Protein AF-A0A381VW70-F1 (afdb_monomer_lite)

Radius of gyration: 39.02 Å; chains: 1; bounding box: 113×61×109 Å

Secondary structure (DSSP, 8-state):
--EEE--SS--EE----TTEEEE--SS--EEEE-TTSPTT-EEEEE--SS-EEEEE-TT-EEEEEEE-SSEEEEEETTS-EEEEETGGGEEEEES-BGGGTB--EEEEHHHHHHHTT-TTTTTS-EEEPS-EE--SSS-EEEE-TT-EEEEEGGGTS-SSSEEEEEEEEE-TTTT-SS--TTSTTEEEETTEEEEE--SSS--EEEEEEEEEEETTT--EEEEEEEEEE--S--------EEEEE-SSEEEEEEETT-TT-EEEE-GGG-PPTT--EEEEEEETTEEEEGGGGGG-SS-SSGGGGTEEE-SSEEEE-TTEEEETTTTEEEEEE---SSS-S--EEEEE--S---TT-EEEEEEEEETTEEEEEEEEEEEEE--SS--TTSPPPGGGEEEPPP---HHHHTTB-SSEEE--GGG-SSEEEEEE---TT--SSS----S---S----TTSTTEEE---HHHHHHHHHHHHHHHHHBSEEEEEPPTTTGGG-SEEEEEEEES-TT---EEPPPBTTB-EEEEEEE-TTS-----STTSHHHHHHHHHHHHHTTBPPTTSSSPPPGGG-STTT-TT-------TT--TTTS--SSS-----S-TT-GGG-----S--HHHHHHHHHHH-B-TTTT-S--EEE--TTS--EEEE---SS--EEE-TT--S-EEEE-STT-EEEEEEEEEE-TT---EEEEEEEE-TT----EEE--SS-EEEE--TTS--EEE--BSS-EEEEE-TT-EEE--BSS-EEEE--SS--TT----EE---

Organism: NCBI:txid408172

pLDDT: mean 79.52, std 16.39, range [32.5, 98.56]

Sequence (783 aa):
MPTLNFNSGNNIIVPTENKTTYRGLEGDDTYIISKATVKNSKIDIIDTEGTNTIQLVDGITISSSIFTSNAARLVLSNGTQITISGADKFTFEAGGNLTSATLGSSRSYLKFADAMGAYSASFKTDKGDGGITINNSYDMRLIKNGILKTINLGDHFDGENLKYSIVKSEYPNQYNYLQPFISDQISLSDGQLKAQGGVGEEIYTAKITIKAENQDTGDSTEKVFTFRLTDDDDLEQSSSTIISSSDSETTISISEDVMGDRLLDLSSFGIDEGSAKITSVSIGGSITPISYFLADPWAQNGWTDYFYVNKNVLKFAQHSYYDYDTDEYKLFFGPNNIYGSDWQFHDLTTSNVRDNEFSITFEYTTDGESKTHKVIIDSFSNTSSGPIDAIPDGDRVKEIPATSDNNINALLLSDWQWAGKNNSEITEITFAFPPSTDTDNVMPWVSNPSGSIWELADSRDAHIENEDFKGAVRNILSMTEEMFNVKFTELTQDNYKEADLRYILFETTDDAGNSQAWHPAPENHSYIYLRTYYGGEYADFSVGSGTYGTILHETGHALNLAHPFHGTKIESSQNTTLFSVMAYDTFWLRTTDTYGIATGDGTGLYKGDTADYANALSQSSWDLHDITALGHMYGYRTNYKSEDTIYTFSPSVNIHETIHDMGGNDTIDLSNYTENTTISLIPGGVSEVGSNKIFWEGDSQQSGDFFVLSSKTDIEKYIGSSGNDDITLNTSVINDVSTGAGDDVIRDVLPTDIVSAGAGADTVYISYTTLDPDTSVSIDGGS

InterPro domains:
  IPR011049 Serralysin-like metalloprotease, C-terminal [G3DSA:2.150.10.10] (615-782)
  IPR011049 Serralysin-like metalloprotease, C-terminal [SSF51120] (643-770)
  IPR013858 Peptidase M10 serralysin, C-terminal [PF08548] (633-763)
  IPR024079 Metallopeptidase, catalytic domain superfamily [G3DSA:3.40.390.10] (413-563)

Structure (mmCIF, N/CA/C/O backbone):
data_AF-A0A381VW70-F1
#
_entry.id   AF-A0A381VW70-F1
#
loop_
_atom_site.group_PDB
_atom_site.id
_atom_site.type_symbol
_atom_site.label_atom_id
_atom_site.label_alt_id
_atom_site.label_comp_id
_atom_site.label_asym_id
_atom_site.label_entity_id
_atom_site.label_seq_id
_atom_site.pdbx_PDB_ins_code
_atom_site.Cartn_x
_atom_site.Cartn_y
_atom_site.Cartn_z
_atom_site.occupancy
_atom_site.B_iso_or_equiv
_atom_site.auth_seq_id
_atom_site.auth_comp_id
_atom_site.auth_asym_id
_atom_site.auth_atom_id
_atom_site.pdbx_PDB_model_num
ATOM 1 N N . MET A 1 1 ? -52.913 -10.736 52.501 1.00 75.62 1 MET A N 1
ATOM 2 C CA . MET A 1 1 ? -52.255 -9.545 53.071 1.00 75.62 1 MET A CA 1
ATOM 3 C C . MET A 1 1 ? -53.317 -8.761 53.827 1.00 75.62 1 MET A C 1
ATOM 5 O O . MET A 1 1 ? -54.422 -8.699 53.295 1.00 75.62 1 MET A O 1
ATOM 9 N N . PRO A 1 2 ? -53.086 -8.280 55.064 1.00 89.19 2 PRO A N 1
ATOM 10 C CA . PRO A 1 2 ? -53.957 -7.275 55.680 1.00 89.19 2 PRO A CA 1
ATOM 11 C C . PRO A 1 2 ? -54.186 -6.095 54.727 1.00 89.19 2 PRO A C 1
ATOM 13 O O . PRO A 1 2 ? -53.284 -5.719 53.981 1.00 89.19 2 PRO A O 1
ATOM 16 N N . THR A 1 3 ? -55.399 -5.545 54.732 1.00 93.06 3 THR A N 1
ATOM 17 C CA . THR A 1 3 ? -55.783 -4.412 53.881 1.00 93.06 3 THR A CA 1
ATOM 18 C C . THR A 1 3 ? -56.042 -3.187 54.747 1.00 93.06 3 THR A C 1
ATOM 20 O O . THR A 1 3 ? -56.886 -3.235 55.643 1.00 93.06 3 THR A O 1
ATOM 23 N N . LEU A 1 4 ? -55.335 -2.098 54.459 1.00 94.19 4 LEU A N 1
ATOM 24 C CA . LEU A 1 4 ? -55.586 -0.774 55.011 1.00 94.19 4 LEU A CA 1
ATOM 25 C C . LEU A 1 4 ? -56.491 -0.017 54.038 1.00 94.19 4 LEU A C 1
ATOM 27 O O . LEU A 1 4 ? -56.066 0.329 52.937 1.00 94.19 4 LEU A O 1
ATOM 31 N N . ASN A 1 5 ? -57.745 0.191 54.446 1.00 92.50 5 ASN A N 1
ATOM 32 C CA . ASN A 1 5 ? -58.703 0.994 53.693 1.00 92.50 5 ASN A CA 1
ATOM 33 C C . ASN A 1 5 ? -58.632 2.438 54.179 1.00 92.50 5 ASN A C 1
ATOM 35 O O . ASN A 1 5 ? -58.786 2.692 55.379 1.00 92.50 5 ASN A O 1
ATOM 39 N N . PHE A 1 6 ? -58.430 3.358 53.249 1.00 93.12 6 PHE A N 1
ATOM 40 C CA . PHE A 1 6 ? -58.502 4.784 53.514 1.00 93.12 6 PHE A CA 1
ATOM 41 C C . PHE A 1 6 ? -59.935 5.295 53.286 1.00 93.12 6 PHE A C 1
ATOM 43 O O . PHE A 1 6 ? -60.837 4.516 52.971 1.00 93.12 6 PHE A O 1
ATOM 50 N N . ASN A 1 7 ? -60.197 6.561 53.609 1.00 90.81 7 ASN A N 1
ATOM 51 C CA . ASN A 1 7 ? -61.557 7.105 53.544 1.00 90.81 7 ASN A CA 1
ATOM 52 C C . ASN A 1 7 ? -61.881 7.592 52.121 1.00 90.81 7 ASN A C 1
ATOM 54 O O . ASN A 1 7 ? -61.031 7.564 51.250 1.00 90.81 7 ASN A O 1
ATOM 58 N N . SER A 1 8 ? -63.118 8.028 51.869 1.00 91.31 8 SER A N 1
ATOM 59 C CA . SER A 1 8 ? -63.535 8.508 50.538 1.00 91.31 8 SER A CA 1
ATOM 60 C C . SER A 1 8 ? -63.065 9.931 50.188 1.00 91.31 8 SER A C 1
ATOM 62 O O . SER A 1 8 ? -63.565 10.508 49.230 1.00 91.31 8 SER A O 1
ATOM 64 N N . GLY A 1 9 ? -62.206 10.553 50.997 1.00 92.00 9 GLY A N 1
ATOM 65 C CA . GLY A 1 9 ? -61.611 11.855 50.684 1.00 92.00 9 GLY A CA 1
ATOM 66 C C . GLY A 1 9 ? -60.229 11.694 50.059 1.00 92.00 9 GLY A C 1
ATOM 67 O O . GLY A 1 9 ? -59.656 10.622 50.133 1.00 92.00 9 GLY A O 1
ATOM 68 N N . ASN A 1 10 ? -59.666 12.775 49.523 1.00 94.56 10 ASN A N 1
ATOM 69 C CA . ASN A 1 10 ? -58.336 12.754 48.906 1.00 94.56 10 ASN A CA 1
ATOM 70 C C . ASN A 1 10 ? -57.258 12.476 49.965 1.00 94.56 10 ASN A C 1
ATOM 72 O O . ASN A 1 10 ? -57.122 13.215 50.950 1.00 94.56 10 ASN A O 1
ATOM 76 N N . ASN A 1 11 ? -56.511 11.393 49.808 1.00 94.88 11 ASN A N 1
ATOM 77 C CA . ASN A 1 11 ? -55.558 10.888 50.784 1.00 94.88 11 ASN A CA 1
ATOM 78 C C . ASN A 1 11 ? -54.129 10.905 50.233 1.00 94.88 11 ASN A C 1
ATOM 80 O O . ASN A 1 11 ? -53.866 10.635 49.066 1.00 94.88 11 ASN A O 1
ATOM 84 N N . ILE A 1 12 ? -53.178 11.212 51.118 1.00 94.06 12 ILE A N 1
ATOM 85 C CA . ILE A 1 12 ? -51.745 11.073 50.850 1.00 94.06 12 ILE A CA 1
ATOM 86 C C . ILE A 1 12 ? -51.272 9.843 51.611 1.00 94.06 12 ILE A C 1
ATOM 88 O O . ILE A 1 12 ? -51.319 9.804 52.844 1.00 94.06 12 ILE A O 1
ATOM 92 N N . ILE A 1 13 ? -50.839 8.830 50.874 1.00 94.44 13 ILE A N 1
ATOM 93 C CA . ILE A 1 13 ? -50.543 7.500 51.389 1.00 94.44 13 ILE A CA 1
ATOM 94 C C . ILE A 1 13 ? -49.060 7.219 51.154 1.00 94.44 13 ILE A C 1
ATOM 96 O O . ILE A 1 13 ? -48.566 7.329 50.036 1.00 94.44 13 ILE A O 1
ATOM 100 N N . VAL A 1 14 ? -48.337 6.829 52.207 1.00 93.00 14 VAL A N 1
ATOM 101 C CA . VAL A 1 14 ? -46.929 6.406 52.120 1.00 93.00 14 VAL A CA 1
ATOM 102 C C . VAL A 1 14 ? -46.851 4.910 52.447 1.00 93.00 14 VAL A C 1
ATOM 104 O O . VAL A 1 14 ? -46.855 4.542 53.629 1.00 93.00 14 VAL A O 1
ATOM 107 N N . PRO A 1 15 ? -46.826 4.021 51.436 1.00 91.06 15 PRO A N 1
ATOM 108 C CA . PRO A 1 15 ? -46.816 2.581 51.659 1.00 91.06 15 PRO A CA 1
ATOM 109 C C . PRO A 1 15 ? -45.498 2.120 52.296 1.00 91.06 15 PRO A C 1
ATOM 111 O O . PRO A 1 15 ? -44.422 2.271 51.716 1.00 91.06 15 PRO A O 1
ATOM 114 N N . THR A 1 16 ? -45.571 1.562 53.505 1.00 85.62 16 THR A N 1
ATOM 115 C CA . THR A 1 16 ? -44.390 1.198 54.314 1.00 85.62 16 THR A CA 1
ATOM 116 C C . THR A 1 16 ? -44.475 -0.187 54.955 1.00 85.62 16 THR A C 1
ATOM 118 O O . THR A 1 16 ? -43.444 -0.748 55.318 1.00 85.62 16 THR A O 1
ATOM 121 N N . GLU A 1 17 ? -45.661 -0.779 55.082 1.00 85.81 17 GLU A N 1
ATOM 122 C CA . GLU A 1 17 ? -45.846 -2.053 55.776 1.00 85.81 17 GLU A CA 1
ATOM 123 C C . GLU A 1 17 ? -45.595 -3.267 54.871 1.00 85.81 17 GLU A C 1
ATOM 125 O O . GLU A 1 17 ? -46.073 -3.353 53.740 1.00 85.81 17 GLU A O 1
ATOM 130 N N . ASN A 1 18 ? -44.868 -4.257 55.398 1.00 91.56 18 ASN A N 1
ATOM 131 C CA . ASN A 1 18 ? -44.604 -5.500 54.685 1.00 91.56 18 ASN A CA 1
ATOM 132 C C . ASN A 1 18 ? -45.833 -6.417 54.662 1.00 91.56 18 ASN A C 1
ATOM 134 O O . ASN A 1 18 ? -46.414 -6.716 55.703 1.00 91.56 18 ASN A O 1
ATOM 138 N N . LYS A 1 19 ? -46.130 -6.974 53.486 1.00 92.69 19 LYS A N 1
ATOM 139 C CA . LYS A 1 19 ? -47.277 -7.843 53.208 1.00 92.69 19 LYS A CA 1
ATOM 140 C C . LYS A 1 19 ? -48.612 -7.140 53.468 1.00 92.69 19 LYS A C 1
ATOM 142 O O . LYS A 1 19 ? -49.538 -7.793 53.950 1.00 92.69 19 LYS A O 1
ATOM 147 N N . THR A 1 20 ? -48.720 -5.861 53.119 1.00 94.00 20 THR A N 1
ATOM 148 C CA . THR A 1 20 ? -49.932 -5.051 53.307 1.00 94.00 20 THR A CA 1
ATOM 149 C C . THR A 1 20 ? -50.468 -4.544 51.969 1.00 94.00 20 THR A C 1
ATOM 151 O O . THR A 1 20 ? -49.709 -4.177 51.072 1.00 94.00 20 THR A O 1
ATOM 154 N N . THR A 1 21 ? -51.794 -4.526 51.847 1.00 96.38 21 THR A N 1
ATOM 155 C CA . THR A 1 21 ? -52.515 -3.906 50.734 1.00 96.38 21 THR A CA 1
ATOM 156 C C . THR A 1 21 ? -53.016 -2.526 51.154 1.00 96.38 21 THR A C 1
ATOM 158 O O . THR A 1 21 ? -53.750 -2.418 52.135 1.00 96.38 21 THR A O 1
ATOM 161 N N . TYR A 1 22 ? -52.663 -1.493 50.400 1.00 96.00 22 TYR A N 1
ATOM 162 C CA . TYR A 1 22 ? -53.148 -0.125 50.553 1.00 96.00 22 TYR A CA 1
ATOM 163 C C . TYR A 1 22 ? -54.275 0.113 49.548 1.00 96.00 22 TYR A C 1
ATOM 165 O O . TYR A 1 22 ? -54.102 -0.152 48.356 1.00 96.00 22 TYR A O 1
ATOM 173 N N . ARG A 1 23 ? -55.438 0.552 50.038 1.00 94.31 23 ARG A N 1
ATOM 174 C CA . ARG A 1 23 ? -56.631 0.774 49.218 1.00 94.31 23 ARG A CA 1
ATOM 175 C C . ARG A 1 23 ? -57.281 2.120 49.515 1.00 94.31 23 ARG A C 1
ATOM 177 O O . ARG A 1 23 ? -57.807 2.302 50.617 1.00 94.31 23 ARG A O 1
ATOM 184 N N . GLY A 1 24 ? -57.285 2.997 48.522 1.00 89.56 24 GLY A N 1
ATOM 185 C CA . GLY A 1 24 ? -58.140 4.177 48.457 1.00 89.56 24 GLY A CA 1
ATOM 186 C C . GLY A 1 24 ? -59.573 3.832 48.055 1.00 89.56 24 GLY A C 1
ATOM 187 O O . GLY A 1 24 ? -59.871 2.696 47.662 1.00 89.56 24 GLY A O 1
ATOM 188 N N . LEU A 1 25 ? -60.486 4.776 48.276 1.00 88.00 25 LEU A N 1
ATOM 189 C CA . LEU A 1 25 ? -61.906 4.634 47.936 1.00 88.00 25 LEU A CA 1
ATOM 190 C C . LEU A 1 25 ? -62.263 5.595 46.793 1.00 88.00 25 LEU A C 1
ATOM 192 O O . LEU A 1 25 ? -61.690 5.474 45.730 1.00 88.00 25 LEU A O 1
ATOM 196 N N . GLU A 1 26 ? -63.238 6.493 46.948 1.00 89.31 26 GLU A N 1
ATOM 197 C CA . GLU A 1 26 ? -63.696 7.363 45.843 1.00 89.31 26 GLU A CA 1
ATOM 198 C C . GLU A 1 26 ? -62.857 8.649 45.659 1.00 89.31 26 GLU A C 1
ATOM 200 O O . GLU A 1 26 ? -63.125 9.410 44.731 1.00 89.31 26 GLU A O 1
ATOM 205 N N . GLY A 1 27 ? -61.908 8.931 46.559 1.00 92.00 27 GLY A N 1
ATOM 206 C CA . GLY A 1 27 ? -61.117 10.167 46.564 1.00 92.00 27 GLY A CA 1
ATOM 207 C C . GLY A 1 27 ? -59.992 10.179 45.526 1.00 92.00 27 GLY A C 1
ATOM 208 O O . GLY A 1 27 ? -59.597 9.138 45.022 1.00 92.00 27 GLY A O 1
ATOM 209 N N . ASP A 1 28 ? -59.456 11.366 45.218 1.00 95.50 28 ASP A N 1
ATOM 210 C CA . ASP A 1 28 ? -58.244 11.484 44.396 1.00 95.50 28 ASP A CA 1
ATOM 211 C C . ASP A 1 28 ? -57.010 11.246 45.283 1.00 95.50 28 ASP A C 1
ATOM 213 O O . ASP A 1 28 ? -56.557 12.150 46.002 1.00 95.50 28 ASP A O 1
ATOM 217 N N . ASP A 1 29 ? -56.484 10.023 45.264 1.00 96.56 29 ASP A N 1
ATOM 218 C CA . ASP A 1 29 ? -55.457 9.569 46.201 1.00 96.56 29 ASP A CA 1
ATOM 219 C C . ASP A 1 29 ? -54.040 9.610 45.600 1.00 96.56 29 ASP A C 1
ATOM 221 O O . ASP A 1 29 ? -53.808 9.329 44.423 1.00 96.56 29 ASP A O 1
ATOM 225 N N . THR A 1 30 ? -53.046 9.964 46.421 1.00 96.44 30 THR A N 1
ATOM 226 C CA . THR A 1 30 ? -51.624 10.017 46.037 1.00 96.44 30 THR A CA 1
ATOM 227 C C . THR A 1 30 ? -50.798 9.028 46.854 1.00 96.44 30 THR A C 1
ATOM 229 O O . THR A 1 30 ? -50.713 9.139 48.078 1.00 96.44 30 THR A O 1
ATOM 232 N N . TYR A 1 31 ? -50.131 8.095 46.176 1.00 96.62 31 TYR A N 1
ATOM 233 C CA . TYR A 1 31 ? -49.287 7.058 46.769 1.00 96.62 31 TYR A CA 1
ATOM 234 C C . TYR A 1 31 ? -47.810 7.378 46.550 1.00 96.62 31 TYR A C 1
ATOM 236 O O . TYR A 1 31 ? -47.347 7.409 45.413 1.00 96.62 31 TYR A O 1
ATOM 244 N N . ILE A 1 32 ? -47.051 7.577 47.628 1.00 95.19 32 ILE A N 1
ATOM 245 C CA . ILE A 1 32 ? -45.656 8.033 47.561 1.00 95.19 32 ILE A CA 1
ATOM 246 C C . ILE A 1 32 ? -44.701 6.876 47.858 1.00 95.19 32 ILE A C 1
ATOM 248 O O . ILE A 1 32 ? -44.634 6.373 48.982 1.00 95.19 32 ILE A O 1
ATOM 252 N N . ILE A 1 33 ? -43.929 6.478 46.850 1.00 94.00 33 ILE A N 1
ATOM 253 C CA . ILE A 1 33 ? -42.918 5.419 46.909 1.00 94.00 33 ILE A CA 1
ATOM 254 C C . ILE A 1 33 ? -41.537 6.070 47.008 1.00 94.00 33 ILE A C 1
ATOM 256 O O . ILE A 1 33 ? -41.165 6.880 46.163 1.00 94.00 33 ILE A O 1
ATOM 260 N N . SER A 1 34 ? -40.752 5.713 48.026 1.00 90.00 34 SER A N 1
ATOM 261 C CA . SER A 1 34 ? -39.455 6.350 48.291 1.00 90.00 34 SER A CA 1
ATOM 262 C C . SER A 1 34 ? -38.413 5.367 48.830 1.00 90.00 34 SER A C 1
ATOM 264 O O . SER A 1 34 ? -38.715 4.213 49.133 1.00 90.00 34 SER A O 1
ATOM 266 N N . LYS A 1 35 ? -37.171 5.834 49.029 1.00 80.88 35 LYS A N 1
ATOM 267 C CA . LYS A 1 35 ? -36.107 5.051 49.691 1.00 80.88 35 LYS A CA 1
ATOM 268 C C . LYS A 1 35 ? -36.467 4.624 51.121 1.00 80.88 35 LYS A C 1
ATOM 270 O O . LYS A 1 35 ? -35.859 3.691 51.637 1.00 80.88 35 LYS A O 1
ATOM 275 N N . ALA A 1 36 ? -37.432 5.295 51.756 1.00 77.75 36 ALA A N 1
ATOM 276 C CA . ALA A 1 36 ? -37.887 4.982 53.108 1.00 77.75 36 ALA A CA 1
ATOM 277 C C . ALA A 1 36 ? -38.812 3.751 53.171 1.00 77.75 36 ALA A C 1
ATOM 279 O O . ALA A 1 36 ? -39.145 3.295 54.265 1.00 77.75 36 ALA A O 1
ATOM 280 N N . THR A 1 37 ? -39.228 3.195 52.027 1.00 82.38 37 THR A N 1
ATOM 281 C CA . THR A 1 37 ? -40.001 1.952 51.994 1.00 82.38 37 THR A CA 1
ATOM 282 C C . THR A 1 37 ? -39.174 0.793 52.559 1.00 82.38 37 THR A C 1
ATOM 284 O O . THR A 1 37 ? -38.002 0.616 52.218 1.00 82.38 37 THR A O 1
ATOM 287 N N . VAL A 1 38 ? -39.781 -0.003 53.445 1.00 84.25 38 VAL A N 1
ATOM 288 C CA . VAL A 1 38 ? -39.097 -1.066 54.197 1.00 84.25 38 VAL A CA 1
ATOM 289 C C . VAL A 1 38 ? -38.440 -2.076 53.251 1.00 84.25 38 VAL A C 1
ATOM 291 O O . VAL A 1 38 ? -39.109 -2.649 52.394 1.00 84.25 38 VAL A O 1
ATOM 294 N N . LYS A 1 39 ? -37.135 -2.323 53.438 1.00 86.75 39 LYS A N 1
ATOM 295 C CA . LYS A 1 39 ? -36.322 -3.256 52.634 1.00 86.75 39 LYS A CA 1
ATOM 296 C C . LYS A 1 39 ? -36.996 -4.632 52.513 1.00 86.75 39 LYS A C 1
ATOM 298 O O . LYS A 1 39 ? -37.511 -5.152 53.504 1.00 86.75 39 LYS A O 1
ATOM 303 N N . ASN A 1 40 ? -36.943 -5.247 51.328 1.00 88.88 40 ASN A N 1
ATOM 304 C CA . ASN A 1 40 ? -37.513 -6.575 51.040 1.00 88.88 40 ASN A CA 1
ATOM 305 C C . ASN A 1 40 ? -39.018 -6.724 51.359 1.00 88.88 40 ASN A C 1
ATOM 307 O O . ASN A 1 40 ? -39.496 -7.839 51.601 1.00 88.88 40 ASN A O 1
ATOM 311 N N . SER A 1 41 ? -39.775 -5.623 51.405 1.00 91.88 41 SER A N 1
ATOM 312 C CA . SER A 1 41 ? -41.213 -5.677 51.677 1.00 91.88 41 SER A CA 1
ATOM 313 C C . SER A 1 41 ? -42.025 -6.068 50.440 1.00 91.88 41 SER A C 1
ATOM 315 O O . SER A 1 41 ? -41.571 -5.944 49.304 1.00 91.88 41 SER A O 1
ATOM 317 N N . LYS A 1 42 ? -43.238 -6.582 50.661 1.00 95.62 42 LYS A N 1
ATOM 318 C CA . LYS A 1 42 ? -44.243 -6.805 49.612 1.00 95.62 42 LYS A CA 1
ATOM 319 C C . LYS A 1 42 ? -45.436 -5.896 49.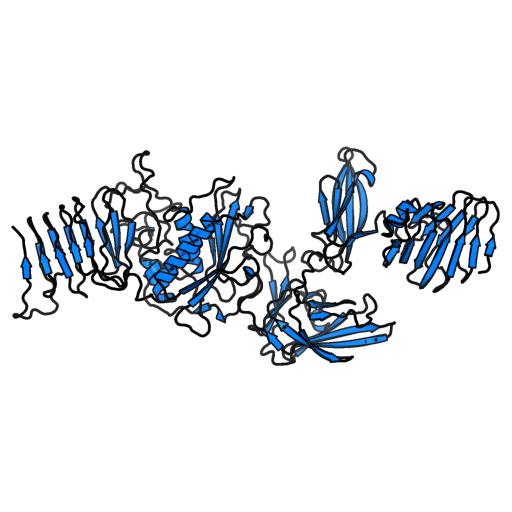857 1.00 95.62 42 LYS A C 1
ATOM 321 O O . LYS A 1 42 ? -46.078 -6.030 50.896 1.00 95.62 42 LYS A O 1
ATOM 326 N N . ILE A 1 43 ? -45.705 -4.996 48.926 1.00 96.25 43 ILE A N 1
ATOM 327 C CA . ILE A 1 43 ? -46.740 -3.970 49.031 1.00 96.25 43 ILE A CA 1
ATOM 328 C C . ILE A 1 43 ? -47.678 -4.126 47.843 1.00 96.25 43 ILE A C 1
ATOM 330 O O . ILE A 1 43 ? -47.220 -4.188 46.705 1.00 96.25 43 ILE A O 1
ATOM 334 N N . ASP A 1 44 ? -48.979 -4.135 48.108 1.00 97.25 44 ASP A N 1
ATOM 335 C CA . ASP A 1 44 ? -49.992 -4.056 47.059 1.00 97.25 44 ASP A CA 1
ATOM 336 C C . ASP A 1 44 ? -50.731 -2.719 47.155 1.00 97.25 44 ASP A C 1
ATOM 338 O O . ASP A 1 44 ? -51.105 -2.291 48.245 1.00 97.25 44 ASP A O 1
ATOM 342 N N . ILE A 1 45 ? -50.974 -2.080 46.017 1.00 97.44 45 ILE A N 1
ATOM 343 C CA . ILE A 1 45 ? -51.776 -0.865 45.871 1.00 97.44 45 ILE A CA 1
ATOM 344 C C . ILE A 1 45 ? -52.966 -1.213 44.980 1.00 97.44 45 ILE A C 1
ATOM 346 O O . ILE A 1 45 ? -52.794 -1.771 43.891 1.00 97.44 45 ILE A O 1
ATOM 350 N N . ILE A 1 46 ? -54.176 -0.932 45.459 1.00 94.88 46 ILE A N 1
ATOM 351 C CA . ILE A 1 46 ? -55.420 -1.183 44.728 1.00 94.88 46 ILE A CA 1
ATOM 352 C C . ILE A 1 46 ? -56.308 0.040 44.885 1.00 94.88 46 ILE A C 1
ATOM 354 O O . ILE A 1 46 ? -56.854 0.248 45.964 1.00 94.88 46 ILE A O 1
ATOM 358 N N . ASP A 1 47 ? -56.477 0.800 43.812 1.00 93.44 47 ASP A N 1
ATOM 359 C CA . ASP A 1 47 ? -57.324 1.986 43.816 1.00 93.44 47 ASP A CA 1
ATOM 360 C C . ASP A 1 47 ? -57.839 2.270 42.409 1.00 93.44 47 ASP A C 1
ATOM 362 O O . ASP A 1 47 ? -57.058 2.453 41.479 1.00 93.44 47 ASP A O 1
ATOM 366 N N . THR A 1 48 ? -59.150 2.194 42.216 1.00 89.12 48 THR A N 1
ATOM 367 C CA . THR A 1 48 ? -59.743 2.182 40.870 1.00 89.12 48 THR A CA 1
ATOM 368 C C . THR A 1 48 ? -60.846 3.207 40.672 1.00 89.12 48 THR A C 1
ATOM 370 O O . THR A 1 48 ? -61.423 3.244 39.581 1.00 89.12 48 THR A O 1
ATOM 373 N N . GLU A 1 49 ? -61.150 3.989 41.701 1.00 90.44 49 GLU A N 1
ATOM 374 C CA . GLU A 1 49 ? -62.121 5.080 41.686 1.00 90.44 49 GLU A CA 1
ATOM 375 C C . GLU A 1 49 ? -61.369 6.384 42.000 1.00 90.44 49 GLU A C 1
ATOM 377 O O . GLU A 1 49 ? -60.329 6.338 42.643 1.00 90.44 49 GLU A O 1
ATOM 382 N N . GLY A 1 50 ? -61.844 7.528 41.502 1.00 91.19 50 GLY A N 1
ATOM 383 C CA . GLY A 1 50 ? -61.098 8.79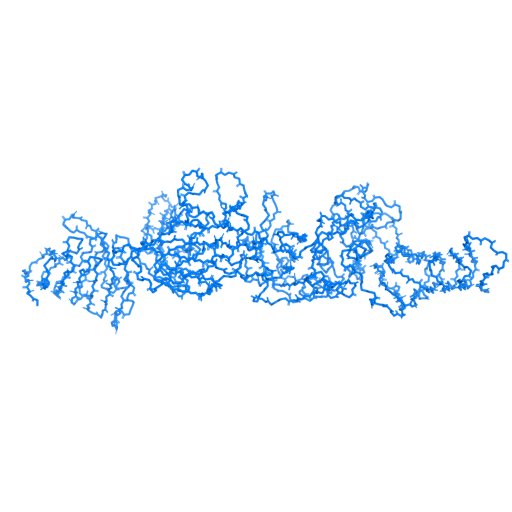3 41.600 1.00 91.19 50 GLY A CA 1
ATOM 384 C C . GLY A 1 50 ? -59.931 8.921 40.603 1.00 91.19 50 GLY A C 1
ATOM 385 O O . GLY A 1 50 ? -59.726 8.073 39.728 1.00 91.19 50 GLY A O 1
ATOM 386 N N . THR A 1 51 ? -59.196 10.032 40.694 1.00 94.00 51 THR A N 1
ATOM 387 C CA . THR A 1 51 ? -58.022 10.360 39.867 1.00 94.00 51 THR A CA 1
ATOM 388 C C . THR A 1 51 ? -56.743 10.133 40.668 1.00 94.00 51 THR A C 1
ATOM 390 O O . THR A 1 51 ? -56.213 11.043 41.306 1.00 94.00 51 THR A O 1
ATOM 393 N N . ASN A 1 52 ? -56.230 8.905 40.627 1.00 96.56 52 ASN A N 1
ATOM 394 C CA . ASN A 1 52 ? -55.158 8.479 41.524 1.00 96.56 52 ASN A CA 1
ATOM 395 C C . ASN A 1 52 ? -53.762 8.685 40.933 1.00 96.56 52 ASN A C 1
ATOM 397 O O . ASN A 1 52 ? -53.544 8.536 39.727 1.00 96.56 52 ASN A O 1
ATOM 401 N N . THR A 1 53 ? -52.790 8.984 41.795 1.00 96.56 53 THR A N 1
ATOM 402 C CA . THR A 1 53 ? -51.399 9.256 41.403 1.00 96.56 53 THR A CA 1
ATOM 403 C C . THR A 1 53 ? -50.412 8.372 42.160 1.00 96.56 53 THR A C 1
ATOM 405 O O . THR A 1 53 ? -50.465 8.261 43.383 1.00 96.56 53 THR A O 1
ATOM 408 N N . ILE A 1 54 ? -49.470 7.763 41.441 1.00 96.94 54 ILE A N 1
ATOM 409 C CA . ILE A 1 54 ? -48.279 7.120 42.004 1.00 96.94 54 ILE A CA 1
ATOM 410 C C . ILE A 1 54 ? -47.105 8.092 41.880 1.00 96.94 54 ILE A C 1
ATOM 412 O O . ILE A 1 54 ? -46.641 8.354 40.774 1.00 96.94 54 ILE A O 1
ATOM 416 N N . GLN A 1 55 ? -46.592 8.586 43.003 1.00 94.81 55 GLN A N 1
ATOM 417 C CA . GLN A 1 55 ? -45.366 9.380 43.060 1.00 94.81 55 GLN A CA 1
ATOM 418 C C . GLN A 1 55 ? -44.160 8.484 43.332 1.00 94.81 55 GLN A C 1
ATOM 420 O O . GLN A 1 55 ? -44.086 7.795 44.352 1.00 94.81 55 GLN A O 1
ATOM 425 N N . LEU A 1 56 ? -43.197 8.513 42.418 1.00 92.56 56 LEU A N 1
ATOM 426 C CA . LEU A 1 56 ? -41.914 7.831 42.537 1.00 92.56 56 LEU A CA 1
ATOM 427 C C . LEU A 1 56 ? -40.865 8.880 42.910 1.00 92.56 56 LEU A C 1
ATOM 429 O O . LEU A 1 56 ? -40.454 9.666 42.061 1.00 92.56 56 LEU A O 1
ATOM 433 N N . VAL A 1 57 ? -40.451 8.910 44.176 1.00 90.75 57 VAL A N 1
ATOM 434 C CA . VAL A 1 57 ? -39.533 9.942 44.683 1.00 90.75 57 VAL A CA 1
ATOM 435 C C . VAL A 1 57 ? -38.164 9.837 44.007 1.00 90.75 57 VAL A C 1
ATOM 437 O O . VAL A 1 57 ? -37.656 8.738 43.779 1.00 90.75 57 VAL A O 1
ATOM 440 N N . ASP A 1 58 ? -37.559 10.992 43.726 1.00 84.44 58 ASP A N 1
ATOM 441 C CA . ASP A 1 58 ? -36.247 11.112 43.089 1.00 84.44 58 ASP A CA 1
ATOM 442 C C . ASP A 1 58 ? -35.171 10.228 43.752 1.00 84.44 58 ASP A C 1
ATOM 444 O O . ASP A 1 58 ? -35.065 10.104 44.981 1.00 84.44 58 ASP A O 1
ATOM 448 N N . GLY A 1 59 ? -34.378 9.566 42.912 1.00 78.94 59 GLY A N 1
ATOM 449 C CA . GLY A 1 59 ? -33.244 8.744 43.310 1.00 78.94 59 GLY A CA 1
ATOM 450 C C . GLY A 1 59 ? -33.568 7.315 43.752 1.00 78.94 59 GLY A C 1
ATOM 451 O O . GLY A 1 59 ? -32.637 6.617 44.162 1.00 78.94 59 GLY A O 1
ATOM 452 N N . ILE A 1 60 ? -34.823 6.846 43.719 1.00 86.69 60 ILE A N 1
ATOM 453 C CA . ILE A 1 60 ? -35.106 5.403 43.871 1.00 86.69 60 ILE A CA 1
ATOM 454 C C . ILE A 1 60 ? -34.681 4.640 42.613 1.00 86.69 60 ILE A C 1
ATOM 456 O O . ILE A 1 60 ? -34.854 5.134 41.505 1.00 86.69 60 ILE A O 1
ATOM 460 N N . THR A 1 61 ? -34.185 3.414 42.771 1.00 83.69 61 THR A N 1
ATOM 461 C CA . THR A 1 61 ? -33.817 2.553 41.638 1.00 83.69 61 THR A CA 1
ATOM 462 C C . THR A 1 61 ? -34.780 1.376 41.540 1.00 83.69 61 THR A C 1
ATOM 464 O O . THR A 1 61 ? -34.976 0.654 42.517 1.00 83.69 61 THR A O 1
ATOM 467 N N . ILE A 1 62 ? -35.371 1.174 40.365 1.00 88.00 62 ILE A N 1
ATOM 468 C CA . ILE A 1 62 ? -36.209 0.030 40.007 1.00 88.00 62 ILE A CA 1
ATOM 469 C C . ILE A 1 62 ? -35.313 -1.017 39.336 1.00 88.00 62 ILE A C 1
ATOM 471 O O . ILE A 1 62 ? -34.881 -0.854 38.198 1.00 88.00 62 ILE A O 1
ATOM 475 N N . SER A 1 63 ? -35.016 -2.102 40.044 1.00 82.44 63 SER A N 1
ATOM 476 C CA . SER A 1 63 ? -34.191 -3.217 39.567 1.00 82.44 63 SER A CA 1
ATOM 477 C C . SER A 1 63 ? -34.876 -4.078 38.516 1.00 82.44 63 SER A C 1
ATOM 479 O O . SER A 1 63 ? -34.197 -4.654 37.680 1.00 82.44 63 SER A O 1
ATOM 481 N N . SER A 1 64 ? -36.200 -4.203 38.556 1.00 85.44 64 SER A N 1
ATOM 482 C CA . SER A 1 64 ? -36.972 -4.846 37.487 1.00 85.44 64 SER A CA 1
ATOM 483 C C . SER A 1 64 ? -38.428 -4.413 37.546 1.00 85.44 64 SER A C 1
ATOM 485 O O . SER A 1 64 ? -38.923 -3.994 38.598 1.00 85.44 64 SER A O 1
ATOM 487 N N . SER A 1 65 ? -39.133 -4.529 36.426 1.00 93.38 65 SER A N 1
ATOM 488 C CA . SER A 1 65 ? -40.553 -4.208 36.360 1.00 93.38 65 SER A CA 1
ATOM 489 C C . SER A 1 65 ? -41.308 -5.146 35.420 1.00 93.38 65 SER A C 1
ATOM 491 O O . SER A 1 65 ? -40.740 -5.727 34.498 1.00 93.38 65 SER A O 1
ATOM 493 N N . ILE A 1 66 ? -42.591 -5.363 35.698 1.00 95.06 66 ILE A N 1
ATOM 494 C CA . ILE A 1 66 ? -43.499 -6.156 34.862 1.00 95.06 66 ILE A CA 1
ATOM 495 C C . ILE A 1 66 ? -44.792 -5.377 34.695 1.00 95.06 66 ILE A C 1
ATOM 497 O O . ILE A 1 66 ? -45.350 -4.891 35.678 1.00 95.06 66 ILE A O 1
ATOM 501 N N . PHE A 1 67 ? -45.287 -5.321 33.469 1.00 96.38 67 PHE A N 1
ATOM 502 C CA . PHE A 1 67 ? -46.498 -4.618 33.083 1.00 96.38 67 PHE A CA 1
ATOM 503 C C . PHE A 1 67 ? -47.468 -5.571 32.386 1.00 96.38 67 PHE A C 1
ATOM 505 O O . PHE A 1 67 ? -47.080 -6.594 31.827 1.00 96.38 67 PHE A O 1
ATOM 512 N N . THR A 1 68 ? -48.750 -5.243 32.453 1.00 95.44 68 THR A N 1
ATOM 513 C CA . THR A 1 68 ? -49.861 -5.906 31.753 1.00 95.44 68 THR A CA 1
ATOM 514 C C . THR A 1 68 ? -50.797 -4.810 31.245 1.00 95.44 68 THR A C 1
ATOM 516 O O . THR A 1 68 ? -50.497 -3.638 31.416 1.00 95.44 68 THR A O 1
ATOM 519 N N . SER A 1 69 ? -51.962 -5.123 30.681 1.00 93.88 69 SER A N 1
ATOM 520 C CA . SER A 1 69 ? -52.864 -4.060 30.211 1.00 93.88 69 SER A CA 1
ATOM 521 C C . SER A 1 69 ? -53.392 -3.150 31.330 1.00 93.88 69 SER A C 1
ATOM 523 O O . SER A 1 69 ? -53.835 -2.044 31.042 1.00 93.88 69 SER A O 1
ATOM 525 N N . ASN A 1 70 ? -53.383 -3.606 32.591 1.00 94.69 70 ASN A N 1
ATOM 526 C CA . ASN A 1 70 ? -53.999 -2.900 33.721 1.00 94.69 70 ASN A CA 1
ATOM 527 C C . ASN A 1 70 ? -53.289 -3.099 35.075 1.00 94.69 70 ASN A C 1
ATOM 529 O O . ASN A 1 70 ? -53.874 -2.851 36.130 1.00 94.69 70 ASN A O 1
ATOM 533 N N . ALA A 1 71 ? -52.053 -3.591 35.099 1.00 96.88 71 ALA A N 1
ATOM 534 C CA . ALA A 1 71 ? -51.319 -3.799 36.347 1.00 96.88 71 ALA A CA 1
ATOM 535 C C . ALA A 1 71 ? -49.811 -3.672 36.145 1.00 96.88 71 ALA A C 1
ATOM 537 O O . ALA A 1 71 ? -49.276 -4.105 35.123 1.00 96.88 71 ALA A O 1
ATOM 538 N N . ALA A 1 72 ? -49.126 -3.126 37.146 1.00 97.06 72 ALA A N 1
ATOM 539 C CA . ALA A 1 72 ? -47.672 -3.034 37.189 1.00 97.06 72 ALA A CA 1
ATOM 540 C C . ALA A 1 72 ? -47.122 -3.715 38.440 1.00 97.06 72 ALA A C 1
ATOM 542 O O . ALA A 1 72 ? -47.717 -3.649 39.514 1.00 97.06 72 ALA A O 1
ATOM 543 N N . ARG A 1 73 ? -45.948 -4.328 38.321 1.00 97.56 73 ARG A N 1
ATOM 544 C CA . ARG A 1 73 ? -45.129 -4.740 39.457 1.00 97.56 73 ARG A CA 1
ATOM 545 C C . ARG A 1 73 ? -43.752 -4.121 39.328 1.00 97.56 73 ARG A C 1
ATOM 547 O O . ARG A 1 73 ? -43.071 -4.372 38.341 1.00 97.56 73 ARG A O 1
ATOM 554 N N . LEU A 1 74 ? -43.341 -3.365 40.336 1.00 95.81 74 LEU A N 1
ATOM 555 C CA . LEU A 1 74 ? -42.033 -2.724 40.419 1.00 95.81 74 LEU A CA 1
ATOM 556 C C . LEU A 1 74 ? -41.213 -3.405 41.514 1.00 95.81 74 LEU A C 1
ATOM 558 O O . LEU A 1 74 ? -41.713 -3.632 42.617 1.00 95.81 74 LEU A O 1
ATOM 562 N N . VAL A 1 75 ? -39.959 -3.733 41.218 1.00 94.19 75 VAL A N 1
ATOM 563 C CA . VAL A 1 75 ? -38.998 -4.243 42.199 1.00 94.19 75 VAL A CA 1
ATOM 564 C C . VAL A 1 75 ? -37.917 -3.195 42.391 1.00 94.19 75 VAL A C 1
ATOM 566 O O . VAL A 1 75 ? -37.223 -2.859 41.438 1.00 94.19 75 VAL A O 1
ATOM 569 N N . LEU A 1 76 ? -37.775 -2.671 43.604 1.00 91.69 76 LEU A N 1
ATOM 570 C CA . LEU A 1 76 ? -36.759 -1.673 43.937 1.00 91.69 76 LEU A CA 1
ATOM 571 C C . LEU A 1 76 ? -35.403 -2.334 44.230 1.00 91.69 76 LEU A C 1
ATOM 573 O O . LEU A 1 76 ? -35.354 -3.498 44.627 1.00 91.69 76 LEU A O 1
ATOM 577 N N . SER A 1 77 ? -34.308 -1.576 44.134 1.00 85.62 77 SER A N 1
ATOM 578 C CA . SER A 1 77 ? -32.941 -2.040 44.447 1.00 85.62 77 SER A CA 1
ATOM 579 C C . SER A 1 77 ? -32.743 -2.495 45.889 1.00 85.62 77 SER A C 1
ATOM 581 O O . SER A 1 77 ? -31.859 -3.293 46.184 1.00 85.62 77 SER A O 1
ATOM 583 N N . ASN A 1 78 ? -33.616 -2.066 46.800 1.00 85.19 78 ASN A N 1
ATOM 584 C CA . ASN A 1 78 ? -33.658 -2.564 48.171 1.00 85.19 78 ASN A CA 1
ATOM 585 C C . ASN A 1 78 ? -34.466 -3.882 48.317 1.00 85.19 78 ASN A C 1
ATOM 587 O O . ASN A 1 78 ? -34.801 -4.275 49.434 1.00 85.19 78 ASN A O 1
ATOM 591 N N . GLY A 1 79 ? -34.834 -4.534 47.210 1.00 86.44 79 GLY A N 1
ATOM 592 C CA . GLY A 1 79 ? -35.582 -5.795 47.160 1.00 86.44 79 GLY A CA 1
ATOM 593 C C . GLY A 1 79 ? -37.088 -5.679 47.423 1.00 86.44 79 GLY A C 1
ATOM 594 O O . GLY A 1 79 ? -37.788 -6.694 47.435 1.00 86.44 79 GLY A O 1
ATOM 595 N N . THR A 1 80 ? -37.612 -4.470 47.642 1.00 93.19 80 THR A N 1
ATOM 596 C CA . THR A 1 80 ? -39.055 -4.238 47.823 1.00 93.19 80 THR A CA 1
ATOM 597 C C . THR A 1 80 ? -39.824 -4.528 46.540 1.00 93.19 80 THR A C 1
ATOM 599 O O . THR A 1 80 ? -39.426 -4.075 45.472 1.00 93.19 80 THR A O 1
ATOM 602 N N . GLN A 1 81 ? -40.952 -5.229 46.647 1.00 96.00 81 GLN A N 1
ATOM 603 C CA . GLN A 1 81 ? -41.865 -5.518 45.542 1.00 96.00 81 GLN A CA 1
ATOM 604 C C . GLN A 1 81 ? -43.173 -4.757 45.738 1.00 96.00 81 GLN A C 1
ATOM 606 O O . GLN A 1 81 ? -43.846 -4.938 46.753 1.00 96.00 81 GLN A O 1
ATOM 611 N N . ILE A 1 82 ? -43.540 -3.942 44.755 1.00 97.12 82 ILE A N 1
ATOM 612 C CA . ILE A 1 82 ? -44.747 -3.116 44.767 1.00 97.12 82 ILE A CA 1
ATOM 613 C C . ILE A 1 82 ? -45.629 -3.556 43.608 1.00 97.12 82 ILE A C 1
ATOM 615 O O . ILE A 1 82 ? -45.221 -3.441 42.454 1.00 97.12 82 ILE A O 1
ATOM 619 N N . THR A 1 83 ? -46.824 -4.058 43.901 1.00 97.50 83 THR A N 1
ATOM 620 C CA . THR A 1 83 ? -47.822 -4.430 42.894 1.00 97.50 83 THR A CA 1
ATOM 621 C C . THR A 1 83 ? -48.920 -3.379 42.865 1.00 97.50 83 THR A C 1
ATOM 623 O O . THR A 1 83 ? -49.562 -3.132 43.878 1.00 97.50 83 THR A O 1
ATOM 626 N N . ILE A 1 84 ? -49.173 -2.784 41.707 1.00 97.88 84 ILE A N 1
ATOM 627 C CA . ILE A 1 84 ? -50.224 -1.792 41.486 1.00 97.88 84 ILE A CA 1
ATOM 628 C C . ILE A 1 84 ? -51.279 -2.448 40.600 1.00 97.88 84 ILE A C 1
ATOM 630 O O . ILE A 1 84 ? -51.009 -2.779 39.444 1.00 97.88 84 ILE A O 1
ATOM 634 N N . SER A 1 85 ? -52.467 -2.676 41.154 1.00 95.88 85 SER A N 1
ATOM 635 C CA . SER A 1 85 ? -53.606 -3.254 40.432 1.00 95.88 85 SER A CA 1
ATOM 636 C C . SER A 1 85 ? -54.522 -2.146 39.922 1.00 95.88 85 SER A C 1
ATOM 638 O O . SER A 1 85 ? -54.807 -1.211 40.664 1.00 95.88 85 SER A O 1
ATOM 640 N N . GLY A 1 86 ? -55.006 -2.261 38.684 1.00 94.69 86 GLY A N 1
ATOM 641 C CA . GLY A 1 86 ? -55.726 -1.167 38.022 1.00 94.69 86 GLY A CA 1
ATOM 642 C C . GLY A 1 86 ? -54.801 -0.010 37.642 1.00 94.69 86 GLY A C 1
ATOM 643 O O . GLY A 1 86 ? -55.231 1.135 37.634 1.00 94.69 86 GLY A O 1
ATOM 644 N N . ALA A 1 87 ? -53.522 -0.304 37.378 1.00 96.00 87 ALA A N 1
ATOM 645 C CA . ALA A 1 87 ? -52.474 0.678 37.106 1.00 96.00 87 ALA A CA 1
ATOM 646 C C . ALA A 1 87 ? -52.803 1.601 35.918 1.00 96.00 87 ALA A C 1
ATOM 648 O O . ALA A 1 87 ? -52.349 2.738 35.895 1.00 96.00 87 ALA A O 1
ATOM 649 N N . ASP A 1 88 ? -53.627 1.144 34.972 1.00 95.44 88 ASP A N 1
ATOM 650 C CA . ASP A 1 88 ? -54.145 1.919 33.838 1.00 95.44 88 ASP A CA 1
ATOM 651 C C . ASP A 1 88 ? -55.008 3.120 34.248 1.00 95.44 88 ASP A C 1
ATOM 653 O O . ASP A 1 88 ? -55.141 4.070 33.476 1.00 95.44 88 ASP A O 1
ATOM 657 N N . LYS A 1 89 ? -55.548 3.106 35.470 1.00 95.56 89 LYS A N 1
ATOM 658 C CA . LYS A 1 89 ? -56.328 4.201 36.058 1.00 95.56 89 LYS A CA 1
ATOM 659 C C . LYS A 1 89 ? -55.491 5.193 36.870 1.00 95.56 89 LYS A C 1
ATOM 661 O O . LYS A 1 89 ? -56.045 6.156 37.391 1.00 95.56 89 LYS A O 1
ATOM 666 N N . PHE A 1 90 ? -54.182 4.974 36.985 1.00 97.25 90 PHE A N 1
ATOM 667 C CA . PHE A 1 90 ? -53.282 5.869 37.708 1.00 97.25 90 PHE A CA 1
ATOM 668 C C . PHE A 1 90 ? -52.509 6.784 36.759 1.00 97.25 90 PHE A C 1
ATOM 670 O O . PHE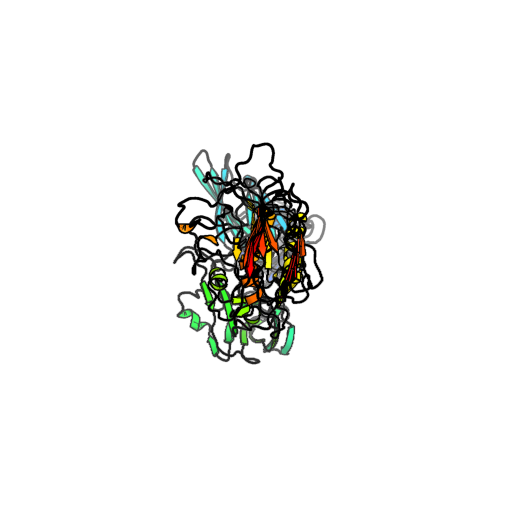 A 1 90 ? -52.143 6.414 35.639 1.00 97.25 90 PHE A O 1
ATOM 677 N N . THR A 1 91 ? -52.172 7.962 37.273 1.00 95.44 91 THR A N 1
ATOM 678 C CA . THR A 1 91 ? -51.089 8.798 36.749 1.00 95.44 91 THR A CA 1
ATOM 679 C C . THR A 1 91 ? -49.797 8.463 37.492 1.00 95.44 91 THR A C 1
ATOM 681 O O . THR A 1 91 ? -49.801 8.287 38.706 1.00 95.44 91 THR A O 1
ATOM 684 N N . PHE A 1 92 ? -48.680 8.358 36.779 1.00 94.00 92 PHE A N 1
ATOM 685 C CA . PHE A 1 92 ? -47.365 8.078 37.355 1.00 94.00 92 PHE A CA 1
ATOM 686 C C . PHE A 1 92 ? -46.504 9.332 37.300 1.00 94.00 92 PHE A C 1
ATOM 688 O O . PHE A 1 92 ? -46.252 9.859 36.221 1.00 94.00 92 PHE A O 1
ATOM 695 N N . GLU A 1 93 ? -46.039 9.796 38.450 1.00 92.31 93 GLU A N 1
ATOM 696 C CA . GLU A 1 93 ? -45.264 11.021 38.596 1.00 92.31 93 GLU A CA 1
ATOM 697 C C . GLU A 1 93 ? -43.829 10.686 39.023 1.00 92.31 93 GLU A C 1
ATOM 699 O O . GLU A 1 93 ? -43.571 10.268 40.154 1.00 92.31 93 GLU A O 1
ATOM 704 N N . ALA A 1 94 ? -42.884 10.843 38.094 1.00 87.25 94 ALA A N 1
ATOM 705 C CA . ALA A 1 94 ? -41.464 10.582 38.320 1.00 87.25 94 ALA A CA 1
ATOM 706 C C . ALA A 1 94 ? -40.777 11.795 38.962 1.00 87.25 94 ALA A C 1
ATOM 708 O O . ALA A 1 94 ? -40.898 12.909 38.455 1.00 87.25 94 ALA A O 1
ATOM 709 N N . GLY A 1 95 ? -40.076 11.562 40.074 1.00 81.56 95 GLY A N 1
ATOM 710 C CA . GLY A 1 95 ? -39.373 12.558 40.886 1.00 81.56 95 GLY A CA 1
ATOM 711 C C . GLY A 1 95 ? -40.275 13.456 41.751 1.00 81.56 95 GLY A C 1
ATOM 712 O O . GLY A 1 95 ? -39.772 14.291 42.505 1.00 81.56 95 GLY A O 1
ATOM 713 N N . GLY A 1 96 ? -41.595 13.239 41.718 1.00 85.00 96 GLY A N 1
ATOM 714 C CA . GLY A 1 96 ? -42.568 13.936 42.560 1.00 85.00 96 GLY A CA 1
ATOM 715 C C . GLY A 1 96 ? -42.513 13.487 44.022 1.00 85.00 96 GLY A C 1
ATOM 716 O O . GLY A 1 96 ? -42.286 12.316 44.332 1.00 85.00 96 GLY A O 1
ATOM 717 N N . ASN A 1 97 ? -42.733 14.429 44.936 1.00 89.75 97 ASN A N 1
ATOM 718 C CA . ASN A 1 97 ? -42.886 14.175 46.363 1.00 89.75 97 ASN A CA 1
ATOM 719 C C . ASN A 1 97 ? -43.772 15.250 47.010 1.00 89.75 97 ASN A C 1
ATOM 721 O O . ASN A 1 97 ? -43.310 16.321 47.418 1.00 89.75 97 ASN A O 1
ATOM 725 N N . LEU A 1 98 ? -45.056 14.940 47.169 1.00 89.44 98 LEU A N 1
ATOM 726 C CA . LEU A 1 98 ? -46.047 15.861 47.719 1.00 89.44 98 LEU A CA 1
ATOM 727 C C . LEU A 1 98 ? -45.778 16.202 49.194 1.00 89.44 98 LEU A C 1
ATOM 729 O O . LEU A 1 98 ? -46.133 17.293 49.636 1.00 89.44 98 LEU A O 1
ATOM 733 N N . THR A 1 99 ? -45.083 15.337 49.948 1.00 86.19 99 THR A N 1
ATOM 734 C CA . THR A 1 99 ? -44.699 15.640 51.344 1.00 86.19 99 THR A CA 1
ATOM 735 C C . THR A 1 99 ? -43.677 16.772 51.459 1.00 86.19 99 THR A C 1
ATOM 737 O O . THR A 1 99 ? -43.596 17.410 52.507 1.00 86.19 99 THR A O 1
ATOM 740 N N . SER A 1 100 ? -42.936 17.059 50.385 1.00 86.12 100 SER A N 1
ATOM 741 C CA . SER A 1 100 ? -42.009 18.191 50.276 1.00 86.12 100 SER A CA 1
ATOM 742 C C . SER A 1 100 ? -42.478 19.262 49.289 1.00 86.12 100 SER A C 1
ATOM 744 O O . SER A 1 100 ? -41.698 20.149 48.951 1.00 86.12 100 SER A O 1
ATOM 746 N N . ALA A 1 101 ? -43.733 19.192 48.824 1.00 84.56 101 ALA A N 1
ATOM 747 C CA . ALA A 1 101 ? -44.283 20.042 47.762 1.00 84.56 101 ALA A CA 1
ATOM 748 C C . ALA A 1 101 ? -43.453 20.032 46.458 1.00 84.56 101 ALA A C 1
ATOM 750 O O . ALA A 1 101 ? -43.460 20.997 45.695 1.00 84.56 101 ALA A O 1
ATOM 751 N N . THR A 1 102 ? -42.731 18.941 46.200 1.00 82.25 102 THR A N 1
ATOM 752 C CA . THR A 1 102 ? -41.966 18.745 44.968 1.00 82.25 102 THR A CA 1
ATOM 753 C C . THR A 1 102 ? -42.887 18.137 43.921 1.00 82.25 102 THR A C 1
ATOM 755 O O . THR A 1 102 ? -43.414 17.047 44.132 1.00 82.25 102 THR A O 1
ATOM 758 N N . LEU A 1 103 ? -43.080 18.840 42.808 1.00 80.12 103 LEU A N 1
ATOM 759 C CA . LEU A 1 103 ? -43.788 18.310 41.647 1.00 80.12 103 LEU A CA 1
ATOM 760 C C . LEU A 1 103 ? -42.793 17.593 40.734 1.00 80.12 103 LEU A C 1
ATOM 762 O O . LEU A 1 103 ? -41.680 18.077 40.521 1.00 80.12 103 LEU A O 1
ATOM 766 N N . GLY A 1 104 ? -43.208 16.450 40.215 1.00 80.94 104 GLY A N 1
ATOM 767 C CA . GLY A 1 104 ? -42.482 15.642 39.253 1.00 80.94 104 GLY A CA 1
ATOM 768 C C . GLY A 1 104 ? -43.178 15.576 37.898 1.00 80.94 104 GLY A C 1
ATOM 769 O O . GLY A 1 104 ? -44.183 16.234 37.619 1.00 80.94 104 GLY A O 1
ATOM 770 N N . SER A 1 105 ? -42.624 14.737 37.035 1.00 79.62 105 SER A N 1
ATOM 771 C CA . SER A 1 105 ? -43.070 14.559 35.656 1.00 79.62 105 SER A CA 1
ATOM 772 C C . SER A 1 105 ? -44.180 13.508 35.568 1.00 79.62 105 SER A C 1
ATOM 774 O O . SER A 1 105 ? -43.926 12.319 35.757 1.00 79.62 105 SER A O 1
ATOM 776 N N . SER A 1 106 ? -45.409 13.941 35.266 1.00 86.06 106 SER A N 1
ATOM 777 C CA . SER A 1 106 ? -46.599 13.076 35.186 1.00 86.06 106 SER A CA 1
ATOM 778 C C . SER A 1 106 ? -46.738 12.340 33.848 1.00 86.06 106 SER A C 1
ATOM 780 O O . SER A 1 106 ? -46.595 12.930 32.778 1.00 86.06 106 SER A O 1
ATOM 782 N N . ARG A 1 107 ? -47.087 11.051 33.892 1.00 86.62 107 ARG A N 1
ATOM 783 C CA . ARG A 1 107 ? -47.302 10.172 32.733 1.00 86.62 107 ARG A CA 1
ATOM 784 C C . ARG A 1 107 ? -48.567 9.340 32.903 1.00 86.62 107 ARG A C 1
ATOM 786 O O . ARG A 1 107 ? -48.886 8.898 34.004 1.00 86.62 107 ARG A O 1
ATOM 793 N N . SER A 1 108 ? -49.247 9.059 31.792 1.00 90.81 108 SER A N 1
ATOM 794 C CA . SER A 1 108 ? -50.235 7.979 31.771 1.00 90.81 108 SER A CA 1
ATOM 795 C C . SER A 1 108 ? -49.545 6.632 31.981 1.00 90.81 108 SER A C 1
ATOM 797 O O . SER A 1 108 ? -48.350 6.489 31.712 1.00 90.81 108 SER A O 1
ATOM 799 N N . TYR A 1 109 ? -50.309 5.626 32.400 1.00 93.12 109 TYR A N 1
ATOM 800 C CA . TYR A 1 109 ? -49.810 4.271 32.605 1.00 93.12 109 TYR A CA 1
ATOM 801 C C . TYR A 1 109 ? -48.968 3.723 31.443 1.00 93.12 109 TYR A C 1
ATOM 803 O O . TYR A 1 109 ? -47.844 3.281 31.658 1.00 93.12 109 TYR A O 1
ATOM 811 N N . LEU A 1 110 ? -49.475 3.794 30.208 1.00 87.38 110 LEU A N 1
ATOM 812 C CA . LEU A 1 110 ? -48.755 3.264 29.046 1.00 87.38 110 LEU A CA 1
ATOM 813 C C . LEU A 1 110 ? -47.478 4.058 28.751 1.00 87.38 110 LEU A C 1
ATOM 815 O O . LEU A 1 110 ? -46.442 3.459 28.507 1.00 87.38 110 LEU A O 1
ATOM 819 N N . LYS A 1 111 ? -47.504 5.391 28.890 1.00 83.38 111 LYS A N 1
ATOM 820 C CA . LYS A 1 111 ? -46.290 6.214 28.746 1.00 83.38 111 LYS A CA 1
ATOM 821 C C . LYS A 1 111 ? -45.261 5.949 29.846 1.00 83.38 111 LYS A C 1
ATOM 823 O O . LYS A 1 111 ? -44.075 6.197 29.638 1.00 83.38 111 LYS A O 1
ATOM 828 N N . PHE A 1 112 ? -45.704 5.514 31.024 1.00 87.62 112 PHE A N 1
ATOM 829 C CA . PHE A 1 112 ? -44.823 5.057 32.092 1.00 87.62 112 PHE A CA 1
ATOM 830 C C . PHE A 1 112 ? -44.255 3.666 31.786 1.00 87.62 112 PHE A C 1
ATOM 832 O O . PHE A 1 112 ? -43.052 3.484 31.912 1.00 87.62 112 PHE A O 1
ATOM 839 N N . ALA A 1 113 ? -45.073 2.721 31.314 1.00 86.19 113 ALA A N 1
ATOM 840 C CA . ALA A 1 113 ? -44.611 1.402 30.876 1.00 86.19 113 ALA A CA 1
ATOM 841 C C . ALA A 1 113 ? -43.579 1.506 29.737 1.00 86.19 113 ALA A C 1
ATOM 843 O O . ALA A 1 113 ? -42.521 0.887 29.821 1.00 86.19 113 ALA A O 1
ATOM 844 N N . ASP A 1 114 ? -43.827 2.360 28.741 1.00 77.38 114 ASP A N 1
ATOM 845 C CA . ASP A 1 114 ? -42.895 2.646 27.643 1.00 77.38 114 ASP A CA 1
ATOM 846 C C . ASP A 1 114 ? -41.573 3.235 28.153 1.00 77.38 114 ASP A C 1
ATOM 848 O O . ASP A 1 114 ? -40.500 2.806 27.740 1.00 77.38 114 ASP A O 1
ATOM 852 N N . ALA A 1 115 ? -41.637 4.188 29.092 1.00 76.12 115 ALA A N 1
ATOM 853 C CA . ALA A 1 115 ? -40.448 4.768 29.727 1.00 76.12 115 ALA A CA 1
ATOM 854 C C . ALA A 1 115 ? -39.671 3.756 30.586 1.00 76.12 115 ALA A C 1
ATOM 856 O O . ALA A 1 115 ? -38.521 3.995 30.937 1.00 76.12 115 ALA A O 1
ATOM 857 N N . MET A 1 116 ? -40.307 2.640 30.930 1.00 80.31 116 MET A N 1
ATOM 858 C CA . MET A 1 116 ? -39.706 1.522 31.638 1.00 80.31 116 MET A CA 1
ATOM 859 C C . MET A 1 116 ? -39.303 0.391 30.681 1.00 80.31 116 MET A C 1
ATOM 861 O O . MET A 1 116 ? -38.935 -0.664 31.169 1.00 80.31 116 MET A O 1
ATOM 865 N N . GLY A 1 117 ? -39.391 0.561 29.355 1.00 73.75 117 GLY A N 1
ATOM 866 C CA . GLY A 1 117 ? -38.999 -0.446 28.353 1.00 73.75 117 GLY A CA 1
ATOM 867 C C . GLY A 1 117 ? -40.069 -1.489 27.997 1.00 73.75 117 GLY A C 1
ATOM 868 O O . GLY A 1 117 ? -39.814 -2.388 27.202 1.00 73.75 117 GLY A O 1
ATOM 869 N N . ALA A 1 118 ? -41.282 -1.380 28.542 1.00 79.88 118 ALA A N 1
ATOM 870 C CA . ALA A 1 118 ? -42.362 -2.358 28.376 1.00 79.88 118 ALA A CA 1
ATOM 871 C C . ALA A 1 118 ? -43.385 -1.948 27.296 1.00 79.88 118 ALA A C 1
ATOM 873 O O . ALA A 1 118 ? -44.566 -1.733 27.581 1.00 79.88 118 ALA A O 1
ATOM 874 N N . TYR A 1 119 ? -42.933 -1.858 26.044 1.00 74.69 119 TYR A N 1
ATOM 875 C CA . TYR A 1 119 ? -43.697 -1.315 24.906 1.00 74.69 119 TYR A CA 1
ATOM 876 C C . TYR A 1 119 ? -44.974 -2.089 24.542 1.00 74.69 119 TYR A C 1
ATOM 878 O O . TYR A 1 119 ? -45.880 -1.570 23.888 1.00 74.69 119 TYR A O 1
ATOM 886 N N . SER A 1 120 ? -45.062 -3.360 24.930 1.00 72.56 120 SER A N 1
ATOM 887 C CA . SER A 1 120 ? -46.192 -4.231 24.593 1.00 72.56 120 SER A CA 1
ATOM 888 C C . SER A 1 120 ? -47.224 -4.343 25.714 1.00 72.56 120 SER A C 1
ATOM 890 O O . SER A 1 120 ? -48.169 -5.133 25.597 1.00 72.56 120 SER A O 1
ATOM 892 N N . ALA A 1 121 ? -47.058 -3.575 26.797 1.00 84.12 121 ALA A N 1
ATOM 893 C CA . ALA A 1 121 ? -47.901 -3.642 27.989 1.00 84.12 121 ALA A CA 1
ATOM 894 C C . ALA A 1 121 ? -49.398 -3.475 27.681 1.00 84.12 121 ALA A C 1
ATOM 896 O O . ALA A 1 121 ? -50.239 -4.040 28.372 1.00 84.12 121 ALA A O 1
ATOM 897 N N . SER A 1 122 ? -49.750 -2.758 26.610 1.00 83.12 122 SER A N 1
ATOM 898 C CA . SER A 1 122 ? -51.142 -2.525 26.210 1.00 83.12 122 SER A CA 1
ATOM 899 C C . SER A 1 122 ? -51.908 -3.789 25.789 1.00 83.12 122 SER A C 1
ATOM 901 O O . SER A 1 122 ? -53.136 -3.790 25.865 1.00 83.12 122 SER A O 1
ATOM 903 N N . PHE A 1 123 ? -51.230 -4.869 25.376 1.00 79.81 123 PHE A N 1
ATOM 904 C CA . PHE A 1 123 ? -51.895 -6.085 24.876 1.00 79.81 123 PHE A CA 1
ATOM 905 C C . PHE A 1 123 ? -51.279 -7.416 25.334 1.00 79.81 123 PHE A C 1
ATOM 907 O O . PHE A 1 123 ? -51.883 -8.466 25.106 1.00 79.81 123 PHE A O 1
ATOM 914 N N . LYS A 1 124 ? -50.117 -7.418 25.998 1.00 82.88 124 LYS A N 1
ATOM 915 C CA . LYS A 1 124 ? -49.551 -8.617 26.640 1.00 82.88 124 LYS A CA 1
ATOM 916 C C . LYS A 1 124 ? -48.825 -8.268 27.935 1.00 82.88 124 LYS A C 1
ATOM 918 O O . LYS A 1 124 ? -48.507 -7.114 28.196 1.00 82.88 124 LYS A O 1
ATOM 923 N N . THR A 1 125 ? -48.535 -9.291 28.736 1.00 92.31 125 THR A N 1
ATOM 924 C CA . THR A 1 125 ? -47.561 -9.148 29.818 1.00 92.31 125 THR A CA 1
ATOM 925 C C . THR A 1 125 ? -46.200 -8.836 29.212 1.00 92.31 125 THR A C 1
ATOM 927 O O . THR A 1 125 ? -45.728 -9.588 28.356 1.00 92.31 125 THR A O 1
ATOM 930 N N . ASP A 1 126 ? -45.576 -7.762 29.673 1.00 83.50 126 ASP A N 1
ATOM 931 C CA . ASP A 1 126 ? -44.281 -7.307 29.187 1.00 83.50 126 ASP A CA 1
ATOM 932 C C . ASP A 1 126 ? -43.353 -6.972 30.356 1.00 83.50 126 ASP A C 1
ATOM 934 O O . ASP A 1 126 ? -43.802 -6.537 31.421 1.00 83.50 126 ASP A O 1
ATOM 938 N N . LYS A 1 127 ? -42.060 -7.242 30.197 1.00 85.50 127 LYS A N 1
ATOM 939 C CA . LYS A 1 127 ? -41.055 -6.933 31.221 1.00 85.50 127 LYS A CA 1
ATOM 940 C C . LYS A 1 127 ? -40.432 -5.592 30.872 1.00 85.50 127 LYS A C 1
ATOM 942 O O . LYS A 1 127 ? -39.997 -5.414 29.745 1.00 85.50 127 LYS A O 1
ATOM 947 N N . GLY A 1 128 ? -40.391 -4.684 31.839 1.00 78.94 128 GLY A N 1
ATOM 948 C CA . GLY A 1 128 ? -39.620 -3.460 31.696 1.00 78.94 128 GLY A CA 1
ATOM 949 C C . GLY A 1 128 ? -38.156 -3.674 32.073 1.00 78.94 128 GLY A C 1
ATOM 950 O O . GLY A 1 128 ? -37.813 -4.619 32.796 1.00 78.94 128 GLY A O 1
ATOM 951 N N . ASP A 1 129 ? -37.307 -2.769 31.608 1.00 71.06 129 ASP A N 1
ATOM 952 C CA . ASP A 1 129 ? -35.874 -2.756 31.840 1.00 71.06 129 ASP A CA 1
ATOM 953 C C . ASP A 1 129 ? -35.556 -2.632 33.337 1.00 71.06 129 ASP A C 1
ATOM 955 O O . ASP A 1 129 ? -36.276 -2.013 34.130 1.00 71.06 129 ASP A O 1
ATOM 959 N N . GLY A 1 130 ? -34.452 -3.257 33.739 1.00 70.88 130 GLY A N 1
ATOM 960 C CA . GLY A 1 130 ? -33.940 -3.212 35.105 1.00 70.88 130 GLY A CA 1
ATOM 961 C C . GLY A 1 130 ? -32.884 -2.130 35.314 1.00 70.88 130 GLY A C 1
ATOM 962 O O . GLY A 1 130 ? -32.230 -1.704 34.364 1.00 70.88 130 GLY A O 1
ATOM 963 N N . GLY A 1 131 ? -32.694 -1.699 36.563 1.00 65.88 131 GLY A N 1
ATOM 964 C CA . GLY A 1 131 ? -31.668 -0.719 36.947 1.00 65.88 131 GLY A CA 1
ATOM 965 C C . GLY A 1 131 ? -32.059 0.740 36.687 1.00 65.88 131 GLY A C 1
ATOM 966 O O . GLY A 1 131 ? -31.196 1.606 36.584 1.00 65.88 131 GLY A O 1
ATOM 967 N N . ILE A 1 132 ? -33.355 1.035 36.572 1.00 74.38 132 ILE A N 1
ATOM 968 C CA . ILE A 1 132 ? -33.854 2.379 36.264 1.00 74.38 132 ILE A CA 1
ATOM 969 C C . ILE A 1 132 ? -33.852 3.232 37.535 1.00 74.38 132 ILE A C 1
ATOM 971 O O . ILE A 1 132 ? -34.661 3.009 38.432 1.00 74.38 132 ILE A O 1
ATOM 975 N N . THR A 1 133 ? -32.977 4.234 37.614 1.00 79.00 133 THR A N 1
ATOM 976 C CA . THR A 1 133 ? -33.036 5.263 38.663 1.00 79.00 133 THR A CA 1
ATOM 977 C C . THR A 1 133 ? -34.018 6.365 38.279 1.00 79.00 133 THR A C 1
ATOM 979 O O . THR A 1 133 ? -33.852 7.030 37.262 1.00 79.00 133 THR A O 1
ATOM 982 N N . ILE A 1 134 ? -35.047 6.558 39.099 1.00 82.50 134 ILE A N 1
ATOM 983 C CA . ILE A 1 134 ? -36.071 7.579 38.893 1.00 82.50 134 ILE A CA 1
ATOM 984 C C . ILE A 1 134 ? -35.462 8.962 39.091 1.00 82.50 134 ILE A C 1
ATOM 986 O O . ILE A 1 134 ? -34.871 9.236 40.136 1.00 82.50 134 ILE A O 1
ATOM 990 N N . ASN A 1 135 ? -35.654 9.826 38.098 1.00 71.81 135 ASN A N 1
ATOM 991 C CA . ASN A 1 135 ? -35.347 11.245 38.167 1.00 71.81 135 ASN A CA 1
ATOM 992 C C . ASN A 1 135 ? -36.462 12.073 37.502 1.00 71.81 135 ASN A C 1
ATOM 994 O O . ASN A 1 135 ? -37.363 11.524 36.865 1.00 71.81 135 ASN A O 1
ATOM 998 N N . ASN A 1 136 ? -36.413 13.397 37.667 1.00 64.00 136 ASN A N 1
ATOM 999 C CA . ASN A 1 136 ? -37.388 14.323 37.072 1.00 64.00 136 ASN A CA 1
ATOM 1000 C C . ASN A 1 136 ? -37.292 14.435 35.538 1.00 64.00 136 ASN A C 1
ATOM 1002 O O . ASN A 1 136 ? -38.178 15.035 34.919 1.00 64.00 136 ASN A O 1
ATOM 1006 N N . SER A 1 137 ? -36.241 13.891 34.918 1.00 54.19 137 SER A N 1
ATOM 1007 C CA . SER A 1 137 ? -35.997 14.045 33.489 1.00 54.19 137 SER A CA 1
ATOM 1008 C C . SER A 1 137 ? -36.853 13.076 32.680 1.00 54.19 137 SER A C 1
ATOM 1010 O O . SER A 1 137 ? -36.876 11.864 32.901 1.00 54.19 137 SER A O 1
ATOM 1012 N N . TYR A 1 138 ? -37.581 13.618 31.706 1.00 51.19 138 TYR A N 1
ATOM 1013 C CA . TYR A 1 138 ? -38.199 12.818 30.662 1.00 51.19 138 TYR A CA 1
ATOM 1014 C C . TYR A 1 138 ? -37.098 12.181 29.808 1.00 51.19 138 TYR A C 1
ATOM 1016 O O . TYR A 1 138 ? -36.665 12.813 28.861 1.00 51.19 138 TYR A O 1
ATOM 1024 N N . ASP A 1 139 ? -36.659 10.973 30.159 1.00 51.19 139 ASP A N 1
ATOM 1025 C CA . ASP A 1 139 ? -36.132 9.916 29.277 1.00 51.19 139 ASP A CA 1
ATOM 1026 C C . ASP A 1 139 ? -35.023 9.136 29.962 1.00 51.19 139 ASP A C 1
ATOM 1028 O O . ASP A 1 139 ? -33.910 9.625 30.131 1.00 51.19 139 ASP A O 1
ATOM 1032 N N . MET A 1 140 ? -35.340 7.888 30.298 1.00 52.97 140 MET A N 1
ATOM 1033 C CA . MET A 1 140 ? -34.354 6.824 30.374 1.00 52.97 140 MET A CA 1
ATOM 1034 C C . MET A 1 140 ? -34.814 5.759 29.389 1.00 52.97 140 MET A C 1
ATOM 1036 O O . MET A 1 140 ? -35.842 5.127 29.612 1.00 52.97 140 MET A O 1
ATOM 1040 N N . ARG A 1 141 ? -34.119 5.619 28.261 1.00 62.53 141 ARG A N 1
ATOM 1041 C CA . ARG A 1 141 ? -34.496 4.663 27.211 1.00 62.53 141 ARG A CA 1
ATOM 1042 C C . ARG A 1 141 ? -33.355 3.689 27.002 1.00 62.53 141 ARG A C 1
ATOM 1044 O O . ARG A 1 141 ? -32.245 4.126 26.714 1.00 62.53 141 ARG A O 1
ATOM 1051 N N . LEU A 1 142 ? -33.636 2.399 27.158 1.00 62.22 142 LEU A N 1
ATOM 1052 C CA . LEU A 1 142 ? -32.742 1.351 26.695 1.00 62.22 142 LEU A CA 1
ATOM 1053 C C . LEU A 1 142 ? -32.891 1.196 25.180 1.00 62.22 142 LEU A C 1
ATOM 1055 O O . LEU A 1 142 ? -34.007 1.076 24.663 1.00 62.22 142 LEU A O 1
ATOM 1059 N N . ILE A 1 143 ? -31.767 1.210 24.478 1.00 69.19 143 ILE A N 1
ATOM 1060 C CA . ILE A 1 143 ? -31.671 1.082 23.032 1.00 69.19 143 ILE A CA 1
ATOM 1061 C C . ILE A 1 143 ? -30.646 -0.016 22.762 1.00 69.19 143 ILE A C 1
ATOM 1063 O O . ILE A 1 143 ? -29.525 0.056 23.253 1.00 69.19 143 ILE A O 1
ATOM 1067 N N . LYS A 1 144 ? -31.076 -1.064 22.055 1.00 69.62 144 LYS A N 1
ATOM 1068 C CA . LYS A 1 144 ? -30.284 -2.265 21.767 1.00 69.62 144 LYS A CA 1
ATOM 1069 C C . LYS A 1 144 ? -30.477 -2.726 20.328 1.00 69.62 144 LYS A C 1
ATOM 1071 O O . LYS A 1 144 ? -31.477 -2.347 19.717 1.00 69.62 144 LYS A O 1
ATOM 1076 N N . ASN A 1 145 ? -29.629 -3.635 19.856 1.00 67.69 145 ASN A N 1
ATOM 1077 C CA . ASN A 1 145 ? -29.817 -4.433 18.638 1.00 67.69 145 ASN A CA 1
ATOM 1078 C C . ASN A 1 145 ? -29.946 -3.596 17.354 1.00 67.69 145 ASN A C 1
ATOM 1080 O O . ASN A 1 145 ? -30.859 -3.823 16.557 1.00 67.69 145 ASN A O 1
ATOM 1084 N N . GLY A 1 146 ? -29.107 -2.579 17.180 1.00 66.00 146 GLY A N 1
ATOM 1085 C CA . GLY A 1 146 ? -29.149 -1.696 16.008 1.00 66.00 146 GLY A CA 1
ATOM 1086 C C . GLY A 1 146 ? -30.366 -0.765 15.962 1.00 66.00 146 GLY A C 1
ATOM 1087 O O . GLY A 1 146 ? -30.607 -0.113 14.948 1.00 66.00 146 GLY A O 1
ATOM 1088 N N . ILE A 1 147 ? -31.193 -0.710 17.014 1.00 72.94 147 ILE A N 1
ATOM 1089 C CA . ILE A 1 147 ? -32.407 0.111 17.002 1.00 72.94 147 ILE A CA 1
ATOM 1090 C C . ILE A 1 147 ? -32.015 1.584 17.068 1.00 72.94 147 ILE A C 1
ATOM 1092 O O . ILE A 1 147 ? -31.405 2.026 18.033 1.00 72.94 147 ILE A O 1
ATOM 1096 N N . LEU A 1 148 ? -32.466 2.370 16.095 1.00 73.88 148 LEU A N 1
ATOM 1097 C CA . LEU A 1 148 ? -32.397 3.825 16.152 1.00 73.88 148 LEU A CA 1
ATOM 1098 C C . LEU A 1 148 ? -33.582 4.387 16.950 1.00 73.88 148 LEU A C 1
ATOM 1100 O O . LEU A 1 148 ? -34.748 4.063 16.694 1.00 73.88 148 LEU A O 1
ATOM 1104 N N . LYS A 1 149 ? -33.306 5.281 17.899 1.00 72.88 149 LYS A N 1
ATOM 1105 C CA . LYS A 1 149 ? -34.313 6.139 18.529 1.00 72.88 149 LYS A CA 1
ATOM 1106 C C . LYS A 1 149 ? -34.098 7.583 18.128 1.00 72.88 149 LYS A C 1
ATOM 1108 O O . LYS A 1 149 ? -32.994 8.105 18.183 1.00 72.88 149 LYS A O 1
ATOM 1113 N N . THR A 1 150 ? -35.204 8.242 17.813 1.00 71.62 150 THR A N 1
ATOM 1114 C CA . THR A 1 150 ? -35.238 9.656 17.446 1.00 71.62 150 THR A CA 1
ATOM 1115 C C . THR A 1 150 ? -36.105 10.413 18.443 1.00 71.62 150 THR A C 1
ATOM 1117 O O . THR A 1 150 ? -37.219 9.989 18.762 1.00 71.62 150 THR A O 1
ATOM 1120 N N . ILE A 1 151 ? -35.591 11.528 18.953 1.00 71.00 151 ILE A N 1
ATOM 1121 C CA . ILE A 1 151 ? -36.289 12.458 19.839 1.00 71.00 151 ILE A CA 1
ATOM 1122 C C . ILE A 1 151 ? -36.486 13.761 19.079 1.00 71.00 151 ILE A C 1
ATOM 1124 O O . ILE A 1 151 ? -35.514 14.445 18.775 1.00 71.00 151 ILE A O 1
ATOM 1128 N N . ASN A 1 152 ? -37.737 14.126 18.809 1.00 76.38 152 ASN A N 1
ATOM 1129 C CA . ASN A 1 152 ? -38.058 15.441 18.265 1.00 76.38 152 ASN A CA 1
ATOM 1130 C C . ASN A 1 152 ? -37.951 16.479 19.385 1.00 76.38 152 ASN A C 1
ATOM 1132 O O . ASN A 1 152 ? -38.784 16.503 20.288 1.00 76.38 152 ASN A O 1
ATOM 1136 N N . LEU A 1 153 ? -36.944 17.351 19.344 1.00 78.31 153 LEU A N 1
ATOM 1137 C CA . LEU A 1 153 ? -36.696 18.304 20.431 1.00 78.31 153 LEU A CA 1
ATOM 1138 C C . LEU A 1 153 ? -37.788 19.378 20.541 1.00 78.31 153 LEU A C 1
ATOM 1140 O O . LEU A 1 153 ? -37.996 19.918 21.625 1.00 78.31 153 LEU A O 1
ATOM 1144 N N . GLY A 1 154 ? -38.541 19.628 19.466 1.00 74.38 154 GLY A N 1
ATOM 1145 C CA . GLY A 1 154 ? -39.706 20.520 19.476 1.00 74.38 154 GLY A CA 1
ATOM 1146 C C . GLY A 1 154 ? -40.810 20.095 20.453 1.00 74.38 154 GLY A C 1
ATOM 1147 O O . GLY A 1 154 ? -41.502 20.949 20.991 1.00 74.38 154 GLY A O 1
ATOM 1148 N N . ASP A 1 155 ? -40.923 18.800 20.763 1.00 73.12 155 ASP A N 1
ATOM 1149 C CA . ASP A 1 155 ? -41.889 18.296 21.753 1.00 73.12 155 ASP A CA 1
ATOM 1150 C C . ASP A 1 155 ? -41.389 18.461 23.201 1.00 73.12 155 ASP A C 1
ATOM 1152 O O . ASP A 1 155 ? -42.123 18.224 24.163 1.00 73.12 155 ASP A O 1
ATOM 1156 N N . HIS A 1 156 ? -40.115 18.826 23.367 1.00 72.25 156 HIS A N 1
ATOM 1157 C CA . HIS A 1 156 ? -39.425 18.864 24.650 1.00 72.25 156 HIS A CA 1
ATOM 1158 C C . HIS A 1 156 ? -39.007 20.274 25.070 1.00 72.25 156 HIS A C 1
ATOM 1160 O O . HIS A 1 156 ? -38.569 20.425 26.206 1.00 72.25 156 HIS A O 1
ATOM 1166 N N . PHE A 1 157 ? -39.151 21.306 24.243 1.00 78.31 157 PHE A N 1
ATOM 1167 C CA . PHE A 1 157 ? -38.794 22.682 24.595 1.00 78.31 157 PHE A CA 1
ATOM 1168 C C . PHE A 1 157 ? -39.917 23.648 24.214 1.00 78.31 157 PHE A C 1
ATOM 1170 O O . PHE A 1 157 ? -40.437 23.578 23.106 1.00 78.31 157 PHE A O 1
ATOM 1177 N N . ASP A 1 158 ? -40.271 24.554 25.128 1.00 77.75 158 ASP A N 1
ATOM 1178 C CA . ASP A 1 158 ? -41.302 25.565 24.889 1.00 77.75 158 ASP A CA 1
ATOM 1179 C C . ASP A 1 158 ? -40.697 26.774 24.159 1.00 77.75 158 ASP A C 1
ATOM 1181 O O . ASP A 1 158 ? -39.730 27.372 24.635 1.00 77.75 158 ASP A O 1
ATOM 1185 N N . GLY A 1 159 ? -41.273 27.157 23.018 1.00 76.81 159 GLY A N 1
ATOM 1186 C CA . GLY A 1 159 ? -40.873 28.348 22.264 1.00 76.81 159 GLY A CA 1
ATOM 1187 C C . GLY A 1 159 ? -40.997 28.181 20.750 1.00 76.81 159 GLY A C 1
ATOM 1188 O O . GLY A 1 159 ? -41.126 27.074 20.237 1.00 76.81 159 GLY A O 1
ATOM 1189 N N . GLU A 1 160 ? -40.949 29.301 20.030 1.00 78.44 160 GLU A N 1
ATOM 1190 C CA . GLU A 1 160 ? -40.851 29.333 18.567 1.00 78.44 160 GLU A CA 1
ATOM 1191 C C . GLU A 1 160 ? -39.415 29.699 18.160 1.00 78.44 160 GLU A C 1
ATOM 1193 O O . GLU A 1 160 ? -38.708 30.360 18.920 1.00 78.44 160 GLU A O 1
ATOM 1198 N N . ASN A 1 161 ? -38.981 29.265 16.971 1.00 86.25 161 ASN A N 1
ATOM 1199 C CA . ASN A 1 161 ? -37.670 29.603 16.399 1.00 86.25 161 ASN A CA 1
ATOM 1200 C C . ASN A 1 161 ? -36.466 29.220 17.295 1.00 86.25 161 ASN A C 1
ATOM 1202 O O . ASN A 1 161 ? -35.566 30.019 17.569 1.00 86.25 161 ASN A O 1
ATOM 1206 N N . LEU A 1 162 ? -36.479 27.981 17.795 1.00 84.88 162 LEU A N 1
ATOM 1207 C CA . LEU A 1 162 ? -35.443 27.442 18.675 1.00 84.88 162 LEU A CA 1
ATOM 1208 C C . LEU A 1 162 ? -34.300 26.802 17.874 1.00 84.88 162 LEU A C 1
ATOM 1210 O O . LEU A 1 162 ? -34.535 25.988 16.980 1.00 84.88 162 LEU A O 1
ATOM 1214 N N . LYS A 1 163 ? -33.058 27.115 18.252 1.00 87.88 163 LYS A N 1
ATOM 1215 C CA . LYS A 1 163 ? -31.847 26.409 17.814 1.00 87.88 163 LYS A CA 1
ATOM 1216 C C . LYS A 1 163 ? -31.362 25.486 18.925 1.00 87.88 163 LYS A C 1
ATOM 1218 O O . LYS A 1 163 ? -31.248 25.916 20.070 1.00 87.88 163 LYS A O 1
ATOM 1223 N N . TYR A 1 164 ? -31.046 24.242 18.578 1.00 84.44 164 TYR A N 1
ATOM 1224 C CA . TYR A 1 164 ? -30.588 23.234 19.532 1.00 84.44 164 TYR A CA 1
ATOM 1225 C C . TYR A 1 164 ? -29.082 22.998 19.411 1.00 84.44 164 TYR A C 1
ATOM 1227 O O . TYR A 1 164 ? -28.552 22.948 18.302 1.00 84.44 164 TYR A O 1
ATOM 1235 N N . SER A 1 165 ? -28.401 22.812 20.539 1.00 73.62 165 SER A N 1
ATOM 1236 C CA . SER A 1 165 ? -27.000 22.386 20.588 1.00 73.62 165 SER A CA 1
ATOM 1237 C C . SER A 1 165 ? -26.743 21.446 21.764 1.00 73.62 165 SER A C 1
ATOM 1239 O O . SER A 1 165 ? -27.375 21.562 22.815 1.00 73.62 165 SER A O 1
ATOM 1241 N N . ILE A 1 166 ? -25.799 20.518 21.601 1.00 79.12 166 ILE A N 1
ATOM 1242 C CA . ILE A 1 166 ? -25.253 19.741 22.718 1.00 79.12 166 ILE A CA 1
ATOM 1243 C C . ILE A 1 166 ? -24.264 20.643 23.461 1.00 79.12 166 ILE A C 1
ATOM 1245 O O . ILE A 1 166 ? -23.334 21.168 22.853 1.00 79.12 166 ILE A O 1
ATOM 1249 N N . VAL A 1 167 ? -24.470 20.847 24.762 1.00 73.19 167 VAL A N 1
ATOM 1250 C CA . VAL A 1 167 ? -23.585 21.681 25.603 1.00 73.19 167 VAL A CA 1
ATOM 1251 C C . VAL A 1 167 ? -22.793 20.875 26.625 1.00 73.19 167 VAL A C 1
ATOM 1253 O O . VAL A 1 167 ? -21.800 21.363 27.160 1.00 73.19 167 VAL A O 1
ATOM 1256 N N . LYS A 1 168 ? -23.219 19.641 26.903 1.00 72.38 168 LYS A N 1
ATOM 1257 C CA . LYS A 1 168 ? -22.500 18.703 27.765 1.00 72.38 168 LYS A CA 1
ATOM 1258 C C . LYS A 1 168 ? -22.918 17.277 27.425 1.00 72.38 168 LYS A C 1
ATOM 1260 O O . LYS A 1 168 ? -24.112 17.015 27.321 1.00 72.38 168 LYS A O 1
ATOM 1265 N N . SER A 1 169 ? -21.957 16.367 27.354 1.00 68.31 169 SER A N 1
ATOM 1266 C CA . SER A 1 169 ? -22.212 14.930 27.236 1.00 68.31 169 SER A CA 1
ATOM 1267 C C . SER A 1 169 ? -21.466 14.197 28.341 1.00 68.31 169 SER A C 1
ATOM 1269 O O . SER A 1 169 ? -20.267 14.407 28.503 1.00 68.31 169 SER A O 1
ATOM 1271 N N . GLU A 1 170 ? -22.169 13.379 29.121 1.00 65.00 170 GLU A N 1
ATOM 1272 C CA . GLU A 1 170 ? -21.619 12.495 30.149 1.00 65.00 170 GLU A CA 1
ATOM 1273 C C . GLU A 1 170 ? -21.763 11.047 29.713 1.00 65.00 170 GLU A C 1
ATOM 1275 O O . GLU A 1 170 ? -22.875 10.557 29.560 1.00 65.00 170 GLU A O 1
ATOM 1280 N N . TYR A 1 171 ? -20.639 10.362 29.558 1.00 64.75 171 TYR A N 1
ATOM 1281 C CA . TYR A 1 171 ? -20.570 8.959 29.181 1.00 64.75 171 TYR A CA 1
ATOM 1282 C C . TYR A 1 171 ? -19.884 8.154 30.292 1.00 64.75 171 TYR A C 1
ATOM 1284 O O . TYR A 1 171 ? -19.212 8.742 31.150 1.00 64.75 171 TYR A O 1
ATOM 1292 N N . PRO A 1 172 ? -20.029 6.819 30.315 1.00 55.66 172 PRO A N 1
ATOM 1293 C CA . PRO A 1 172 ? -19.229 5.972 31.191 1.00 55.66 172 PRO A CA 1
ATOM 1294 C C . PRO A 1 172 ? -17.747 6.183 30.867 1.00 55.66 172 PRO A C 1
ATOM 1296 O O . PRO A 1 172 ? -17.389 6.275 29.699 1.00 55.66 172 PRO A O 1
ATOM 1299 N N . ASN A 1 173 ? -16.901 6.300 31.894 1.00 49.56 173 ASN A N 1
ATOM 1300 C CA . ASN A 1 173 ? -15.465 6.573 31.747 1.00 49.56 173 ASN A CA 1
ATOM 1301 C C . ASN A 1 173 ? -15.148 7.851 30.946 1.00 49.56 173 ASN A C 1
ATOM 1303 O O . ASN A 1 173 ? -14.251 7.872 30.116 1.00 49.56 173 ASN A O 1
ATOM 1307 N N . GLN A 1 174 ? -15.846 8.947 31.258 1.00 38.78 174 GLN A N 1
ATOM 1308 C CA . GLN A 1 174 ? -15.713 10.293 30.670 1.00 38.78 174 GLN A CA 1
ATOM 1309 C C . GLN A 1 174 ? -14.294 10.923 30.679 1.00 38.78 174 GLN A C 1
ATOM 1311 O O . GLN A 1 174 ? -14.135 12.063 30.250 1.00 38.78 174 GLN A O 1
ATOM 1316 N N . TYR A 1 175 ? -13.296 10.215 31.215 1.00 38.19 175 TYR A N 1
ATOM 1317 C CA . TYR A 1 175 ? -11.887 10.606 31.272 1.00 38.19 175 TYR A CA 1
ATOM 1318 C C . TYR A 1 175 ? -10.987 9.749 30.366 1.00 38.19 175 TYR A C 1
ATOM 1320 O O . TYR A 1 175 ? -9.776 9.930 30.405 1.00 38.19 175 TYR A O 1
ATOM 1328 N N . ASN A 1 176 ? -11.549 8.840 29.559 1.00 41.00 176 ASN A N 1
ATOM 1329 C CA . ASN A 1 176 ? -10.829 8.266 28.427 1.00 41.00 176 ASN A CA 1
ATOM 1330 C C . ASN A 1 176 ? -10.790 9.340 27.334 1.00 41.00 176 ASN A C 1
ATOM 1332 O O . ASN A 1 176 ? -11.832 9.801 26.872 1.00 41.00 176 ASN A O 1
ATOM 1336 N N . TYR A 1 177 ? -9.594 9.810 26.987 1.00 40.88 177 TYR A N 1
ATOM 1337 C CA . TYR A 1 177 ? -9.369 10.959 26.098 1.00 40.88 177 TYR A CA 1
ATOM 1338 C C . TYR A 1 177 ? -9.559 10.629 24.601 1.00 40.88 177 TYR A C 1
ATOM 1340 O O . TYR A 1 177 ? -9.148 11.390 23.732 1.00 40.88 177 TYR A O 1
ATOM 1348 N N . LEU A 1 178 ? -10.234 9.519 24.315 1.00 40.75 178 LEU A N 1
ATOM 1349 C CA . LEU A 1 178 ? -10.679 9.044 23.012 1.00 40.75 178 LEU A CA 1
ATOM 1350 C C . LEU A 1 178 ? -12.146 8.642 23.164 1.00 40.75 178 LEU A C 1
ATOM 1352 O O . LEU A 1 178 ? -12.528 8.175 24.237 1.00 40.75 178 LEU A O 1
ATOM 1356 N N . GLN A 1 179 ? -12.967 8.942 22.155 1.00 44.50 179 GLN A N 1
ATOM 1357 C CA . GLN A 1 179 ? -14.432 8.903 22.212 1.00 44.50 179 GLN A CA 1
ATOM 1358 C C . GLN A 1 179 ? -14.979 7.760 23.095 1.00 44.50 179 GLN A C 1
ATOM 1360 O O . GLN A 1 179 ? -14.639 6.604 22.877 1.00 44.50 179 GLN A O 1
ATOM 1365 N N . PRO A 1 180 ? -15.797 8.046 24.126 1.00 51.50 180 PRO A N 1
ATOM 1366 C CA . PRO A 1 180 ? -16.351 6.981 24.956 1.00 51.50 180 PRO A CA 1
ATOM 1367 C C . PRO A 1 180 ? -17.213 6.026 24.114 1.00 51.50 180 PRO A C 1
ATOM 1369 O O . PRO A 1 180 ? -17.932 6.517 23.251 1.00 51.50 180 PRO A O 1
ATOM 1372 N N . PHE A 1 181 ? -17.198 4.725 24.451 1.00 58.34 181 PHE A N 1
ATOM 1373 C CA . PHE A 1 181 ? -17.795 3.540 23.776 1.00 58.34 181 PHE A CA 1
ATOM 1374 C C . PHE A 1 181 ? -19.174 3.664 23.092 1.00 58.34 181 PHE A C 1
ATOM 1376 O O . PHE A 1 181 ? -19.643 2.725 22.485 1.00 58.34 181 PHE A O 1
ATOM 1383 N N . ILE A 1 182 ? -19.923 4.739 23.320 1.00 59.44 182 ILE A N 1
ATOM 1384 C CA . ILE A 1 182 ? -21.284 4.923 22.796 1.00 59.44 182 ILE A CA 1
ATOM 1385 C C . ILE A 1 182 ? -21.528 6.366 22.326 1.00 59.44 182 ILE A C 1
ATOM 1387 O O . ILE A 1 182 ? -22.661 6.861 22.340 1.00 59.44 182 ILE A O 1
ATOM 1391 N N . SER A 1 183 ? -20.460 7.130 22.099 1.00 61.25 183 SER A N 1
ATOM 1392 C CA . SER A 1 183 ? -20.547 8.579 21.889 1.00 61.25 183 SER A CA 1
ATOM 1393 C C . SER A 1 183 ? -20.829 8.960 20.445 1.00 61.25 183 SER A C 1
ATOM 1395 O O . SER A 1 183 ? -21.595 9.895 20.208 1.00 61.25 183 SER A O 1
ATOM 1397 N N . ASP A 1 184 ? -20.275 8.189 19.525 1.00 59.75 184 ASP A N 1
ATOM 1398 C CA . ASP A 1 184 ? -20.556 8.121 18.095 1.00 59.75 184 ASP A CA 1
ATOM 1399 C C . ASP A 1 184 ? -22.000 7.665 17.812 1.00 59.75 184 ASP A C 1
ATOM 1401 O O . ASP A 1 184 ? -22.660 8.161 16.896 1.00 59.75 184 ASP A O 1
ATOM 1405 N N . GLN A 1 185 ? -22.564 6.836 18.691 1.00 71.25 185 GLN A N 1
ATOM 1406 C CA . GLN A 1 185 ? -23.947 6.368 18.608 1.00 71.25 185 GLN A CA 1
ATOM 1407 C C . GLN A 1 185 ? -25.010 7.452 18.858 1.00 71.25 185 GLN A C 1
ATOM 1409 O O . GLN A 1 185 ? -26.213 7.195 18.699 1.00 71.25 185 GLN A O 1
ATOM 1414 N N . ILE A 1 186 ? -24.614 8.659 19.284 1.00 77.38 186 ILE A N 1
ATOM 1415 C CA . ILE A 1 186 ? -25.514 9.771 19.608 1.00 77.38 186 ILE A CA 1
ATOM 1416 C C . ILE A 1 186 ? -25.225 10.976 18.714 1.00 77.38 186 ILE A C 1
ATOM 1418 O O . ILE A 1 186 ? -24.160 11.581 18.768 1.00 77.38 186 ILE A O 1
ATOM 1422 N N . SER A 1 187 ? -26.238 11.428 17.975 1.00 79.56 187 SER A N 1
ATOM 1423 C CA . SER A 1 187 ? -26.122 12.577 17.073 1.00 79.56 187 SER A CA 1
ATOM 1424 C C . SER A 1 187 ? -27.270 13.574 17.219 1.00 79.56 187 SER A C 1
ATOM 1426 O O . SER A 1 187 ? -28.392 13.240 17.604 1.00 79.56 187 SER A O 1
ATOM 1428 N N . LEU A 1 188 ? -26.990 14.839 16.899 1.00 81.38 188 LEU A N 1
ATOM 1429 C CA . LEU A 1 188 ? -27.972 15.919 16.848 1.00 81.38 188 LEU A CA 1
ATOM 1430 C C . LEU A 1 188 ? -28.047 16.464 15.419 1.00 81.38 188 LEU A C 1
ATOM 1432 O O . LEU A 1 188 ? -27.091 17.057 14.930 1.00 81.38 188 LEU A O 1
ATOM 1436 N N . SER A 1 189 ? -29.199 16.308 14.768 1.00 79.06 189 SER A N 1
ATOM 1437 C CA . SER A 1 189 ? -29.438 16.791 13.399 1.00 79.06 189 SER A CA 1
ATOM 1438 C C . SER A 1 189 ? -30.895 17.219 13.238 1.00 79.06 189 SER A C 1
ATOM 1440 O O . SER A 1 189 ? -31.774 16.525 13.742 1.00 79.06 189 SER A O 1
ATOM 1442 N N . ASP A 1 190 ? -31.175 18.307 12.521 1.00 75.56 190 ASP A N 1
ATOM 1443 C CA . ASP A 1 190 ? -32.542 18.720 12.144 1.00 75.56 190 ASP A CA 1
ATOM 1444 C C . ASP A 1 190 ? -33.526 18.892 13.320 1.00 75.56 190 ASP A C 1
ATOM 1446 O O . ASP A 1 190 ? -34.713 18.581 13.223 1.00 75.56 190 ASP A O 1
ATOM 1450 N N . GLY A 1 191 ? -33.037 19.356 14.476 1.00 76.56 191 GLY A N 1
ATOM 1451 C CA . GLY A 1 191 ? -33.856 19.467 15.692 1.00 76.56 191 GLY A CA 1
ATOM 1452 C C . GLY A 1 191 ? -34.263 18.114 16.287 1.00 76.56 191 GLY A C 1
ATOM 1453 O O . GLY A 1 191 ? -35.170 18.046 17.119 1.00 76.56 191 GLY A O 1
ATOM 1454 N N . GLN A 1 192 ? -33.588 17.040 15.877 1.00 80.38 192 GLN A N 1
ATOM 1455 C CA . GLN A 1 192 ? -33.759 15.695 16.396 1.00 80.38 192 GLN A CA 1
ATOM 1456 C C . GLN A 1 192 ? -32.491 15.220 17.097 1.00 80.38 192 GLN A C 1
ATOM 1458 O O . GLN A 1 192 ? -31.405 15.249 16.521 1.00 80.38 192 GLN A O 1
ATOM 1463 N N . LEU A 1 193 ? -32.647 14.729 18.325 1.00 81.94 193 LEU A N 1
ATOM 1464 C CA . LEU A 1 193 ? -31.602 13.990 19.025 1.00 81.94 193 LEU A CA 1
ATOM 1465 C C . LEU A 1 193 ? -31.789 12.500 18.729 1.00 81.94 193 LEU A C 1
ATOM 1467 O O . LEU A 1 193 ? -32.839 11.925 19.028 1.00 81.94 193 LEU A O 1
ATOM 1471 N N . LYS A 1 194 ? -30.796 11.896 18.088 1.00 79.88 194 LYS A N 1
ATOM 1472 C CA . LYS A 1 194 ? -30.789 10.506 17.642 1.00 79.88 194 LYS A CA 1
ATOM 1473 C C . LYS A 1 194 ? -29.822 9.708 18.509 1.00 79.88 194 LYS A C 1
ATOM 1475 O O . LYS A 1 194 ?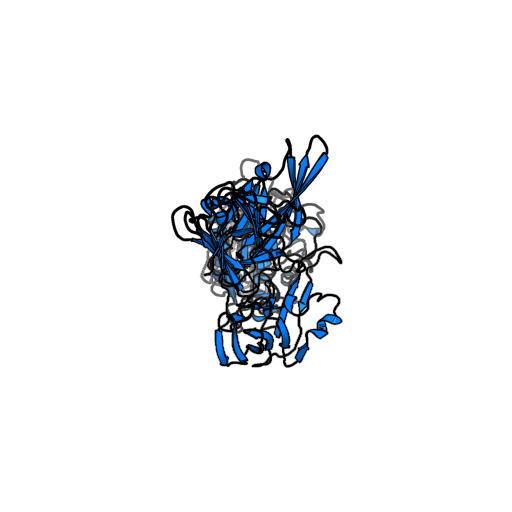 -28.754 10.204 18.844 1.00 79.88 194 LYS A O 1
ATOM 1480 N N . ALA A 1 195 ? -30.219 8.498 18.881 1.00 80.06 195 ALA A N 1
ATOM 1481 C CA . ALA A 1 195 ? -29.371 7.555 19.595 1.00 80.06 195 ALA A CA 1
ATOM 1482 C C . ALA A 1 195 ? -29.620 6.145 19.052 1.00 80.06 195 ALA A C 1
ATOM 1484 O O . ALA A 1 195 ? -30.777 5.708 18.996 1.00 80.06 195 ALA A O 1
ATOM 1485 N N . GLN A 1 196 ? -28.567 5.457 18.634 1.00 80.56 196 GLN A N 1
ATOM 1486 C CA . GLN A 1 196 ? -28.620 4.091 18.122 1.00 80.56 196 GLN A CA 1
ATOM 1487 C C . GLN A 1 196 ? -28.001 3.148 19.151 1.00 80.56 196 GLN A C 1
ATOM 1489 O O . GLN A 1 196 ? -27.029 3.492 19.796 1.00 80.56 196 GLN A O 1
ATOM 1494 N N . GLY A 1 197 ? -28.619 1.998 19.395 1.00 73.69 197 GLY A N 1
ATOM 1495 C CA . GLY A 1 197 ? -27.989 0.964 20.218 1.00 73.69 197 GLY A CA 1
ATOM 1496 C C . GLY A 1 197 ? -27.243 0.001 19.315 1.00 73.69 197 GLY A C 1
ATOM 1497 O O . GLY A 1 197 ? -27.807 -0.398 18.299 1.00 73.69 197 GLY A O 1
ATOM 1498 N N . GLY A 1 198 ? -26.042 -0.408 19.687 1.00 69.44 198 GLY A N 1
ATOM 1499 C CA . GLY A 1 198 ? -25.237 -1.382 18.963 1.00 69.44 198 GLY A CA 1
ATOM 1500 C C . GLY A 1 198 ? -25.716 -2.823 19.109 1.00 69.44 198 GLY A C 1
ATOM 1501 O O . GLY A 1 198 ? -26.792 -3.095 19.659 1.00 69.44 198 GLY A O 1
ATOM 1502 N N . VAL A 1 199 ? -24.945 -3.764 18.573 1.00 61.84 199 VAL A N 1
ATOM 1503 C CA . VAL A 1 199 ? -25.269 -5.203 18.591 1.00 61.84 199 VAL A CA 1
ATOM 1504 C C . VAL A 1 199 ? -24.801 -5.918 19.860 1.00 61.84 199 VAL A C 1
ATOM 1506 O O . VAL A 1 199 ? -25.244 -7.041 20.096 1.00 61.84 199 VAL A O 1
ATOM 1509 N N . GLY A 1 200 ? -23.989 -5.260 20.693 1.00 60.56 200 GLY A N 1
ATOM 1510 C CA . GLY A 1 200 ? -23.462 -5.827 21.929 1.00 60.56 200 GLY A CA 1
ATOM 1511 C C . GLY A 1 200 ? -24.516 -6.142 22.994 1.00 60.56 200 GLY A C 1
ATOM 1512 O O . GLY A 1 200 ? -25.670 -5.703 22.950 1.00 60.56 200 GLY A O 1
ATOM 1513 N N . GLU A 1 201 ? -24.117 -6.908 24.006 1.00 56.94 201 GLU A N 1
ATOM 1514 C CA . GLU A 1 201 ? -24.997 -7.297 25.124 1.00 56.94 201 GLU A CA 1
ATOM 1515 C C . GLU A 1 201 ? -24.971 -6.269 26.280 1.00 56.94 201 GLU A C 1
ATOM 1517 O O . GLU A 1 201 ? -25.951 -6.137 27.040 1.00 56.94 201 GLU A O 1
ATOM 1522 N N . GLU A 1 202 ? -23.870 -5.519 26.402 1.00 59.16 202 GLU A N 1
ATOM 1523 C CA . GLU A 1 202 ? -23.583 -4.575 27.490 1.00 59.16 202 GLU A CA 1
ATOM 1524 C C . GLU A 1 202 ? -24.436 -3.303 27.434 1.00 59.16 202 GLU A C 1
ATOM 1526 O O . GLU A 1 202 ? -24.995 -2.965 26.407 1.00 59.16 202 GLU A O 1
ATOM 1531 N N . ILE A 1 203 ? -24.630 -2.609 28.561 1.00 63.12 203 ILE A N 1
ATOM 1532 C CA . ILE A 1 203 ? -25.486 -1.412 28.608 1.00 63.12 203 ILE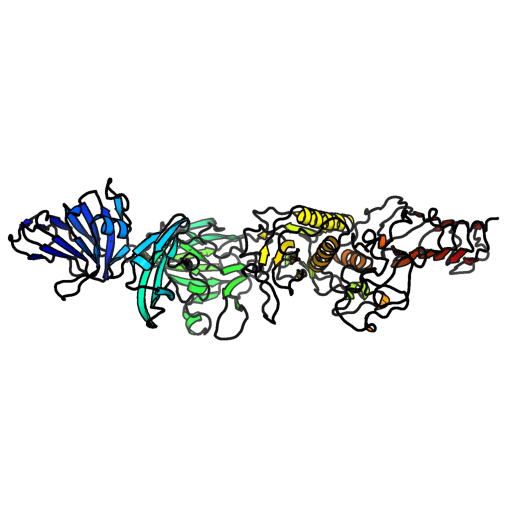 A CA 1
ATOM 1533 C C . ILE A 1 203 ? -24.734 -0.260 29.260 1.00 63.12 203 ILE A C 1
ATOM 1535 O O . ILE A 1 203 ? -24.561 -0.224 30.480 1.00 63.12 203 ILE A O 1
ATOM 1539 N N . TYR A 1 204 ? -24.400 0.729 28.451 1.00 69.38 204 TYR A N 1
ATOM 1540 C CA . TYR A 1 204 ? -23.737 1.967 28.827 1.00 69.38 204 TYR A CA 1
ATOM 1541 C C . TYR A 1 204 ? -24.763 3.075 29.045 1.00 69.38 204 TYR A C 1
ATOM 1543 O O . TYR A 1 204 ? -25.803 3.099 28.396 1.00 69.38 204 TYR A O 1
ATOM 1551 N N . THR A 1 205 ? -24.515 3.988 29.989 1.00 68.50 205 THR A N 1
ATOM 1552 C CA . THR A 1 205 ? -25.423 5.118 30.261 1.00 68.50 205 THR A CA 1
ATOM 1553 C C . THR A 1 205 ? -24.805 6.430 29.803 1.00 68.50 205 THR A C 1
ATOM 1555 O O . THR A 1 205 ? -23.831 6.873 30.404 1.00 68.50 205 THR A O 1
ATOM 1558 N N . ALA A 1 206 ? -25.411 7.081 28.812 1.00 70.38 206 ALA A N 1
ATOM 1559 C CA . ALA A 1 206 ? -25.057 8.433 28.387 1.00 70.38 206 ALA A CA 1
ATOM 1560 C C . ALA A 1 206 ? -26.060 9.459 28.924 1.00 70.38 206 ALA A C 1
ATOM 1562 O O . ALA A 1 206 ? -27.265 9.206 28.949 1.00 70.38 206 ALA A O 1
ATOM 1563 N N . LYS A 1 207 ? -25.595 10.647 29.308 1.00 73.88 207 LYS A N 1
ATOM 1564 C CA . LYS A 1 207 ? -26.435 11.815 29.588 1.00 73.88 207 LYS A CA 1
ATOM 1565 C C . LYS A 1 207 ? -26.038 12.959 28.676 1.00 73.88 207 LYS A C 1
ATOM 1567 O O . LYS A 1 207 ? -24.898 13.404 28.704 1.00 73.88 207 LYS A O 1
ATOM 1572 N N . ILE A 1 208 ? -26.991 13.473 27.919 1.00 75.88 208 ILE A N 1
ATOM 1573 C CA . ILE A 1 208 ? -26.771 14.513 26.920 1.00 75.88 208 ILE A CA 1
ATOM 1574 C C . ILE A 1 208 ? -27.561 15.746 27.326 1.00 75.88 208 ILE A C 1
ATOM 1576 O O . ILE A 1 208 ? -28.792 15.719 27.380 1.00 75.88 208 ILE A O 1
ATOM 1580 N N . THR A 1 209 ? -26.861 16.832 27.625 1.00 79.50 209 THR A N 1
ATOM 1581 C CA . THR A 1 209 ? -27.465 18.131 27.910 1.00 79.50 209 THR A CA 1
ATOM 1582 C C . THR A 1 209 ? -27.626 18.902 26.610 1.00 79.50 209 THR A C 1
ATOM 1584 O O . THR A 1 209 ? -26.642 19.301 25.982 1.00 79.50 209 THR A O 1
ATOM 1587 N N . ILE A 1 210 ? -28.878 19.135 26.227 1.00 83.12 210 ILE A N 1
ATOM 1588 C CA . ILE A 1 210 ? -29.255 19.955 25.078 1.00 83.12 210 ILE A CA 1
ATOM 1589 C C . ILE A 1 210 ? -29.651 21.341 25.561 1.00 83.12 210 ILE A C 1
ATOM 1591 O O . ILE A 1 210 ? -30.508 21.469 26.438 1.00 83.12 210 ILE A O 1
ATOM 1595 N N . LYS A 1 211 ? -29.077 22.368 24.938 1.00 87.62 211 LYS A N 1
ATOM 1596 C CA . LYS A 1 211 ? -29.509 23.759 25.051 1.00 87.62 211 LYS A CA 1
ATOM 1597 C C . LYS A 1 211 ? -30.421 24.094 23.875 1.00 87.62 211 LYS A C 1
ATOM 1599 O O . LYS A 1 211 ? -30.049 23.865 22.727 1.00 87.62 211 LYS A O 1
ATOM 1604 N N . ALA A 1 212 ? -31.594 24.648 24.159 1.00 88.56 212 ALA A N 1
ATOM 1605 C CA . ALA A 1 212 ? -32.469 25.278 23.179 1.00 88.56 212 ALA A CA 1
ATOM 1606 C C . ALA A 1 212 ? -32.394 26.798 23.349 1.00 88.56 212 ALA A C 1
ATOM 1608 O O . ALA A 1 212 ? -32.665 27.310 24.435 1.00 88.56 212 ALA A O 1
ATOM 1609 N N . GLU A 1 213 ? -32.020 27.512 22.292 1.00 89.62 213 GLU A N 1
ATOM 1610 C CA . GLU A 1 213 ? -31.850 28.965 22.283 1.00 89.62 213 GLU A CA 1
ATOM 1611 C C . GLU A 1 213 ? -32.815 29.612 21.291 1.00 89.62 213 GLU A C 1
ATOM 1613 O O . GLU A 1 213 ? -32.788 29.311 20.093 1.00 89.62 213 GLU A O 1
ATOM 1618 N N . ASN A 1 214 ? -33.663 30.510 21.791 1.00 89.25 214 ASN A N 1
ATOM 1619 C CA . ASN A 1 214 ? -34.576 31.290 20.971 1.00 89.25 214 ASN A CA 1
ATOM 1620 C C . ASN A 1 214 ? -33.780 32.300 20.140 1.00 89.25 214 ASN A C 1
ATOM 1622 O O . ASN A 1 214 ? -33.092 33.160 20.690 1.00 89.25 214 ASN A O 1
ATOM 1626 N N . GLN A 1 215 ? -33.874 32.202 18.817 1.00 86.94 215 GLN A N 1
ATOM 1627 C CA . GLN A 1 215 ? -33.083 33.044 17.917 1.00 86.94 215 GLN A CA 1
ATOM 1628 C C . GLN A 1 215 ? -33.556 34.506 17.868 1.00 86.94 215 GLN A C 1
ATOM 1630 O O . GLN A 1 215 ? -32.797 35.372 17.439 1.00 86.94 215 GLN A O 1
ATOM 1635 N N . ASP A 1 216 ? -34.772 34.798 18.333 1.00 83.44 216 ASP A N 1
ATOM 1636 C CA . ASP A 1 216 ? -35.349 36.144 18.329 1.00 83.44 216 ASP A CA 1
ATOM 1637 C C . ASP A 1 216 ? -35.091 36.902 19.642 1.00 83.44 216 ASP A C 1
ATOM 1639 O O . ASP A 1 216 ? -34.914 38.122 19.625 1.00 83.44 216 ASP A O 1
ATOM 1643 N N . THR A 1 217 ? -35.064 36.203 20.785 1.00 85.94 217 THR A N 1
ATOM 1644 C CA . THR A 1 217 ? -34.884 36.822 22.115 1.00 85.94 217 THR A CA 1
ATOM 1645 C C . THR A 1 217 ? -33.523 36.557 22.755 1.00 85.94 217 THR A C 1
ATOM 1647 O O . THR A 1 217 ? -33.113 37.313 23.635 1.00 85.94 217 THR A O 1
ATOM 1650 N N . GLY A 1 218 ? -32.813 35.508 22.327 1.00 81.38 218 GLY A N 1
ATOM 1651 C CA . GLY A 1 218 ? -31.578 35.032 22.959 1.00 81.38 218 GLY A CA 1
ATOM 1652 C C . GLY A 1 218 ? -31.798 34.272 24.274 1.00 81.38 218 GLY A C 1
ATOM 1653 O O . GLY A 1 218 ? -30.829 33.849 24.907 1.00 81.38 218 GLY A O 1
ATOM 1654 N N . ASP A 1 219 ? -33.051 34.080 24.701 1.00 85.44 219 ASP A N 1
ATOM 1655 C CA . ASP A 1 219 ? -33.360 33.271 25.878 1.00 85.44 219 ASP A CA 1
ATOM 1656 C C . ASP A 1 219 ? -33.026 31.803 25.608 1.00 85.44 219 ASP A C 1
ATOM 1658 O O . ASP A 1 219 ? -33.241 31.289 24.507 1.00 85.44 219 ASP A O 1
ATOM 1662 N N . SER A 1 220 ? -32.523 31.101 26.624 1.00 86.56 220 SER A N 1
ATOM 1663 C CA . SER A 1 220 ? -32.190 29.686 26.485 1.00 86.56 220 SER A CA 1
ATOM 1664 C C . SER A 1 220 ? -32.639 28.841 27.662 1.00 86.56 220 SER A C 1
ATOM 1666 O O . SER A 1 220 ? -32.742 29.307 28.797 1.00 86.56 220 SER A O 1
ATOM 1668 N N . THR A 1 221 ? -32.921 27.579 27.364 1.00 87.44 221 THR A N 1
ATOM 1669 C CA . THR A 1 221 ? -33.278 26.555 28.344 1.00 87.44 221 THR A CA 1
ATOM 1670 C C . THR A 1 221 ? -32.489 25.286 28.059 1.00 87.44 221 THR A C 1
ATOM 1672 O O . THR A 1 221 ? -32.182 24.983 26.907 1.00 87.44 221 THR A O 1
ATOM 1675 N N . GLU A 1 222 ? -32.146 24.541 29.105 1.00 85.75 222 GLU A N 1
ATOM 1676 C CA . GLU A 1 222 ? -31.376 23.302 28.995 1.00 85.75 222 GLU A CA 1
ATOM 1677 C C . GLU A 1 222 ? -32.188 22.115 29.514 1.00 85.75 222 GLU A C 1
ATOM 1679 O O . GLU A 1 222 ? -32.933 22.239 30.493 1.00 85.75 222 GLU A O 1
ATOM 1684 N N . LYS A 1 223 ? -32.040 20.952 28.874 1.00 76.50 223 LYS A N 1
ATOM 1685 C CA . LYS A 1 223 ? -32.599 19.676 29.345 1.00 76.50 223 LYS A CA 1
ATOM 1686 C C . LYS A 1 223 ? -31.598 18.544 29.170 1.00 76.50 223 LYS A C 1
ATOM 1688 O O . LYS A 1 223 ? -30.831 18.532 28.213 1.00 76.50 223 LYS A O 1
ATOM 1693 N N . VAL A 1 224 ? -31.641 17.583 30.092 1.00 74.38 224 VAL A N 1
ATOM 1694 C CA . VAL A 1 224 ? -30.761 16.406 30.101 1.00 74.38 224 VAL A CA 1
ATOM 1695 C C . VAL A 1 224 ? -31.528 15.178 29.623 1.00 74.38 224 VAL A C 1
ATOM 1697 O O . VAL A 1 224 ? -32.519 14.785 30.240 1.00 74.38 224 VAL A O 1
ATOM 1700 N N . PHE A 1 225 ? -31.046 14.536 28.568 1.00 67.62 225 PHE A N 1
ATOM 1701 C CA . PHE A 1 225 ? -31.569 13.278 28.039 1.00 67.62 225 PHE A CA 1
ATOM 1702 C C . PHE A 1 225 ? -30.668 12.132 28.486 1.00 67.62 225 PHE A C 1
ATOM 1704 O O . PHE A 1 225 ? -29.458 12.220 28.312 1.00 67.62 225 PHE A O 1
ATOM 1711 N N . THR A 1 226 ? -31.228 11.078 29.086 1.00 69.12 226 THR A N 1
ATOM 1712 C CA . THR A 1 226 ? -30.442 9.911 29.519 1.00 69.12 226 THR A CA 1
ATOM 1713 C C . THR A 1 226 ? -30.710 8.722 28.599 1.00 69.12 226 THR A C 1
ATOM 1715 O O . THR A 1 226 ? -31.839 8.239 28.489 1.00 69.12 226 THR A O 1
ATOM 1718 N N . PHE A 1 227 ? -29.662 8.219 27.959 1.00 73.12 227 PHE A N 1
ATOM 1719 C CA . PHE A 1 227 ? -29.697 7.023 27.127 1.00 73.12 227 PHE A CA 1
ATOM 1720 C C . PHE A 1 227 ? -29.039 5.858 27.842 1.00 73.12 227 PHE A C 1
ATOM 1722 O O . PHE A 1 227 ? -28.077 6.031 28.588 1.00 73.12 227 PHE A O 1
ATOM 1729 N N . ARG A 1 228 ? -29.567 4.664 27.597 1.00 72.81 228 ARG A N 1
ATOM 1730 C CA . ARG A 1 228 ? -28.913 3.403 27.913 1.00 72.81 228 ARG A CA 1
ATOM 1731 C C . ARG A 1 228 ? -28.693 2.668 26.596 1.00 72.81 228 ARG A C 1
ATOM 1733 O O . ARG A 1 228 ? -29.680 2.276 25.986 1.00 72.81 228 ARG A O 1
ATOM 1740 N N . LEU A 1 229 ? -27.456 2.540 26.139 1.00 73.56 229 LEU A N 1
ATOM 1741 C CA . LEU A 1 229 ? -27.110 2.013 24.815 1.00 73.56 229 LEU A CA 1
ATOM 1742 C C . LEU A 1 229 ? -26.280 0.741 24.961 1.00 73.56 229 LEU A C 1
ATOM 1744 O O . LEU A 1 229 ? -25.485 0.639 25.893 1.00 73.56 229 LEU A O 1
ATOM 1748 N N . THR A 1 230 ? -26.491 -0.225 24.076 1.00 71.69 230 THR A N 1
ATOM 1749 C CA . THR A 1 230 ? -25.471 -1.239 23.786 1.00 71.69 230 THR A CA 1
ATOM 1750 C C . THR A 1 230 ? -24.407 -0.636 22.891 1.00 71.69 230 THR A C 1
ATOM 1752 O O . THR A 1 230 ? -24.737 0.183 22.045 1.00 71.69 230 THR A O 1
ATOM 1755 N N . ASP A 1 231 ? -23.160 -1.029 23.096 1.00 71.00 231 ASP A N 1
ATOM 1756 C CA . ASP A 1 231 ? -22.021 -0.627 22.268 1.00 71.00 231 ASP A CA 1
ATOM 1757 C C . ASP A 1 231 ? -22.091 -1.327 20.894 1.00 71.00 231 ASP A C 1
ATOM 1759 O O . ASP A 1 231 ? -22.608 -2.451 20.785 1.00 71.00 231 ASP A O 1
ATOM 1763 N N . ASP A 1 232 ? -21.711 -0.620 19.835 1.00 62.34 232 ASP A N 1
ATOM 1764 C CA . ASP A 1 232 ? -21.580 -1.111 18.457 1.00 62.34 232 ASP A CA 1
ATOM 1765 C C . ASP A 1 232 ? -20.155 -1.514 18.083 1.00 62.34 232 ASP A C 1
ATOM 1767 O O . ASP A 1 232 ? -20.016 -2.268 17.120 1.00 62.34 232 ASP A O 1
ATOM 1771 N N . ASP A 1 233 ? -19.156 -1.172 18.899 1.00 56.84 233 ASP A N 1
ATOM 1772 C CA . ASP A 1 233 ? -17.776 -1.665 18.792 1.00 56.84 233 ASP A CA 1
ATOM 1773 C C . ASP A 1 233 ? -17.631 -3.128 19.269 1.00 56.84 233 ASP A C 1
ATOM 1775 O O . ASP A 1 233 ? -16.561 -3.728 19.174 1.00 56.84 233 ASP A O 1
ATOM 1779 N N . ASP A 1 234 ? -18.710 -3.747 19.767 1.00 51.78 234 ASP A N 1
ATOM 1780 C CA . ASP A 1 234 ? -18.771 -5.148 20.220 1.00 51.78 234 ASP A CA 1
ATOM 1781 C C . ASP A 1 234 ? -18.863 -6.134 19.029 1.00 51.78 234 ASP A C 1
ATOM 1783 O O . ASP A 1 234 ? -19.727 -7.016 18.981 1.00 51.78 234 ASP A O 1
ATOM 1787 N N . LEU A 1 235 ? -17.979 -5.982 18.036 1.00 48.47 235 LEU A N 1
ATOM 1788 C CA . LEU A 1 235 ? -17.631 -7.084 17.140 1.00 48.47 235 LEU A CA 1
ATOM 1789 C C . LEU A 1 235 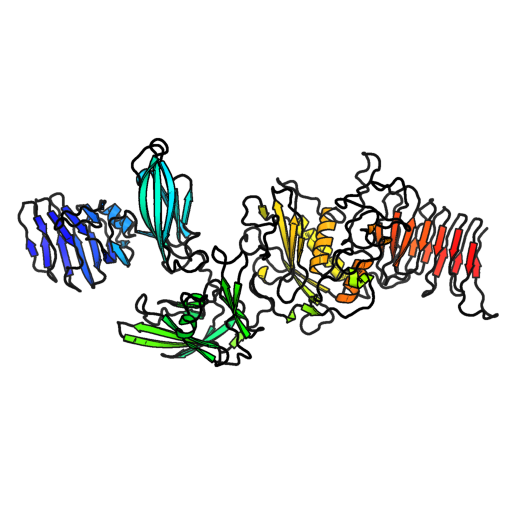? -16.671 -8.015 17.889 1.00 48.47 235 LEU A C 1
ATOM 1791 O O . LEU A 1 235 ? -15.669 -7.593 18.452 1.00 48.47 235 LEU A O 1
ATOM 1795 N N . GLU A 1 236 ? -17.033 -9.294 17.907 1.00 52.03 236 GLU A N 1
ATOM 1796 C CA . GLU A 1 236 ? -16.480 -10.415 18.675 1.00 52.03 236 GLU A CA 1
ATOM 1797 C C . GLU A 1 236 ? -14.982 -10.737 18.448 1.00 52.03 236 GLU A C 1
ATOM 1799 O O . GLU A 1 236 ? -14.638 -11.906 18.265 1.00 52.03 236 GLU A O 1
ATOM 1804 N N . GLN A 1 237 ? -14.051 -9.781 18.442 1.00 60.72 237 GLN A N 1
ATOM 1805 C CA . GLN A 1 237 ? -12.637 -10.132 18.314 1.00 60.72 237 GLN A CA 1
ATOM 1806 C C . GLN A 1 237 ? -12.103 -10.620 19.667 1.00 60.72 237 GLN A C 1
ATOM 1808 O O . GLN A 1 237 ? -11.687 -9.867 20.543 1.00 60.72 237 GLN A O 1
ATOM 1813 N N . SER A 1 238 ? -12.223 -11.932 19.858 1.00 78.00 238 SER A N 1
ATOM 1814 C CA . SER A 1 238 ? -11.587 -12.677 20.935 1.00 78.00 238 SER A CA 1
ATOM 1815 C C . SER A 1 238 ? -10.642 -13.681 20.302 1.00 78.00 238 SER A C 1
ATOM 1817 O O . SER A 1 238 ? -11.079 -14.653 19.684 1.00 78.00 238 SER A O 1
ATOM 1819 N N . SER A 1 239 ? -9.346 -13.448 20.458 1.00 83.56 239 SER A N 1
ATOM 1820 C CA . SER A 1 239 ? -8.335 -14.458 20.139 1.00 83.56 239 SER A CA 1
ATOM 1821 C C . SER A 1 239 ? -8.172 -15.477 21.277 1.00 83.56 239 SER A C 1
ATOM 1823 O O . SER A 1 239 ? -7.643 -16.578 21.095 1.00 83.56 239 SER A O 1
ATOM 1825 N N . SER A 1 240 ? -8.648 -15.102 22.469 1.00 89.12 240 SER A N 1
ATOM 1826 C CA . SER A 1 240 ? -8.424 -15.837 23.703 1.00 89.12 240 SER A CA 1
ATOM 1827 C C . SER A 1 240 ? -9.014 -17.247 23.681 1.00 89.12 240 SER A C 1
ATOM 1829 O O . SER A 1 240 ? -10.202 -17.458 23.431 1.00 89.12 240 SER A O 1
ATOM 1831 N N . THR A 1 241 ? -8.197 -18.238 24.038 1.00 90.88 241 THR A N 1
ATOM 1832 C CA . THR A 1 241 ? -8.635 -19.616 24.288 1.00 90.88 241 THR A CA 1
ATOM 1833 C C . THR A 1 241 ? -8.239 -20.049 25.695 1.00 90.88 241 THR A C 1
ATOM 1835 O O . THR A 1 241 ? -7.080 -19.960 26.089 1.00 90.88 241 THR A O 1
ATOM 1838 N N . ILE A 1 242 ? -9.196 -20.577 26.465 1.00 92.25 242 ILE A N 1
ATOM 1839 C CA . ILE A 1 242 ? -8.930 -21.094 27.815 1.00 92.25 242 ILE A CA 1
ATOM 1840 C C . ILE A 1 242 ? -8.137 -22.405 27.726 1.00 92.25 242 ILE A C 1
ATOM 1842 O O . ILE A 1 242 ? -8.638 -23.415 27.231 1.00 92.25 242 ILE A O 1
ATOM 1846 N N . ILE A 1 243 ? -6.928 -22.405 28.285 1.00 93.00 243 ILE A N 1
ATOM 1847 C CA . ILE A 1 243 ? -6.067 -23.586 28.434 1.00 93.00 243 ILE A CA 1
ATOM 1848 C C . ILE A 1 243 ? -6.454 -24.358 29.699 1.00 93.00 243 ILE A C 1
ATOM 1850 O O . ILE A 1 243 ? -6.595 -25.584 29.684 1.00 93.00 243 ILE A O 1
ATOM 1854 N N . SER A 1 244 ? -6.634 -23.648 30.816 1.00 93.56 244 SER A N 1
ATOM 1855 C CA . SER A 1 244 ? -7.040 -24.237 32.095 1.00 93.56 244 SER A CA 1
ATOM 1856 C C . SER A 1 244 ? -7.755 -23.214 32.979 1.00 93.56 244 SER A C 1
ATOM 1858 O O . SER A 1 244 ? -7.577 -22.014 32.805 1.00 93.56 244 SER A O 1
ATOM 1860 N N . SER A 1 245 ? -8.589 -23.663 33.919 1.00 93.62 245 SER A N 1
ATOM 1861 C CA . SER A 1 245 ? -9.294 -22.764 34.841 1.00 93.62 245 SER A CA 1
ATOM 1862 C C . SER A 1 245 ? -9.591 -23.440 36.182 1.00 93.62 245 SER A C 1
ATOM 1864 O O . SER A 1 245 ? -9.785 -24.657 36.262 1.00 93.62 245 SER A O 1
ATOM 1866 N N . SER A 1 246 ? -9.601 -22.641 37.243 1.00 92.75 246 SER A N 1
ATOM 1867 C CA . SER A 1 246 ? -9.859 -22.991 38.642 1.00 92.75 246 SER A CA 1
ATOM 1868 C C . SER A 1 246 ? -10.609 -21.848 39.338 1.00 92.75 246 SER A C 1
ATOM 1870 O O . SER A 1 246 ? -10.825 -20.797 38.747 1.00 92.75 246 SER A O 1
ATOM 1872 N N . ASP A 1 247 ? -10.967 -21.997 40.617 1.00 87.00 247 ASP A N 1
ATOM 1873 C CA . ASP A 1 247 ? -11.695 -20.944 41.348 1.00 87.00 247 ASP A CA 1
ATOM 1874 C C . ASP A 1 247 ? -10.891 -19.631 41.495 1.00 87.00 247 ASP A C 1
ATOM 1876 O O . ASP A 1 247 ? -11.471 -18.545 41.578 1.00 87.00 247 ASP A O 1
ATOM 1880 N N . SER A 1 248 ? -9.555 -19.708 41.522 1.00 91.69 248 SER A N 1
ATOM 1881 C CA . SER A 1 248 ? -8.664 -18.561 41.765 1.00 91.69 248 SER A CA 1
ATOM 1882 C C . SER A 1 248 ? -7.793 -18.166 40.574 1.00 91.69 248 SER A C 1
ATOM 1884 O O . SER A 1 248 ? -7.158 -17.115 40.621 1.00 91.69 248 SER A O 1
ATOM 1886 N N . GLU A 1 249 ? -7.716 -18.999 39.538 1.00 95.50 249 GLU A N 1
ATOM 1887 C CA . GLU A 1 249 ? -6.797 -18.793 38.419 1.00 95.50 249 GLU A CA 1
ATOM 1888 C C . GLU A 1 249 ? -7.344 -19.364 37.110 1.00 95.50 249 GLU A C 1
ATOM 1890 O O . GLU A 1 249 ? -7.887 -20.471 37.109 1.00 95.50 249 GLU A O 1
ATOM 1895 N N . THR A 1 250 ? -7.156 -18.635 36.011 1.00 96.00 250 THR A N 1
ATOM 1896 C CA . THR A 1 250 ? -7.443 -19.069 34.640 1.00 96.00 250 THR A CA 1
ATOM 1897 C C . THR A 1 250 ? -6.228 -18.821 33.757 1.00 96.00 250 THR A C 1
ATOM 1899 O O . THR A 1 250 ? -5.642 -17.745 33.795 1.00 96.00 250 THR A O 1
ATOM 1902 N N . THR A 1 251 ? -5.861 -19.807 32.949 1.00 94.19 251 THR A N 1
ATOM 1903 C CA . THR A 1 251 ? -4.779 -19.719 31.967 1.00 94.19 251 THR A CA 1
ATOM 1904 C C . THR A 1 251 ? -5.378 -19.643 30.572 1.00 94.19 251 THR A C 1
ATOM 1906 O O . THR A 1 251 ? -6.213 -20.484 30.224 1.00 94.19 251 THR A O 1
ATOM 1909 N N . ILE A 1 252 ? -4.941 -18.671 29.778 1.00 93.31 252 ILE A N 1
ATOM 1910 C CA . ILE A 1 252 ? -5.397 -18.439 28.407 1.00 93.31 252 ILE A CA 1
ATOM 1911 C C . ILE A 1 252 ? -4.218 -18.409 27.428 1.00 93.31 252 ILE A C 1
ATOM 1913 O O . ILE A 1 252 ? -3.085 -18.116 27.817 1.00 93.31 252 ILE A O 1
ATOM 1917 N N . SER A 1 253 ? -4.495 -18.714 26.165 1.00 90.50 253 SER A N 1
ATOM 1918 C CA . SER A 1 253 ? -3.666 -18.320 25.023 1.00 90.50 253 SER A CA 1
ATOM 1919 C C . SER A 1 253 ? -4.330 -17.159 24.303 1.00 90.50 253 SER A C 1
ATOM 1921 O O . SER A 1 253 ? -5.556 -17.166 24.224 1.00 90.50 253 SER A O 1
ATOM 1923 N N . ILE A 1 254 ? -3.562 -16.240 23.732 1.00 88.56 254 ILE A N 1
ATOM 1924 C CA . ILE A 1 254 ? -4.078 -15.168 22.867 1.00 88.56 254 ILE A CA 1
ATOM 1925 C C . ILE A 1 254 ? -3.297 -15.131 21.549 1.00 88.56 254 ILE A C 1
ATOM 1927 O O . ILE A 1 254 ? -2.220 -15.716 21.445 1.00 88.56 254 ILE A O 1
ATOM 1931 N N . SER A 1 255 ? -3.829 -14.455 20.546 1.00 82.88 255 SER A N 1
ATOM 1932 C CA . SER A 1 255 ? -3.063 -13.926 19.423 1.00 82.88 255 SER A CA 1
ATOM 1933 C C . SER A 1 255 ? -2.557 -12.540 19.795 1.00 82.88 255 SER A C 1
ATOM 1935 O O . SER A 1 255 ? -3.252 -11.795 20.489 1.00 82.88 255 SER A O 1
ATOM 1937 N N . GLU A 1 256 ? -1.334 -12.218 19.382 1.00 74.12 256 GLU A N 1
ATOM 1938 C CA . GLU A 1 256 ? -0.857 -10.837 19.465 1.00 74.12 256 GLU A CA 1
ATOM 1939 C C . GLU A 1 256 ? -1.685 -9.923 18.551 1.00 74.12 256 GLU A C 1
ATOM 1941 O O . GLU A 1 256 ? -2.535 -10.407 17.798 1.00 74.12 256 GLU A O 1
ATOM 1946 N N . ASP A 1 257 ? -1.466 -8.610 18.634 1.00 68.62 257 ASP A N 1
ATOM 1947 C CA . ASP A 1 257 ? -1.993 -7.664 17.639 1.00 68.62 257 ASP A CA 1
ATOM 1948 C C . ASP A 1 257 ? -3.530 -7.596 17.545 1.00 68.62 257 ASP A C 1
ATOM 1950 O O . ASP A 1 257 ? -4.130 -7.031 16.630 1.00 68.62 257 ASP A O 1
ATOM 1954 N N . VAL A 1 258 ? -4.228 -8.105 18.555 1.00 72.38 258 VAL A N 1
ATOM 1955 C CA . VAL A 1 258 ? -5.679 -7.952 18.653 1.00 72.38 258 VAL A CA 1
ATOM 1956 C C . VAL A 1 258 ? -5.998 -6.747 19.539 1.00 72.38 258 VAL A C 1
ATOM 1958 O O . VAL A 1 258 ? -5.960 -6.817 20.769 1.00 72.38 258 VAL A O 1
ATOM 1961 N N . MET A 1 259 ? -6.306 -5.608 18.910 1.00 71.88 259 MET A N 1
ATOM 1962 C CA . MET A 1 259 ? -6.754 -4.404 19.621 1.00 71.88 259 MET A CA 1
ATOM 1963 C C . MET A 1 259 ? -8.042 -4.676 20.399 1.00 71.88 259 MET A C 1
ATOM 1965 O O . MET A 1 259 ? -9.017 -5.193 19.856 1.00 71.88 259 MET A O 1
ATOM 1969 N N . GLY A 1 260 ? -8.051 -4.329 21.687 1.00 73.31 260 GLY A N 1
ATOM 1970 C CA . GLY A 1 260 ? -9.223 -4.510 22.543 1.00 73.31 260 GLY A CA 1
ATOM 1971 C C . GLY A 1 260 ? -9.572 -5.969 22.842 1.00 73.31 260 GLY A C 1
ATOM 1972 O O . GLY A 1 260 ? -10.696 -6.231 23.282 1.00 73.31 260 GLY A O 1
ATOM 1973 N N . ASP A 1 261 ? -8.631 -6.901 22.632 1.00 80.06 261 ASP A N 1
ATOM 1974 C CA . ASP A 1 261 ? -8.876 -8.343 22.700 1.00 80.06 261 ASP A CA 1
ATOM 1975 C C . ASP A 1 261 ? -9.617 -8.770 23.969 1.00 80.06 261 ASP A C 1
ATOM 1977 O O . ASP A 1 261 ? -9.266 -8.420 25.109 1.00 80.06 261 ASP A O 1
ATOM 1981 N N . ARG A 1 262 ? -10.654 -9.582 23.773 1.00 84.62 262 ARG A N 1
ATOM 1982 C CA . ARG A 1 262 ? -11.436 -10.141 24.867 1.00 84.62 262 ARG A CA 1
ATOM 1983 C C . ARG A 1 262 ? -10.710 -11.335 25.473 1.00 84.62 262 ARG A C 1
ATOM 1985 O O . ARG A 1 262 ? -10.677 -12.419 24.899 1.00 84.62 262 ARG A O 1
ATOM 1992 N N . LEU A 1 263 ? -10.213 -11.145 26.695 1.00 89.69 263 LEU A N 1
ATOM 1993 C CA . LEU A 1 263 ? -9.361 -12.106 27.395 1.00 89.69 263 LEU A CA 1
ATOM 1994 C C . LEU A 1 263 ? -10.153 -13.190 28.131 1.00 89.69 263 LEU A C 1
ATOM 1996 O O . LEU A 1 263 ? -9.766 -14.357 28.105 1.00 89.69 263 LEU A O 1
ATOM 2000 N N . LEU A 1 264 ? -11.236 -12.827 28.828 1.00 90.25 264 LEU A N 1
ATOM 2001 C CA . LEU A 1 264 ? -12.011 -13.785 29.624 1.00 90.25 264 LEU A CA 1
ATOM 2002 C C . LEU A 1 264 ? -13.487 -13.392 29.767 1.00 90.25 264 LEU A C 1
ATOM 2004 O O . LEU A 1 264 ? -13.817 -12.246 30.073 1.00 90.25 264 LEU A O 1
ATOM 2008 N N . ASP A 1 265 ? -14.379 -14.373 29.608 1.00 85.81 265 ASP A N 1
ATOM 2009 C CA . ASP A 1 265 ? -15.792 -14.270 29.985 1.00 85.81 265 ASP A CA 1
ATOM 2010 C C . ASP A 1 265 ? -15.959 -14.498 31.498 1.00 85.81 265 ASP A C 1
ATOM 2012 O O . ASP A 1 265 ? -15.598 -15.544 32.041 1.00 85.81 265 ASP A O 1
ATOM 2016 N N . LEU A 1 266 ? -16.514 -13.500 32.181 1.00 84.81 266 LEU A N 1
ATOM 2017 C CA . LEU A 1 266 ? -16.747 -13.472 33.623 1.00 84.81 266 LEU A CA 1
ATOM 2018 C C . LEU A 1 266 ? -18.211 -13.732 34.004 1.00 84.81 266 LEU A C 1
ATOM 2020 O O . LEU A 1 266 ? -18.538 -13.745 35.191 1.00 84.81 266 LEU A O 1
ATOM 2024 N N . SER A 1 267 ? -19.109 -13.968 33.046 1.00 81.75 267 SER A N 1
ATOM 2025 C CA . SER A 1 267 ? -20.548 -14.142 33.300 1.00 81.75 267 SER A CA 1
ATOM 2026 C C . SER A 1 267 ? -20.862 -15.252 34.317 1.00 81.75 267 SER A C 1
ATOM 2028 O O . SER A 1 267 ? -21.814 -15.147 35.096 1.00 81.75 267 SER A O 1
ATOM 2030 N N . SER A 1 268 ? -20.030 -16.297 34.382 1.00 85.19 268 SER A N 1
ATOM 2031 C CA . SER A 1 268 ? -20.165 -17.406 35.333 1.00 85.19 268 SER A CA 1
ATOM 2032 C C . SER A 1 268 ? -19.632 -17.114 36.741 1.00 85.19 268 SER A C 1
ATOM 2034 O O . SER A 1 268 ? -19.853 -17.917 37.646 1.00 85.19 268 SER A O 1
ATOM 2036 N N . PHE A 1 269 ? -18.938 -15.994 36.957 1.00 88.31 269 PHE A N 1
ATOM 2037 C CA . PHE A 1 269 ? -18.276 -15.681 38.230 1.00 88.31 269 PHE A CA 1
ATOM 2038 C C . PHE A 1 269 ? -19.251 -15.161 39.298 1.00 88.31 269 PHE A C 1
ATOM 2040 O O . PHE A 1 269 ? -18.919 -15.150 40.486 1.00 88.31 269 PHE A O 1
ATOM 2047 N N . GLY A 1 270 ? -20.459 -14.743 38.899 1.00 84.50 270 GLY A N 1
ATOM 2048 C CA . GLY A 1 270 ? -21.449 -14.173 39.816 1.00 84.50 270 GLY A CA 1
ATOM 2049 C C . GLY A 1 270 ? -20.956 -12.870 40.445 1.00 84.50 270 GLY A C 1
ATOM 2050 O O . GLY A 1 270 ? -21.044 -12.693 41.658 1.00 84.50 270 GLY A O 1
ATOM 2051 N N . ILE A 1 271 ? -20.360 -11.999 39.633 1.00 81.56 271 ILE A N 1
ATOM 2052 C CA . ILE A 1 271 ? -19.793 -10.726 40.076 1.00 81.56 271 ILE A CA 1
ATOM 2053 C C . ILE A 1 271 ? -20.921 -9.730 40.376 1.00 81.56 271 ILE A C 1
ATOM 2055 O O . ILE A 1 271 ? -21.779 -9.468 39.529 1.00 81.56 271 ILE A O 1
ATOM 2059 N N . ASP A 1 272 ? -20.894 -9.126 41.564 1.00 72.38 272 ASP A N 1
ATOM 2060 C CA . ASP A 1 272 ? -21.770 -8.013 41.914 1.00 72.38 272 ASP A CA 1
ATOM 2061 C C . ASP A 1 272 ? -21.434 -6.802 41.028 1.00 72.38 272 ASP A C 1
ATOM 2063 O O . ASP A 1 272 ? -20.268 -6.450 40.827 1.00 72.38 272 ASP A O 1
ATOM 2067 N N . GLU A 1 273 ? -22.457 -6.136 40.500 1.00 75.06 273 GLU A N 1
ATOM 2068 C CA . GLU A 1 273 ? -22.293 -5.027 39.558 1.00 75.06 273 GLU A CA 1
ATOM 2069 C C . GLU A 1 273 ? -21.415 -3.895 40.125 1.00 75.06 273 GLU A C 1
ATOM 2071 O O . GLU A 1 273 ? -21.670 -3.377 41.213 1.00 75.06 273 GLU A O 1
ATOM 2076 N N . GLY A 1 274 ? -20.371 -3.518 39.376 1.00 69.81 274 GLY A N 1
ATOM 2077 C CA . GLY A 1 274 ? -19.410 -2.478 39.760 1.00 69.81 274 GLY A CA 1
ATOM 2078 C C . GLY A 1 274 ? -18.367 -2.893 40.807 1.00 69.81 274 GLY A C 1
ATOM 2079 O O . GLY A 1 274 ? -17.616 -2.037 41.267 1.00 69.81 274 GLY A O 1
ATOM 2080 N N . SER A 1 275 ? -18.313 -4.169 41.208 1.00 80.00 275 SER A N 1
ATOM 2081 C CA . SER A 1 275 ? -17.346 -4.644 42.212 1.00 80.00 275 SER A CA 1
ATOM 2082 C C . SER A 1 275 ? -15.986 -5.057 41.639 1.00 80.00 275 SER A C 1
ATOM 2084 O O . SER A 1 275 ? -15.005 -5.066 42.384 1.00 80.00 275 SER A O 1
ATOM 2086 N N . ALA A 1 276 ? -15.922 -5.405 40.349 1.00 81.88 276 ALA A N 1
ATOM 2087 C CA . ALA A 1 276 ? -14.701 -5.884 39.711 1.00 81.88 276 ALA A CA 1
ATOM 2088 C C . ALA A 1 276 ? -13.684 -4.756 39.480 1.00 81.88 276 ALA A C 1
ATOM 2090 O O . ALA A 1 276 ? -14.044 -3.677 39.011 1.00 81.88 276 ALA A O 1
ATOM 2091 N N . LYS A 1 277 ? -12.409 -5.011 39.789 1.00 86.88 277 LYS A N 1
ATOM 2092 C CA . LYS A 1 277 ? -11.296 -4.072 39.574 1.00 86.88 277 LYS A CA 1
ATOM 2093 C C . LYS A 1 277 ? -9.976 -4.812 39.348 1.00 86.88 277 LYS A C 1
ATOM 2095 O O . LYS A 1 277 ? -9.689 -5.783 40.050 1.00 86.88 277 LYS A O 1
ATOM 2100 N N . ILE A 1 278 ? -9.143 -4.319 38.432 1.00 88.00 278 ILE A N 1
ATOM 2101 C CA . ILE A 1 278 ? -7.763 -4.799 38.266 1.00 88.00 278 ILE A CA 1
ATOM 2102 C C . ILE A 1 278 ? -6.909 -4.273 39.422 1.00 88.00 278 ILE A C 1
ATOM 2104 O O . ILE A 1 278 ? -6.939 -3.083 39.739 1.00 88.00 278 ILE A O 1
ATOM 2108 N N . THR A 1 279 ? -6.151 -5.152 40.071 1.00 87.06 279 THR A N 1
ATOM 2109 C CA . THR A 1 279 ? -5.298 -4.792 41.214 1.00 87.06 279 THR A CA 1
ATOM 2110 C C . THR A 1 279 ? -3.817 -4.760 40.857 1.00 87.06 279 THR A C 1
ATOM 2112 O O . THR A 1 279 ? -3.089 -3.883 41.334 1.00 87.06 279 THR A O 1
ATOM 2115 N N . SER A 1 280 ? -3.367 -5.673 40.000 1.00 85.12 280 SER A N 1
ATOM 2116 C CA . SER A 1 280 ? -1.986 -5.726 39.521 1.00 85.12 280 SER A CA 1
ATOM 2117 C C . SER A 1 280 ? -1.883 -6.451 38.192 1.00 85.12 280 SER A C 1
ATOM 2119 O O . SER A 1 280 ? -2.614 -7.417 37.958 1.00 85.12 280 SER A O 1
ATOM 2121 N N . VAL A 1 281 ? -0.897 -6.052 37.397 1.00 85.56 281 VAL A N 1
ATOM 2122 C CA . VAL A 1 281 ? -0.480 -6.764 36.190 1.00 85.56 281 VAL A CA 1
ATOM 2123 C C . VAL A 1 281 ? 1.006 -7.069 36.316 1.00 85.56 281 VAL A C 1
ATOM 2125 O O . VAL A 1 281 ? 1.784 -6.245 36.798 1.00 85.56 281 VAL A O 1
ATOM 2128 N N . SER A 1 282 ? 1.379 -8.290 35.961 1.00 81.94 282 SER A N 1
ATOM 2129 C CA . SER A 1 282 ? 2.763 -8.741 35.861 1.00 81.94 282 SER A CA 1
ATOM 2130 C C . SER A 1 282 ? 3.088 -8.922 34.392 1.00 81.94 282 SER A C 1
ATOM 2132 O O . SER A 1 282 ? 2.299 -9.574 33.720 1.00 81.94 282 SER A O 1
ATOM 2134 N N . ILE A 1 283 ? 4.219 -8.388 33.936 1.00 75.31 283 ILE A N 1
ATOM 2135 C CA . ILE A 1 283 ? 4.787 -8.599 32.594 1.00 75.31 283 ILE A CA 1
ATOM 2136 C C . ILE A 1 283 ? 6.290 -8.866 32.794 1.00 75.31 283 ILE A C 1
ATOM 2138 O O . ILE A 1 283 ? 6.921 -8.198 33.620 1.00 75.31 283 ILE A O 1
ATOM 2142 N N . GLY A 1 284 ? 6.854 -9.900 32.157 1.00 70.12 284 GLY A N 1
ATOM 2143 C CA . GLY A 1 284 ? 8.271 -10.281 32.326 1.00 70.12 284 GLY A CA 1
ATOM 2144 C C . GLY A 1 284 ? 8.675 -10.596 33.780 1.00 70.12 284 GLY A C 1
ATOM 2145 O O . GLY A 1 284 ? 9.793 -10.314 34.211 1.00 70.12 284 GLY A O 1
ATOM 2146 N N . GLY A 1 285 ? 7.723 -11.052 34.607 1.00 64.31 285 GLY A N 1
ATOM 2147 C CA . GLY A 1 285 ? 7.926 -11.329 36.036 1.00 64.31 285 GLY A CA 1
ATOM 2148 C C . GLY A 1 285 ? 8.023 -10.086 36.935 1.00 64.31 285 GLY A C 1
ATOM 2149 O O . GLY A 1 285 ? 8.133 -10.220 38.160 1.00 64.31 285 GLY A O 1
ATOM 2150 N N . SER A 1 286 ? 7.949 -8.878 36.366 1.00 68.69 286 SER A N 1
ATOM 2151 C CA . SER A 1 286 ? 7.853 -7.625 37.113 1.00 68.69 286 SER A CA 1
ATOM 2152 C C . SER A 1 286 ? 6.390 -7.309 37.405 1.00 68.69 286 SER A C 1
ATOM 2154 O O . SER A 1 286 ? 5.585 -7.129 36.495 1.00 68.69 286 SER A O 1
ATOM 2156 N N . ILE A 1 287 ? 6.034 -7.240 38.689 1.00 69.75 287 ILE A N 1
ATOM 2157 C CA . ILE A 1 287 ? 4.682 -6.872 39.114 1.00 69.75 287 ILE A CA 1
ATOM 2158 C C . ILE A 1 287 ? 4.591 -5.352 39.168 1.00 69.75 287 ILE A C 1
ATOM 2160 O O . ILE A 1 287 ? 5.204 -4.725 40.036 1.00 69.75 287 ILE A O 1
ATOM 2164 N N . THR A 1 288 ? 3.750 -4.777 38.317 1.00 69.88 288 THR A N 1
ATOM 2165 C CA . THR A 1 288 ? 3.353 -3.374 38.406 1.00 69.88 288 THR A CA 1
ATOM 2166 C C . THR A 1 288 ? 2.109 -3.301 39.307 1.00 69.88 288 THR A C 1
ATOM 2168 O O . THR A 1 288 ? 1.048 -3.842 38.981 1.00 69.88 288 THR A O 1
ATOM 2171 N N . PRO A 1 289 ? 2.192 -2.718 40.516 1.00 66.19 289 PRO A N 1
ATOM 2172 C CA . PRO A 1 289 ? 1.012 -2.474 41.338 1.00 66.19 289 PRO A CA 1
ATOM 2173 C C . PRO A 1 289 ? 0.290 -1.210 40.864 1.00 66.19 289 PRO A C 1
ATOM 2175 O O . PRO A 1 289 ? 0.922 -0.287 40.356 1.00 66.19 289 PRO A O 1
ATOM 2178 N N . ILE A 1 290 ? -1.012 -1.092 41.145 1.00 67.75 290 ILE A N 1
ATOM 2179 C CA . ILE A 1 290 ? -1.786 0.126 40.826 1.00 67.75 290 ILE A CA 1
ATOM 2180 C C . ILE A 1 290 ? -1.173 1.418 41.408 1.00 67.75 290 ILE A C 1
ATOM 2182 O O . ILE A 1 290 ? -1.375 2.505 40.881 1.00 67.75 290 ILE A O 1
ATOM 2186 N N . SER A 1 291 ? -0.384 1.313 42.485 1.00 64.31 291 SER A N 1
ATOM 2187 C CA . SER A 1 291 ? 0.318 2.445 43.096 1.00 64.31 291 SER A CA 1
ATOM 2188 C C . SER A 1 291 ? 1.427 3.043 42.228 1.00 64.31 291 SER A C 1
ATOM 2190 O O . SER A 1 291 ? 1.869 4.147 42.530 1.00 64.31 291 SER A O 1
ATOM 2192 N N . TYR A 1 292 ? 1.891 2.330 41.197 1.00 66.50 292 TYR A N 1
ATOM 2193 C CA . TYR A 1 292 ? 2.872 2.836 40.233 1.00 66.50 292 TYR A CA 1
ATOM 2194 C C . TYR A 1 292 ? 2.362 4.112 39.547 1.00 66.50 292 TYR A C 1
ATOM 2196 O O . TYR A 1 292 ? 3.061 5.120 39.503 1.00 66.50 292 TYR A O 1
ATOM 2204 N N . PHE A 1 293 ? 1.087 4.110 39.160 1.00 64.19 293 PHE A N 1
ATOM 2205 C CA . PHE A 1 293 ? 0.442 5.222 38.463 1.00 64.19 293 PHE A CA 1
ATOM 2206 C C . PHE A 1 293 ? 0.169 6.443 39.357 1.00 64.19 293 PHE A C 1
ATOM 2208 O O . PHE A 1 293 ? -0.059 7.536 38.862 1.00 64.19 293 PHE A O 1
ATOM 2215 N N . LEU A 1 294 ? 0.265 6.319 40.690 1.00 62.97 294 LEU A N 1
ATOM 2216 C CA . LEU A 1 294 ? 0.097 7.466 41.601 1.00 62.97 294 LEU A CA 1
ATOM 2217 C C . LEU A 1 294 ? 1.240 8.494 41.500 1.00 62.97 294 LEU A C 1
ATOM 2219 O O . LEU A 1 294 ? 1.106 9.603 42.019 1.00 62.97 294 LEU A O 1
ATOM 2223 N N . ALA A 1 295 ? 2.371 8.113 40.898 1.00 59.22 295 ALA A N 1
ATOM 2224 C CA . ALA A 1 295 ? 3.525 8.979 40.658 1.00 59.22 295 ALA A CA 1
ATOM 2225 C C . ALA A 1 295 ? 3.666 9.400 39.185 1.00 59.22 295 ALA A C 1
ATOM 2227 O O . ALA A 1 295 ? 4.525 10.230 38.884 1.00 59.22 295 ALA A O 1
ATOM 2228 N N . ASP A 1 296 ? 2.842 8.836 38.302 1.00 56.81 296 ASP A N 1
ATOM 2229 C CA . ASP A 1 296 ? 2.867 9.051 36.862 1.00 56.81 296 ASP A CA 1
ATOM 2230 C C . ASP A 1 296 ? 1.876 10.180 36.493 1.00 56.81 296 ASP A C 1
ATOM 2232 O O . ASP A 1 296 ? 0.672 10.033 36.706 1.00 56.81 296 ASP A O 1
ATOM 2236 N N . PRO A 1 297 ? 2.345 11.336 35.983 1.00 53.91 297 PRO A N 1
ATOM 2237 C CA . PRO A 1 297 ? 1.471 12.428 35.549 1.00 53.91 297 PRO A CA 1
ATOM 2238 C C . PRO A 1 297 ? 0.562 12.082 34.356 1.00 53.91 297 PRO A C 1
ATOM 2240 O O . PRO A 1 297 ? -0.400 12.815 34.109 1.00 53.91 297 PRO A O 1
ATOM 2243 N N . TRP A 1 298 ? 0.886 11.021 33.612 1.00 51.22 298 TRP A N 1
ATOM 2244 C CA . TRP A 1 298 ? 0.271 10.611 32.348 1.00 51.22 298 TRP A CA 1
ATOM 2245 C C . TRP A 1 298 ? -0.791 9.513 32.534 1.00 51.22 298 TRP A C 1
ATOM 2247 O O . TRP A 1 298 ? -1.795 9.521 31.828 1.00 51.22 298 TRP A O 1
ATOM 2257 N N . ALA A 1 299 ? -0.658 8.646 33.543 1.00 55.09 299 ALA A N 1
ATOM 2258 C CA . ALA A 1 299 ? -1.618 7.574 33.849 1.00 55.09 299 ALA A CA 1
ATOM 2259 C C . ALA A 1 299 ? -2.658 7.992 34.910 1.00 55.09 299 ALA A C 1
ATOM 2261 O O . ALA A 1 299 ? -2.594 7.599 36.079 1.00 55.09 299 ALA A O 1
ATOM 2262 N N . GLN A 1 300 ? -3.629 8.819 34.512 1.00 51.88 300 GLN A N 1
ATOM 2263 C CA . GLN A 1 300 ? -4.578 9.448 35.445 1.00 51.88 300 GLN A CA 1
ATOM 2264 C C . GLN A 1 300 ? -5.544 8.461 36.130 1.00 51.88 300 GLN A C 1
ATOM 2266 O O . GLN A 1 300 ? -6.011 8.768 37.232 1.00 51.88 300 GLN A O 1
ATOM 2271 N N . ASN A 1 301 ? -5.823 7.288 35.534 1.00 56.28 301 ASN A N 1
ATOM 2272 C CA . ASN A 1 301 ? -6.783 6.308 36.074 1.00 56.28 301 ASN A CA 1
ATOM 2273 C C . ASN A 1 301 ? -6.185 4.910 36.359 1.00 56.28 301 ASN A C 1
ATOM 2275 O O . ASN A 1 301 ? -6.874 4.021 36.869 1.00 56.28 301 ASN A O 1
ATOM 2279 N N . GLY A 1 302 ? -4.886 4.715 36.121 1.00 71.00 302 GLY A N 1
ATOM 2280 C CA . GLY A 1 302 ? -4.169 3.479 36.432 1.00 71.00 302 GLY A CA 1
ATOM 2281 C C . GLY A 1 302 ? -4.492 2.333 35.472 1.00 71.00 302 GLY A C 1
ATOM 2282 O O . GLY A 1 302 ? -4.403 2.488 34.262 1.00 71.00 302 GLY A O 1
ATOM 2283 N N . TRP A 1 303 ? -4.865 1.156 35.992 1.00 76.31 303 TRP A N 1
ATOM 2284 C CA . TRP A 1 303 ? -5.086 -0.033 35.151 1.00 76.31 303 TRP A CA 1
ATOM 2285 C C . TRP A 1 303 ? -6.254 0.076 34.173 1.00 76.31 303 TRP A C 1
ATOM 2287 O O . TRP A 1 303 ? -6.306 -0.703 33.228 1.00 76.31 303 TRP A O 1
ATOM 2297 N N . THR A 1 304 ? -7.179 1.009 34.385 1.00 70.44 304 THR A N 1
ATOM 2298 C CA . THR A 1 304 ? -8.336 1.195 33.501 1.00 70.44 304 THR A CA 1
ATOM 2299 C C . THR A 1 304 ? -7.971 1.771 32.139 1.00 70.44 304 THR A C 1
ATOM 2301 O O . THR A 1 304 ? -8.783 1.676 31.227 1.00 70.44 304 THR A O 1
ATOM 2304 N N . ASP A 1 305 ? -6.782 2.365 32.012 1.00 70.25 305 ASP A N 1
ATOM 2305 C CA . ASP A 1 305 ? -6.282 2.871 30.732 1.00 70.25 305 ASP A CA 1
ATOM 2306 C C . ASP A 1 305 ? -5.822 1.703 29.840 1.00 70.25 305 ASP A C 1
ATOM 2308 O O . ASP A 1 305 ? -5.928 1.768 28.626 1.00 70.25 305 ASP A O 1
ATOM 2312 N N . TYR A 1 306 ? -5.391 0.596 30.455 1.00 75.31 306 TYR A N 1
ATOM 2313 C CA . TYR A 1 306 ? -4.843 -0.580 29.777 1.00 75.31 306 TYR A CA 1
ATOM 2314 C C . TYR A 1 306 ? -5.874 -1.711 29.670 1.00 75.31 306 TYR A C 1
ATOM 2316 O O . TYR A 1 306 ? -5.924 -2.416 28.672 1.00 75.31 306 TYR A O 1
ATOM 2324 N N . PHE A 1 307 ? -6.720 -1.902 30.682 1.00 81.94 307 PHE A N 1
ATOM 2325 C CA . PHE A 1 307 ? -7.637 -3.037 30.777 1.00 81.94 307 PHE A CA 1
ATOM 2326 C C . PHE A 1 307 ? -9.042 -2.588 31.137 1.00 81.94 307 PHE A C 1
ATOM 2328 O O . PHE A 1 307 ? -9.251 -1.689 31.954 1.00 81.94 307 PHE A O 1
ATOM 2335 N N . TYR A 1 308 ? -10.020 -3.325 30.631 1.00 77.75 308 TYR A N 1
ATOM 2336 C CA . TYR A 1 308 ? -11.407 -3.194 31.032 1.00 77.75 308 TYR A CA 1
ATOM 2337 C C . TYR A 1 308 ? -11.868 -4.450 31.769 1.00 77.75 308 TYR A C 1
ATOM 2339 O O . TYR A 1 308 ? -11.675 -5.573 31.301 1.00 77.75 308 TYR A O 1
ATOM 2347 N N . VAL A 1 309 ? -12.506 -4.260 32.926 1.00 80.19 309 VAL A N 1
ATOM 2348 C CA . VAL A 1 309 ? -13.104 -5.349 33.702 1.00 80.19 309 VAL A CA 1
ATOM 2349 C C . VAL A 1 309 ? -14.466 -4.943 34.252 1.00 80.19 309 VAL A C 1
ATOM 2351 O O . VAL A 1 309 ? -14.626 -3.864 34.826 1.00 80.19 309 VAL A O 1
ATOM 2354 N N . ASN A 1 310 ? -15.456 -5.819 34.104 1.00 73.62 310 ASN A N 1
ATOM 2355 C CA . ASN A 1 310 ? -16.777 -5.647 34.702 1.00 73.62 310 ASN A CA 1
ATOM 2356 C C . ASN A 1 310 ? -17.325 -6.990 35.230 1.00 73.62 310 ASN A C 1
ATOM 2358 O O . ASN A 1 310 ? -16.568 -7.898 35.565 1.00 73.62 310 ASN A O 1
ATOM 2362 N N . LYS A 1 311 ? -18.652 -7.114 35.370 1.00 71.62 311 LYS A N 1
ATOM 2363 C CA . LYS A 1 311 ? -19.288 -8.349 35.859 1.00 71.62 311 LYS A CA 1
ATOM 2364 C C . LYS A 1 311 ? -19.336 -9.506 34.846 1.00 71.62 311 LYS A C 1
ATOM 2366 O O . LYS A 1 311 ? -19.636 -10.625 35.243 1.00 71.62 311 LYS A O 1
ATOM 2371 N N . ASN A 1 312 ? -19.091 -9.223 33.570 1.00 71.19 312 ASN A N 1
ATOM 2372 C CA . ASN A 1 312 ? -19.246 -10.131 32.436 1.00 71.19 312 ASN A CA 1
ATOM 2373 C C . ASN A 1 312 ? -17.947 -10.353 31.656 1.00 71.19 312 ASN A C 1
ATOM 2375 O O . ASN A 1 312 ? -17.828 -11.384 31.006 1.00 71.19 312 ASN A O 1
ATOM 2379 N N . VAL A 1 313 ? -16.995 -9.420 31.673 1.00 81.19 313 VAL A N 1
ATOM 2380 C CA . VAL A 1 313 ? -15.825 -9.499 30.792 1.00 81.19 313 VAL A CA 1
ATOM 2381 C C . VAL A 1 313 ? -14.569 -8.904 31.416 1.00 81.19 313 VAL A C 1
ATOM 2383 O O . VAL A 1 313 ? -14.629 -7.929 32.169 1.00 81.19 313 VAL A O 1
ATOM 2386 N N . LEU A 1 314 ? -13.437 -9.511 31.068 1.00 87.31 314 LEU A N 1
ATOM 2387 C CA . LEU A 1 314 ? -12.099 -8.938 31.129 1.00 87.31 314 LEU A CA 1
ATOM 2388 C C . LEU A 1 314 ? -11.565 -8.825 29.694 1.00 87.31 314 LEU A C 1
ATOM 2390 O O . LEU A 1 314 ? -11.536 -9.832 28.983 1.00 87.31 314 LEU A O 1
ATOM 2394 N N . LYS A 1 315 ? -11.135 -7.632 29.282 1.00 84.81 315 LYS A N 1
ATOM 2395 C CA . LYS A 1 315 ? -10.538 -7.372 27.962 1.00 84.81 315 LYS A CA 1
ATOM 2396 C C . LYS A 1 315 ? -9.424 -6.324 28.029 1.00 84.81 315 LYS A C 1
ATOM 2398 O O . LYS A 1 315 ? -9.336 -5.596 29.025 1.00 84.81 315 LYS A O 1
ATOM 2403 N N . PHE A 1 316 ? -8.588 -6.244 26.996 1.00 81.81 316 PHE A N 1
ATOM 2404 C CA . PHE A 1 316 ? -7.739 -5.068 26.781 1.00 81.81 316 PHE A CA 1
ATOM 2405 C C . PHE A 1 316 ? -8.613 -3.825 26.550 1.00 81.81 316 PHE A C 1
ATOM 2407 O O . PHE A 1 316 ? -9.771 -3.924 26.133 1.00 81.81 316 PHE A O 1
ATOM 2414 N N . ALA A 1 317 ? -8.097 -2.640 26.871 1.00 73.69 317 ALA A N 1
ATOM 2415 C CA . ALA A 1 317 ? -8.740 -1.399 26.454 1.00 73.69 317 ALA A CA 1
ATOM 2416 C C . ALA A 1 317 ? -8.783 -1.324 24.916 1.00 73.69 317 ALA A C 1
ATOM 2418 O O . ALA A 1 317 ? -7.983 -1.959 24.238 1.00 73.69 317 ALA A O 1
ATOM 2419 N N . GLN A 1 318 ? -9.729 -0.559 24.368 1.00 66.75 318 GLN A N 1
ATOM 2420 C CA . GLN A 1 318 ? -10.042 -0.528 22.930 1.00 66.75 318 GLN A CA 1
ATOM 2421 C C . GLN A 1 318 ? -8.820 -0.304 22.029 1.00 66.75 318 GLN A C 1
ATOM 2423 O O . GLN A 1 318 ? -8.695 -0.950 20.998 1.00 66.75 318 GLN A O 1
ATOM 2428 N N . HIS A 1 319 ? -7.893 0.555 22.455 1.00 66.12 319 HIS A N 1
ATOM 2429 C CA . HIS A 1 319 ? -6.640 0.809 21.746 1.00 66.12 319 HIS A CA 1
ATOM 2430 C C . HIS A 1 319 ? -5.444 0.229 22.491 1.00 66.12 319 HIS A C 1
ATOM 2432 O O . HIS A 1 319 ? -4.401 0.865 22.624 1.00 66.12 319 HIS A O 1
ATOM 2438 N N . SER A 1 320 ? -5.605 -0.957 23.057 1.00 74.00 320 SER A N 1
ATOM 2439 C CA . SER A 1 320 ? -4.490 -1.699 23.609 1.00 74.00 320 SER A CA 1
ATOM 2440 C C . SER A 1 320 ? -4.407 -3.084 23.021 1.00 74.00 320 SER A C 1
ATOM 2442 O O . SER A 1 320 ? -5.428 -3.730 22.788 1.00 74.00 320 SER A O 1
ATOM 2444 N N . TYR A 1 321 ? -3.178 -3.535 22.835 1.00 76.00 321 TYR A N 1
ATOM 2445 C CA . TYR A 1 321 ? -2.859 -4.878 22.391 1.00 76.00 321 TYR A CA 1
ATOM 2446 C C . TYR A 1 321 ? -1.526 -5.316 23.006 1.00 76.00 321 TYR A C 1
ATOM 2448 O O . TYR A 1 321 ? -0.775 -4.512 23.571 1.00 76.00 321 TYR A O 1
ATOM 2456 N N . TYR A 1 322 ? -1.264 -6.615 22.936 1.00 79.38 322 TYR A N 1
ATOM 2457 C CA . TYR A 1 322 ? 0.039 -7.177 23.258 1.00 79.38 322 TYR A CA 1
ATOM 2458 C C . TYR A 1 322 ? 0.776 -7.488 21.962 1.00 79.38 322 TYR A C 1
ATOM 2460 O O . TYR A 1 322 ? 0.190 -8.129 21.093 1.00 79.38 322 TYR A O 1
ATOM 2468 N N . ASP A 1 323 ? 2.022 -7.043 21.883 1.00 73.31 323 ASP A N 1
ATOM 2469 C CA . ASP A 1 323 ? 2.960 -7.251 20.784 1.00 73.31 323 ASP A CA 1
ATOM 2470 C C . ASP A 1 323 ? 3.992 -8.290 21.253 1.00 73.31 323 ASP A C 1
ATOM 2472 O O . ASP A 1 323 ? 4.758 -8.056 22.198 1.00 73.31 323 ASP A O 1
ATOM 2476 N N . TYR A 1 324 ? 3.929 -9.491 20.684 1.00 71.75 324 TYR A N 1
ATOM 2477 C CA . TYR A 1 324 ? 4.786 -10.615 21.046 1.00 71.75 324 TYR A CA 1
ATOM 2478 C C . TYR A 1 324 ? 6.209 -10.437 20.516 1.00 71.75 324 TYR A C 1
ATOM 2480 O O . TYR A 1 324 ? 7.148 -10.872 21.183 1.00 71.75 324 TYR A O 1
ATOM 2488 N N . ASP A 1 325 ? 6.390 -9.773 19.379 1.00 66.06 325 ASP A N 1
ATOM 2489 C CA . ASP A 1 325 ? 7.705 -9.607 18.752 1.00 66.06 325 ASP A CA 1
ATOM 2490 C C . ASP A 1 325 ? 8.586 -8.609 19.499 1.00 66.06 325 ASP A C 1
ATOM 2492 O O . ASP A 1 325 ? 9.781 -8.845 19.715 1.00 66.06 325 ASP A O 1
ATOM 2496 N N . THR A 1 326 ? 7.992 -7.504 19.948 1.00 61.88 326 THR A N 1
ATOM 2497 C CA . THR A 1 326 ? 8.687 -6.497 20.758 1.00 61.88 326 THR A CA 1
ATOM 2498 C C . THR A 1 326 ? 8.671 -6.806 22.255 1.00 61.88 326 THR A C 1
ATOM 2500 O O . THR A 1 326 ? 9.380 -6.135 23.005 1.00 61.88 326 THR A O 1
ATOM 2503 N N . ASP A 1 327 ? 7.949 -7.844 22.700 1.00 68.06 327 ASP A N 1
ATOM 2504 C CA . ASP A 1 327 ? 7.710 -8.170 24.118 1.00 68.06 327 ASP A CA 1
ATOM 2505 C C . ASP A 1 327 ? 7.023 -7.017 24.894 1.00 68.06 327 ASP A C 1
ATOM 2507 O O . ASP A 1 327 ? 7.216 -6.843 26.109 1.00 68.06 327 ASP A O 1
ATOM 2511 N N . GLU A 1 328 ? 6.216 -6.201 24.210 1.00 69.62 328 GLU A N 1
ATOM 2512 C CA . GLU A 1 328 ? 5.649 -4.971 24.762 1.00 69.62 328 GLU A CA 1
ATOM 2513 C C . GLU A 1 328 ? 4.119 -4.972 24.782 1.00 69.62 328 GLU A C 1
ATOM 2515 O O . GLU A 1 328 ? 3.424 -5.407 23.869 1.00 69.62 328 GLU A O 1
ATOM 2520 N N . TYR A 1 329 ? 3.566 -4.415 25.860 1.00 74.19 329 TYR A N 1
ATOM 2521 C CA . TYR A 1 329 ? 2.158 -4.046 25.886 1.00 74.19 329 TYR A CA 1
ATOM 2522 C C . TYR A 1 329 ? 2.001 -2.608 25.404 1.00 74.19 329 TYR A C 1
ATOM 2524 O O . TYR A 1 329 ? 2.564 -1.691 26.017 1.00 74.19 329 TYR A O 1
ATOM 2532 N N . LYS A 1 330 ? 1.206 -2.414 24.353 1.00 68.94 330 LYS A N 1
ATOM 2533 C CA . LYS A 1 330 ? 1.030 -1.128 23.676 1.00 68.94 330 LYS A CA 1
ATOM 2534 C C . LYS A 1 330 ? -0.341 -0.541 24.004 1.00 68.94 330 LYS A C 1
ATOM 2536 O O . LYS A 1 330 ? -1.352 -1.239 23.947 1.00 68.94 330 LYS A O 1
ATOM 2541 N N . LEU A 1 331 ? -0.383 0.748 24.340 1.00 65.00 331 LEU A N 1
ATOM 2542 C CA . LEU A 1 331 ? -1.609 1.536 24.491 1.00 65.00 331 LEU A CA 1
ATOM 2543 C C . LEU A 1 331 ? -1.492 2.839 23.687 1.00 65.00 331 LEU A C 1
ATOM 2545 O O . LEU A 1 331 ? -0.523 3.586 23.854 1.00 65.00 331 LEU A O 1
ATOM 2549 N N . PHE A 1 332 ? -2.504 3.136 22.867 1.00 56.31 332 PHE A N 1
ATOM 2550 C CA . PHE A 1 332 ? -2.597 4.394 22.122 1.00 56.31 332 PHE A CA 1
ATOM 2551 C C . PHE A 1 332 ? -3.456 5.438 22.850 1.00 56.31 332 PHE A C 1
ATOM 2553 O O . PHE A 1 332 ? -4.567 5.149 23.303 1.00 56.31 332 PHE A O 1
ATOM 2560 N N . PHE A 1 333 ? -2.976 6.685 22.885 1.00 52.56 333 PHE A N 1
ATOM 2561 C CA . PHE A 1 333 ? -3.724 7.858 23.349 1.00 52.56 333 PHE A CA 1
ATOM 2562 C C . PHE A 1 333 ? -3.873 8.893 22.231 1.00 52.56 333 PHE A C 1
ATOM 2564 O O . PHE A 1 333 ? -2.869 9.345 21.680 1.00 52.56 333 PHE A O 1
ATOM 2571 N N . GLY A 1 334 ? -5.106 9.324 21.947 1.00 43.03 334 GLY A N 1
ATOM 2572 C CA . GLY A 1 334 ? -5.382 10.331 20.919 1.00 43.03 334 GLY A CA 1
ATOM 2573 C C . GLY A 1 334 ? -5.517 11.761 21.441 1.00 43.03 334 GLY A C 1
ATOM 2574 O O . GLY A 1 334 ? -5.446 12.006 22.650 1.00 43.03 334 GLY A O 1
ATOM 2575 N N . PRO A 1 335 ? -5.667 12.749 20.538 1.00 40.16 335 PRO A N 1
ATOM 2576 C CA . PRO A 1 335 ? -5.370 14.138 20.867 1.00 40.16 335 PRO A CA 1
ATOM 2577 C C . PRO A 1 335 ? -6.569 14.888 21.477 1.00 40.16 335 PRO A C 1
ATOM 2579 O O . PRO A 1 335 ? -7.646 14.916 20.888 1.00 40.16 335 PRO A O 1
ATOM 2582 N N . ASN A 1 336 ? -6.365 15.630 22.587 1.00 38.81 336 ASN A N 1
ATOM 2583 C CA . ASN A 1 336 ? -6.180 17.095 22.493 1.00 38.81 336 ASN A CA 1
ATOM 2584 C C . ASN A 1 336 ? -5.897 17.883 23.801 1.00 38.81 336 ASN A C 1
ATOM 2586 O O . ASN A 1 336 ? -6.415 17.605 24.881 1.00 38.81 336 ASN A O 1
ATOM 2590 N N . ASN A 1 337 ? -5.203 19.014 23.578 1.00 36.47 337 ASN A N 1
ATOM 2591 C CA . ASN A 1 337 ? -5.173 20.301 24.304 1.00 36.47 337 ASN A CA 1
ATOM 2592 C C . ASN A 1 337 ? -4.197 20.596 25.448 1.00 36.47 337 ASN A C 1
ATOM 2594 O O . ASN A 1 337 ? -4.192 21.750 25.888 1.00 36.47 337 ASN A O 1
ATOM 2598 N N . ILE A 1 338 ? -3.332 19.682 25.898 1.00 38.62 338 ILE A N 1
ATOM 2599 C CA . ILE A 1 338 ? -2.346 20.075 26.926 1.00 38.62 338 ILE A CA 1
ATOM 2600 C C . ILE A 1 338 ? -0.923 20.279 26.371 1.00 38.62 338 ILE A C 1
ATOM 2602 O O . ILE A 1 338 ? -0.282 21.227 26.824 1.00 38.62 338 ILE A O 1
ATOM 2606 N N . TYR A 1 339 ? -0.432 19.532 25.360 1.00 37.91 339 TYR A N 1
ATOM 2607 C CA . TYR A 1 339 ? 1.019 19.586 25.051 1.00 37.91 339 TYR A CA 1
ATOM 2608 C C . TYR A 1 339 ? 1.526 19.485 23.596 1.00 37.91 339 TYR A C 1
ATOM 2610 O O . TYR A 1 339 ? 2.739 19.546 23.418 1.00 37.91 339 TYR A O 1
ATOM 2618 N N . GLY A 1 340 ? 0.691 19.443 22.559 1.00 34.66 340 GLY A N 1
ATOM 2619 C CA . GLY A 1 340 ? 1.176 19.372 21.169 1.00 34.66 340 GLY A CA 1
ATOM 2620 C C . GLY A 1 340 ? 0.444 18.304 20.368 1.00 34.66 340 GLY A C 1
ATOM 2621 O O . GLY A 1 340 ? -0.283 17.502 20.938 1.00 34.66 340 GLY A O 1
ATOM 2622 N N . SER A 1 341 ? 0.572 18.366 19.052 1.00 34.75 341 SER A N 1
ATOM 2623 C CA . SER A 1 341 ? -0.256 17.704 18.038 1.00 34.75 341 SER A CA 1
ATOM 2624 C C . SER A 1 341 ? 0.044 16.220 17.775 1.00 34.75 341 SER A C 1
ATOM 2626 O O . SER A 1 341 ? -0.370 15.719 16.735 1.00 34.75 341 SER A O 1
ATOM 2628 N N . ASP A 1 342 ? 0.715 15.507 18.682 1.00 40.53 342 ASP A N 1
ATOM 2629 C CA . ASP A 1 342 ? 1.262 14.175 18.382 1.00 40.53 342 ASP A CA 1
ATOM 2630 C C . ASP A 1 342 ? 0.606 13.100 19.267 1.00 40.53 342 ASP A C 1
ATOM 2632 O O . ASP A 1 342 ? 0.452 13.299 20.478 1.00 40.53 342 ASP A O 1
ATOM 2636 N N . TRP A 1 343 ? 0.237 11.956 18.676 1.00 43.72 343 TRP A N 1
ATOM 2637 C CA . TRP A 1 343 ? -0.106 10.744 19.430 1.00 43.72 343 TRP A CA 1
ATOM 2638 C C . TRP A 1 343 ? 1.121 10.279 20.208 1.00 43.72 343 TRP A C 1
ATOM 2640 O O . TRP A 1 343 ? 2.228 10.246 19.671 1.00 43.72 343 TRP A O 1
ATOM 2650 N N . GLN A 1 344 ? 0.934 9.920 21.475 1.00 49.00 344 GLN A N 1
ATOM 2651 C CA . GLN A 1 344 ? 2.000 9.339 22.286 1.00 49.00 344 GLN A CA 1
ATOM 2652 C C . GLN A 1 344 ? 1.704 7.860 22.492 1.00 49.00 344 GLN A C 1
ATOM 2654 O O . GLN A 1 344 ? 0.659 7.500 23.039 1.00 49.00 344 GLN A O 1
ATOM 2659 N N . PHE A 1 345 ? 2.639 7.018 22.055 1.00 51.66 345 PHE A N 1
ATOM 2660 C CA . PHE A 1 345 ? 2.695 5.628 22.477 1.00 51.66 345 PHE A CA 1
ATOM 2661 C C . PHE A 1 345 ? 3.057 5.592 23.954 1.00 51.66 345 PHE A C 1
ATOM 2663 O O . PHE A 1 345 ? 4.035 6.213 24.377 1.00 51.66 345 PHE A O 1
ATOM 2670 N N . HIS A 1 346 ? 2.266 4.859 24.726 1.00 60.09 346 HIS A N 1
ATOM 2671 C CA . HIS A 1 346 ? 2.668 4.445 26.056 1.00 60.09 346 HIS A CA 1
ATOM 2672 C C . HIS A 1 346 ? 2.887 2.938 26.042 1.00 60.09 346 HIS A C 1
ATOM 2674 O O . HIS A 1 346 ? 1.962 2.147 25.855 1.00 60.09 346 HIS A O 1
ATOM 2680 N N . ASP A 1 347 ? 4.142 2.568 26.237 1.00 60.44 347 ASP A N 1
ATOM 2681 C CA . ASP A 1 347 ? 4.636 1.212 26.345 1.00 60.44 347 ASP A CA 1
ATOM 2682 C C . ASP A 1 347 ? 4.850 0.854 27.821 1.00 60.44 347 ASP A C 1
ATOM 2684 O O . ASP A 1 347 ? 5.501 1.555 28.602 1.00 60.44 347 ASP A O 1
ATOM 2688 N N . LEU A 1 348 ? 4.305 -0.285 28.240 1.00 62.78 348 LEU A N 1
ATOM 2689 C CA . LEU A 1 348 ? 4.778 -0.939 29.459 1.00 62.78 348 LEU A CA 1
ATOM 2690 C C . LEU A 1 348 ? 5.973 -1.812 29.069 1.00 62.78 348 LEU A C 1
ATOM 2692 O O . LEU A 1 348 ? 5.832 -3.019 28.886 1.00 62.78 348 LEU A O 1
ATOM 2696 N N . THR A 1 349 ? 7.147 -1.188 28.924 1.00 55.16 349 THR A N 1
ATOM 2697 C CA . THR A 1 349 ? 8.366 -1.884 28.488 1.00 55.16 349 THR A CA 1
ATOM 2698 C C . THR A 1 349 ? 8.813 -2.919 29.512 1.00 55.16 349 THR A C 1
ATOM 2700 O O . THR A 1 349 ? 9.078 -2.584 30.676 1.00 55.16 349 THR A O 1
ATOM 2703 N N . THR A 1 350 ? 9.007 -4.156 29.068 1.00 54.72 350 THR A N 1
ATOM 2704 C CA . THR A 1 350 ? 9.843 -5.139 29.765 1.00 54.72 350 THR A CA 1
ATOM 2705 C C . THR A 1 350 ? 10.684 -5.891 28.734 1.00 54.72 350 THR A C 1
ATOM 2707 O O . THR A 1 350 ? 10.507 -5.696 27.544 1.00 54.72 350 THR A O 1
ATOM 2710 N N . SER A 1 351 ? 11.655 -6.695 29.166 1.00 52.50 351 SER A N 1
ATOM 2711 C CA . SER A 1 351 ? 12.483 -7.472 28.233 1.00 52.50 351 SER A CA 1
ATOM 2712 C C . SER A 1 351 ? 12.362 -8.956 28.554 1.00 52.50 351 SER A C 1
ATOM 2714 O O . SER A 1 351 ? 12.560 -9.327 29.712 1.00 52.50 351 SER A O 1
ATOM 2716 N N . ASN A 1 352 ? 12.134 -9.787 27.529 1.00 53.28 352 ASN A N 1
ATOM 2717 C CA . ASN A 1 352 ? 12.000 -11.247 27.595 1.00 53.28 352 ASN A CA 1
ATOM 2718 C C . ASN A 1 352 ? 10.778 -11.735 28.386 1.00 53.28 352 ASN A C 1
ATOM 2720 O O . ASN A 1 352 ? 10.957 -12.334 29.448 1.00 53.28 352 ASN A O 1
ATOM 2724 N N . VAL A 1 353 ? 9.563 -11.558 27.865 1.00 57.69 353 VAL A N 1
ATOM 2725 C CA . VAL A 1 353 ? 8.370 -12.199 28.446 1.00 57.69 353 VAL A CA 1
ATOM 2726 C C . VAL A 1 353 ? 8.373 -13.677 28.044 1.00 57.69 353 VAL A C 1
ATOM 2728 O O . VAL A 1 353 ? 8.070 -14.028 26.911 1.00 57.69 353 VAL A O 1
ATOM 2731 N N . ARG A 1 354 ? 8.752 -14.586 28.951 1.00 57.41 354 ARG A N 1
ATOM 2732 C CA . ARG A 1 354 ? 8.678 -16.045 28.694 1.00 57.41 354 ARG A CA 1
ATOM 2733 C C . ARG A 1 354 ? 7.523 -16.687 29.467 1.00 57.41 354 ARG A C 1
ATOM 2735 O O . ARG A 1 354 ? 7.047 -16.118 30.445 1.00 57.41 354 ARG A O 1
ATOM 2742 N N . ASP A 1 355 ? 7.073 -17.864 29.021 1.00 58.25 355 ASP A N 1
ATOM 2743 C CA . ASP A 1 355 ? 5.896 -18.623 29.491 1.00 58.25 355 ASP A CA 1
ATOM 2744 C C . ASP A 1 355 ? 5.459 -18.325 30.948 1.00 58.25 355 ASP A C 1
ATOM 2746 O O . ASP A 1 355 ? 6.170 -18.650 31.905 1.00 58.25 355 ASP A O 1
ATOM 2750 N N . ASN A 1 356 ? 4.239 -17.795 31.127 1.00 59.53 356 ASN A N 1
ATOM 2751 C CA . ASN A 1 356 ? 3.589 -17.419 32.404 1.00 59.53 356 ASN A CA 1
ATOM 2752 C C . ASN A 1 356 ? 4.054 -16.119 33.088 1.00 59.53 356 ASN A C 1
ATOM 2754 O O . ASN A 1 356 ? 3.696 -15.869 34.248 1.00 59.53 356 ASN A O 1
ATOM 2758 N N . GLU A 1 357 ? 4.813 -15.265 32.408 1.00 73.62 357 GLU A N 1
ATOM 2759 C CA . GLU A 1 357 ? 5.257 -13.987 32.975 1.00 73.62 357 GLU A CA 1
ATOM 2760 C C . GLU A 1 357 ? 4.297 -12.813 32.730 1.00 73.62 357 GLU A C 1
ATOM 2762 O O . GLU A 1 357 ? 4.434 -11.790 33.413 1.00 73.62 357 GLU A O 1
ATOM 2767 N N . PHE A 1 358 ? 3.284 -12.988 31.866 1.00 85.31 358 PHE A N 1
ATOM 2768 C CA . PHE A 1 358 ? 2.151 -12.071 31.720 1.00 85.31 358 PHE A CA 1
ATOM 2769 C C . PHE A 1 358 ? 0.937 -12.577 32.520 1.00 85.31 358 PHE A C 1
ATOM 2771 O O . PHE A 1 358 ? 0.344 -13.617 32.227 1.00 85.31 358 PHE A O 1
ATOM 2778 N N . SER A 1 359 ? 0.546 -11.846 33.568 1.00 89.19 359 SER A N 1
ATOM 2779 C CA . SER A 1 359 ? -0.705 -12.121 34.275 1.00 89.19 359 SER A CA 1
ATOM 2780 C C . SER A 1 359 ? -1.427 -10.881 34.782 1.00 89.19 359 SER A C 1
ATOM 2782 O O . SER A 1 359 ? -0.812 -9.898 35.185 1.00 89.19 359 SER A O 1
ATOM 2784 N N . ILE A 1 360 ? -2.752 -10.967 34.825 1.00 91.94 360 ILE A N 1
ATOM 2785 C CA . ILE A 1 360 ? -3.669 -9.912 35.249 1.00 91.94 360 ILE A CA 1
ATOM 2786 C C . ILE A 1 360 ? -4.403 -10.408 36.491 1.00 91.94 360 ILE A C 1
ATOM 2788 O O . ILE A 1 360 ? -5.043 -11.456 36.471 1.00 91.94 360 ILE A O 1
ATOM 2792 N N . THR A 1 361 ? -4.317 -9.678 37.599 1.00 92.88 361 THR A N 1
ATOM 2793 C CA . THR A 1 361 ? -5.050 -10.011 38.830 1.00 92.88 361 THR A CA 1
ATOM 2794 C C . THR A 1 361 ? -6.174 -9.016 39.045 1.00 92.88 361 THR A C 1
ATOM 2796 O O . THR A 1 361 ? -5.953 -7.804 38.997 1.00 92.88 361 THR A O 1
ATOM 2799 N N . PHE A 1 362 ? -7.374 -9.523 39.321 1.00 92.75 362 PHE A N 1
ATOM 2800 C CA . PHE A 1 362 ? -8.541 -8.705 39.622 1.00 92.75 362 PHE A CA 1
ATOM 2801 C C . PHE A 1 362 ? -9.270 -9.187 40.879 1.00 92.75 362 PHE A C 1
ATOM 2803 O O . PHE A 1 362 ? -9.261 -10.367 41.239 1.00 92.75 362 PHE A O 1
ATOM 2810 N N . GLU A 1 363 ? -9.891 -8.243 41.577 1.00 94.56 363 GLU A N 1
ATOM 2811 C CA . GLU A 1 363 ? -10.749 -8.484 42.737 1.00 94.56 363 GLU A CA 1
ATOM 2812 C C . GLU A 1 363 ? -12.198 -8.183 42.375 1.00 94.56 363 GLU A C 1
ATOM 2814 O O . GLU A 1 363 ? -12.455 -7.279 41.585 1.00 94.56 363 GLU A O 1
ATOM 2819 N N . TYR A 1 364 ? -13.136 -8.909 42.976 1.00 91.81 364 TYR A N 1
ATOM 2820 C CA . TYR A 1 364 ? -14.576 -8.710 42.801 1.00 91.81 364 TYR A CA 1
ATOM 2821 C C . TYR A 1 364 ? -15.343 -9.194 44.035 1.00 91.81 364 TYR A C 1
ATOM 2823 O O . TYR A 1 364 ? -14.769 -9.859 44.903 1.00 91.81 364 TYR A O 1
ATOM 2831 N N . THR A 1 365 ? -16.639 -8.887 44.129 1.00 90.31 365 THR A N 1
ATOM 2832 C CA . THR A 1 365 ? -17.516 -9.474 45.152 1.00 90.31 365 THR A CA 1
ATOM 2833 C C . THR A 1 365 ? -18.575 -10.378 44.533 1.00 90.31 365 THR A C 1
ATOM 2835 O O . THR A 1 365 ? -19.057 -10.115 43.436 1.00 90.31 365 THR A O 1
ATOM 2838 N N . THR A 1 366 ? -18.932 -11.450 45.236 1.00 87.88 366 THR A N 1
ATOM 2839 C CA . THR A 1 366 ? -20.106 -12.285 44.941 1.00 87.88 366 THR A CA 1
ATOM 2840 C C . THR A 1 366 ? -20.985 -12.291 46.177 1.00 87.88 366 THR A C 1
ATOM 2842 O O . THR A 1 366 ? -20.521 -12.710 47.239 1.00 87.88 366 THR A O 1
ATOM 2845 N N . ASP A 1 367 ? -22.230 -11.829 46.065 1.00 89.31 367 ASP A N 1
ATOM 2846 C CA . ASP A 1 367 ? -23.159 -11.741 47.200 1.00 89.31 367 ASP A CA 1
ATOM 2847 C C . ASP A 1 367 ? -22.560 -10.963 48.398 1.00 89.31 367 ASP A C 1
ATOM 2849 O O . ASP A 1 367 ? -22.855 -11.234 49.567 1.00 89.31 367 ASP A O 1
ATOM 2853 N N . GLY A 1 368 ? -21.704 -9.973 48.114 1.00 82.69 368 GLY A N 1
ATOM 2854 C CA . GLY A 1 368 ? -20.990 -9.166 49.106 1.00 82.69 368 GLY A CA 1
ATOM 2855 C C . GLY A 1 368 ? -19.726 -9.795 49.711 1.00 82.69 368 GLY A C 1
ATOM 2856 O O . GLY A 1 368 ? -19.088 -9.150 50.546 1.00 82.69 368 GLY A O 1
ATOM 2857 N N . GLU A 1 369 ? -19.330 -11.009 49.313 1.00 91.44 369 GLU A N 1
ATOM 2858 C CA . GLU A 1 369 ? -18.066 -11.634 49.728 1.00 91.44 369 GLU A CA 1
ATOM 2859 C C . GLU A 1 369 ? -16.944 -11.354 48.720 1.00 91.44 369 GLU A C 1
ATOM 2861 O O . GLU A 1 369 ? -17.108 -11.581 47.524 1.00 91.44 369 GLU A O 1
ATOM 2866 N N . SER A 1 370 ? -15.793 -10.876 49.204 1.00 93.62 370 SER A N 1
ATOM 2867 C CA . SER A 1 370 ? -14.637 -10.537 48.363 1.00 93.62 370 SER A CA 1
ATOM 2868 C C . SER A 1 370 ? -13.916 -11.784 47.857 1.00 93.62 370 SER A C 1
ATOM 2870 O O . SER A 1 370 ? -13.597 -12.685 48.635 1.00 93.62 370 SER A O 1
ATOM 2872 N N . LYS A 1 371 ? -13.582 -11.785 46.569 1.00 95.00 371 LYS A N 1
ATOM 2873 C CA . LYS A 1 371 ? -12.794 -12.810 45.884 1.00 95.00 371 LYS A CA 1
ATOM 2874 C C . LYS A 1 371 ? -11.685 -12.159 45.061 1.00 95.00 371 LYS A C 1
ATOM 2876 O O . LYS A 1 371 ? -11.761 -10.983 44.707 1.00 95.00 371 LYS A O 1
ATOM 2881 N N . THR A 1 372 ? -10.669 -12.950 44.751 1.00 95.81 372 THR A N 1
ATOM 2882 C CA . THR A 1 372 ? -9.542 -12.565 43.899 1.00 95.81 372 THR A CA 1
ATOM 2883 C C . THR A 1 372 ? -9.354 -13.653 42.861 1.00 95.81 372 THR A C 1
ATOM 2885 O O . THR A 1 372 ? -9.435 -14.836 43.196 1.00 95.81 372 THR A O 1
ATOM 2888 N N . HIS A 1 373 ? -9.105 -13.260 41.618 1.00 96.56 373 HIS A N 1
ATOM 2889 C CA . HIS A 1 373 ? -8.827 -14.191 40.538 1.00 96.56 373 HIS A CA 1
ATOM 2890 C C . HIS A 1 373 ? -7.687 -13.665 39.668 1.00 96.56 373 HIS A C 1
ATOM 2892 O O . HIS A 1 373 ? -7.525 -12.455 39.492 1.00 96.56 373 HIS A O 1
ATOM 2898 N N . LYS A 1 374 ? -6.873 -14.588 39.161 1.00 95.12 374 LYS A N 1
ATOM 2899 C CA . LYS A 1 374 ? -5.700 -14.300 38.341 1.00 95.12 374 LYS A CA 1
ATOM 2900 C C . LYS A 1 374 ? -5.881 -14.896 36.949 1.00 95.12 374 LYS A C 1
ATOM 2902 O O . LYS A 1 374 ? -6.219 -16.066 36.826 1.00 95.12 374 LYS A O 1
ATOM 2907 N N . VAL A 1 375 ? -5.644 -14.108 35.913 1.00 94.69 375 VAL A N 1
ATOM 2908 C CA . VAL A 1 375 ? -5.592 -14.567 34.523 1.00 94.69 375 VAL A CA 1
ATOM 2909 C C . VAL A 1 375 ? -4.134 -14.610 34.098 1.00 94.69 375 VAL A C 1
ATOM 2911 O O . VAL A 1 375 ? -3.431 -13.617 34.261 1.00 94.69 375 VAL A O 1
ATOM 2914 N N . ILE A 1 376 ? -3.662 -15.755 33.619 1.00 92.06 376 ILE A N 1
ATOM 2915 C CA . ILE A 1 376 ? -2.303 -15.948 33.111 1.00 92.06 376 ILE A CA 1
ATOM 2916 C C . ILE A 1 376 ? -2.381 -16.119 31.602 1.00 92.06 376 ILE A C 1
ATOM 2918 O O . ILE A 1 376 ? -3.136 -16.966 31.129 1.00 92.06 376 ILE A O 1
ATOM 2922 N N . ILE A 1 377 ? -1.595 -15.338 30.871 1.00 89.19 377 ILE A N 1
ATOM 2923 C CA . ILE A 1 377 ? -1.410 -15.522 29.436 1.00 89.19 377 ILE A CA 1
ATOM 2924 C C . ILE A 1 377 ? -0.149 -16.375 29.274 1.00 89.19 377 ILE A C 1
ATOM 2926 O O . ILE A 1 377 ? 0.950 -15.950 29.631 1.00 89.19 377 ILE A O 1
ATOM 2930 N N . ASP A 1 378 ? -0.336 -17.629 28.866 1.00 85.31 378 ASP A N 1
ATOM 2931 C CA . ASP A 1 378 ? 0.726 -18.650 28.842 1.00 85.31 378 ASP A CA 1
ATOM 2932 C C . ASP A 1 378 ? 1.347 -18.812 27.458 1.00 85.31 378 ASP A C 1
ATOM 2934 O O . ASP A 1 378 ? 2.547 -19.032 27.351 1.00 85.31 378 ASP A O 1
ATOM 2938 N N . SER A 1 379 ? 0.545 -18.674 26.401 1.00 81.38 379 SER A N 1
ATOM 2939 C CA . SER A 1 379 ? 1.024 -18.764 25.023 1.00 81.38 379 SER A CA 1
ATOM 2940 C C . SER A 1 379 ? 0.418 -17.679 24.147 1.00 81.38 379 SER A C 1
ATOM 2942 O O . SER A 1 379 ? -0.731 -17.273 24.329 1.00 81.38 379 SER A O 1
ATOM 2944 N N . PHE A 1 380 ? 1.220 -17.250 23.182 1.00 79.81 380 PHE A N 1
ATOM 2945 C CA . PHE A 1 380 ? 0.877 -16.244 22.195 1.00 79.81 380 PHE A CA 1
ATOM 2946 C C . PHE A 1 380 ? 1.010 -16.884 20.817 1.00 79.81 380 PHE A C 1
ATOM 2948 O O . PHE A 1 380 ? 1.986 -17.595 20.554 1.00 79.81 380 PHE A O 1
ATOM 2955 N N . SER A 1 381 ? 0.028 -16.690 19.946 1.00 76.19 381 SER A N 1
ATOM 2956 C CA . SER A 1 381 ? 0.227 -16.944 18.523 1.00 76.19 381 SER A CA 1
ATOM 2957 C C . SER A 1 381 ? 0.700 -15.655 17.874 1.00 76.19 381 SER A C 1
ATOM 2959 O O . SER A 1 381 ? -0.066 -14.689 17.874 1.00 76.19 381 SER A O 1
ATOM 2961 N N . ASN A 1 382 ? 1.913 -15.670 17.319 1.00 67.19 382 ASN A N 1
ATOM 2962 C CA . ASN A 1 382 ? 2.371 -14.552 16.510 1.00 67.19 382 ASN A CA 1
ATOM 2963 C C . ASN A 1 382 ? 1.529 -14.459 15.225 1.00 67.19 382 ASN A C 1
ATOM 2965 O O . ASN A 1 382 ? 1.159 -15.489 14.632 1.00 67.19 382 ASN A O 1
ATOM 2969 N N . THR A 1 383 ? 1.196 -13.235 14.834 1.00 61.06 383 THR A N 1
ATOM 2970 C CA . THR A 1 383 ? 0.512 -12.928 13.579 1.00 61.06 383 THR A CA 1
ATOM 2971 C C . THR A 1 383 ? 1.419 -12.109 12.675 1.00 61.06 383 THR A C 1
ATOM 2973 O O . THR A 1 383 ? 1.938 -11.084 13.069 1.00 61.06 383 THR A O 1
ATOM 2976 N N . SER A 1 384 ? 1.531 -12.491 11.397 1.00 49.94 384 SER A N 1
ATOM 2977 C CA . SER A 1 384 ? 2.433 -11.833 10.430 1.00 49.94 384 SER A CA 1
ATOM 2978 C C . SER A 1 384 ? 2.014 -10.420 9.980 1.00 49.94 384 SER A C 1
ATOM 2980 O O . SER A 1 384 ? 2.455 -9.950 8.924 1.00 49.94 384 SER A O 1
ATOM 2982 N N . SER A 1 385 ? 1.073 -9.809 10.689 1.00 48.91 385 SER A N 1
ATOM 2983 C CA . SER A 1 385 ? 0.420 -8.549 10.358 1.00 48.91 385 SER A CA 1
ATOM 2984 C C . SER A 1 385 ? -0.208 -7.985 11.624 1.00 48.91 385 SER A C 1
ATOM 2986 O O . SER A 1 385 ? -1.157 -8.583 12.138 1.00 48.91 385 SER A O 1
ATOM 2988 N N . GLY A 1 386 ? 0.298 -6.839 12.073 1.00 48.50 386 GLY A N 1
ATOM 2989 C CA . GLY A 1 386 ? -0.305 -6.092 13.164 1.00 48.50 386 GLY A CA 1
ATOM 2990 C C . GLY A 1 386 ? -1.664 -5.490 12.785 1.00 48.50 386 GLY A C 1
ATOM 2991 O O . GLY A 1 386 ? -2.062 -5.531 11.611 1.00 48.50 386 GLY A O 1
ATOM 2992 N N . PRO A 1 387 ? -2.424 -4.913 13.738 1.00 48.41 387 PRO A N 1
ATOM 2993 C CA . PRO A 1 387 ? -3.571 -4.080 13.414 1.00 48.41 387 PRO A CA 1
ATOM 2994 C C . PRO A 1 387 ? -3.127 -2.925 12.513 1.00 48.41 387 PRO A C 1
ATOM 2996 O O . PRO A 1 387 ? -1.944 -2.626 12.378 1.00 48.41 387 PRO A O 1
ATOM 2999 N N . ILE A 1 388 ? -4.092 -2.244 11.897 1.00 42.59 388 ILE A N 1
ATOM 3000 C CA . ILE A 1 388 ? -3.838 -1.188 10.906 1.00 42.59 388 ILE A CA 1
ATOM 3001 C C . ILE A 1 388 ? -2.928 -0.046 11.421 1.00 42.59 388 ILE A C 1
ATOM 3003 O O . ILE A 1 388 ? -2.322 0.640 10.596 1.00 42.59 388 ILE A O 1
ATOM 3007 N N . ASP A 1 389 ? -2.774 0.047 12.751 1.00 42.41 389 ASP A N 1
ATOM 3008 C CA . ASP A 1 389 ? -1.968 1.015 13.502 1.00 42.41 389 ASP A CA 1
ATOM 3009 C C . ASP A 1 389 ? -0.814 0.399 14.328 1.00 42.41 389 ASP A C 1
ATOM 3011 O O . ASP A 1 389 ? -0.151 1.117 15.080 1.00 42.41 389 ASP A O 1
ATOM 3015 N N . ALA A 1 390 ? -0.572 -0.915 14.250 1.00 42.19 390 ALA A N 1
ATOM 3016 C CA . ALA A 1 390 ? 0.588 -1.531 14.897 1.00 42.19 390 ALA A CA 1
ATOM 3017 C C . ALA A 1 390 ? 1.812 -1.534 13.992 1.00 42.19 390 ALA A C 1
ATOM 3019 O O . ALA A 1 390 ? 1.724 -1.630 12.767 1.00 42.19 390 ALA A O 1
ATOM 3020 N N . ILE A 1 391 ? 2.958 -1.511 14.663 1.00 42.94 391 ILE A N 1
ATOM 3021 C CA . ILE A 1 391 ? 4.269 -1.834 14.119 1.00 42.94 391 ILE A CA 1
ATOM 3022 C C . ILE A 1 391 ? 4.177 -3.265 13.550 1.00 42.94 391 ILE A C 1
ATOM 3024 O O . ILE A 1 391 ? 3.901 -4.181 14.319 1.00 42.94 391 ILE A O 1
ATOM 3028 N N . PRO A 1 392 ? 4.342 -3.489 12.233 1.00 44.69 392 PRO A N 1
ATOM 3029 C CA . PRO A 1 392 ? 4.477 -4.823 11.678 1.00 44.69 392 PRO A CA 1
ATOM 3030 C C . PRO A 1 392 ? 5.617 -5.582 12.353 1.00 44.69 392 PRO A C 1
ATOM 3032 O O . PRO A 1 392 ? 6.650 -5.003 12.685 1.00 44.69 392 PRO A O 1
ATOM 3035 N N . ASP A 1 393 ? 5.459 -6.897 12.459 1.00 47.94 393 ASP A N 1
ATOM 3036 C CA . ASP A 1 393 ? 6.547 -7.798 12.818 1.00 47.94 393 ASP A CA 1
ATOM 3037 C C . ASP A 1 393 ? 7.778 -7.492 11.934 1.00 47.94 393 ASP A C 1
ATOM 3039 O O . ASP A 1 393 ? 7.711 -7.507 10.692 1.00 47.94 393 ASP A O 1
ATOM 3043 N N . GLY A 1 394 ? 8.908 -7.174 12.576 1.00 47.56 394 GLY A N 1
ATOM 3044 C CA . GLY A 1 394 ? 10.166 -6.769 11.939 1.00 47.56 394 GLY A CA 1
ATOM 3045 C C . GLY A 1 394 ? 10.734 -7.804 10.957 1.00 47.56 394 GLY A C 1
ATOM 3046 O O . GLY A 1 394 ? 11.682 -7.506 10.231 1.00 47.56 394 GLY A O 1
ATOM 3047 N N . ASP A 1 395 ? 10.130 -8.989 10.882 1.00 57.62 395 ASP A N 1
ATOM 3048 C CA . ASP A 1 395 ? 10.422 -10.059 9.931 1.00 57.62 395 ASP A CA 1
ATOM 3049 C C . ASP A 1 395 ? 9.888 -9.810 8.501 1.00 57.62 395 ASP A C 1
ATOM 3051 O O . ASP A 1 395 ? 10.252 -10.537 7.566 1.00 57.62 395 ASP A O 1
ATOM 3055 N N . ARG A 1 396 ? 9.032 -8.798 8.286 1.00 74.50 396 ARG A N 1
ATOM 3056 C CA . ARG A 1 396 ? 8.479 -8.455 6.955 1.00 74.50 396 ARG A CA 1
ATOM 3057 C C . ARG A 1 396 ? 9.407 -7.604 6.091 1.00 74.50 396 ARG A C 1
ATOM 3059 O O . ARG A 1 396 ? 9.232 -7.560 4.871 1.00 74.50 396 ARG A O 1
ATOM 3066 N N . VAL A 1 397 ? 10.416 -6.971 6.682 1.00 80.00 397 VAL A N 1
ATOM 3067 C CA . VAL A 1 397 ? 11.413 -6.164 5.968 1.00 80.00 397 VAL A CA 1
ATOM 3068 C C . VAL A 1 397 ? 12.833 -6.583 6.339 1.00 80.00 397 VAL A C 1
ATOM 3070 O O . VAL A 1 397 ? 13.075 -7.252 7.336 1.00 80.00 397 VAL A O 1
ATOM 3073 N N . LYS A 1 398 ? 13.809 -6.213 5.514 1.00 81.88 398 LYS A N 1
ATOM 3074 C CA . LYS A 1 398 ? 15.237 -6.401 5.795 1.00 81.88 398 LYS A CA 1
ATOM 3075 C C . LYS A 1 398 ? 16.040 -5.222 5.271 1.00 81.88 398 LYS A C 1
ATOM 3077 O O . LYS A 1 398 ? 15.597 -4.536 4.351 1.00 81.88 398 LYS A O 1
ATOM 3082 N N . GLU A 1 399 ? 17.230 -5.024 5.826 1.00 85.25 399 GLU A N 1
ATOM 3083 C CA . GLU A 1 399 ? 18.152 -4.003 5.331 1.00 85.25 399 GLU A CA 1
ATOM 3084 C C . GLU A 1 399 ? 18.596 -4.302 3.893 1.00 85.25 399 GLU A C 1
ATOM 3086 O O . GLU A 1 399 ? 18.884 -5.449 3.522 1.00 85.25 399 GLU A O 1
ATOM 3091 N N . ILE A 1 400 ? 18.679 -3.249 3.087 1.00 87.94 400 ILE A N 1
ATOM 3092 C CA . ILE A 1 400 ? 19.137 -3.322 1.702 1.00 87.94 400 ILE A CA 1
ATOM 3093 C C . ILE A 1 400 ? 20.651 -3.551 1.684 1.00 87.94 400 ILE A C 1
ATOM 3095 O O . ILE A 1 400 ? 21.396 -2.885 2.411 1.00 87.94 400 ILE A O 1
ATOM 3099 N N . PRO A 1 401 ? 21.165 -4.451 0.828 1.00 84.75 401 PRO A N 1
ATOM 3100 C CA . PRO A 1 401 ? 22.602 -4.625 0.674 1.00 84.75 401 PRO A CA 1
ATOM 3101 C C . PRO A 1 401 ? 23.296 -3.315 0.274 1.00 84.75 401 PRO A C 1
ATOM 3103 O O . PRO A 1 401 ? 22.912 -2.667 -0.698 1.00 84.75 401 PRO A O 1
ATOM 3106 N N . ALA A 1 402 ? 24.366 -2.944 0.977 1.00 85.25 402 ALA A N 1
ATOM 3107 C CA . ALA A 1 402 ? 25.119 -1.734 0.653 1.00 85.25 402 ALA A CA 1
ATOM 3108 C C . ALA A 1 402 ? 25.714 -1.785 -0.769 1.00 85.25 402 ALA A C 1
ATOM 3110 O O . ALA A 1 402 ? 26.276 -2.801 -1.187 1.00 85.25 402 ALA A O 1
ATOM 3111 N N . THR A 1 403 ? 25.663 -0.660 -1.485 1.00 88.69 403 THR A N 1
ATOM 3112 C CA . THR A 1 403 ? 26.253 -0.501 -2.822 1.00 88.69 403 THR A CA 1
ATOM 3113 C C . THR A 1 403 ? 26.978 0.837 -2.965 1.00 88.69 403 THR A C 1
ATOM 3115 O O . THR A 1 403 ? 26.646 1.826 -2.313 1.00 88.69 403 THR A O 1
ATOM 3118 N N . SER A 1 404 ? 28.005 0.874 -3.815 1.00 89.25 404 SER A N 1
ATOM 3119 C CA . SER A 1 404 ? 28.704 2.110 -4.191 1.00 89.25 404 SER A CA 1
ATOM 3120 C C . SER A 1 404 ? 28.142 2.755 -5.460 1.00 89.25 404 SER A C 1
ATOM 3122 O O . SER A 1 404 ? 28.697 3.750 -5.922 1.00 89.25 404 SER A O 1
ATOM 3124 N N . ASP A 1 405 ? 27.111 2.162 -6.065 1.00 89.50 405 ASP A N 1
ATOM 3125 C CA . ASP A 1 405 ? 26.472 2.697 -7.264 1.00 89.50 405 ASP A CA 1
ATOM 3126 C C . ASP A 1 405 ? 25.535 3.852 -6.894 1.00 89.50 405 ASP A C 1
ATOM 3128 O O . ASP A 1 405 ? 24.513 3.666 -6.232 1.00 89.50 405 ASP A O 1
ATOM 3132 N N . ASN A 1 406 ? 25.894 5.061 -7.325 1.00 87.00 406 ASN A N 1
ATOM 3133 C CA . ASN A 1 406 ? 25.104 6.255 -7.053 1.00 87.00 406 ASN A CA 1
ATOM 3134 C C . ASN A 1 406 ? 23.738 6.240 -7.746 1.00 87.00 406 ASN A C 1
ATOM 3136 O O . ASN A 1 406 ? 22.827 6.875 -7.229 1.00 87.00 406 ASN A O 1
ATOM 3140 N N . ASN A 1 407 ? 23.577 5.526 -8.863 1.00 86.56 407 ASN A N 1
ATOM 3141 C CA . ASN A 1 407 ? 22.296 5.446 -9.566 1.00 86.56 407 ASN A CA 1
ATOM 3142 C C . ASN A 1 407 ? 21.288 4.600 -8.785 1.00 86.56 407 ASN A C 1
ATOM 3144 O O . ASN A 1 407 ? 20.103 4.906 -8.786 1.00 86.56 407 ASN A O 1
ATOM 3148 N N . ILE A 1 408 ? 21.769 3.576 -8.070 1.00 91.12 408 ILE A N 1
ATOM 3149 C CA . ILE A 1 408 ? 20.945 2.814 -7.126 1.00 91.12 408 ILE A CA 1
ATOM 3150 C C . ILE A 1 408 ? 20.689 3.664 -5.882 1.00 91.12 408 ILE A C 1
ATOM 3152 O O . ILE A 1 408 ? 19.542 3.896 -5.528 1.00 91.12 408 ILE A O 1
ATOM 3156 N N . ASN A 1 409 ? 21.745 4.186 -5.251 1.00 90.06 409 ASN A N 1
ATOM 3157 C CA . ASN A 1 409 ? 21.630 4.935 -3.995 1.00 90.06 409 ASN A CA 1
ATOM 3158 C C . ASN A 1 409 ? 20.760 6.200 -4.108 1.00 90.06 409 ASN A C 1
ATOM 3160 O O . ASN A 1 409 ? 20.204 6.635 -3.106 1.00 90.06 409 ASN A O 1
ATOM 3164 N N . ALA A 1 410 ? 20.656 6.809 -5.294 1.00 90.00 410 ALA A N 1
ATOM 3165 C CA . ALA A 1 410 ? 19.785 7.961 -5.532 1.00 90.00 410 ALA A CA 1
ATOM 3166 C C . ALA A 1 410 ? 18.289 7.617 -5.507 1.00 90.00 410 ALA A C 1
ATOM 3168 O O . ALA A 1 410 ? 17.463 8.500 -5.298 1.00 90.00 410 ALA A O 1
ATOM 3169 N N . LEU A 1 411 ? 17.944 6.344 -5.698 1.00 93.00 411 LEU A N 1
ATOM 3170 C CA . LEU A 1 411 ? 16.576 5.842 -5.639 1.00 93.00 411 LEU A CA 1
ATOM 3171 C C . LEU A 1 411 ? 16.277 5.118 -4.320 1.00 93.00 411 LEU A C 1
ATOM 3173 O O . LEU A 1 411 ? 15.236 4.487 -4.222 1.00 93.00 411 LEU A O 1
ATOM 3177 N N . LEU A 1 412 ? 17.143 5.190 -3.306 1.00 88.38 412 LEU A N 1
ATOM 3178 C CA . LEU A 1 412 ? 16.896 4.574 -1.999 1.00 88.38 412 LEU A CA 1
ATOM 3179 C C . LEU A 1 412 ? 16.715 5.663 -0.936 1.00 88.38 412 LEU A C 1
ATOM 3181 O O . LEU A 1 412 ? 17.651 6.406 -0.640 1.00 88.38 412 LEU A O 1
ATOM 3185 N N . LEU A 1 413 ? 15.509 5.761 -0.364 1.00 78.38 413 LEU A N 1
ATOM 3186 C CA . LEU A 1 413 ? 15.213 6.682 0.745 1.00 78.38 413 LEU A CA 1
ATOM 3187 C C . LEU A 1 413 ? 15.186 5.969 2.100 1.00 78.38 413 LEU A C 1
ATOM 3189 O O . LEU A 1 413 ? 15.689 6.511 3.082 1.00 78.38 413 LEU A O 1
ATOM 3193 N N . SER A 1 414 ? 14.592 4.774 2.145 1.00 79.44 414 SER A N 1
ATOM 3194 C CA . SER A 1 414 ? 14.598 3.882 3.305 1.00 79.44 414 SER A CA 1
ATOM 3195 C C . SER A 1 414 ? 15.769 2.906 3.201 1.00 79.44 414 SER A C 1
ATOM 3197 O O . SER A 1 414 ? 16.093 2.446 2.104 1.00 79.44 414 SER A O 1
ATOM 3199 N N . ASP A 1 415 ? 16.349 2.524 4.339 1.00 84.12 415 ASP A N 1
ATOM 3200 C CA . ASP A 1 415 ? 17.337 1.436 4.413 1.00 84.12 415 ASP A CA 1
ATOM 3201 C C . ASP A 1 415 ? 16.681 0.045 4.270 1.00 84.12 415 ASP A C 1
ATOM 3203 O O . ASP A 1 415 ? 17.376 -0.971 4.245 1.00 84.12 415 ASP A O 1
ATOM 3207 N N . TRP A 1 416 ? 15.348 -0.009 4.173 1.00 86.44 416 TRP A N 1
ATOM 3208 C CA . TRP A 1 416 ? 14.546 -1.227 4.241 1.00 86.44 416 TRP A CA 1
ATOM 3209 C C . TRP A 1 416 ? 13.961 -1.634 2.886 1.00 86.44 416 TRP A C 1
ATOM 3211 O O . TRP A 1 416 ? 13.549 -0.805 2.080 1.00 86.44 416 TRP A O 1
ATOM 3221 N N . GLN A 1 417 ? 13.863 -2.941 2.667 1.00 89.00 417 GLN A N 1
ATOM 3222 C CA . GLN A 1 417 ? 13.119 -3.567 1.572 1.00 89.00 417 GLN A CA 1
ATOM 3223 C C . GLN A 1 417 ? 12.229 -4.682 2.118 1.00 89.00 417 GLN A C 1
ATOM 3225 O O . GLN A 1 417 ? 12.526 -5.243 3.174 1.00 89.00 417 GLN A O 1
ATOM 3230 N N . TRP A 1 418 ? 11.201 -5.084 1.371 1.00 89.62 418 TRP A N 1
ATOM 3231 C CA . TRP A 1 418 ? 10.398 -6.254 1.737 1.00 89.62 418 TRP A CA 1
ATOM 3232 C C . TRP A 1 418 ? 11.248 -7.534 1.789 1.00 89.62 418 TRP A C 1
ATOM 3234 O O . TRP A 1 418 ? 12.141 -7.760 0.956 1.00 89.62 418 TRP A O 1
ATOM 3244 N N . ALA A 1 419 ? 10.966 -8.380 2.778 1.00 82.38 419 ALA A N 1
ATOM 3245 C CA . ALA A 1 419 ? 11.653 -9.638 3.029 1.00 82.38 419 ALA A CA 1
ATOM 3246 C C . ALA A 1 419 ? 10.725 -10.838 2.795 1.00 82.38 419 ALA A C 1
ATOM 3248 O O . ALA A 1 419 ? 9.570 -10.864 3.209 1.00 82.38 419 ALA A O 1
ATOM 3249 N N . GLY A 1 420 ? 11.248 -11.869 2.126 1.00 67.81 420 GLY A N 1
ATOM 3250 C CA . GLY A 1 420 ? 10.566 -13.155 2.024 1.00 67.81 420 GLY A CA 1
ATOM 3251 C C . GLY A 1 420 ? 10.684 -13.947 3.327 1.00 67.81 420 GLY A C 1
ATOM 3252 O O . GLY A 1 420 ? 11.749 -13.969 3.951 1.00 67.81 420 GLY A O 1
ATOM 3253 N N . LYS A 1 421 ? 9.625 -14.680 3.696 1.00 64.50 421 LYS A N 1
ATOM 3254 C CA . LYS A 1 421 ? 9.638 -15.582 4.861 1.00 64.50 421 LYS A CA 1
ATOM 3255 C C . LYS A 1 421 ? 10.849 -16.523 4.807 1.00 64.50 421 LYS A C 1
ATOM 3257 O O . LYS A 1 421 ? 11.128 -17.131 3.772 1.00 64.50 421 LYS A O 1
ATOM 3262 N N . ASN A 1 422 ? 11.550 -16.678 5.932 1.00 60.62 422 ASN A N 1
ATOM 3263 C CA . ASN A 1 422 ? 12.715 -17.565 6.082 1.00 60.62 422 ASN A CA 1
ATOM 3264 C C . ASN A 1 422 ? 13.877 -17.307 5.098 1.00 60.62 422 ASN A C 1
ATOM 3266 O O . ASN A 1 422 ? 14.573 -18.256 4.728 1.00 60.62 422 ASN A O 1
ATOM 3270 N N . ASN A 1 423 ? 14.106 -16.061 4.663 1.00 58.91 423 ASN A N 1
ATOM 3271 C CA . ASN A 1 423 ? 15.127 -15.727 3.656 1.00 58.91 423 ASN A CA 1
ATOM 3272 C C . ASN A 1 423 ? 14.941 -16.480 2.324 1.00 58.91 423 ASN A C 1
ATOM 3274 O O . ASN A 1 423 ? 15.917 -16.900 1.697 1.00 58.91 423 ASN A O 1
ATOM 3278 N N . SER A 1 424 ? 13.688 -16.678 1.905 1.00 70.50 424 SER A N 1
ATOM 3279 C CA . SER A 1 424 ? 13.363 -17.182 0.568 1.00 70.50 424 SER A CA 1
ATOM 3280 C C . SER A 1 424 ? 14.040 -16.339 -0.524 1.00 70.50 424 SER A C 1
ATOM 3282 O O . SER A 1 424 ? 14.153 -15.121 -0.398 1.00 70.50 424 SER A O 1
ATOM 3284 N N . GLU A 1 425 ? 14.473 -16.998 -1.605 1.00 78.25 425 GLU A N 1
ATOM 3285 C CA . GLU A 1 425 ? 15.013 -16.340 -2.806 1.00 78.25 425 GLU A CA 1
ATOM 3286 C C . GLU A 1 425 ? 13.949 -15.489 -3.513 1.00 78.25 425 GLU A C 1
ATOM 3288 O O . GLU A 1 425 ? 14.276 -14.464 -4.102 1.00 78.25 425 GLU A O 1
ATOM 3293 N N . ILE A 1 426 ? 12.680 -15.897 -3.411 1.00 88.19 426 ILE A N 1
ATOM 3294 C CA . ILE A 1 426 ? 11.528 -15.117 -3.863 1.00 88.19 426 ILE A CA 1
ATOM 3295 C C . ILE A 1 426 ? 10.928 -14.387 -2.661 1.00 88.19 426 ILE A C 1
ATOM 3297 O O . ILE A 1 426 ? 10.521 -15.035 -1.688 1.00 88.19 426 ILE A O 1
ATOM 3301 N N . THR A 1 427 ? 10.836 -13.062 -2.746 1.00 90.62 427 THR A N 1
ATOM 3302 C CA . THR A 1 427 ? 10.149 -12.217 -1.763 1.00 90.62 427 THR A CA 1
ATOM 3303 C C . THR A 1 427 ? 8.641 -12.275 -2.009 1.00 90.62 427 THR A C 1
ATOM 3305 O O . THR A 1 427 ? 8.151 -11.789 -3.027 1.00 90.62 427 THR A O 1
ATOM 3308 N N . GLU A 1 428 ? 7.895 -12.888 -1.088 1.00 89.00 428 GLU A N 1
ATOM 3309 C CA . GLU A 1 428 ? 6.429 -12.894 -1.133 1.00 89.00 428 GLU A CA 1
ATOM 3310 C C . GLU A 1 428 ? 5.885 -11.611 -0.497 1.00 89.00 428 GLU A C 1
ATOM 3312 O O . GLU A 1 428 ? 6.160 -11.340 0.669 1.00 89.00 428 GLU A O 1
ATOM 3317 N N . ILE A 1 429 ? 5.116 -10.843 -1.268 1.00 91.81 429 ILE A N 1
ATOM 3318 C CA . ILE A 1 429 ? 4.488 -9.585 -0.858 1.00 91.81 429 ILE A CA 1
ATOM 3319 C C . ILE A 1 429 ? 2.977 -9.754 -1.026 1.00 91.81 429 ILE A C 1
ATOM 3321 O O . ILE A 1 429 ? 2.493 -10.279 -2.024 1.00 91.81 429 ILE A O 1
ATOM 3325 N N . THR A 1 430 ? 2.196 -9.348 -0.044 1.00 92.06 430 THR A N 1
ATOM 3326 C CA . THR A 1 430 ? 0.734 -9.387 -0.094 1.00 92.06 430 THR A CA 1
ATOM 3327 C C . THR A 1 430 ? 0.189 -8.008 -0.426 1.00 92.06 430 THR A C 1
ATOM 3329 O O . THR A 1 430 ? 0.734 -7.001 0.014 1.00 92.06 430 THR A O 1
ATOM 3332 N N . PHE A 1 431 ? -0.885 -7.936 -1.205 1.00 95.06 431 PHE A N 1
ATOM 3333 C CA . PHE A 1 431 ? -1.547 -6.665 -1.494 1.00 95.06 431 PHE A CA 1
ATOM 3334 C C . PHE A 1 431 ? -3.058 -6.794 -1.380 1.00 95.06 431 PHE A C 1
ATOM 3336 O O . PHE A 1 431 ? -3.605 -7.885 -1.528 1.00 95.06 431 PHE A O 1
ATOM 3343 N N . ALA A 1 432 ? -3.744 -5.688 -1.121 1.00 93.81 432 ALA A N 1
ATOM 3344 C CA . ALA A 1 432 ? -5.196 -5.666 -1.093 1.00 93.81 432 ALA A CA 1
ATOM 3345 C C . ALA A 1 432 ? -5.766 -4.294 -1.453 1.00 93.81 432 ALA A C 1
ATOM 3347 O O . ALA A 1 432 ? -5.066 -3.278 -1.457 1.00 93.81 432 ALA A O 1
ATOM 3348 N N . PHE A 1 433 ? -7.072 -4.294 -1.706 1.00 92.75 433 PHE A N 1
ATOM 3349 C CA . PHE A 1 433 ? -7.887 -3.101 -1.892 1.00 92.75 433 PHE A CA 1
ATOM 3350 C C . PHE A 1 433 ? -8.822 -2.976 -0.685 1.00 92.75 433 PHE A C 1
ATOM 3352 O O . PHE A 1 433 ? -9.775 -3.760 -0.589 1.00 92.75 433 PHE A O 1
ATOM 3359 N N . PRO A 1 434 ? -8.537 -2.065 0.265 1.00 86.50 434 PRO A N 1
ATOM 3360 C CA . PRO A 1 434 ? -9.440 -1.795 1.375 1.00 86.50 434 PRO A CA 1
ATOM 3361 C C . PRO A 1 434 ? -10.855 -1.477 0.866 1.00 86.50 434 PRO A C 1
ATOM 3363 O O . PRO A 1 434 ? -10.980 -0.763 -0.127 1.00 86.50 434 PRO A O 1
ATOM 3366 N N . PRO A 1 435 ? -11.922 -1.994 1.502 1.00 82.75 435 PRO A N 1
ATOM 3367 C CA . PRO A 1 435 ? -13.282 -1.733 1.054 1.00 82.75 435 PRO A CA 1
ATOM 3368 C C . PRO A 1 435 ? -13.653 -0.261 1.264 1.00 82.75 435 PRO A C 1
ATOM 3370 O O . PRO A 1 435 ? -13.368 0.304 2.320 1.00 82.75 435 PRO A O 1
ATOM 3373 N N . SER A 1 436 ? -14.381 0.348 0.324 1.00 78.69 436 SER A N 1
ATOM 3374 C CA . SER A 1 436 ? -14.794 1.761 0.448 1.00 78.69 436 SER A CA 1
ATOM 3375 C C . SER A 1 436 ? -15.706 2.079 1.633 1.00 78.69 436 SER A C 1
ATOM 3377 O O . SER A 1 436 ? -15.950 3.245 1.930 1.00 78.69 436 SER A O 1
ATOM 3379 N N . THR A 1 437 ? -16.257 1.056 2.286 1.00 72.75 437 THR A N 1
ATOM 3380 C CA . THR A 1 437 ? -17.046 1.193 3.516 1.00 72.75 437 THR A CA 1
ATOM 3381 C C . THR A 1 437 ? -16.194 1.329 4.771 1.00 72.75 437 THR A C 1
ATOM 3383 O O . THR A 1 437 ? -16.735 1.703 5.804 1.00 72.75 437 THR A O 1
ATOM 3386 N N . ASP A 1 438 ? -14.906 0.990 4.711 1.00 66.75 438 ASP A N 1
ATOM 3387 C CA . ASP A 1 438 ? -13.987 1.159 5.831 1.00 66.75 438 ASP A CA 1
ATOM 3388 C C . ASP A 1 438 ? -13.292 2.518 5.682 1.00 66.75 438 ASP A C 1
ATOM 3390 O O . ASP A 1 438 ? -12.361 2.679 4.897 1.00 66.75 438 ASP A O 1
ATOM 3394 N N . THR A 1 439 ? -13.822 3.537 6.359 1.00 56.12 439 THR A N 1
ATOM 3395 C CA . THR A 1 439 ? -13.253 4.898 6.372 1.00 56.12 439 THR A CA 1
ATOM 3396 C C . THR A 1 439 ? -12.338 5.138 7.566 1.00 56.12 439 THR A C 1
ATOM 3398 O O . THR A 1 439 ? -11.535 6.068 7.540 1.00 56.12 439 THR A O 1
ATOM 3401 N N . ASP A 1 440 ? -12.439 4.288 8.588 1.00 49.97 440 ASP A N 1
ATOM 3402 C CA . ASP A 1 440 ? -11.769 4.475 9.874 1.00 49.97 440 ASP A CA 1
ATOM 3403 C C . ASP A 1 440 ? -10.373 3.845 9.880 1.00 49.97 440 ASP A C 1
ATOM 3405 O O . ASP A 1 440 ? -9.462 4.377 10.507 1.00 49.97 440 ASP A O 1
ATOM 3409 N N . ASN A 1 441 ? -10.171 2.756 9.128 1.00 50.69 441 ASN A N 1
ATOM 3410 C CA . ASN A 1 441 ? -8.912 2.004 9.105 1.00 50.69 441 ASN A CA 1
ATOM 3411 C C . ASN A 1 441 ? -8.060 2.271 7.848 1.00 50.69 441 ASN A C 1
ATOM 3413 O O . ASN A 1 441 ? -7.069 1.595 7.590 1.00 50.69 441 ASN A O 1
ATOM 3417 N N . VAL A 1 442 ? -8.456 3.227 7.010 1.00 51.09 442 VAL A N 1
ATOM 3418 C CA . VAL A 1 442 ? -7.815 3.520 5.714 1.00 51.09 442 VAL A CA 1
ATOM 3419 C C . VAL A 1 442 ? -7.077 4.865 5.783 1.00 51.09 442 VAL A C 1
ATOM 3421 O O . VAL A 1 442 ? -6.920 5.572 4.792 1.00 51.09 442 VAL A O 1
ATOM 3424 N N . MET A 1 443 ? -6.623 5.233 6.983 1.00 53.31 443 MET A N 1
ATOM 3425 C CA . MET A 1 443 ? -5.991 6.508 7.328 1.00 53.31 443 MET A CA 1
ATOM 3426 C C . MET A 1 443 ? -4.480 6.339 7.519 1.00 53.31 443 MET A C 1
ATOM 3428 O O . MET A 1 443 ? -4.073 5.477 8.293 1.00 53.31 443 MET A O 1
ATOM 3432 N N . PRO A 1 444 ? -3.631 7.193 6.932 1.00 44.41 444 PRO A N 1
ATOM 3433 C CA . PRO A 1 444 ? -2.249 7.301 7.350 1.00 44.41 444 PRO A CA 1
ATOM 3434 C C . PRO A 1 444 ? -2.142 8.412 8.404 1.00 44.41 444 PRO A C 1
ATOM 3436 O O . PRO A 1 444 ? -2.215 9.600 8.082 1.00 44.41 444 PRO A O 1
ATOM 3439 N N . TRP A 1 445 ? -1.960 8.063 9.678 1.00 44.16 445 TRP A N 1
ATOM 3440 C CA . TRP A 1 445 ? -1.674 9.068 10.708 1.00 44.16 445 TRP A CA 1
ATOM 3441 C C . TRP A 1 445 ? -0.244 9.604 10.538 1.00 44.16 445 TRP A C 1
ATOM 3443 O O . TRP A 1 445 ? 0.720 9.015 11.022 1.00 44.16 445 TRP A O 1
ATOM 3453 N N . VAL A 1 446 ? -0.081 10.747 9.863 1.00 36.81 446 VAL A N 1
ATOM 3454 C CA . VAL A 1 446 ? 1.197 11.481 9.846 1.00 36.81 446 VAL A CA 1
ATOM 3455 C C . VAL A 1 446 ? 1.202 12.507 10.977 1.00 36.81 446 VAL A C 1
ATOM 3457 O O . VAL A 1 446 ? 0.417 13.453 11.004 1.00 36.81 446 VAL A O 1
ATOM 3460 N N . SER A 1 447 ? 2.130 12.329 11.909 1.00 33.47 447 SER A N 1
ATOM 3461 C CA . SER A 1 447 ? 2.314 13.062 13.167 1.00 33.47 447 SER A CA 1
ATOM 3462 C C . SER A 1 447 ? 2.792 14.523 13.038 1.00 33.47 447 SER A C 1
ATOM 3464 O O . SER A 1 447 ? 3.510 15.008 13.906 1.00 33.47 447 SER A O 1
ATOM 3466 N N . ASN A 1 448 ? 2.434 15.270 11.982 1.00 35.12 448 ASN A N 1
ATOM 3467 C CA . ASN A 1 448 ? 2.758 16.705 11.918 1.00 35.12 448 ASN A CA 1
ATOM 3468 C C . ASN A 1 448 ? 1.882 17.499 10.920 1.00 35.12 448 ASN A C 1
ATOM 3470 O O . ASN A 1 448 ? 2.135 17.461 9.712 1.00 35.12 448 ASN A O 1
ATOM 3474 N N . PRO A 1 449 ? 0.881 18.278 11.376 1.00 37.47 449 PRO A N 1
ATOM 3475 C CA . PRO A 1 449 ? -0.003 19.031 10.497 1.00 37.47 449 PRO A CA 1
ATOM 3476 C C . PRO A 1 449 ? 0.647 20.357 10.092 1.00 37.47 449 PRO A C 1
ATOM 3478 O O . PRO A 1 449 ? 0.325 21.430 10.608 1.00 37.47 449 PRO A O 1
ATOM 3481 N N . SER A 1 450 ? 1.537 20.315 9.104 1.00 32.50 450 SER A N 1
ATOM 3482 C CA . SER A 1 450 ? 1.816 21.496 8.287 1.00 32.50 450 SER A CA 1
ATOM 3483 C C . SER A 1 450 ? 0.939 21.487 7.032 1.00 32.50 450 SER A C 1
ATOM 3485 O O . SER A 1 450 ? 1.401 21.210 5.936 1.00 32.50 450 SER A O 1
ATOM 3487 N N . GLY A 1 451 ? -0.340 21.825 7.213 1.00 38.00 451 GLY A N 1
ATOM 3488 C CA . GLY A 1 451 ? -1.134 22.588 6.240 1.00 38.00 451 GLY A CA 1
ATOM 3489 C C . GLY A 1 451 ? -1.756 21.887 5.030 1.00 38.00 451 GLY A C 1
ATOM 3490 O O . GLY A 1 451 ? -2.579 22.528 4.382 1.00 38.00 451 GLY A O 1
ATOM 3491 N N . SER A 1 452 ? -1.430 20.635 4.714 1.00 40.72 452 SER A N 1
ATOM 3492 C CA . SER A 1 452 ? -2.037 19.957 3.559 1.00 40.72 452 SER A CA 1
ATOM 3493 C C . SER A 1 452 ? -1.845 18.445 3.619 1.00 40.72 452 SER A C 1
ATOM 3495 O O . SER A 1 452 ? -0.879 17.972 3.038 1.00 40.72 452 SER A O 1
ATOM 3497 N N . ILE A 1 453 ? -2.694 17.684 4.315 1.00 45.06 453 ILE A N 1
ATOM 3498 C CA . ILE A 1 453 ? -2.916 16.270 3.964 1.00 45.06 453 ILE A CA 1
ATOM 3499 C C . ILE A 1 453 ? -4.146 15.667 4.660 1.00 45.06 453 ILE A C 1
ATOM 3501 O O . ILE A 1 453 ? -4.533 16.080 5.748 1.00 45.06 453 ILE A O 1
ATOM 3505 N N . TRP A 1 454 ? -4.708 14.725 3.907 1.00 51.34 454 TRP A N 1
ATOM 3506 C CA . TRP A 1 454 ? -6.026 14.090 3.818 1.00 51.34 454 TRP A CA 1
ATOM 3507 C C . TRP A 1 454 ? -6.511 13.325 5.043 1.00 51.34 454 TRP A C 1
ATOM 3509 O O . TRP A 1 454 ? -5.762 12.574 5.661 1.00 51.34 454 TRP A O 1
ATOM 3519 N N . GLU A 1 455 ? -7.811 13.435 5.295 1.00 47.50 455 GLU A N 1
ATOM 3520 C CA . GLU A 1 455 ? -8.551 12.607 6.235 1.00 47.50 455 GLU A CA 1
ATOM 3521 C C . GLU A 1 455 ? -9.709 12.016 5.415 1.00 47.50 455 GLU A C 1
ATOM 3523 O O . GLU A 1 455 ? -10.572 12.767 4.990 1.00 47.50 455 GLU A O 1
ATOM 3528 N N . LEU A 1 456 ? -9.818 10.698 5.204 1.00 45.25 456 LEU A N 1
ATOM 3529 C CA . LEU A 1 456 ? -11.054 10.102 4.636 1.00 45.25 456 LEU A CA 1
ATOM 3530 C C . LEU A 1 456 ? -12.305 10.335 5.526 1.00 45.25 456 LEU A C 1
ATOM 3532 O O . LEU A 1 456 ? -13.420 9.979 5.155 1.00 45.25 456 LEU A O 1
ATOM 3536 N N . ALA A 1 457 ? -12.115 10.945 6.700 1.00 43.09 457 ALA A N 1
ATOM 3537 C CA . ALA A 1 457 ? -13.135 11.479 7.594 1.00 43.09 457 ALA A CA 1
ATOM 3538 C C . ALA A 1 457 ? -13.522 12.934 7.249 1.00 43.09 457 ALA A C 1
ATOM 3540 O O . ALA A 1 457 ? -14.543 13.435 7.730 1.00 43.09 457 ALA A O 1
ATOM 3541 N N . ASP A 1 458 ? -12.739 13.620 6.412 1.00 54.69 458 ASP A N 1
ATOM 3542 C CA . ASP A 1 458 ? -13.108 14.886 5.802 1.00 54.69 458 ASP A CA 1
ATOM 3543 C C . ASP A 1 458 ? -14.193 14.626 4.758 1.00 54.69 458 ASP A C 1
ATOM 3545 O O . ASP A 1 458 ? -14.018 13.917 3.773 1.00 54.69 458 ASP A O 1
ATOM 3549 N N . SER A 1 459 ? -15.331 15.280 4.954 1.00 59.00 459 SER A N 1
ATOM 3550 C CA . SER A 1 459 ? -16.474 15.265 4.038 1.00 59.00 459 SER A CA 1
ATOM 3551 C C . SER A 1 459 ? -16.165 15.648 2.579 1.00 59.00 459 SER A C 1
ATOM 3553 O O . SER A 1 459 ? -17.040 15.511 1.722 1.00 59.00 459 SER A O 1
ATOM 3555 N N . ARG A 1 460 ? -14.978 16.202 2.305 1.00 64.88 460 ARG A N 1
ATOM 3556 C CA . ARG A 1 460 ? -14.485 16.565 0.971 1.00 64.88 460 ARG A CA 1
ATOM 3557 C C . ARG A 1 460 ? -13.911 15.390 0.190 1.00 64.88 460 ARG A C 1
ATOM 3559 O O . ARG A 1 460 ? -13.801 15.530 -1.031 1.00 64.88 460 ARG A O 1
ATOM 3566 N N . ASP A 1 461 ? -13.570 14.305 0.875 1.00 70.81 461 ASP A N 1
ATOM 3567 C CA . ASP A 1 461 ? -12.891 13.142 0.323 1.00 70.81 461 ASP A CA 1
ATOM 3568 C C . ASP A 1 461 ? -13.862 11.961 0.231 1.00 70.81 461 ASP A C 1
ATOM 3570 O O . ASP A 1 461 ? -14.721 11.764 1.093 1.00 70.81 461 ASP A O 1
ATOM 3574 N N . ALA A 1 462 ? -13.744 11.161 -0.826 1.00 78.69 462 ALA A N 1
ATOM 3575 C CA . ALA A 1 462 ? -14.530 9.944 -0.973 1.00 78.69 462 ALA A CA 1
ATOM 3576 C C . ALA A 1 462 ? -13.667 8.788 -1.479 1.00 78.69 462 ALA A C 1
ATOM 3578 O O . ALA A 1 462 ? -13.002 8.891 -2.509 1.00 78.69 462 ALA A O 1
ATOM 3579 N N . HIS A 1 463 ? -13.709 7.669 -0.754 1.00 83.06 463 HIS A N 1
ATOM 3580 C CA . HIS A 1 463 ? -13.078 6.412 -1.148 1.00 83.06 463 HIS A CA 1
ATOM 3581 C C . HIS A 1 463 ? -13.891 5.759 -2.278 1.00 83.06 463 HIS A C 1
ATOM 3583 O O . HIS A 1 463 ? -15.102 5.559 -2.157 1.00 83.06 463 HIS A O 1
ATOM 3589 N N . ILE A 1 464 ? -13.224 5.435 -3.386 1.00 85.25 464 ILE A N 1
ATOM 3590 C CA . ILE A 1 464 ? -13.829 4.928 -4.616 1.00 85.25 464 ILE A CA 1
ATOM 3591 C C . ILE A 1 464 ? -13.455 3.461 -4.865 1.00 85.25 464 ILE A C 1
ATOM 3593 O O . ILE A 1 464 ? -12.285 3.110 -4.974 1.00 85.25 464 ILE A O 1
ATOM 3597 N N . GLU A 1 465 ? -14.464 2.618 -5.090 1.00 87.75 465 GLU A N 1
ATOM 3598 C CA . GLU A 1 465 ? -14.281 1.285 -5.676 1.00 87.75 465 GLU A CA 1
ATOM 3599 C C . GLU A 1 465 ? -14.280 1.376 -7.207 1.00 87.75 465 GLU A C 1
ATOM 3601 O O . GLU A 1 465 ? -15.268 1.805 -7.813 1.00 87.75 465 GLU A O 1
ATOM 3606 N N . ASN A 1 466 ? -13.198 0.941 -7.855 1.00 90.25 466 ASN A N 1
ATOM 3607 C CA . ASN A 1 466 ? -13.098 0.919 -9.315 1.00 90.25 466 ASN A CA 1
ATOM 3608 C C . ASN A 1 466 ? -12.299 -0.303 -9.804 1.00 90.25 466 ASN A C 1
ATOM 3610 O O . ASN A 1 466 ? -11.154 -0.501 -9.410 1.00 90.25 466 ASN A O 1
ATOM 3614 N N . GLU A 1 467 ? -12.892 -1.127 -10.672 1.00 92.19 467 GLU A N 1
ATOM 3615 C CA . GLU A 1 467 ? -12.252 -2.364 -11.151 1.00 92.19 467 GLU A CA 1
ATOM 3616 C C . GLU A 1 467 ? -11.165 -2.135 -12.210 1.00 92.19 467 GLU A C 1
ATOM 3618 O O . GLU A 1 467 ? -10.235 -2.937 -12.287 1.00 92.19 467 GLU A O 1
ATOM 3623 N N . ASP A 1 468 ? -11.230 -1.050 -12.986 1.00 92.88 468 ASP A N 1
ATOM 3624 C CA . ASP A 1 468 ? -10.186 -0.718 -13.965 1.00 92.88 468 ASP A CA 1
ATOM 3625 C C . ASP A 1 468 ? -8.895 -0.300 -13.245 1.00 92.88 468 ASP A C 1
ATOM 3627 O O . ASP A 1 468 ? -7.811 -0.766 -13.593 1.00 92.88 468 ASP A O 1
ATOM 3631 N N . PHE A 1 469 ? -9.018 0.475 -12.161 1.00 94.00 469 PHE A N 1
ATOM 3632 C CA . PHE A 1 469 ? -7.925 0.783 -11.235 1.00 94.00 469 PHE A CA 1
ATOM 3633 C C . PHE A 1 469 ? -7.302 -0.488 -10.644 1.00 94.00 469 PHE A C 1
ATOM 3635 O O . PHE A 1 469 ? -6.089 -0.686 -10.736 1.00 94.00 469 PHE A O 1
ATOM 3642 N N . LYS A 1 470 ? -8.121 -1.393 -10.088 1.00 95.81 470 LYS A N 1
ATOM 3643 C CA . LYS A 1 470 ? -7.626 -2.677 -9.558 1.00 95.81 470 LYS A CA 1
ATOM 3644 C C . LYS A 1 470 ? -6.943 -3.507 -10.644 1.00 95.81 470 LYS A C 1
ATOM 3646 O O . LYS A 1 470 ? -5.937 -4.162 -10.383 1.00 95.81 470 LYS A O 1
ATOM 3651 N N . GLY A 1 471 ? -7.479 -3.483 -11.865 1.00 97.19 471 GLY A N 1
ATOM 3652 C CA . GLY A 1 471 ? -6.886 -4.114 -13.043 1.00 97.19 471 GLY A CA 1
ATOM 3653 C C . GLY A 1 471 ? -5.501 -3.560 -13.378 1.00 97.19 471 GLY A C 1
ATOM 3654 O O . GLY A 1 471 ? -4.581 -4.346 -13.599 1.00 97.19 471 GLY A O 1
ATOM 3655 N N . ALA A 1 472 ? -5.333 -2.236 -13.350 1.00 96.56 472 ALA A N 1
ATOM 3656 C CA . ALA A 1 472 ? -4.049 -1.572 -13.567 1.00 96.56 472 ALA A CA 1
ATOM 3657 C C . ALA A 1 472 ? -3.016 -1.942 -12.492 1.00 96.56 472 ALA A C 1
ATOM 3659 O O . ALA A 1 472 ? -1.903 -2.340 -12.832 1.00 96.56 472 ALA A O 1
ATOM 3660 N N . VAL A 1 473 ? -3.400 -1.916 -11.209 1.00 98.06 473 VAL A N 1
ATOM 3661 C CA . VAL A 1 473 ? -2.535 -2.353 -10.095 1.00 98.06 473 VAL A CA 1
ATOM 3662 C C . VAL A 1 473 ? -2.082 -3.801 -10.294 1.00 98.06 473 VAL A C 1
ATOM 3664 O O . VAL A 1 473 ? -0.886 -4.083 -10.281 1.00 98.06 473 VAL A O 1
ATOM 3667 N N . ARG A 1 474 ? -3.015 -4.726 -10.558 1.00 98.38 474 ARG A N 1
ATOM 3668 C CA . ARG A 1 474 ? -2.687 -6.140 -10.818 1.00 98.38 474 ARG A CA 1
ATOM 3669 C C . ARG A 1 474 ? -1.735 -6.301 -12.006 1.00 98.38 474 ARG A C 1
ATOM 3671 O O . ARG A 1 474 ? -0.856 -7.157 -11.963 1.00 98.38 474 ARG A O 1
ATOM 3678 N N . ASN A 1 475 ? -1.898 -5.498 -13.058 1.00 98.06 475 ASN A N 1
ATOM 3679 C CA . ASN A 1 475 ? -1.026 -5.542 -14.228 1.00 98.06 475 ASN A CA 1
ATOM 3680 C C . ASN A 1 475 ? 0.405 -5.082 -13.905 1.00 98.06 475 ASN A C 1
ATOM 3682 O O . ASN A 1 475 ? 1.346 -5.790 -14.257 1.00 98.06 475 ASN A O 1
ATOM 3686 N N . ILE A 1 476 ? 0.563 -3.978 -13.169 1.00 98.19 476 ILE A N 1
ATOM 3687 C CA . ILE A 1 476 ? 1.869 -3.473 -12.709 1.00 98.19 476 ILE A CA 1
ATOM 3688 C C . ILE A 1 476 ? 2.575 -4.504 -11.828 1.00 98.19 476 ILE A C 1
ATOM 3690 O O . ILE A 1 476 ? 3.753 -4.803 -12.037 1.00 98.19 476 ILE A O 1
ATOM 3694 N N . LEU A 1 477 ? 1.856 -5.081 -10.863 1.00 98.56 477 LEU A N 1
ATOM 3695 C CA . LEU A 1 477 ? 2.404 -6.099 -9.970 1.00 98.56 477 LEU A CA 1
ATOM 3696 C C . LEU A 1 477 ? 2.816 -7.356 -10.749 1.00 98.56 477 LEU A C 1
ATOM 3698 O O . LEU A 1 477 ? 3.925 -7.844 -10.558 1.00 98.56 477 LEU A O 1
ATOM 3702 N N . SER A 1 478 ? 1.998 -7.816 -11.701 1.00 98.06 478 SER A N 1
ATOM 3703 C CA . SER A 1 478 ? 2.333 -8.952 -12.575 1.00 98.06 478 SER A CA 1
ATOM 3704 C C . SER A 1 478 ? 3.578 -8.692 -13.427 1.00 98.06 478 SER A C 1
ATOM 3706 O O . SER A 1 478 ? 4.457 -9.545 -13.494 1.00 98.06 478 SER A O 1
ATOM 3708 N N . MET A 1 479 ? 3.690 -7.519 -14.055 1.00 97.12 479 MET A N 1
ATOM 3709 C CA . MET A 1 479 ? 4.880 -7.126 -14.823 1.00 97.12 479 MET A CA 1
ATOM 3710 C C . MET A 1 479 ? 6.130 -7.100 -13.931 1.00 97.12 479 MET A C 1
ATOM 3712 O O . MET A 1 479 ? 7.189 -7.598 -14.306 1.00 97.12 479 MET A O 1
ATOM 3716 N N . THR A 1 480 ? 5.997 -6.568 -12.717 1.00 98.06 480 THR A N 1
ATOM 3717 C CA . THR A 1 480 ? 7.087 -6.517 -11.734 1.00 98.06 480 THR A CA 1
ATOM 3718 C C . THR A 1 480 ? 7.518 -7.923 -11.303 1.00 98.06 480 THR A C 1
ATOM 3720 O O . THR A 1 480 ? 8.715 -8.193 -11.203 1.00 98.06 480 THR A O 1
ATOM 3723 N N . GLU A 1 481 ? 6.573 -8.849 -11.105 1.00 97.19 481 GLU A N 1
ATOM 3724 C CA . GLU A 1 481 ? 6.898 -10.260 -10.865 1.00 97.19 481 GLU A CA 1
ATOM 3725 C C . GLU A 1 481 ? 7.633 -10.890 -12.030 1.00 97.19 481 GLU A C 1
ATOM 3727 O O . GLU A 1 481 ? 8.523 -11.690 -11.798 1.00 97.19 481 GLU A O 1
ATOM 3732 N N . GLU A 1 482 ? 7.271 -10.597 -13.276 1.00 96.88 482 GLU A N 1
ATOM 3733 C CA . GLU A 1 482 ? 7.946 -11.193 -14.430 1.00 96.88 482 GLU A CA 1
ATOM 3734 C C . GLU A 1 482 ? 9.430 -10.804 -14.491 1.00 96.88 482 GLU A C 1
ATOM 3736 O O . GLU A 1 482 ? 10.246 -11.644 -14.867 1.00 96.88 482 GLU A O 1
ATOM 3741 N N . MET A 1 483 ? 9.780 -9.595 -14.042 1.00 97.44 483 MET A N 1
ATOM 3742 C CA . MET A 1 483 ? 11.139 -9.038 -14.095 1.00 97.44 483 MET A CA 1
ATOM 3743 C C . MET A 1 483 ? 12.007 -9.372 -12.865 1.00 97.44 483 MET A C 1
ATOM 3745 O O . MET A 1 483 ? 13.225 -9.522 -12.997 1.00 97.44 483 MET A O 1
ATOM 3749 N N . PHE A 1 484 ? 11.419 -9.517 -11.670 1.00 97.25 484 PHE A N 1
ATOM 3750 C CA . PHE A 1 484 ? 12.167 -9.636 -10.403 1.00 97.25 484 PHE A CA 1
ATOM 3751 C C . PHE A 1 484 ? 11.764 -10.852 -9.558 1.00 97.25 484 PHE A C 1
ATOM 3753 O O . PHE A 1 484 ? 10.687 -11.430 -9.726 1.00 97.25 484 PHE A O 1
ATOM 3760 N N . ASN A 1 485 ? 12.606 -11.262 -8.599 1.00 94.81 485 ASN A N 1
ATOM 3761 C CA . ASN A 1 485 ? 12.293 -12.375 -7.685 1.00 94.81 485 ASN A CA 1
ATOM 3762 C C . ASN A 1 485 ? 11.331 -11.943 -6.563 1.00 94.81 485 ASN A C 1
ATOM 3764 O O . ASN A 1 485 ? 11.567 -12.167 -5.378 1.00 94.81 485 ASN A O 1
ATOM 3768 N N . VAL A 1 486 ? 10.209 -11.344 -6.952 1.00 95.25 486 VAL A N 1
ATOM 3769 C CA . VAL A 1 486 ? 9.064 -11.050 -6.090 1.00 95.25 486 VAL A CA 1
ATOM 3770 C C . VAL A 1 486 ? 7.862 -11.887 -6.515 1.00 95.25 486 VAL A C 1
ATOM 3772 O O . VAL A 1 486 ? 7.819 -12.430 -7.625 1.00 95.25 486 VAL A O 1
ATOM 3775 N N . LYS A 1 487 ? 6.894 -12.018 -5.614 1.00 95.25 487 LYS A N 1
ATOM 3776 C CA . LYS A 1 487 ? 5.597 -12.642 -5.869 1.00 95.25 487 LYS A CA 1
ATOM 3777 C C . LYS A 1 487 ? 4.531 -11.907 -5.072 1.00 95.25 487 LYS A C 1
ATOM 3779 O O . LYS A 1 487 ? 4.576 -11.931 -3.843 1.00 95.25 487 LYS A O 1
ATOM 3784 N N . PHE A 1 488 ? 3.567 -11.313 -5.758 1.00 96.81 488 PHE A N 1
ATOM 3785 C CA . PHE A 1 488 ? 2.439 -10.628 -5.160 1.00 96.81 488 PHE A CA 1
ATOM 3786 C C . PHE A 1 488 ? 1.262 -11.585 -4.969 1.00 96.81 488 PHE A C 1
ATOM 3788 O O . PHE A 1 488 ? 0.920 -12.396 -5.829 1.00 96.81 488 PHE A O 1
ATOM 3795 N N . THR A 1 489 ? 0.635 -11.523 -3.800 1.00 95.31 489 THR A N 1
ATOM 3796 C CA . THR A 1 489 ? -0.569 -12.301 -3.488 1.00 95.31 489 THR A CA 1
ATOM 3797 C C . THR A 1 489 ? -1.676 -11.358 -3.051 1.00 95.31 489 THR A C 1
ATOM 3799 O O . THR A 1 489 ? -1.551 -10.684 -2.032 1.00 95.31 489 THR A O 1
ATOM 3802 N N . GLU A 1 490 ? -2.758 -11.315 -3.826 1.00 96.62 490 GLU A N 1
ATOM 3803 C CA . GLU A 1 490 ? -3.928 -10.504 -3.492 1.00 96.62 490 GLU A CA 1
ATOM 3804 C C . GLU A 1 490 ? -4.686 -11.121 -2.308 1.00 96.62 490 GLU A C 1
ATOM 3806 O O . GLU A 1 490 ? -5.026 -12.309 -2.336 1.00 96.62 490 GLU A O 1
ATOM 3811 N N . LEU A 1 491 ? -4.966 -10.319 -1.281 1.00 91.38 491 LEU A N 1
ATOM 3812 C CA . LEU A 1 491 ? -5.846 -10.679 -0.173 1.00 91.38 491 LEU A CA 1
ATOM 3813 C C . LEU A 1 491 ? -7.278 -10.198 -0.436 1.00 91.38 491 LEU A C 1
ATOM 3815 O O . LEU A 1 491 ? -7.539 -9.324 -1.262 1.00 91.38 491 LEU A O 1
ATOM 3819 N N . THR A 1 492 ? -8.230 -10.804 0.265 1.00 86.94 492 THR A N 1
ATOM 3820 C CA . THR A 1 492 ? -9.660 -10.516 0.112 1.00 86.94 492 THR A CA 1
ATOM 3821 C C . THR A 1 492 ? -10.086 -9.319 0.957 1.00 86.94 492 THR A C 1
ATOM 3823 O O . THR A 1 492 ? -9.362 -8.891 1.849 1.00 86.94 492 THR A O 1
ATOM 3826 N N . GLN A 1 493 ? -11.307 -8.820 0.746 1.00 77.88 493 GLN A N 1
ATOM 3827 C CA . GLN A 1 493 ? -11.888 -7.778 1.601 1.00 77.88 493 GLN A CA 1
ATOM 3828 C C . GLN A 1 493 ? -12.044 -8.203 3.071 1.00 77.88 493 GLN A C 1
ATOM 3830 O O . GLN A 1 493 ? -12.100 -7.335 3.930 1.00 77.88 493 GLN A O 1
ATOM 3835 N N . ASP A 1 494 ? -12.076 -9.503 3.382 1.00 75.19 494 ASP A N 1
ATOM 3836 C CA . ASP A 1 494 ? -12.221 -9.976 4.767 1.00 75.19 494 ASP A CA 1
ATOM 3837 C C . ASP A 1 494 ? -10.892 -9.944 5.539 1.00 75.19 494 ASP A C 1
ATOM 3839 O O . ASP A 1 494 ? -10.888 -9.894 6.765 1.00 75.19 494 ASP A O 1
ATOM 3843 N N . ASN A 1 495 ? -9.759 -9.965 4.831 1.00 76.19 495 ASN A N 1
ATOM 3844 C CA . ASN A 1 495 ? -8.422 -10.010 5.424 1.00 76.19 495 ASN A CA 1
ATOM 3845 C C . ASN A 1 495 ? -7.455 -8.983 4.817 1.00 76.19 495 ASN A C 1
ATOM 3847 O O . ASN A 1 495 ? -6.240 -9.117 4.926 1.00 76.19 495 ASN A O 1
ATOM 3851 N N . TYR A 1 496 ? -7.982 -7.928 4.192 1.00 81.25 496 TYR A N 1
ATOM 3852 C CA . TYR A 1 496 ? -7.179 -6.882 3.552 1.00 81.25 496 TYR A CA 1
ATOM 3853 C C . TYR A 1 496 ? -6.242 -6.168 4.544 1.00 81.25 496 TYR A C 1
ATOM 3855 O O . TYR A 1 496 ? -5.195 -5.653 4.153 1.00 81.25 496 TYR A O 1
ATOM 3863 N N . LYS A 1 497 ? -6.612 -6.159 5.833 1.00 75.44 497 LYS A N 1
ATOM 3864 C CA . LYS A 1 497 ? -5.814 -5.600 6.931 1.00 75.44 497 LYS A CA 1
ATOM 3865 C C . LYS A 1 497 ? -4.488 -6.342 7.117 1.00 75.44 497 LYS A C 1
ATOM 3867 O O . LYS A 1 497 ? -3.567 -5.787 7.684 1.00 75.44 497 LYS A O 1
ATOM 3872 N N . GLU A 1 498 ? -4.332 -7.545 6.580 1.00 76.06 498 GLU A N 1
ATOM 3873 C CA . GLU A 1 498 ? -3.081 -8.306 6.676 1.00 76.06 498 GLU A CA 1
ATOM 3874 C C . GLU A 1 498 ? -2.092 -7.980 5.539 1.00 76.06 498 GLU A C 1
ATOM 3876 O O . GLU A 1 498 ? -0.954 -8.452 5.550 1.00 76.06 498 GLU A O 1
ATOM 3881 N N . ALA A 1 499 ? -2.518 -7.199 4.536 1.00 84.38 499 ALA A N 1
ATOM 3882 C CA . ALA A 1 499 ? -1.736 -6.945 3.330 1.00 84.38 499 ALA A CA 1
ATOM 3883 C C . ALA A 1 499 ? -0.542 -6.013 3.581 1.00 84.38 499 ALA A C 1
ATOM 3885 O O . ALA A 1 499 ? -0.673 -5.003 4.273 1.00 84.38 499 ALA A O 1
ATOM 3886 N N . ASP A 1 500 ? 0.594 -6.312 2.947 1.00 86.00 500 ASP A N 1
ATOM 3887 C CA . ASP A 1 500 ? 1.793 -5.460 2.960 1.00 86.00 500 ASP A CA 1
ATOM 3888 C C . ASP A 1 500 ? 1.547 -4.149 2.204 1.00 86.00 500 ASP A C 1
ATOM 3890 O O . ASP A 1 500 ? 1.914 -3.077 2.683 1.00 86.00 500 ASP A O 1
ATOM 3894 N N . LEU A 1 501 ? 0.889 -4.242 1.041 1.00 91.31 501 LEU A N 1
ATOM 3895 C CA . LEU A 1 501 ? 0.544 -3.115 0.175 1.00 91.31 501 LEU A CA 1
ATOM 3896 C C . LEU A 1 501 ? -0.972 -2.885 0.162 1.00 91.31 501 LEU A C 1
ATOM 3898 O O . LEU A 1 501 ? -1.743 -3.779 -0.199 1.00 91.31 501 LEU A O 1
ATOM 3902 N N . ARG A 1 502 ? -1.425 -1.679 0.504 1.00 90.00 502 ARG A N 1
ATOM 3903 C CA . ARG A 1 502 ? -2.855 -1.327 0.525 1.00 90.00 502 ARG A CA 1
ATOM 3904 C C . ARG A 1 502 ? -3.137 -0.195 -0.455 1.00 90.00 502 ARG A C 1
ATOM 3906 O O . ARG A 1 502 ? -2.762 0.949 -0.213 1.00 90.00 502 ARG A O 1
ATOM 3913 N N . TYR A 1 503 ? -3.803 -0.531 -1.557 1.00 92.88 503 TYR A N 1
ATOM 3914 C CA . TYR A 1 503 ? -4.098 0.391 -2.654 1.00 92.88 503 TYR A CA 1
ATOM 3915 C C . TYR A 1 503 ? -5.471 1.029 -2.486 1.00 92.88 503 TYR A C 1
ATOM 3917 O O . TYR A 1 503 ? -6.484 0.331 -2.460 1.00 92.88 503 TYR A O 1
ATOM 3925 N N . ILE A 1 504 ? -5.500 2.355 -2.409 1.00 88.69 504 ILE A N 1
ATOM 3926 C CA . ILE A 1 504 ? -6.687 3.143 -2.080 1.00 88.69 504 ILE A CA 1
ATOM 3927 C C . ILE A 1 504 ? -6.893 4.176 -3.177 1.00 88.69 504 ILE A C 1
ATOM 3929 O O . ILE A 1 504 ? -6.019 5.001 -3.438 1.00 88.69 504 ILE A O 1
ATOM 3933 N N . LEU A 1 505 ? -8.058 4.141 -3.816 1.00 89.06 505 LEU A N 1
ATOM 3934 C CA . LEU A 1 505 ? -8.459 5.145 -4.795 1.00 89.06 505 LEU A CA 1
ATOM 3935 C C . LEU A 1 505 ? -9.416 6.131 -4.131 1.00 89.06 505 LEU A C 1
ATOM 3937 O O . LEU A 1 505 ? -10.398 5.720 -3.515 1.00 89.06 505 LEU A O 1
ATOM 3941 N N . PHE A 1 506 ? -9.174 7.428 -4.282 1.00 83.44 506 PHE A N 1
ATOM 3942 C CA . PHE A 1 506 ? -10.033 8.449 -3.691 1.00 83.44 506 PHE A CA 1
ATOM 3943 C C . PHE A 1 506 ? -10.262 9.633 -4.630 1.00 83.44 506 PHE A C 1
ATOM 3945 O O . PHE A 1 506 ? -9.439 9.948 -5.492 1.00 83.44 506 PHE A O 1
ATOM 3952 N N . GLU A 1 507 ? -11.395 10.305 -4.458 1.00 82.94 507 GLU A N 1
ATOM 3953 C CA . GLU A 1 507 ? -11.645 11.636 -5.011 1.00 82.94 507 GLU A CA 1
ATOM 3954 C C . GLU A 1 507 ? -11.630 12.677 -3.891 1.00 82.94 507 GLU A C 1
ATOM 3956 O O . GLU A 1 507 ? -11.962 12.374 -2.748 1.00 82.94 507 GLU A O 1
ATOM 3961 N N . THR A 1 508 ? -11.254 13.910 -4.225 1.00 74.94 508 THR A N 1
ATOM 3962 C CA . THR A 1 508 ? -11.292 15.035 -3.288 1.00 74.94 508 THR A CA 1
ATOM 3963 C C . THR A 1 508 ? -11.680 16.331 -3.990 1.00 74.94 508 THR A C 1
ATOM 3965 O O . THR A 1 508 ? -11.309 16.562 -5.146 1.00 74.94 508 THR A O 1
ATOM 3968 N N . THR A 1 509 ? -12.423 17.187 -3.284 1.00 72.19 509 THR A N 1
ATOM 3969 C CA . THR A 1 509 ? -12.728 18.565 -3.722 1.00 72.19 509 THR A CA 1
ATOM 3970 C C . THR A 1 509 ? -11.605 19.565 -3.462 1.00 72.19 509 THR A C 1
ATOM 3972 O O . THR A 1 509 ? -11.735 20.726 -3.850 1.00 72.19 509 THR A O 1
ATOM 3975 N N . ASP A 1 510 ? -10.534 19.159 -2.786 1.00 68.38 510 ASP A N 1
ATOM 3976 C CA . ASP A 1 510 ? -9.401 20.028 -2.489 1.00 68.38 510 ASP A CA 1
ATOM 3977 C C . ASP A 1 510 ? -8.340 19.940 -3.598 1.00 68.38 510 ASP A C 1
ATOM 3979 O O . ASP A 1 510 ? -7.880 18.864 -3.993 1.00 68.38 510 ASP A O 1
ATOM 3983 N N . ASP A 1 511 ? -7.940 21.105 -4.101 1.00 61.12 511 ASP A N 1
ATOM 3984 C CA . ASP A 1 511 ? -6.959 21.243 -5.176 1.00 61.12 511 ASP A CA 1
ATOM 3985 C C . ASP A 1 511 ? -5.530 20.874 -4.732 1.00 61.12 511 ASP A C 1
ATOM 3987 O O . ASP A 1 511 ? -4.664 20.686 -5.583 1.00 61.12 511 ASP A O 1
ATOM 3991 N N . ALA A 1 512 ? -5.267 20.741 -3.425 1.00 58.38 512 ALA A N 1
ATOM 3992 C CA . ALA A 1 512 ? -3.992 20.241 -2.903 1.00 58.38 512 ALA A CA 1
ATOM 3993 C C . ALA A 1 512 ? -3.852 18.703 -2.986 1.00 58.38 512 ALA A C 1
ATOM 3995 O O . ALA A 1 512 ? -2.791 18.172 -2.652 1.00 58.38 512 ALA A O 1
ATOM 3996 N N . GLY A 1 513 ? -4.916 17.996 -3.399 1.00 58.03 513 GLY A N 1
ATOM 3997 C CA . GLY A 1 513 ? -5.000 16.538 -3.545 1.00 58.03 513 GLY A CA 1
ATOM 3998 C C . GLY A 1 513 ? -3.941 15.954 -4.453 1.00 58.03 513 GLY A C 1
ATOM 3999 O O . GLY A 1 513 ? -4.046 16.126 -5.664 1.00 58.03 513 GLY A O 1
ATOM 4000 N N . ASN A 1 514 ? -3.002 15.185 -3.896 1.00 71.81 514 ASN A N 1
ATOM 4001 C CA . ASN A 1 514 ? -1.999 14.442 -4.659 1.00 71.81 514 ASN A CA 1
ATOM 4002 C C . ASN A 1 514 ? -1.962 12.968 -4.247 1.00 71.81 514 ASN A C 1
ATOM 4004 O O . ASN A 1 514 ? -2.270 12.626 -3.104 1.00 71.81 514 ASN A O 1
ATOM 4008 N N . SER A 1 515 ? -1.584 12.117 -5.200 1.00 85.06 515 SER A N 1
ATOM 4009 C CA . SER A 1 515 ? -1.233 10.723 -4.934 1.00 85.06 515 SER A CA 1
ATOM 4010 C C . SER A 1 515 ? 0.044 10.642 -4.091 1.00 85.06 515 SER A C 1
ATOM 4012 O O . SER A 1 515 ? 0.855 11.570 -4.110 1.00 85.06 515 SER A O 1
ATOM 4014 N N . GLN A 1 516 ? 0.172 9.573 -3.306 1.00 85.50 516 GLN A N 1
ATOM 4015 C CA . GLN A 1 516 ? 1.319 9.336 -2.429 1.00 85.50 516 GLN A CA 1
ATOM 4016 C C . GLN A 1 516 ? 1.383 7.874 -1.983 1.00 85.50 516 GLN A C 1
ATOM 4018 O O . GLN A 1 516 ? 0.350 7.208 -1.848 1.00 85.50 516 GLN A O 1
ATOM 4023 N N . ALA A 1 517 ? 2.579 7.411 -1.638 1.00 87.44 517 ALA A N 1
ATOM 4024 C CA . ALA A 1 517 ? 2.791 6.104 -1.042 1.00 87.44 517 ALA A CA 1
ATOM 4025 C C . ALA A 1 517 ? 3.898 6.110 0.015 1.00 87.44 517 ALA A C 1
ATOM 4027 O O . ALA A 1 517 ? 4.808 6.940 0.006 1.00 87.44 517 ALA A O 1
ATOM 4028 N N . TRP A 1 518 ? 3.809 5.154 0.938 1.00 84.38 518 TRP A N 1
ATOM 4029 C CA . TRP A 1 518 ? 4.805 4.955 1.988 1.00 84.38 518 TRP A CA 1
ATOM 4030 C C . TRP A 1 518 ? 5.837 3.911 1.581 1.00 84.38 518 TRP A C 1
ATOM 4032 O O . TRP A 1 518 ? 5.487 2.818 1.134 1.00 84.38 518 TRP A O 1
ATOM 4042 N N . HIS A 1 519 ? 7.108 4.235 1.818 1.00 87.12 519 HIS A N 1
ATOM 4043 C CA . HIS A 1 519 ? 8.215 3.289 1.713 1.00 87.12 519 HIS A CA 1
ATOM 4044 C C . HIS A 1 519 ? 8.063 2.139 2.721 1.00 87.12 519 HIS A C 1
ATOM 4046 O O . HIS A 1 519 ? 7.499 2.353 3.799 1.00 87.12 519 HIS A O 1
ATOM 4052 N N . PRO A 1 520 ? 8.610 0.946 2.424 1.00 85.50 520 PRO A N 1
ATOM 4053 C CA . PRO A 1 520 ? 8.680 -0.127 3.403 1.00 85.50 520 PRO A CA 1
ATOM 4054 C C . PRO A 1 520 ? 9.493 0.315 4.622 1.00 85.50 520 PRO A C 1
ATOM 4056 O O . PRO A 1 520 ? 10.558 0.938 4.506 1.00 85.50 520 PRO A O 1
ATOM 4059 N N . ALA A 1 521 ? 8.985 -0.032 5.799 1.00 74.81 521 ALA A N 1
ATOM 4060 C CA . ALA A 1 521 ? 9.613 0.242 7.080 1.00 74.81 521 ALA A CA 1
ATOM 4061 C C . ALA A 1 521 ? 9.246 -0.863 8.083 1.00 74.81 521 ALA A C 1
ATOM 4063 O O . ALA A 1 521 ? 8.174 -1.451 7.952 1.00 74.81 521 ALA A O 1
ATOM 4064 N N . PRO A 1 522 ? 10.080 -1.116 9.111 1.00 63.84 522 PRO A N 1
ATOM 4065 C CA . PRO A 1 522 ? 9.773 -2.097 10.153 1.00 63.84 522 PRO A CA 1
ATOM 4066 C C . PRO A 1 522 ? 8.490 -1.770 10.909 1.00 63.84 522 PRO A C 1
ATOM 4068 O O . PRO A 1 522 ? 7.877 -2.655 11.470 1.00 63.84 522 PRO A O 1
ATOM 4071 N N . GLU A 1 523 ? 8.100 -0.495 10.926 1.00 54.22 523 GLU A N 1
ATOM 4072 C CA . GLU A 1 523 ? 7.005 0.010 11.748 1.00 54.22 523 GLU A CA 1
ATOM 4073 C C . GLU A 1 523 ? 5.712 0.269 10.967 1.00 54.22 523 GLU A C 1
ATOM 4075 O O . GLU A 1 523 ? 4.741 0.678 11.586 1.00 54.22 523 GLU A O 1
ATOM 4080 N N . ASN A 1 524 ? 5.652 0.015 9.645 1.00 59.31 524 ASN A N 1
ATOM 4081 C CA . ASN A 1 524 ? 4.450 0.303 8.850 1.00 59.31 524 ASN A CA 1
ATOM 4082 C C . ASN A 1 524 ? 4.184 -0.676 7.694 1.00 59.31 524 ASN A C 1
ATOM 4084 O O . ASN A 1 524 ? 5.095 -1.106 6.989 1.00 59.31 524 ASN A O 1
ATOM 4088 N N . HIS A 1 525 ? 2.899 -0.918 7.426 1.00 72.94 525 HIS A N 1
ATOM 4089 C CA . HIS A 1 525 ? 2.434 -1.355 6.108 1.00 72.94 525 HIS A CA 1
ATOM 4090 C C . HIS A 1 525 ? 2.581 -0.212 5.090 1.00 72.94 525 HIS A C 1
ATOM 4092 O O . HIS A 1 525 ? 2.466 0.964 5.447 1.00 72.94 525 HIS A O 1
ATOM 4098 N N . SER A 1 526 ? 2.770 -0.531 3.808 1.00 81.31 526 SER A N 1
ATOM 4099 C CA . SER A 1 526 ? 2.785 0.491 2.760 1.00 81.31 526 SER A CA 1
ATOM 4100 C C . SER A 1 526 ? 1.365 0.787 2.301 1.00 81.31 526 SER A C 1
ATOM 4102 O O . SER A 1 526 ? 0.706 -0.033 1.658 1.00 81.31 526 SER A O 1
ATOM 4104 N N . TYR A 1 527 ? 0.898 1.994 2.597 1.00 83.12 527 TYR A N 1
ATOM 4105 C CA . TYR A 1 527 ? -0.315 2.531 1.995 1.00 83.12 527 TYR A CA 1
ATOM 4106 C C . TYR A 1 527 ? 0.016 3.236 0.680 1.00 83.12 527 TYR A C 1
ATOM 4108 O O . TYR A 1 527 ? 1.059 3.878 0.561 1.00 83.12 527 TYR A O 1
ATOM 4116 N N . ILE A 1 528 ? -0.874 3.119 -0.302 1.00 90.00 528 ILE A N 1
ATOM 4117 C CA . ILE A 1 528 ? -0.735 3.720 -1.627 1.00 90.00 528 ILE A CA 1
ATOM 4118 C C . ILE A 1 528 ? -2.054 4.427 -1.948 1.00 90.00 528 ILE A C 1
ATOM 4120 O O . ILE A 1 528 ? -3.058 3.775 -2.236 1.00 90.00 528 ILE A O 1
ATOM 4124 N N . TYR A 1 529 ? -2.057 5.757 -1.886 1.00 86.81 529 TYR A N 1
ATOM 4125 C CA . TYR A 1 529 ? -3.227 6.590 -2.157 1.00 86.81 529 TYR A CA 1
ATOM 4126 C C . TYR A 1 529 ? -3.134 7.172 -3.553 1.00 86.81 529 TYR A C 1
ATOM 4128 O O . TYR A 1 529 ? -2.185 7.881 -3.887 1.00 86.81 529 TYR A O 1
ATOM 4136 N N . LEU A 1 530 ? -4.155 6.904 -4.355 1.00 88.44 530 LEU A N 1
ATOM 4137 C CA . LEU A 1 530 ? -4.273 7.392 -5.717 1.00 88.44 530 LEU A CA 1
ATOM 4138 C C . LEU A 1 530 ? -5.462 8.328 -5.826 1.00 88.44 530 LEU A C 1
ATOM 4140 O O . LEU A 1 530 ? -6.596 7.958 -5.516 1.00 88.44 530 LEU A O 1
ATOM 4144 N N . ARG A 1 531 ? -5.206 9.532 -6.329 1.00 84.50 531 ARG A N 1
ATOM 4145 C CA . ARG A 1 531 ? -6.262 10.497 -6.610 1.00 84.50 531 ARG A CA 1
ATOM 4146 C C . ARG A 1 531 ? -6.875 10.261 -7.991 1.00 84.50 531 ARG A C 1
ATOM 4148 O O . ARG A 1 531 ? -6.158 10.133 -8.981 1.00 84.50 531 ARG A O 1
ATOM 4155 N N . THR A 1 532 ? -8.204 10.305 -8.071 1.00 83.69 532 THR A N 1
ATOM 4156 C CA . THR A 1 532 ? -8.967 10.417 -9.328 1.00 83.69 532 THR A CA 1
ATOM 4157 C C . THR A 1 532 ? -9.677 11.774 -9.440 1.00 83.69 532 THR A C 1
ATOM 4159 O O . THR A 1 532 ? -9.748 12.540 -8.476 1.00 83.69 532 THR A O 1
ATOM 4162 N N . TYR A 1 533 ? -10.188 12.098 -10.634 1.00 73.19 533 TYR A N 1
ATOM 4163 C CA . TYR A 1 533 ? -10.965 13.316 -10.873 1.00 73.19 533 TYR A CA 1
ATOM 4164 C C . TYR A 1 533 ? -12.251 13.350 -10.039 1.00 73.19 533 TYR A C 1
ATOM 4166 O O . TYR A 1 533 ? -12.926 12.336 -9.869 1.00 73.19 533 TYR A O 1
ATOM 4174 N N . TYR A 1 534 ? -12.603 14.547 -9.567 1.00 61.75 534 TYR A N 1
ATOM 4175 C CA . TYR A 1 534 ? -13.821 14.792 -8.801 1.00 61.75 534 TYR A CA 1
ATOM 4176 C C . TYR A 1 534 ? -15.070 14.773 -9.693 1.00 61.75 534 TYR A C 1
ATOM 4178 O O . TYR A 1 534 ? -15.099 15.420 -10.744 1.00 61.75 534 TYR A O 1
ATOM 4186 N N . GLY A 1 535 ? -16.138 14.111 -9.239 1.00 61.53 535 GLY A N 1
ATOM 4187 C CA . GLY A 1 535 ? -17.461 14.195 -9.872 1.00 61.53 535 GLY A CA 1
ATOM 4188 C C . GLY A 1 535 ? -17.809 13.046 -10.822 1.00 61.53 535 GLY A C 1
ATOM 4189 O O . GLY A 1 535 ? -18.719 13.189 -11.641 1.00 61.53 535 GLY A O 1
ATOM 4190 N N . GLY A 1 536 ? -17.127 11.904 -10.700 1.00 55.66 536 GLY A N 1
ATOM 4191 C CA . GLY A 1 536 ? -17.495 10.658 -11.386 1.00 55.66 536 GLY A CA 1
ATOM 4192 C C . GLY A 1 536 ? -17.042 10.538 -12.845 1.00 55.66 536 GLY A C 1
ATOM 4193 O O . GLY A 1 536 ? -17.471 9.611 -13.535 1.00 55.66 536 GLY A O 1
ATOM 4194 N N . GLU A 1 537 ? -16.181 11.436 -13.328 1.00 61.09 537 GLU A N 1
ATOM 4195 C CA . GLU A 1 537 ? -15.375 11.178 -14.525 1.00 61.09 537 GLU A CA 1
ATOM 4196 C C . GLU A 1 537 ? -14.188 10.303 -14.104 1.00 61.09 537 GLU A C 1
ATOM 4198 O O . GLU A 1 537 ? -13.307 10.742 -13.371 1.00 61.09 537 GLU A O 1
ATOM 4203 N N . TYR A 1 538 ? -14.189 9.029 -14.500 1.00 63.81 538 TYR A N 1
ATOM 4204 C CA . TYR A 1 538 ? -13.080 8.142 -14.161 1.00 63.81 538 TYR A CA 1
ATOM 4205 C C . TYR A 1 538 ? -11.847 8.503 -14.982 1.00 63.81 538 TYR A C 1
ATOM 4207 O O . TYR A 1 538 ? -11.938 8.724 -16.193 1.00 63.81 538 TYR A O 1
ATOM 4215 N N . ALA A 1 539 ? -10.697 8.540 -14.312 1.00 75.00 539 ALA A N 1
ATOM 4216 C CA . ALA A 1 539 ? -9.415 8.601 -14.986 1.00 75.00 539 ALA A CA 1
ATOM 4217 C C . ALA A 1 539 ? -9.236 7.392 -15.922 1.00 75.00 539 ALA A C 1
ATOM 4219 O O . ALA A 1 539 ? -9.795 6.317 -15.698 1.00 75.00 539 ALA A O 1
ATOM 4220 N N . ASP A 1 540 ? -8.456 7.574 -16.984 1.00 85.19 540 ASP A N 1
ATOM 4221 C CA . ASP A 1 540 ? -8.053 6.467 -17.843 1.00 85.19 540 ASP A CA 1
ATOM 4222 C C . ASP A 1 540 ? -6.967 5.662 -17.123 1.00 85.19 540 ASP A C 1
ATOM 4224 O O . ASP A 1 540 ? -5.882 6.180 -16.878 1.00 85.19 540 ASP A O 1
ATOM 4228 N N . PHE A 1 541 ? -7.255 4.409 -16.772 1.00 89.88 541 PHE A N 1
ATOM 4229 C CA . PHE A 1 541 ? -6.315 3.492 -16.115 1.00 89.88 541 PHE A CA 1
ATOM 4230 C C . PHE A 1 541 ? -5.647 2.515 -17.093 1.00 89.88 541 PHE A C 1
ATOM 4232 O O . PHE A 1 541 ? -4.967 1.582 -16.664 1.00 89.88 541 PHE A O 1
ATOM 4239 N N . SER A 1 542 ? -5.870 2.672 -18.402 1.00 90.19 542 SER A N 1
ATOM 4240 C CA . SER A 1 542 ? -5.271 1.790 -19.401 1.00 90.19 542 SER A CA 1
ATOM 4241 C C . SER A 1 542 ? -3.745 1.875 -19.389 1.00 90.19 542 SER A C 1
ATOM 4243 O O . SER A 1 542 ? -3.166 2.906 -19.047 1.00 90.19 542 SER A O 1
ATOM 4245 N N . VAL A 1 543 ? -3.088 0.767 -19.749 1.00 88.00 543 VAL A N 1
ATOM 4246 C CA . VAL A 1 543 ? -1.624 0.695 -19.811 1.00 88.00 543 VAL A CA 1
ATOM 4247 C C . VAL A 1 543 ? -1.100 1.858 -20.633 1.00 88.00 543 VAL A C 1
ATOM 4249 O O . VAL A 1 543 ? -1.487 2.043 -21.788 1.00 88.00 543 VAL A O 1
ATOM 4252 N N . GLY A 1 544 ? -0.212 2.626 -20.010 1.00 81.38 544 GLY A N 1
ATOM 4253 C CA . GLY A 1 544 ? 0.419 3.751 -20.658 1.00 81.38 544 GLY A CA 1
ATOM 4254 C C . GLY A 1 544 ? -0.332 5.082 -20.593 1.00 81.38 544 GLY A C 1
ATOM 4255 O O . GLY A 1 544 ? 0.159 6.075 -21.137 1.00 81.38 544 GLY A O 1
ATOM 4256 N N . SER A 1 545 ? -1.482 5.139 -19.923 1.00 84.06 545 SER A N 1
ATOM 4257 C CA . SER A 1 545 ? -2.106 6.404 -19.547 1.00 84.06 545 SER A CA 1
ATOM 4258 C C . SER A 1 545 ? -1.285 7.130 -18.470 1.00 84.06 545 SER A C 1
ATOM 4260 O O . SER A 1 545 ? -0.482 6.527 -17.753 1.00 84.06 545 SER A O 1
ATOM 4262 N N . GLY A 1 546 ? -1.523 8.434 -18.293 1.00 81.88 546 GLY A N 1
ATOM 4263 C CA . GLY A 1 546 ? -0.868 9.200 -17.225 1.00 81.88 546 GLY A CA 1
ATOM 4264 C C . GLY A 1 546 ? -1.171 8.650 -15.826 1.00 81.88 546 GLY A C 1
ATOM 4265 O O . GLY A 1 546 ? -0.279 8.564 -14.989 1.00 81.88 546 GLY A O 1
ATOM 4266 N N . THR A 1 547 ? -2.409 8.207 -15.584 1.00 86.31 547 THR A N 1
ATOM 4267 C CA . THR A 1 547 ? -2.805 7.640 -14.287 1.00 86.31 547 THR A CA 1
ATOM 4268 C C . THR A 1 547 ? -2.207 6.256 -14.058 1.00 86.31 547 THR A C 1
ATOM 4270 O O . THR A 1 547 ? -1.838 5.952 -12.928 1.00 86.31 547 THR A O 1
ATOM 4273 N N . TYR A 1 548 ? -2.039 5.436 -15.102 1.00 90.00 548 TYR A N 1
ATOM 4274 C CA . TYR A 1 548 ? -1.276 4.189 -15.000 1.00 90.00 548 TYR A CA 1
ATOM 4275 C C . TYR A 1 548 ? 0.175 4.468 -14.582 1.00 90.00 548 TYR A C 1
ATOM 4277 O O . TYR A 1 548 ? 0.670 3.837 -13.649 1.00 90.00 548 TYR A O 1
ATOM 4285 N N . GLY A 1 549 ? 0.818 5.472 -15.192 1.00 89.69 549 GLY A N 1
ATOM 4286 C CA . GLY A 1 549 ? 2.149 5.944 -14.792 1.00 89.69 549 GLY A CA 1
ATOM 4287 C C . GLY A 1 549 ? 2.208 6.402 -13.330 1.00 89.69 549 GLY A C 1
ATOM 4288 O O . GLY A 1 549 ? 3.143 6.055 -12.616 1.00 89.69 549 GLY A O 1
ATOM 4289 N N . THR A 1 550 ? 1.171 7.086 -12.830 1.00 90.56 550 THR A N 1
ATOM 4290 C CA . THR A 1 550 ? 1.073 7.437 -11.401 1.00 90.56 550 THR A CA 1
ATOM 4291 C C . THR A 1 550 ? 0.964 6.200 -10.508 1.00 90.56 550 THR A C 1
ATOM 4293 O O . THR A 1 550 ? 1.648 6.125 -9.496 1.00 90.56 550 THR A O 1
ATOM 4296 N N . ILE A 1 551 ? 0.156 5.196 -10.867 1.00 94.75 551 ILE A N 1
ATOM 4297 C CA . ILE A 1 551 ? 0.072 3.947 -10.084 1.00 94.75 551 ILE A CA 1
ATOM 4298 C C . ILE A 1 551 ? 1.431 3.242 -10.052 1.00 94.75 551 ILE A C 1
ATOM 4300 O O . ILE A 1 551 ? 1.832 2.735 -9.002 1.00 94.75 551 ILE A O 1
ATOM 4304 N N . LEU A 1 552 ? 2.143 3.226 -11.182 1.00 96.25 552 LEU A N 1
ATOM 4305 C CA . LEU A 1 552 ? 3.486 2.662 -11.284 1.00 96.25 552 LEU A CA 1
ATOM 4306 C C . LEU A 1 552 ? 4.473 3.420 -10.382 1.00 96.25 552 LEU A C 1
ATOM 4308 O O . LEU A 1 552 ? 5.185 2.789 -9.606 1.00 96.25 552 LEU A O 1
ATOM 4312 N N . HIS A 1 553 ? 4.441 4.753 -10.411 1.00 94.69 553 HIS A N 1
ATOM 4313 C CA . HIS A 1 553 ? 5.248 5.629 -9.560 1.00 94.69 553 HIS A CA 1
ATOM 4314 C C . HIS A 1 553 ? 5.006 5.380 -8.064 1.00 94.69 553 HIS A C 1
ATOM 4316 O O . HIS A 1 553 ? 5.945 5.116 -7.316 1.00 94.69 553 HIS A O 1
ATOM 4322 N N . GLU A 1 554 ? 3.748 5.396 -7.616 1.00 95.50 554 GLU A N 1
ATOM 4323 C CA . GLU A 1 554 ? 3.426 5.183 -6.198 1.00 95.50 554 GLU A CA 1
ATOM 4324 C C . GLU A 1 554 ? 3.722 3.743 -5.747 1.00 95.50 554 GLU A C 1
ATOM 4326 O O . GLU A 1 554 ? 4.152 3.502 -4.619 1.00 95.50 554 GLU A O 1
ATOM 4331 N N . THR A 1 555 ? 3.573 2.767 -6.647 1.00 97.50 555 THR A N 1
ATOM 4332 C CA . THR A 1 555 ? 4.051 1.396 -6.402 1.00 97.50 555 THR A CA 1
ATOM 4333 C C . THR A 1 555 ? 5.574 1.361 -6.261 1.00 97.50 555 THR A C 1
ATOM 4335 O O . THR A 1 555 ? 6.092 0.592 -5.455 1.00 97.50 555 THR A O 1
ATOM 4338 N N . GLY A 1 556 ? 6.294 2.217 -6.991 1.00 96.88 556 GLY A N 1
ATOM 4339 C CA . GLY A 1 556 ? 7.736 2.408 -6.863 1.00 96.88 556 GLY A CA 1
ATOM 4340 C C . GLY A 1 556 ? 8.126 2.782 -5.438 1.00 96.88 556 GLY A C 1
ATOM 4341 O O . GLY A 1 556 ? 8.918 2.060 -4.832 1.00 96.88 556 GLY A O 1
ATOM 4342 N N . HIS A 1 557 ? 7.504 3.817 -4.862 1.00 94.19 557 HIS A N 1
ATOM 4343 C CA . HIS A 1 557 ? 7.703 4.195 -3.450 1.00 94.19 557 HIS A CA 1
ATOM 4344 C C . HIS A 1 557 ? 7.420 3.029 -2.500 1.00 94.19 557 HIS A C 1
ATOM 4346 O O . HIS A 1 557 ? 8.246 2.721 -1.642 1.00 94.19 557 HIS A O 1
ATOM 4352 N N . ALA A 1 558 ? 6.311 2.309 -2.696 1.00 94.12 558 ALA A N 1
ATOM 4353 C CA . ALA A 1 558 ? 5.948 1.146 -1.879 1.00 94.12 558 ALA A CA 1
ATOM 4354 C C . ALA A 1 558 ? 6.928 -0.043 -2.002 1.00 94.12 558 ALA A C 1
ATOM 4356 O O . ALA A 1 558 ? 7.003 -0.893 -1.112 1.00 94.12 558 ALA A O 1
ATOM 4357 N N . LEU A 1 559 ? 7.716 -0.096 -3.080 1.00 95.19 559 LEU A N 1
ATOM 4358 C CA . LEU A 1 559 ? 8.831 -1.031 -3.281 1.00 95.19 559 LEU A CA 1
ATOM 4359 C C . LEU A 1 559 ? 10.202 -0.434 -2.919 1.00 95.19 559 LEU A C 1
ATOM 4361 O O . LEU A 1 559 ? 11.216 -1.112 -3.098 1.00 95.19 559 LEU A O 1
ATOM 4365 N N . ASN A 1 560 ? 10.203 0.767 -2.335 1.00 93.31 560 ASN A N 1
ATOM 4366 C CA . ASN A 1 560 ? 11.319 1.580 -1.852 1.00 93.31 560 ASN A CA 1
ATOM 4367 C C . ASN A 1 560 ? 12.055 2.480 -2.863 1.00 93.31 560 ASN A C 1
ATOM 4369 O O . ASN A 1 560 ? 13.105 3.031 -2.535 1.00 93.31 560 ASN A O 1
ATOM 4373 N N . LEU A 1 561 ? 11.530 2.684 -4.068 1.00 95.31 561 LEU A N 1
ATOM 4374 C CA . LEU A 1 561 ? 12.119 3.646 -4.998 1.00 95.31 561 LEU A CA 1
ATOM 4375 C C . LEU A 1 561 ? 11.820 5.076 -4.552 1.00 95.31 561 LEU A C 1
ATOM 4377 O O . LEU A 1 561 ? 10.677 5.426 -4.313 1.00 95.31 561 LEU A O 1
ATOM 4381 N N . ALA A 1 562 ? 12.848 5.905 -4.436 1.00 92.81 562 ALA A N 1
ATOM 4382 C CA . ALA A 1 562 ? 12.748 7.313 -4.083 1.00 92.81 562 ALA A CA 1
ATOM 4383 C C . ALA A 1 562 ? 12.751 8.203 -5.324 1.00 92.81 562 ALA A C 1
ATOM 4385 O O . ALA A 1 562 ? 13.204 7.803 -6.393 1.00 92.81 562 ALA A O 1
ATOM 4386 N N . HIS A 1 563 ? 12.357 9.467 -5.168 1.00 92.12 563 HIS A N 1
ATOM 4387 C CA . HIS A 1 563 ? 12.637 10.451 -6.208 1.00 92.12 563 HIS A CA 1
ATOM 4388 C C . HIS A 1 563 ? 14.158 10.648 -6.385 1.00 92.12 563 HIS A C 1
ATOM 4390 O O . HIS A 1 563 ? 14.843 10.931 -5.399 1.00 92.12 563 HIS A O 1
ATOM 4396 N N . PRO A 1 564 ? 14.684 10.642 -7.623 1.00 89.38 564 PRO A N 1
ATOM 4397 C CA . PRO A 1 564 ? 16.126 10.678 -7.919 1.00 89.38 564 PRO A CA 1
ATOM 4398 C C . PRO A 1 564 ? 16.829 12.005 -7.579 1.00 89.38 564 PRO A C 1
ATOM 4400 O O . PRO A 1 564 ? 18.050 12.146 -7.720 1.00 89.38 564 PRO A O 1
ATOM 4403 N N . PHE A 1 565 ? 16.058 13.002 -7.145 1.00 85.12 565 PHE A N 1
ATOM 4404 C CA . PHE A 1 565 ? 16.518 14.318 -6.712 1.00 85.12 565 PHE A CA 1
ATOM 4405 C C . PHE A 1 565 ? 16.420 14.524 -5.189 1.00 85.12 565 PHE A C 1
ATOM 4407 O O . PHE A 1 565 ? 16.857 15.571 -4.687 1.00 85.12 565 PHE A O 1
ATOM 4414 N N . HIS A 1 566 ? 15.871 13.554 -4.450 1.00 78.88 566 HIS A N 1
ATOM 4415 C CA . HIS A 1 566 ? 15.855 13.524 -2.988 1.00 78.88 566 HIS A CA 1
ATOM 4416 C C . HIS A 1 566 ? 17.113 12.811 -2.459 1.00 78.88 566 HIS A C 1
ATOM 4418 O O . HIS A 1 566 ? 17.472 11.738 -2.916 1.00 78.88 566 HIS A O 1
ATOM 4424 N N . GLY A 1 567 ? 17.809 13.399 -1.478 1.00 78.00 567 GLY A N 1
ATOM 4425 C CA . GLY A 1 567 ? 19.003 12.775 -0.886 1.00 78.00 567 GLY A CA 1
ATOM 4426 C C . GLY A 1 567 ? 20.219 12.731 -1.825 1.00 78.00 567 GLY A C 1
ATOM 4427 O O . GLY A 1 567 ? 20.691 13.783 -2.276 1.00 78.00 567 GLY A O 1
ATOM 4428 N N . THR A 1 568 ? 20.768 11.529 -2.058 1.00 83.25 568 THR A N 1
ATOM 4429 C CA . THR A 1 568 ? 21.821 11.305 -3.067 1.00 83.25 568 THR A CA 1
ATOM 4430 C C . THR A 1 568 ? 21.224 11.580 -4.437 1.00 83.25 568 THR A C 1
ATOM 4432 O O . THR A 1 568 ? 20.189 11.037 -4.783 1.00 83.25 568 THR A O 1
ATOM 4435 N N . LYS A 1 569 ? 21.864 12.442 -5.221 1.00 85.44 569 LYS A N 1
ATOM 4436 C CA . LYS A 1 569 ? 21.312 12.881 -6.500 1.00 85.44 569 LYS A CA 1
ATOM 4437 C C . LYS A 1 569 ? 21.877 12.074 -7.649 1.00 85.44 569 LYS A C 1
ATOM 4439 O O . LYS A 1 569 ? 23.100 11.924 -7.735 1.00 85.44 569 LYS A O 1
ATOM 4444 N N . ILE A 1 570 ? 21.002 11.649 -8.554 1.00 87.31 570 ILE A N 1
ATOM 4445 C CA . ILE A 1 570 ? 21.439 11.128 -9.846 1.00 87.31 570 ILE A CA 1
ATOM 4446 C C . ILE A 1 570 ? 22.048 12.250 -10.698 1.00 87.31 570 ILE A C 1
ATOM 4448 O O . ILE A 1 570 ? 21.851 13.444 -10.424 1.00 87.31 570 ILE A O 1
ATOM 4452 N N . GLU A 1 571 ? 22.827 11.875 -11.712 1.00 85.12 571 GLU A N 1
ATOM 4453 C CA . GLU A 1 571 ? 23.378 12.829 -12.672 1.00 85.12 571 GLU A CA 1
ATOM 4454 C C . GLU A 1 571 ? 22.250 13.622 -13.340 1.00 85.12 571 GLU A C 1
ATOM 4456 O O . GLU A 1 571 ? 21.202 13.075 -13.673 1.00 85.12 571 GLU A O 1
ATOM 4461 N N . SER A 1 572 ? 22.429 14.931 -13.516 1.00 79.00 572 SER A N 1
ATOM 4462 C CA . SER A 1 572 ? 21.316 15.794 -13.907 1.00 79.00 572 SER A CA 1
ATOM 4463 C C . SER A 1 572 ? 20.762 15.473 -15.289 1.00 79.00 572 SER A C 1
ATOM 4465 O O . SER A 1 572 ? 19.552 15.569 -15.476 1.00 79.00 572 SER A O 1
ATOM 4467 N N . SER A 1 573 ? 21.587 15.009 -16.230 1.00 78.50 573 SER A N 1
ATOM 4468 C CA . SER A 1 573 ? 21.082 14.562 -17.530 1.00 78.50 573 SER A CA 1
ATOM 4469 C C . SER A 1 573 ? 20.268 13.262 -17.456 1.00 78.50 573 SER A C 1
ATOM 4471 O O . SER A 1 573 ? 19.593 12.928 -18.420 1.00 78.50 573 SER A O 1
ATOM 4473 N N . GLN A 1 574 ? 20.280 12.547 -16.326 1.00 85.50 574 GLN A N 1
ATOM 4474 C CA . GLN A 1 574 ? 19.540 11.298 -16.108 1.00 85.50 574 GLN A CA 1
ATOM 4475 C C . GLN A 1 574 ? 18.356 11.440 -15.139 1.00 85.50 574 GLN A C 1
ATOM 4477 O O . GLN A 1 574 ? 17.559 10.517 -15.000 1.00 85.50 574 GLN A O 1
ATOM 4482 N N . ASN A 1 575 ? 18.187 12.600 -14.501 1.00 85.00 575 ASN A N 1
ATOM 4483 C CA . ASN A 1 575 ? 17.039 12.914 -13.646 1.00 85.00 575 ASN A CA 1
ATOM 4484 C C . ASN A 1 575 ? 15.788 13.227 -14.490 1.00 85.00 575 ASN A C 1
ATOM 4486 O O . ASN A 1 575 ? 15.306 14.356 -14.488 1.00 85.00 575 ASN A O 1
ATOM 4490 N N . THR A 1 576 ? 15.312 12.260 -15.276 1.00 82.88 576 THR A N 1
ATOM 4491 C CA . THR A 1 576 ? 14.169 12.439 -16.183 1.00 82.88 576 THR A CA 1
ATOM 4492 C C . THR A 1 576 ? 13.330 11.170 -16.273 1.00 82.88 576 THR A C 1
ATOM 4494 O O . THR A 1 576 ? 13.832 10.076 -16.000 1.00 82.88 576 THR A O 1
ATOM 4497 N N . THR A 1 577 ? 12.081 11.297 -16.720 1.00 81.94 577 THR A N 1
ATOM 4498 C CA . THR A 1 577 ? 11.166 10.163 -16.916 1.00 81.94 577 THR A CA 1
ATOM 4499 C C . THR A 1 577 ? 11.617 9.179 -17.991 1.00 81.94 577 THR A C 1
ATOM 4501 O O . THR A 1 577 ? 10.956 8.170 -18.166 1.00 81.94 577 THR A O 1
ATOM 4504 N N . LEU A 1 578 ? 12.700 9.462 -18.725 1.00 84.25 578 LEU A N 1
ATOM 4505 C CA . LEU A 1 578 ? 13.328 8.502 -19.638 1.00 84.25 578 LEU A CA 1
ATOM 4506 C C . LEU A 1 578 ? 14.126 7.424 -18.887 1.00 84.25 578 LEU A C 1
ATOM 4508 O O . LEU A 1 578 ? 14.343 6.337 -19.415 1.00 84.25 578 LEU A O 1
ATOM 4512 N N . PHE A 1 579 ? 14.616 7.730 -17.682 1.00 89.25 579 PHE A N 1
ATOM 4513 C CA . PHE A 1 579 ? 15.482 6.816 -16.932 1.00 89.25 579 PHE A CA 1
ATOM 4514 C C . PHE A 1 579 ? 14.899 6.343 -15.606 1.00 89.25 579 PHE A C 1
ATOM 4516 O O . PHE A 1 579 ? 15.418 5.383 -15.033 1.00 89.25 579 PHE A O 1
ATOM 4523 N N . SER A 1 580 ? 13.871 7.017 -15.096 1.00 92.19 580 SER A N 1
ATOM 4524 C CA . SER A 1 580 ? 13.155 6.592 -13.902 1.00 92.19 580 SER A CA 1
ATOM 4525 C C . SER A 1 580 ? 11.735 7.137 -13.910 1.00 92.19 580 SER A C 1
ATOM 4527 O O . SER A 1 580 ? 11.536 8.349 -14.033 1.00 92.19 580 SER A O 1
ATOM 4529 N N . VAL A 1 581 ? 10.755 6.271 -13.661 1.00 92.31 581 VAL A N 1
ATOM 4530 C CA . VAL A 1 581 ? 9.361 6.667 -13.411 1.00 92.31 581 VAL A CA 1
ATOM 4531 C C . VAL A 1 581 ? 9.242 7.579 -12.182 1.00 92.31 581 VAL A C 1
ATOM 4533 O O . VAL A 1 581 ? 8.270 8.319 -12.045 1.00 92.31 581 VAL A O 1
ATOM 4536 N N . MET A 1 582 ? 10.252 7.576 -11.304 1.00 91.62 582 MET A N 1
ATOM 4537 C CA . MET A 1 582 ? 10.308 8.395 -10.093 1.00 91.62 582 MET A CA 1
ATOM 4538 C C . MET A 1 582 ? 10.732 9.848 -10.354 1.00 91.62 582 MET A C 1
ATOM 4540 O O . MET A 1 582 ? 10.638 10.690 -9.459 1.00 91.62 582 MET A O 1
ATOM 4544 N N . ALA A 1 583 ? 11.229 10.167 -11.549 1.00 87.69 583 ALA A N 1
ATOM 4545 C CA . ALA A 1 583 ? 11.591 11.530 -11.919 1.00 87.69 583 ALA A CA 1
ATOM 4546 C C . ALA A 1 583 ? 10.356 12.360 -12.301 1.00 87.69 583 ALA A C 1
ATOM 4548 O O . ALA A 1 583 ? 9.356 11.835 -12.778 1.00 87.69 583 ALA A O 1
ATOM 4549 N N . TYR A 1 584 ? 10.441 13.679 -12.119 1.00 79.88 584 TYR A N 1
ATOM 4550 C CA . TYR A 1 584 ? 9.367 14.602 -12.516 1.00 79.88 584 TYR A CA 1
ATOM 4551 C C . TYR A 1 584 ? 9.633 15.270 -13.868 1.00 79.88 584 TYR A C 1
ATOM 4553 O O . TYR A 1 584 ? 8.696 15.618 -14.577 1.00 79.88 584 TYR A O 1
ATOM 4561 N N . ASP A 1 585 ? 10.901 15.446 -14.245 1.00 75.88 585 ASP A N 1
ATOM 4562 C CA . ASP A 1 585 ? 11.239 16.094 -15.508 1.00 75.88 585 ASP A CA 1
ATOM 4563 C C . ASP A 1 585 ? 11.031 15.124 -16.672 1.00 75.88 585 ASP A C 1
ATOM 4565 O O . ASP A 1 585 ? 11.651 14.068 -16.742 1.00 75.88 585 ASP A O 1
ATOM 4569 N N . THR A 1 586 ? 10.175 15.486 -17.618 1.00 69.69 586 THR A N 1
ATOM 4570 C CA . THR A 1 586 ? 9.828 14.618 -18.753 1.00 69.69 586 THR A CA 1
ATOM 4571 C C . THR A 1 586 ? 10.790 14.725 -19.935 1.00 69.69 586 THR A C 1
ATOM 4573 O O . THR A 1 586 ? 10.793 13.870 -20.813 1.00 69.69 586 THR A O 1
ATOM 4576 N N . PHE A 1 587 ? 11.601 15.782 -19.978 1.00 69.31 587 PHE A N 1
ATOM 4577 C CA . PHE A 1 587 ? 12.465 16.147 -21.101 1.00 69.31 587 PHE A CA 1
ATOM 4578 C C . PHE A 1 587 ? 13.887 15.602 -20.965 1.00 69.31 587 PHE A C 1
ATOM 4580 O O . PHE A 1 587 ? 14.494 15.733 -19.905 1.00 69.31 587 PHE A O 1
ATOM 4587 N N . TRP A 1 588 ? 14.473 15.138 -22.076 1.00 72.31 588 TRP A N 1
ATOM 4588 C CA . TRP A 1 588 ? 15.875 14.723 -22.130 1.00 72.31 588 TRP A CA 1
ATOM 4589 C C . TRP A 1 588 ? 16.668 15.306 -23.314 1.00 72.31 588 TRP A C 1
ATOM 4591 O O . TRP A 1 588 ? 16.219 15.261 -24.458 1.00 72.31 588 TRP A O 1
ATOM 4601 N N . LEU A 1 589 ? 17.901 15.773 -23.048 1.00 67.88 589 LEU A N 1
ATOM 4602 C CA . LEU A 1 589 ? 18.989 15.876 -24.037 1.00 67.88 589 LEU A CA 1
ATOM 4603 C C . LEU A 1 589 ? 20.307 15.455 -23.390 1.00 67.88 589 LEU A C 1
ATOM 4605 O O . LEU A 1 589 ? 20.551 15.737 -22.217 1.00 67.88 589 LEU A O 1
ATOM 4609 N N . ARG A 1 590 ? 21.235 14.947 -24.210 1.00 67.31 590 ARG A N 1
ATOM 4610 C CA . ARG A 1 590 ? 22.608 14.594 -23.793 1.00 67.31 590 ARG A CA 1
ATOM 4611 C C . ARG A 1 590 ? 23.387 15.725 -23.104 1.00 67.31 590 ARG A C 1
ATOM 4613 O O . ARG A 1 590 ? 24.398 15.457 -22.467 1.00 67.31 590 ARG A O 1
ATOM 4620 N N . THR A 1 591 ? 22.984 16.984 -23.272 1.00 64.31 591 THR A N 1
ATOM 4621 C CA . THR A 1 591 ? 23.663 18.160 -22.696 1.00 64.31 591 THR A CA 1
ATOM 4622 C C . THR A 1 591 ? 22.838 18.888 -21.636 1.00 64.31 591 THR A C 1
ATOM 4624 O O . THR A 1 591 ? 23.240 19.968 -21.201 1.00 64.31 591 THR A O 1
ATOM 4627 N N . THR A 1 592 ? 21.668 18.363 -21.270 1.00 66.25 592 THR A N 1
ATOM 4628 C CA . THR A 1 592 ? 20.753 19.022 -20.334 1.00 66.25 592 THR A CA 1
ATOM 4629 C C . THR A 1 592 ? 21.246 18.888 -18.898 1.00 66.25 592 THR A C 1
ATOM 4631 O O . THR A 1 592 ? 21.587 17.800 -18.450 1.00 66.25 592 THR A O 1
ATOM 4634 N N . ASP A 1 593 ? 21.227 20.003 -18.163 1.00 68.25 593 ASP A N 1
ATOM 4635 C CA . ASP A 1 593 ? 21.403 20.038 -16.710 1.00 68.25 593 ASP A CA 1
ATOM 4636 C C . ASP A 1 593 ? 20.057 20.362 -16.043 1.00 68.25 593 ASP A C 1
ATOM 4638 O O . ASP A 1 593 ? 19.694 21.533 -15.896 1.00 68.25 593 ASP A O 1
ATOM 4642 N N . THR A 1 594 ? 19.301 19.330 -15.661 1.00 62.81 594 THR A N 1
ATOM 4643 C CA . THR A 1 594 ? 17.955 19.466 -15.062 1.00 62.81 594 THR A CA 1
ATOM 4644 C C . THR A 1 594 ? 17.955 20.274 -13.762 1.00 62.81 594 THR A C 1
ATOM 4646 O O . THR A 1 594 ? 17.022 21.028 -13.505 1.00 62.81 594 THR A O 1
ATOM 4649 N N . TYR A 1 595 ? 19.037 20.248 -12.975 1.00 67.69 595 TYR A N 1
ATOM 4650 C CA . TYR A 1 595 ? 19.136 21.062 -11.756 1.00 67.69 595 TYR A CA 1
ATOM 4651 C C . TYR A 1 595 ? 19.344 22.562 -12.035 1.00 67.69 595 TYR A C 1
ATOM 4653 O O . TYR A 1 595 ? 19.100 23.390 -11.153 1.00 67.69 595 TYR A O 1
ATOM 4661 N N . GLY A 1 596 ? 19.832 22.918 -13.228 1.00 53.31 596 GLY A N 1
ATOM 4662 C CA . GLY A 1 596 ? 20.141 24.289 -13.642 1.00 53.31 596 GLY A CA 1
ATOM 4663 C C . GLY A 1 596 ? 19.010 24.994 -14.398 1.00 53.31 596 GLY A C 1
ATOM 4664 O O . GLY A 1 596 ? 18.970 26.229 -14.421 1.00 53.31 596 GLY A O 1
ATOM 4665 N N . ILE A 1 597 ? 18.069 24.241 -14.975 1.00 56.72 597 ILE A N 1
ATOM 4666 C CA . ILE A 1 597 ? 16.840 24.761 -15.592 1.00 56.72 597 ILE A CA 1
ATOM 4667 C C . ILE A 1 597 ? 15.805 25.002 -14.473 1.00 56.72 597 ILE A C 1
ATOM 4669 O O . ILE A 1 597 ? 14.837 24.279 -14.296 1.00 56.72 597 ILE A O 1
ATOM 4673 N N . ALA A 1 598 ? 16.045 26.025 -13.649 1.00 43.44 598 ALA A N 1
ATOM 4674 C CA . ALA A 1 598 ? 15.059 26.573 -12.708 1.00 43.44 598 ALA A CA 1
ATOM 4675 C C . ALA A 1 598 ? 13.780 26.991 -13.478 1.00 43.44 598 ALA A C 1
ATOM 4677 O O . ALA A 1 598 ? 13.908 27.662 -14.497 1.00 43.44 598 ALA A O 1
ATOM 4678 N N . THR A 1 599 ? 12.522 26.737 -13.102 1.00 43.19 599 THR A N 1
ATOM 4679 C CA . THR A 1 599 ? 11.857 26.351 -11.844 1.00 43.19 599 THR A CA 1
ATOM 4680 C C . THR A 1 599 ? 10.369 26.136 -12.154 1.00 43.19 599 THR A C 1
ATOM 4682 O O . THR A 1 599 ? 9.801 26.975 -12.855 1.00 43.19 599 THR A O 1
ATOM 4685 N N . GLY A 1 600 ? 9.731 25.166 -11.497 1.00 40.28 600 GLY A N 1
ATOM 4686 C CA . GLY A 1 600 ? 8.292 25.188 -11.223 1.00 40.28 600 GLY A CA 1
ATOM 4687 C C . GLY A 1 600 ? 7.531 24.024 -11.846 1.00 40.28 600 GLY A C 1
ATOM 4688 O O . GLY A 1 600 ? 7.207 24.057 -13.024 1.00 40.28 600 GLY A O 1
ATOM 4689 N N . ASP A 1 601 ? 7.200 23.041 -11.013 1.00 38.62 601 ASP A N 1
ATOM 4690 C CA . ASP A 1 601 ? 6.027 22.171 -11.169 1.00 38.62 601 ASP A CA 1
ATOM 4691 C C . ASP A 1 601 ? 6.178 20.930 -12.070 1.00 38.62 601 ASP A C 1
ATOM 4693 O O . ASP A 1 601 ? 5.283 20.095 -12.065 1.00 38.62 601 ASP A O 1
ATOM 4697 N N . GLY A 1 602 ? 7.298 20.731 -12.775 1.00 41.94 602 GLY A N 1
ATOM 4698 C CA . GLY A 1 602 ? 7.581 19.440 -13.431 1.00 41.94 602 GLY A CA 1
ATOM 4699 C C . GLY A 1 602 ? 6.588 19.036 -14.533 1.00 41.94 602 GLY A C 1
ATOM 4700 O O . GLY A 1 602 ? 6.477 17.865 -14.868 1.00 41.94 602 GLY A O 1
ATOM 4701 N N . THR A 1 603 ? 5.849 19.979 -15.122 1.00 44.25 603 THR A N 1
ATOM 4702 C CA . THR A 1 603 ? 4.907 19.689 -16.214 1.00 44.25 603 THR A CA 1
ATOM 4703 C C . THR A 1 603 ? 5.444 20.226 -17.536 1.00 44.25 603 THR A C 1
ATOM 4705 O O . THR A 1 603 ? 5.014 21.273 -18.012 1.00 44.25 603 THR A O 1
ATOM 4708 N N . GLY A 1 604 ? 6.413 19.533 -18.129 1.00 44.41 604 GLY A N 1
ATOM 4709 C CA . GLY A 1 604 ? 6.868 19.804 -19.494 1.00 44.41 604 GLY A CA 1
ATOM 4710 C C . GLY A 1 604 ? 6.182 18.874 -20.492 1.00 44.41 604 GLY A C 1
ATOM 4711 O O . GLY A 1 604 ? 6.836 17.997 -21.054 1.00 44.41 604 GLY A O 1
ATOM 4712 N N . LEU A 1 605 ? 4.867 19.003 -20.692 1.00 47.72 605 LEU A N 1
ATOM 4713 C CA . LEU A 1 605 ? 4.166 18.226 -21.720 1.00 47.72 605 LEU A CA 1
ATOM 4714 C C . LEU A 1 605 ? 4.264 18.913 -23.091 1.00 47.72 605 LEU A C 1
ATOM 4716 O O . LEU A 1 605 ? 4.042 20.107 -23.248 1.00 47.72 605 LEU A O 1
ATOM 4720 N N . TYR A 1 606 ? 4.606 18.085 -24.075 1.00 52.47 606 TYR A N 1
ATOM 4721 C CA . TYR A 1 606 ? 4.638 18.257 -25.528 1.00 52.47 606 TYR A CA 1
ATOM 4722 C C . TYR A 1 606 ? 3.969 19.503 -26.151 1.00 52.47 606 TYR A C 1
ATOM 4724 O O . TYR A 1 606 ? 2.788 19.780 -25.934 1.00 52.47 606 TYR A O 1
ATOM 4732 N N . LYS A 1 607 ? 4.673 20.161 -27.090 1.00 39.41 607 LYS A N 1
ATOM 4733 C CA . LYS A 1 607 ? 4.082 21.146 -28.020 1.00 39.41 607 LYS A CA 1
ATOM 4734 C C . LYS A 1 607 ? 4.219 20.715 -29.485 1.00 39.41 607 LYS A C 1
ATOM 4736 O O . LYS A 1 607 ? 4.984 21.305 -30.244 1.00 39.41 607 LYS A O 1
ATOM 4741 N N . GLY A 1 608 ? 3.439 19.719 -29.893 1.00 41.38 608 GLY A N 1
ATOM 4742 C CA . GLY A 1 608 ? 3.043 19.506 -31.291 1.00 41.38 608 GLY A CA 1
ATOM 4743 C C . GLY A 1 608 ? 1.629 20.039 -31.537 1.00 41.38 608 GLY A C 1
ATOM 4744 O O . GLY A 1 608 ? 0.878 20.278 -30.594 1.00 41.38 608 GLY A O 1
ATOM 4745 N N . ASP A 1 609 ? 1.284 20.309 -32.795 1.00 36.47 609 ASP A N 1
ATOM 4746 C CA . ASP A 1 609 ? 0.022 20.945 -33.188 1.00 36.47 609 ASP A CA 1
ATOM 4747 C C . ASP A 1 609 ? -1.199 20.214 -32.586 1.00 36.47 609 ASP A C 1
ATOM 4749 O O . ASP A 1 609 ? -1.271 18.988 -32.573 1.00 36.47 609 ASP A O 1
ATOM 4753 N N . THR A 1 610 ? -2.163 20.989 -32.084 1.00 38.88 610 THR A N 1
ATOM 4754 C CA . THR A 1 610 ? -3.327 20.616 -31.241 1.00 38.88 610 THR A CA 1
ATOM 4755 C C . THR A 1 610 ? -4.281 19.518 -31.770 1.00 38.88 610 THR A C 1
ATOM 4757 O O . THR A 1 610 ? -5.342 19.297 -31.187 1.00 38.88 610 THR A O 1
ATOM 4760 N N . ALA A 1 611 ? -3.942 18.826 -32.859 1.00 43.12 611 ALA A N 1
ATOM 4761 C CA . ALA A 1 611 ? -4.699 17.719 -33.442 1.00 43.12 611 ALA A CA 1
ATOM 4762 C C . ALA A 1 611 ? -4.172 16.311 -33.065 1.00 43.12 611 ALA A C 1
ATOM 4764 O O . ALA A 1 611 ? -4.918 15.351 -33.248 1.00 43.12 611 ALA A O 1
ATOM 4765 N N . ASP A 1 612 ? -2.964 16.182 -32.497 1.00 45.59 612 ASP A N 1
ATOM 4766 C CA . ASP A 1 612 ? -2.271 14.893 -32.282 1.00 45.59 612 ASP A CA 1
ATOM 4767 C C . ASP A 1 612 ? -2.130 14.490 -30.798 1.00 45.59 612 ASP A C 1
ATOM 4769 O O . ASP A 1 612 ? -1.079 14.041 -30.347 1.00 45.59 612 ASP A O 1
ATOM 4773 N N . TYR A 1 613 ? -3.215 14.564 -30.019 1.00 43.44 613 TYR A N 1
ATOM 4774 C CA . TYR A 1 613 ? -3.266 13.983 -28.659 1.00 43.44 613 TYR A CA 1
ATOM 4775 C C . TYR A 1 613 ? -3.039 12.451 -28.618 1.00 43.44 613 TYR A C 1
ATOM 4777 O O . TYR A 1 613 ? -3.022 11.863 -27.543 1.00 43.44 613 TYR A O 1
ATOM 4785 N N . ALA A 1 614 ? -2.866 11.791 -29.768 1.00 45.06 614 ALA A N 1
ATOM 4786 C CA . ALA A 1 614 ? -2.690 10.346 -29.886 1.00 45.06 614 ALA A CA 1
ATOM 4787 C C . ALA A 1 614 ? -1.273 9.831 -29.542 1.00 45.06 614 ALA A C 1
ATOM 4789 O O . ALA A 1 614 ? -1.101 8.619 -29.477 1.00 45.06 614 ALA A O 1
ATOM 4790 N N . ASN A 1 615 ? -0.285 10.712 -29.316 1.00 50.34 615 ASN A N 1
ATOM 4791 C CA . ASN A 1 615 ? 1.139 10.346 -29.191 1.00 50.34 615 ASN A CA 1
ATOM 4792 C C . ASN A 1 615 ? 1.811 10.857 -27.894 1.00 50.34 615 ASN A C 1
ATOM 4794 O O . ASN A 1 615 ? 2.985 11.236 -27.911 1.00 50.34 615 ASN A O 1
ATOM 4798 N N . ALA A 1 616 ? 1.075 10.922 -26.779 1.00 54.84 616 ALA A N 1
ATOM 4799 C CA . ALA A 1 616 ? 1.666 11.252 -25.480 1.00 54.84 616 ALA A CA 1
ATOM 4800 C C . ALA A 1 616 ? 2.720 10.202 -25.081 1.00 54.84 616 ALA A C 1
ATOM 4802 O O . ALA A 1 616 ? 2.513 9.006 -25.289 1.00 54.84 616 ALA A O 1
ATOM 4803 N N . LEU A 1 617 ? 3.844 10.653 -24.513 1.00 63.47 617 LEU A N 1
ATOM 4804 C CA . LEU A 1 617 ? 4.848 9.749 -23.953 1.00 63.47 617 LEU A CA 1
ATOM 4805 C C . LEU A 1 617 ? 4.227 8.988 -22.787 1.00 63.47 617 LEU A C 1
ATOM 4807 O O . LEU A 1 617 ? 3.523 9.559 -21.954 1.00 63.47 617 LEU A O 1
ATOM 4811 N N . SER A 1 618 ? 4.456 7.686 -22.788 1.00 65.06 618 SER A N 1
ATOM 4812 C CA . SER A 1 618 ? 3.658 6.735 -22.046 1.00 65.06 618 SER A CA 1
ATOM 4813 C C . SER A 1 618 ? 4.562 5.923 -21.130 1.00 65.06 618 SER A C 1
ATOM 4815 O O . SER A 1 618 ? 5.396 5.153 -21.598 1.00 65.06 618 SER A O 1
ATOM 4817 N N . GLN A 1 619 ? 4.407 6.102 -19.819 1.00 75.94 619 GLN A N 1
ATOM 4818 C CA . GLN A 1 619 ? 5.086 5.272 -18.826 1.00 75.94 619 GLN A CA 1
ATOM 4819 C C . GLN A 1 619 ? 4.273 3.996 -18.632 1.00 75.94 619 GLN A C 1
ATOM 4821 O O . GLN A 1 619 ? 3.230 3.998 -17.979 1.00 75.94 619 GLN A O 1
ATOM 4826 N N . SER A 1 620 ? 4.725 2.912 -19.255 1.00 85.00 620 SER A N 1
ATOM 4827 C CA . SER A 1 620 ? 4.034 1.617 -19.223 1.00 85.00 620 SER A CA 1
ATOM 4828 C C . SER A 1 620 ? 4.819 0.522 -18.493 1.00 85.00 620 SER A C 1
ATOM 4830 O O . SER A 1 620 ? 4.237 -0.512 -18.169 1.00 85.00 620 SER A O 1
ATOM 4832 N N . SER A 1 621 ? 6.099 0.762 -18.191 1.00 92.50 621 SER A N 1
ATOM 4833 C CA . SER A 1 621 ? 7.027 -0.175 -17.549 1.00 92.50 621 SER A CA 1
ATOM 4834 C C . SER A 1 621 ? 8.063 0.569 -16.698 1.00 92.50 621 SER A C 1
ATOM 4836 O O . SER A 1 621 ? 8.176 1.788 -16.790 1.00 92.50 621 SER A O 1
ATOM 4838 N N . TRP A 1 622 ? 8.811 -0.168 -15.873 1.00 95.81 622 TRP A N 1
ATOM 4839 C CA . TRP A 1 622 ? 9.982 0.332 -15.147 1.00 95.81 622 TRP A CA 1
ATOM 4840 C C . TRP A 1 622 ? 11.091 0.783 -16.104 1.00 95.81 622 TRP A C 1
ATOM 4842 O O . TRP A 1 622 ? 11.362 0.088 -17.088 1.00 95.81 622 TRP A O 1
ATOM 4852 N N . ASP A 1 623 ? 11.766 1.889 -15.778 1.00 94.00 623 ASP A N 1
ATOM 4853 C CA . ASP A 1 623 ? 12.862 2.437 -16.582 1.00 94.00 623 ASP A CA 1
ATOM 4854 C C . ASP A 1 623 ? 14.248 2.026 -16.060 1.00 94.00 623 ASP A C 1
ATOM 4856 O O . ASP A 1 623 ? 14.381 1.337 -15.046 1.00 94.00 623 ASP A O 1
ATOM 4860 N N . LEU A 1 624 ? 15.313 2.415 -16.773 1.00 95.12 624 LEU A N 1
ATOM 4861 C CA . LEU A 1 624 ? 16.697 1.978 -16.538 1.00 95.12 624 LEU A CA 1
ATOM 4862 C C . LEU A 1 624 ? 17.111 1.936 -15.057 1.00 95.12 624 LEU A C 1
ATOM 4864 O O . LEU A 1 624 ? 17.653 0.925 -14.589 1.00 95.12 624 LEU A O 1
ATOM 4868 N N . HIS A 1 625 ? 16.929 3.039 -14.332 1.00 95.31 625 HIS A N 1
ATOM 4869 C CA . HIS A 1 625 ? 17.380 3.141 -12.947 1.00 95.31 625 HIS A CA 1
ATOM 4870 C C . HIS A 1 625 ? 16.424 2.441 -11.985 1.00 95.31 625 HIS A C 1
ATOM 4872 O O . HIS A 1 625 ? 16.904 1.816 -11.039 1.00 95.31 625 HIS A O 1
ATOM 4878 N N . ASP A 1 626 ? 15.122 2.426 -12.280 1.00 97.00 626 ASP A N 1
ATOM 4879 C CA . ASP A 1 626 ? 14.133 1.665 -11.509 1.00 97.00 626 ASP A CA 1
ATOM 4880 C C . ASP A 1 626 ? 14.449 0.169 -11.578 1.00 97.00 626 ASP A C 1
ATOM 4882 O O . ASP A 1 626 ? 14.572 -0.491 -10.549 1.00 97.00 626 ASP A O 1
ATOM 4886 N N . ILE A 1 627 ? 14.692 -0.357 -12.786 1.00 97.31 627 ILE A N 1
ATOM 4887 C CA . ILE A 1 627 ? 15.071 -1.758 -13.007 1.00 97.31 627 ILE A CA 1
ATOM 4888 C C . ILE A 1 627 ? 16.360 -2.093 -12.265 1.00 97.31 627 ILE A C 1
ATOM 4890 O O . ILE A 1 627 ? 16.469 -3.146 -11.634 1.00 97.31 627 ILE A O 1
ATOM 4894 N N . THR A 1 628 ? 17.340 -1.191 -12.324 1.00 95.69 628 THR A N 1
ATOM 4895 C CA . THR A 1 628 ? 18.638 -1.404 -11.682 1.00 95.69 628 THR A CA 1
ATOM 4896 C C . THR A 1 628 ? 18.509 -1.436 -10.153 1.00 95.69 628 THR A C 1
ATOM 4898 O O . THR A 1 628 ? 19.102 -2.306 -9.509 1.00 95.69 628 THR A O 1
ATOM 4901 N N . ALA A 1 629 ? 17.712 -0.538 -9.566 1.00 95.88 629 ALA A N 1
ATOM 4902 C CA . ALA A 1 629 ? 17.475 -0.464 -8.125 1.00 95.88 629 ALA A CA 1
ATOM 4903 C C . ALA A 1 629 ? 16.589 -1.614 -7.613 1.00 95.88 629 ALA A C 1
ATOM 4905 O O . ALA A 1 629 ? 16.956 -2.287 -6.647 1.00 95.88 629 ALA A O 1
ATOM 4906 N N . LEU A 1 630 ? 15.475 -1.911 -8.290 1.00 96.81 630 LEU A N 1
ATOM 4907 C CA . LEU A 1 630 ? 14.603 -3.045 -7.962 1.00 96.81 630 LEU A CA 1
ATOM 4908 C C . LEU A 1 630 ? 15.349 -4.374 -8.094 1.00 96.81 630 LEU A C 1
ATOM 4910 O O . LEU A 1 630 ? 15.249 -5.221 -7.211 1.00 96.81 630 LEU A O 1
ATOM 4914 N N . GLY A 1 631 ? 16.163 -4.547 -9.136 1.00 95.38 631 GLY A N 1
ATOM 4915 C CA . GLY A 1 631 ? 16.980 -5.744 -9.306 1.00 95.38 631 GLY A CA 1
ATOM 4916 C C . GLY A 1 631 ? 18.095 -5.879 -8.266 1.00 95.38 631 GLY A C 1
ATOM 4917 O O . GLY A 1 631 ? 18.477 -6.998 -7.927 1.00 95.38 631 GLY A O 1
ATOM 4918 N N . HIS A 1 632 ? 18.598 -4.771 -7.712 1.00 94.75 632 HIS A N 1
ATOM 4919 C CA . HIS A 1 632 ? 19.523 -4.795 -6.571 1.00 94.75 632 HIS A CA 1
ATOM 4920 C C . HIS A 1 632 ? 18.832 -5.231 -5.272 1.00 94.75 632 HIS A C 1
ATOM 4922 O O . HIS A 1 632 ? 19.393 -6.038 -4.532 1.00 94.75 632 HIS A O 1
ATOM 4928 N N . MET A 1 633 ? 17.610 -4.752 -5.016 1.00 92.88 633 MET A N 1
ATOM 4929 C CA . MET A 1 633 ? 16.841 -5.112 -3.816 1.00 92.88 633 MET A CA 1
ATOM 4930 C C . MET A 1 633 ? 16.257 -6.529 -3.891 1.00 92.88 633 MET A C 1
ATOM 4932 O O . MET A 1 633 ? 16.379 -7.324 -2.955 1.00 92.88 633 MET A O 1
ATOM 4936 N N . TYR A 1 634 ? 15.618 -6.871 -5.005 1.00 93.94 634 TYR A N 1
ATOM 4937 C CA . TYR A 1 634 ? 14.792 -8.072 -5.129 1.00 93.94 634 TYR A CA 1
ATOM 4938 C C . TYR A 1 634 ? 15.392 -9.148 -6.036 1.00 93.94 634 TYR A C 1
ATOM 4940 O O . TYR A 1 634 ? 14.883 -10.261 -6.061 1.00 93.94 634 TYR A O 1
ATOM 4948 N N . GLY A 1 635 ? 16.490 -8.869 -6.742 1.00 93.94 635 GLY A N 1
ATOM 4949 C CA . GLY A 1 635 ? 17.087 -9.800 -7.701 1.00 93.94 635 GLY A CA 1
ATOM 4950 C C . GLY A 1 635 ? 16.305 -9.888 -9.015 1.00 93.94 635 GLY A C 1
ATOM 4951 O O . GLY A 1 635 ? 15.086 -9.740 -9.050 1.00 93.94 635 GLY A O 1
ATOM 4952 N N . TYR A 1 636 ? 17.018 -10.148 -10.109 1.00 95.56 636 TYR A N 1
ATOM 4953 C CA . TYR A 1 636 ? 16.442 -10.293 -11.450 1.00 95.56 636 TYR A CA 1
ATOM 4954 C C . TYR A 1 636 ? 15.941 -11.719 -11.691 1.00 95.56 636 TYR A C 1
ATOM 4956 O O . TYR A 1 636 ? 16.619 -12.685 -11.315 1.00 95.56 636 TYR A O 1
ATOM 4964 N N . ARG A 1 637 ? 14.824 -11.865 -12.409 1.00 93.69 637 ARG A N 1
ATOM 4965 C CA . ARG A 1 637 ? 14.415 -13.153 -12.979 1.00 93.69 637 ARG A CA 1
ATOM 4966 C C . ARG A 1 637 ? 15.169 -13.409 -14.270 1.00 93.69 637 ARG A C 1
ATOM 4968 O O . ARG A 1 637 ? 14.890 -12.819 -15.303 1.00 93.69 637 ARG A O 1
ATOM 4975 N N . THR A 1 638 ? 16.108 -14.344 -14.229 1.00 92.19 638 THR A N 1
ATOM 4976 C CA . THR A 1 638 ? 16.977 -14.669 -15.373 1.00 92.19 638 THR A CA 1
ATOM 4977 C C . THR A 1 638 ? 16.250 -15.282 -16.568 1.00 92.19 638 THR A C 1
ATOM 4979 O O . THR A 1 638 ? 16.845 -15.422 -17.628 1.00 92.19 638 THR A O 1
ATOM 4982 N N . ASN A 1 639 ? 14.986 -15.672 -16.406 1.00 92.69 639 ASN A N 1
ATOM 4983 C CA . ASN A 1 639 ? 14.145 -16.206 -17.472 1.00 92.69 639 ASN A CA 1
ATOM 4984 C C . ASN A 1 639 ? 13.184 -15.164 -18.074 1.00 92.69 639 ASN A C 1
ATOM 4986 O O . ASN A 1 639 ? 12.323 -15.541 -18.867 1.00 92.69 639 ASN A O 1
ATOM 4990 N N . TYR A 1 640 ? 13.261 -13.894 -17.664 1.00 95.38 640 TYR A N 1
ATOM 4991 C CA . TYR A 1 640 ? 12.454 -12.825 -18.248 1.00 95.38 640 TYR A CA 1
ATOM 4992 C C . TYR A 1 640 ? 12.923 -12.532 -19.675 1.00 95.38 640 TYR A C 1
ATOM 4994 O O . TYR A 1 640 ? 14.071 -12.144 -19.863 1.00 95.38 640 TYR A O 1
ATOM 5002 N N . LYS A 1 641 ? 12.044 -12.762 -20.659 1.00 95.06 641 LYS A N 1
ATOM 5003 C CA . LYS A 1 641 ? 12.328 -12.625 -22.099 1.00 95.06 641 LYS A CA 1
ATOM 5004 C C . LYS A 1 641 ? 13.585 -13.352 -22.595 1.00 95.06 641 LYS A C 1
ATOM 5006 O O . LYS A 1 641 ? 14.091 -13.020 -23.643 1.00 95.06 641 LYS A O 1
ATOM 5011 N N . SER A 1 642 ? 14.033 -14.396 -21.891 1.00 95.62 642 SER A N 1
ATOM 5012 C CA . SER A 1 642 ? 15.307 -15.099 -22.136 1.00 95.62 642 SER A CA 1
ATOM 5013 C C . SER A 1 642 ? 15.409 -15.903 -23.458 1.00 95.62 642 SER A C 1
ATOM 5015 O O . SER A 1 642 ? 16.214 -16.835 -23.576 1.00 95.62 642 SER A O 1
ATOM 5017 N N . GLU A 1 643 ? 14.526 -15.631 -24.409 1.00 96.81 643 GLU A N 1
ATOM 5018 C CA . GLU A 1 643 ? 14.428 -16.240 -25.725 1.00 96.81 643 GLU A CA 1
ATOM 5019 C C . GLU A 1 643 ? 14.795 -15.233 -26.815 1.00 96.81 643 GLU A C 1
ATOM 5021 O O . GLU A 1 643 ? 14.599 -14.042 -26.637 1.00 96.81 643 GLU A O 1
ATOM 5026 N N . ASP A 1 644 ? 15.231 -15.717 -27.984 1.00 98.12 644 ASP A N 1
ATOM 5027 C CA . ASP A 1 644 ? 15.557 -14.852 -29.124 1.00 98.12 644 ASP A CA 1
ATOM 5028 C C . ASP A 1 644 ? 14.389 -13.911 -29.485 1.00 98.12 644 ASP A C 1
ATOM 5030 O O . ASP A 1 644 ? 13.363 -14.339 -30.040 1.00 98.12 644 ASP A O 1
ATOM 5034 N N . THR A 1 645 ? 14.575 -12.619 -29.225 1.00 98.00 645 THR A N 1
ATOM 5035 C CA . THR A 1 645 ? 13.563 -11.577 -29.389 1.00 98.00 645 THR A CA 1
ATOM 5036 C C . THR A 1 645 ? 13.952 -10.598 -30.495 1.00 98.00 645 THR A C 1
ATOM 5038 O O . THR A 1 645 ? 15.084 -10.130 -30.595 1.00 98.00 645 THR A O 1
ATOM 5041 N N . ILE A 1 646 ? 12.992 -10.260 -31.364 1.00 98.12 646 ILE A N 1
ATOM 5042 C CA . ILE A 1 646 ? 13.154 -9.204 -32.373 1.00 98.12 646 ILE A CA 1
ATOM 5043 C C . ILE A 1 646 ? 12.346 -7.987 -31.929 1.00 98.12 646 ILE A C 1
ATOM 5045 O O . ILE A 1 646 ? 11.114 -7.995 -31.963 1.00 98.12 646 ILE A O 1
ATOM 5049 N N . TYR A 1 647 ? 13.055 -6.934 -31.548 1.00 97.38 647 TYR A N 1
ATOM 5050 C CA . TYR A 1 647 ? 12.523 -5.634 -31.180 1.00 97.38 647 TYR A CA 1
ATOM 5051 C C . TYR A 1 647 ? 12.345 -4.781 -32.439 1.00 97.38 647 TYR A C 1
ATOM 5053 O O . TYR A 1 647 ? 13.316 -4.371 -33.076 1.00 97.38 647 TYR A O 1
ATOM 5061 N N . THR A 1 648 ? 11.088 -4.527 -32.806 1.00 94.62 648 THR A N 1
ATOM 5062 C CA . THR A 1 648 ? 10.710 -3.687 -33.952 1.00 94.62 648 THR A CA 1
ATOM 5063 C C . THR A 1 648 ? 9.802 -2.568 -33.471 1.00 94.62 648 THR A C 1
ATOM 5065 O O . THR A 1 648 ? 8.854 -2.839 -32.729 1.00 94.62 648 THR A O 1
ATOM 5068 N N . PHE A 1 649 ? 10.001 -1.355 -33.972 1.00 90.81 649 PHE A N 1
ATOM 5069 C CA . PHE A 1 649 ? 9.178 -0.201 -33.609 1.00 90.81 649 PHE A CA 1
ATOM 5070 C C . PHE A 1 649 ? 8.361 0.297 -34.800 1.00 90.81 649 PHE A C 1
ATOM 5072 O O . PHE A 1 649 ? 8.700 0.058 -35.960 1.00 90.81 649 PHE A O 1
ATOM 5079 N N . SER A 1 650 ? 7.241 0.966 -34.526 1.00 88.19 650 SER A N 1
ATOM 5080 C CA . SER A 1 650 ? 6.403 1.554 -35.571 1.00 88.19 650 SER A CA 1
ATOM 5081 C C . SER A 1 650 ? 6.813 3.005 -35.826 1.00 88.19 650 SER A C 1
ATOM 5083 O O . SER A 1 650 ? 6.696 3.809 -34.908 1.00 88.19 650 SER A O 1
ATOM 5085 N N . PRO A 1 651 ? 7.164 3.410 -37.063 1.00 85.06 651 PRO A N 1
ATOM 5086 C CA . PRO A 1 651 ? 7.508 4.803 -37.354 1.00 85.06 651 PRO A CA 1
ATOM 5087 C C . PRO A 1 651 ? 6.375 5.809 -37.102 1.00 85.06 651 PRO A C 1
ATOM 5089 O O . PRO A 1 651 ? 6.623 7.010 -37.075 1.00 85.06 651 PRO A O 1
ATOM 5092 N N . SER A 1 652 ? 5.131 5.337 -36.951 1.00 81.19 652 SER A N 1
ATOM 5093 C CA . SER A 1 652 ? 3.967 6.173 -36.636 1.00 81.19 652 SER A CA 1
ATOM 5094 C C . SER A 1 652 ? 3.706 6.368 -35.138 1.00 81.19 652 SER A C 1
ATOM 5096 O O . SER A 1 652 ? 2.762 7.077 -34.803 1.00 81.19 652 SER A O 1
ATOM 5098 N N . VAL A 1 653 ? 4.482 5.728 -34.260 1.00 79.62 653 VAL A N 1
ATOM 5099 C CA . VAL A 1 653 ? 4.345 5.809 -32.798 1.00 79.62 653 VAL A CA 1
ATOM 5100 C C . VAL A 1 653 ? 5.692 6.231 -32.214 1.00 79.62 653 VAL A C 1
ATOM 5102 O O . VAL A 1 653 ? 6.717 5.666 -32.585 1.00 79.62 653 VAL A O 1
ATOM 5105 N N . ASN A 1 654 ? 5.694 7.219 -31.319 1.00 79.94 654 ASN A N 1
ATOM 5106 C CA . ASN A 1 654 ? 6.924 7.658 -30.659 1.00 79.94 654 ASN A CA 1
ATOM 5107 C C . ASN A 1 654 ? 7.462 6.539 -29.754 1.00 79.94 654 ASN A C 1
ATOM 5109 O O . ASN A 1 654 ? 6.691 5.905 -29.032 1.00 79.94 654 ASN A O 1
ATOM 5113 N N . ILE A 1 655 ? 8.778 6.326 -29.770 1.00 83.94 655 ILE A N 1
ATOM 5114 C CA . ILE A 1 655 ? 9.461 5.359 -28.899 1.00 83.94 655 ILE A CA 1
ATOM 5115 C C . ILE A 1 655 ? 9.894 6.083 -27.623 1.00 83.94 655 ILE A C 1
ATOM 5117 O O . ILE A 1 655 ? 10.515 7.149 -27.695 1.00 83.94 655 ILE A O 1
ATOM 5121 N N . HIS A 1 656 ? 9.533 5.516 -26.473 1.00 82.62 656 HIS A N 1
ATOM 5122 C CA . HIS A 1 656 ? 9.955 5.968 -25.149 1.00 82.62 656 HIS A CA 1
ATOM 5123 C C . HIS A 1 656 ? 9.819 4.812 -24.158 1.00 82.62 656 HIS A C 1
ATOM 5125 O O . HIS A 1 656 ? 8.817 4.690 -23.453 1.00 82.62 656 HIS A O 1
ATOM 5131 N N . GLU A 1 657 ? 10.805 3.920 -24.164 1.00 86.25 657 GLU A N 1
ATOM 5132 C CA . GLU A 1 657 ? 10.811 2.738 -23.304 1.00 86.25 657 GLU A CA 1
ATOM 5133 C C . GLU A 1 657 ? 12.229 2.264 -22.974 1.00 86.25 657 GLU A C 1
ATOM 5135 O O . GLU A 1 657 ? 13.193 2.527 -23.704 1.00 86.25 657 GLU A O 1
ATOM 5140 N N . THR A 1 658 ? 12.336 1.509 -21.882 1.00 93.75 658 THR A N 1
ATOM 5141 C CA . THR A 1 658 ? 13.533 0.744 -21.543 1.00 93.75 658 THR A CA 1
ATOM 5142 C C . THR A 1 658 ? 13.352 -0.717 -21.960 1.00 93.75 658 THR A C 1
ATOM 5144 O O . THR A 1 658 ? 12.450 -1.407 -21.487 1.00 93.75 658 THR A O 1
ATOM 5147 N N . ILE A 1 659 ? 14.246 -1.221 -22.808 1.00 96.00 659 ILE A N 1
ATOM 5148 C CA . ILE A 1 659 ? 14.316 -2.636 -23.168 1.00 96.00 659 ILE A CA 1
ATOM 5149 C C . ILE A 1 659 ? 15.026 -3.378 -22.039 1.00 96.00 659 ILE A C 1
ATOM 5151 O O . ILE A 1 659 ? 16.191 -3.109 -21.735 1.00 96.00 659 ILE A O 1
ATOM 5155 N N . HIS A 1 660 ? 14.312 -4.320 -21.428 1.00 96.75 660 HIS A N 1
ATOM 5156 C CA . HIS A 1 660 ? 14.878 -5.282 -20.499 1.00 96.75 660 HIS A CA 1
ATOM 5157 C C . HIS A 1 660 ? 14.752 -6.686 -21.071 1.00 96.75 660 HIS A C 1
ATOM 5159 O O . HIS A 1 660 ? 13.640 -7.180 -21.250 1.00 96.75 660 HIS A O 1
ATOM 5165 N N . ASP A 1 661 ? 15.898 -7.304 -21.314 1.00 97.00 661 ASP A N 1
ATOM 5166 C CA . ASP A 1 661 ? 16.027 -8.695 -21.713 1.00 97.00 661 ASP A CA 1
ATOM 5167 C C . ASP A 1 661 ? 17.079 -9.376 -20.828 1.00 97.00 661 ASP A C 1
ATOM 5169 O O . ASP A 1 661 ? 18.025 -8.722 -20.378 1.00 97.00 661 ASP A O 1
ATOM 5173 N N . MET A 1 662 ? 16.887 -10.657 -20.517 1.00 96.44 662 MET A N 1
ATOM 5174 C CA . MET A 1 662 ? 17.797 -11.444 -19.677 1.00 96.44 662 MET A CA 1
ATOM 5175 C C . MET A 1 662 ? 18.509 -12.563 -20.443 1.00 96.44 662 MET A C 1
ATOM 5177 O O . MET A 1 662 ? 19.308 -13.288 -19.836 1.00 96.44 662 MET A O 1
ATOM 5181 N N . GLY A 1 663 ? 18.267 -12.704 -21.748 1.00 94.50 663 GLY A N 1
ATOM 5182 C CA . GLY A 1 663 ? 19.082 -13.540 -22.622 1.00 94.50 663 GLY A CA 1
ATOM 5183 C C . GLY A 1 663 ? 18.373 -13.961 -23.902 1.00 94.50 663 GLY A C 1
ATOM 5184 O O . GLY A 1 663 ? 17.197 -13.728 -24.089 1.00 94.50 663 GLY A O 1
ATOM 5185 N N . GLY A 1 664 ? 19.087 -14.692 -24.746 1.00 96.50 664 GLY A N 1
ATOM 5186 C CA . GLY A 1 664 ? 18.628 -14.967 -26.103 1.00 96.50 664 GLY A CA 1
ATOM 5187 C C . GLY A 1 664 ? 19.713 -14.542 -27.078 1.00 96.50 664 GLY A C 1
ATOM 5188 O O . GLY A 1 664 ? 20.854 -14.305 -26.678 1.00 96.50 664 GLY A O 1
ATOM 5189 N N . ASN A 1 665 ? 19.386 -14.541 -28.364 1.00 97.00 665 ASN A N 1
ATOM 5190 C CA . ASN A 1 665 ? 20.154 -13.838 -29.382 1.00 97.00 665 ASN A CA 1
ATOM 5191 C C . ASN A 1 665 ? 19.256 -12.774 -30.018 1.00 97.00 665 ASN A C 1
ATOM 5193 O O . ASN A 1 665 ? 18.552 -13.039 -31.004 1.00 97.00 665 ASN A O 1
ATOM 5197 N N . ASP A 1 666 ? 19.299 -11.580 -29.450 1.00 98.50 666 ASP A N 1
ATOM 5198 C CA . ASP A 1 666 ? 18.273 -10.560 -29.614 1.00 98.50 666 ASP A CA 1
ATOM 5199 C C . ASP A 1 666 ? 18.611 -9.572 -30.723 1.00 98.50 666 ASP A C 1
ATOM 5201 O O . ASP A 1 666 ? 19.770 -9.332 -31.062 1.00 98.50 666 ASP A O 1
ATOM 5205 N N . THR A 1 667 ? 17.573 -9.024 -31.353 1.00 98.50 667 THR A N 1
ATOM 5206 C CA . THR A 1 667 ? 17.699 -8.161 -32.531 1.00 98.50 667 THR A CA 1
ATOM 5207 C C . THR A 1 667 ? 16.972 -6.843 -32.337 1.00 98.50 667 THR A C 1
ATOM 5209 O O . THR A 1 667 ? 15.763 -6.841 -32.131 1.00 98.50 667 THR A O 1
ATOM 5212 N N . ILE A 1 668 ? 17.670 -5.725 -32.519 1.00 98.38 668 ILE A N 1
ATOM 5213 C CA . ILE A 1 668 ? 17.044 -4.431 -32.817 1.00 98.38 668 ILE A CA 1
ATOM 5214 C C . ILE A 1 668 ? 16.879 -4.333 -34.337 1.00 98.38 668 ILE A C 1
ATOM 5216 O O . ILE A 1 668 ? 17.870 -4.357 -35.067 1.00 98.38 668 ILE A O 1
ATOM 5220 N N . ASP A 1 669 ? 15.640 -4.234 -34.819 1.00 98.00 669 ASP A N 1
ATOM 5221 C CA . ASP A 1 669 ? 15.319 -4.116 -36.246 1.00 98.00 669 ASP A CA 1
ATOM 5222 C C . ASP A 1 669 ? 14.628 -2.779 -36.543 1.00 98.00 669 ASP A C 1
ATOM 5224 O O . ASP A 1 669 ? 13.451 -2.570 -36.232 1.00 98.00 669 ASP A O 1
ATOM 5228 N N . LEU A 1 670 ? 15.387 -1.877 -37.167 1.00 96.94 670 LEU A N 1
ATOM 5229 C CA . LEU A 1 670 ? 14.961 -0.562 -37.638 1.00 96.94 670 LEU A CA 1
ATOM 5230 C C . LEU A 1 670 ? 14.859 -0.496 -39.169 1.00 96.94 670 LEU A C 1
ATOM 5232 O O . LEU A 1 670 ? 14.763 0.595 -39.730 1.00 96.94 670 LEU A O 1
ATOM 5236 N N . SER A 1 671 ? 14.817 -1.636 -39.867 1.00 96.06 671 SER A N 1
ATOM 5237 C CA . SER A 1 671 ? 14.774 -1.691 -41.341 1.00 96.06 671 SER A CA 1
ATOM 5238 C C . SER A 1 671 ? 13.548 -1.031 -41.976 1.00 96.06 671 SER A C 1
ATOM 5240 O O . SER A 1 671 ? 13.526 -0.755 -43.178 1.00 96.06 671 SER A O 1
ATOM 5242 N N . ASN A 1 672 ? 12.506 -0.778 -41.186 1.00 94.88 672 ASN A N 1
ATOM 5243 C CA . ASN A 1 672 ? 11.307 -0.054 -41.594 1.00 94.88 672 ASN A CA 1
ATOM 5244 C C . ASN A 1 672 ? 11.417 1.476 -41.438 1.00 94.88 672 ASN A C 1
ATOM 5246 O O . ASN A 1 672 ? 10.495 2.177 -41.865 1.00 94.88 672 ASN A O 1
ATOM 5250 N N . TYR A 1 673 ? 12.508 1.989 -40.866 1.00 94.50 673 TYR A N 1
ATOM 5251 C CA . TYR A 1 673 ? 12.800 3.417 -40.756 1.00 94.50 673 TYR A CA 1
ATOM 5252 C C . TYR A 1 673 ? 13.637 3.910 -41.941 1.00 94.50 673 TYR A C 1
ATOM 5254 O O . TYR A 1 673 ? 14.388 3.170 -42.577 1.00 94.50 673 TYR A O 1
ATOM 5262 N N . THR A 1 674 ? 13.495 5.197 -42.243 1.00 94.44 674 THR A N 1
ATOM 5263 C CA . THR A 1 674 ? 14.232 5.895 -43.316 1.00 94.44 674 THR A CA 1
ATOM 5264 C C . THR A 1 674 ? 15.048 7.079 -42.801 1.00 94.44 674 THR A C 1
ATOM 5266 O O . THR A 1 674 ? 15.756 7.739 -43.560 1.00 94.44 674 THR A O 1
ATOM 5269 N N . GLU A 1 675 ? 14.886 7.394 -41.523 1.00 92.81 675 GLU A N 1
ATOM 5270 C CA . GLU A 1 675 ? 15.511 8.499 -40.825 1.00 92.81 675 GLU A CA 1
ATOM 5271 C C . GLU A 1 675 ? 16.866 8.090 -40.249 1.00 92.81 675 GLU A C 1
ATOM 5273 O O . GLU A 1 675 ? 17.084 6.928 -39.939 1.00 92.81 675 GLU A O 1
ATOM 5278 N N . ASN A 1 676 ? 17.754 9.064 -40.050 1.00 94.38 676 ASN A N 1
ATOM 5279 C CA . ASN A 1 676 ? 19.041 8.818 -39.405 1.00 94.38 676 ASN A CA 1
ATOM 5280 C C . ASN A 1 676 ? 18.858 8.297 -37.975 1.00 94.38 676 ASN A C 1
ATOM 5282 O O . ASN A 1 676 ? 17.950 8.745 -37.265 1.00 94.38 676 ASN A O 1
ATOM 5286 N N . THR A 1 677 ? 19.767 7.434 -37.532 1.00 95.00 677 THR A N 1
ATOM 5287 C CA . THR A 1 677 ? 19.738 6.856 -36.185 1.00 95.00 677 THR A CA 1
ATOM 5288 C C . THR A 1 677 ? 21.059 7.066 -35.450 1.00 95.00 677 THR A C 1
ATOM 5290 O O . THR A 1 677 ? 22.119 7.274 -36.044 1.00 95.00 677 THR A O 1
ATOM 5293 N N . THR A 1 678 ? 21.005 7.065 -34.123 1.00 95.31 678 THR A N 1
ATOM 5294 C CA . THR A 1 678 ? 22.179 7.027 -33.247 1.00 95.31 678 THR A CA 1
ATOM 5295 C C . THR A 1 678 ? 21.945 5.959 -32.193 1.00 95.31 678 THR A C 1
ATOM 5297 O O . THR A 1 678 ? 21.196 6.176 -31.246 1.00 95.31 678 THR A O 1
ATOM 5300 N N . ILE A 1 679 ? 22.568 4.798 -32.361 1.00 97.06 679 ILE A N 1
ATOM 5301 C CA . ILE A 1 679 ? 22.256 3.574 -31.624 1.00 97.06 679 ILE A CA 1
ATOM 5302 C C . ILE A 1 679 ? 23.417 3.179 -30.714 1.00 97.06 679 ILE A C 1
ATOM 5304 O O . ILE A 1 679 ? 24.588 3.229 -31.092 1.00 97.06 679 ILE A O 1
ATOM 5308 N N . SER A 1 680 ? 23.092 2.741 -29.503 1.00 97.31 680 SER A N 1
ATOM 5309 C CA . SER A 1 680 ? 24.041 2.139 -28.570 1.00 97.31 680 SER A CA 1
ATOM 5310 C C . SER A 1 680 ? 23.542 0.763 -28.155 1.00 97.31 680 SER A C 1
ATOM 5312 O O . SER A 1 680 ? 22.538 0.667 -27.457 1.00 97.31 680 SER A O 1
ATOM 5314 N N . LEU A 1 681 ? 24.283 -0.286 -28.518 1.00 97.81 681 LEU A N 1
ATOM 5315 C CA . LEU A 1 681 ? 24.034 -1.650 -28.033 1.00 97.81 681 LEU A CA 1
ATOM 5316 C C . LEU A 1 681 ? 24.689 -1.927 -26.671 1.00 97.81 681 LEU A C 1
ATOM 5318 O O . LEU A 1 681 ? 24.552 -3.014 -26.122 1.00 97.81 681 LEU A O 1
ATOM 5322 N N . ILE A 1 682 ? 25.422 -0.959 -26.113 1.00 96.56 682 ILE A N 1
ATOM 5323 C CA . ILE A 1 682 ? 26.016 -1.070 -24.777 1.00 96.56 682 ILE A CA 1
ATOM 5324 C C . ILE A 1 682 ? 24.888 -1.102 -23.725 1.00 96.56 682 ILE A C 1
ATOM 5326 O O . ILE A 1 682 ? 24.034 -0.212 -23.765 1.00 96.56 682 ILE A O 1
ATOM 5330 N N . PRO A 1 683 ? 24.900 -2.039 -22.754 1.00 96.12 683 PRO A N 1
ATOM 5331 C CA . PRO A 1 683 ? 23.954 -2.041 -21.637 1.00 96.12 683 PRO A CA 1
ATOM 5332 C C . PRO A 1 683 ? 23.929 -0.692 -20.897 1.00 96.12 683 PRO A C 1
ATOM 5334 O O . PRO A 1 683 ? 24.980 -0.122 -20.593 1.00 96.12 683 PRO A O 1
ATOM 5337 N N . GLY A 1 684 ? 22.738 -0.161 -20.604 1.00 93.25 684 GLY A N 1
ATOM 5338 C CA . GLY A 1 684 ? 22.555 1.205 -20.082 1.00 93.25 684 GLY A CA 1
ATOM 5339 C C . GLY A 1 684 ? 22.649 2.316 -21.138 1.00 93.25 684 GLY A C 1
ATOM 5340 O O . GLY A 1 684 ? 22.550 3.497 -20.805 1.00 93.25 684 GLY A O 1
ATOM 5341 N N . GLY A 1 685 ? 22.887 1.963 -22.402 1.00 92.81 685 GLY A N 1
ATOM 5342 C CA . GLY A 1 685 ? 23.037 2.894 -23.511 1.00 92.81 685 GLY A CA 1
ATOM 5343 C C . GLY A 1 685 ? 21.711 3.489 -23.973 1.00 92.81 685 GLY A C 1
ATOM 5344 O O . GLY A 1 685 ? 20.686 2.811 -24.005 1.00 92.81 685 GLY A O 1
ATOM 5345 N N . VAL A 1 686 ? 21.759 4.761 -24.371 1.00 92.62 686 VAL A N 1
ATOM 5346 C CA . VAL A 1 686 ? 20.614 5.491 -24.932 1.00 92.62 686 VAL A CA 1
ATOM 5347 C C . VAL A 1 686 ? 20.737 5.550 -26.446 1.00 92.62 686 VAL A C 1
ATOM 5349 O O . VAL A 1 686 ? 21.761 6.009 -26.973 1.00 92.62 686 VAL A O 1
ATOM 5352 N N . SER A 1 687 ? 19.672 5.133 -27.119 1.00 94.12 687 SER A N 1
ATOM 5353 C CA . SER A 1 687 ? 19.537 5.148 -28.570 1.00 94.12 687 SER A CA 1
ATOM 5354 C C . SER A 1 687 ? 18.486 6.169 -29.000 1.00 94.12 687 SER A C 1
ATOM 5356 O O . SER A 1 687 ? 17.462 6.328 -28.341 1.00 94.12 687 SER A O 1
ATOM 5358 N N . GLU A 1 688 ? 18.750 6.862 -30.104 1.00 91.88 688 GLU A N 1
ATOM 5359 C CA . GLU A 1 688 ? 17.889 7.884 -30.700 1.00 91.88 688 GLU A CA 1
ATOM 5360 C C . GLU A 1 688 ? 17.545 7.497 -32.144 1.00 91.88 688 GLU A C 1
ATOM 5362 O O . GLU A 1 688 ? 18.433 7.193 -32.947 1.00 91.88 688 GLU A O 1
ATOM 5367 N N . VAL A 1 689 ? 16.255 7.508 -32.484 1.00 91.31 689 VAL A N 1
ATOM 5368 C CA . VAL A 1 689 ? 15.741 7.124 -33.805 1.00 91.31 689 VAL A CA 1
ATOM 5369 C C . VAL A 1 689 ? 15.037 8.312 -34.454 1.00 91.31 689 VAL A C 1
ATOM 5371 O O . VAL A 1 689 ? 13.997 8.792 -33.996 1.00 91.31 689 VAL A O 1
ATOM 5374 N N . GLY A 1 690 ? 15.585 8.773 -35.575 1.00 87.31 690 GLY A N 1
ATOM 5375 C CA . GLY A 1 690 ? 15.087 9.925 -36.311 1.00 87.31 690 GLY A CA 1
ATOM 5376 C C . GLY A 1 690 ? 15.446 11.271 -35.682 1.00 87.31 690 GLY A C 1
ATOM 5377 O O . GLY A 1 690 ? 16.221 11.374 -34.742 1.00 87.31 690 GLY A O 1
ATOM 5378 N N . SER A 1 691 ? 14.899 12.344 -36.252 1.00 77.31 691 SER A N 1
ATOM 5379 C CA . SER A 1 691 ? 15.090 13.713 -35.762 1.00 77.31 691 SER A CA 1
ATOM 5380 C C . SER A 1 691 ? 13.798 14.504 -35.913 1.00 77.31 691 SER A C 1
ATOM 5382 O O . SER A 1 691 ? 12.996 14.215 -36.803 1.00 77.31 691 SER A O 1
ATOM 5384 N N . ASN A 1 692 ? 13.614 15.528 -35.077 1.00 71.75 692 ASN A N 1
ATOM 5385 C CA . ASN A 1 692 ? 12.452 16.420 -35.115 1.00 71.75 692 ASN A CA 1
ATOM 5386 C C . ASN A 1 692 ? 11.094 15.723 -34.895 1.00 71.75 692 ASN A C 1
ATOM 5388 O O . ASN A 1 692 ? 10.083 16.145 -35.461 1.00 71.75 692 ASN A O 1
ATOM 5392 N N . LYS A 1 693 ? 11.076 14.652 -34.096 1.00 72.69 693 LYS A N 1
ATOM 5393 C CA . LYS A 1 693 ? 9.866 13.894 -33.750 1.00 72.69 693 LYS A CA 1
ATOM 5394 C C . LYS A 1 693 ? 9.248 14.365 -32.437 1.00 72.69 693 LYS A C 1
ATOM 5396 O O . LYS A 1 693 ? 8.031 14.546 -32.352 1.00 72.69 693 LYS A O 1
ATOM 5401 N N . ILE A 1 694 ? 10.090 14.642 -31.441 1.00 71.94 694 ILE A N 1
ATOM 5402 C CA . ILE A 1 694 ? 9.658 15.055 -30.104 1.00 71.94 694 ILE A CA 1
ATOM 5403 C C . ILE A 1 694 ? 9.967 16.540 -29.875 1.00 71.94 694 ILE A C 1
ATOM 5405 O O . ILE A 1 694 ? 11.045 17.035 -30.217 1.00 71.94 694 ILE A O 1
ATOM 5409 N N . PHE A 1 695 ? 8.988 17.251 -29.304 1.00 68.94 695 PHE A N 1
ATOM 5410 C CA . PHE A 1 695 ? 9.029 18.682 -29.006 1.00 68.94 695 PHE A CA 1
ATOM 5411 C C . PHE A 1 695 ? 8.756 18.909 -27.524 1.00 68.94 695 PHE A C 1
ATOM 5413 O O . PHE A 1 695 ? 7.708 18.501 -27.022 1.00 68.94 695 PHE A O 1
ATOM 5420 N N . TRP A 1 696 ? 9.651 19.621 -26.851 1.00 63.66 696 TRP A N 1
ATOM 5421 C CA . TRP A 1 696 ? 9.592 19.817 -25.405 1.00 63.66 696 TRP A CA 1
ATOM 5422 C C . TRP A 1 696 ? 9.129 21.229 -25.051 1.00 63.66 696 TRP A C 1
ATOM 5424 O O . TRP A 1 696 ? 9.579 22.212 -25.641 1.00 63.66 696 TRP A O 1
ATOM 5434 N N . GLU A 1 697 ? 8.205 21.355 -24.099 1.00 54.78 697 GLU A N 1
ATOM 5435 C CA . GLU A 1 697 ? 7.767 22.668 -23.629 1.00 54.78 697 GLU A CA 1
ATOM 5436 C C . GLU A 1 697 ? 8.898 23.364 -22.856 1.00 54.78 697 GLU A C 1
ATOM 5438 O O . GLU A 1 697 ? 9.550 22.767 -22.008 1.00 54.78 697 GLU A O 1
ATOM 5443 N N . GLY A 1 698 ? 9.159 24.636 -23.170 1.00 53.94 698 GLY A N 1
ATOM 5444 C CA . GLY A 1 698 ? 10.244 25.402 -22.544 1.00 53.94 698 GLY A CA 1
ATOM 5445 C C . GLY A 1 698 ? 11.612 25.262 -23.222 1.00 53.94 698 GLY A C 1
ATOM 5446 O O . GLY A 1 698 ? 12.495 26.070 -22.932 1.00 53.94 698 GLY A O 1
ATOM 5447 N N . ASP A 1 699 ? 11.764 24.351 -24.190 1.00 54.53 699 ASP A N 1
ATOM 5448 C CA . ASP A 1 699 ? 12.938 24.261 -25.065 1.00 54.53 699 ASP A CA 1
ATOM 5449 C C . ASP A 1 699 ? 12.549 24.487 -26.543 1.00 54.53 699 ASP A C 1
ATOM 5451 O O . ASP A 1 699 ? 11.437 24.224 -26.991 1.00 54.53 699 ASP A O 1
ATOM 5455 N N . SER A 1 700 ? 13.474 25.049 -27.318 1.00 59.72 700 SER A N 1
ATOM 5456 C CA . SER A 1 700 ? 13.367 25.214 -28.773 1.00 59.72 700 SER A CA 1
ATOM 5457 C C . SER A 1 700 ? 14.011 24.069 -29.562 1.00 59.72 700 SER A C 1
ATOM 5459 O O . SER A 1 700 ? 14.011 24.104 -30.795 1.00 59.72 700 SER A O 1
ATOM 5461 N N . GLN A 1 701 ? 14.581 23.085 -28.866 1.00 64.25 701 GLN A N 1
ATOM 5462 C CA . GLN A 1 701 ? 15.227 21.920 -29.459 1.00 64.25 701 GLN A CA 1
ATOM 5463 C C . GLN A 1 701 ? 14.223 20.806 -29.754 1.00 64.25 701 GLN A C 1
ATOM 5465 O O . GLN A 1 701 ? 13.236 20.619 -29.046 1.00 64.25 701 GLN A O 1
ATOM 5470 N N . GLN A 1 702 ? 14.487 20.085 -30.839 1.00 66.88 702 GLN A N 1
ATOM 5471 C CA . GLN A 1 702 ? 13.685 18.959 -31.298 1.00 66.88 702 GLN A CA 1
ATOM 5472 C C . GLN A 1 702 ? 14.595 17.731 -31.320 1.00 66.88 702 GLN A C 1
ATOM 5474 O O . GLN A 1 702 ? 15.745 17.841 -31.756 1.00 66.88 702 GLN A O 1
ATOM 5479 N N . SER A 1 703 ? 14.094 16.587 -30.866 1.00 72.56 703 SER A N 1
ATOM 5480 C CA . SER A 1 703 ? 14.852 15.331 -30.796 1.00 72.56 703 SER A CA 1
ATOM 5481 C C . SER A 1 703 ? 14.160 14.201 -31.560 1.00 72.56 703 SER A C 1
ATOM 5483 O O . SER A 1 703 ? 13.028 14.362 -32.033 1.00 72.56 703 SER A O 1
ATOM 5485 N N . GLY A 1 704 ? 14.859 13.082 -31.743 1.00 78.81 704 GLY A N 1
ATOM 5486 C CA . GLY A 1 704 ? 14.278 11.816 -32.189 1.00 78.81 704 GLY A CA 1
ATOM 5487 C C . GLY A 1 704 ? 13.468 11.106 -31.103 1.00 78.81 704 GLY A C 1
ATOM 5488 O O . GLY A 1 704 ? 13.273 11.640 -30.009 1.00 78.81 704 GLY A O 1
ATOM 5489 N N . ASP A 1 705 ? 13.001 9.905 -31.443 1.00 86.19 705 ASP A N 1
ATOM 5490 C CA . ASP A 1 705 ? 12.425 8.941 -30.500 1.00 86.19 705 ASP A CA 1
ATOM 5491 C C . ASP A 1 705 ? 13.543 8.255 -29.701 1.00 86.19 705 ASP A C 1
ATOM 5493 O O . ASP A 1 705 ? 14.659 8.140 -30.212 1.00 86.19 705 ASP A O 1
ATOM 5497 N N . PHE A 1 706 ? 13.262 7.753 -28.495 1.00 87.56 706 PHE A N 1
ATOM 5498 C CA . PHE A 1 706 ? 14.286 7.163 -27.627 1.00 87.56 706 PHE A CA 1
ATOM 5499 C C . PHE A 1 706 ? 13.934 5.761 -27.142 1.00 87.56 706 PHE A C 1
ATOM 5501 O O . PHE A 1 706 ? 12.814 5.496 -26.716 1.00 87.56 706 PHE A O 1
ATOM 5508 N N . PHE A 1 707 ? 14.937 4.888 -27.111 1.00 92.00 707 PHE A N 1
ATOM 5509 C CA . PHE A 1 707 ? 14.896 3.683 -26.290 1.00 92.00 707 PHE A CA 1
ATOM 5510 C C . PHE A 1 707 ? 16.206 3.518 -25.527 1.00 92.00 707 PHE A C 1
ATOM 5512 O O . PHE A 1 707 ? 17.273 3.963 -25.971 1.00 92.00 707 PHE A O 1
ATOM 5519 N N . VAL A 1 708 ? 16.121 2.872 -24.370 1.00 94.06 708 VAL A N 1
ATOM 5520 C CA . VAL A 1 708 ? 17.259 2.638 -23.477 1.00 94.06 708 VAL A CA 1
ATOM 5521 C C . VAL A 1 708 ? 17.422 1.141 -23.266 1.00 94.06 708 VAL A C 1
ATOM 5523 O O . VAL A 1 708 ? 16.437 0.438 -23.073 1.00 94.06 708 VAL A O 1
ATOM 5526 N N . LEU A 1 709 ? 18.649 0.628 -23.289 1.00 97.06 709 LEU A N 1
ATOM 5527 C CA . LEU A 1 709 ? 18.902 -0.748 -22.851 1.00 97.06 709 LEU A CA 1
ATOM 5528 C C . LEU A 1 709 ? 19.074 -0.773 -21.338 1.00 97.06 709 LEU A C 1
ATOM 5530 O O . LEU A 1 709 ? 19.837 0.029 -20.800 1.00 97.06 709 LEU A O 1
ATOM 5534 N N . SER A 1 710 ? 18.427 -1.704 -20.638 1.00 95.44 710 SER A N 1
ATOM 5535 C CA . SER A 1 710 ? 18.672 -1.872 -19.204 1.00 95.44 710 SER A CA 1
ATOM 5536 C C . SER A 1 710 ? 20.135 -2.263 -18.937 1.00 95.44 710 SER A C 1
ATOM 5538 O O . SER A 1 710 ? 20.838 -2.774 -19.811 1.00 95.44 710 SER A O 1
ATOM 5540 N N . SER A 1 711 ? 20.614 -2.074 -17.705 1.00 93.69 711 SER A N 1
ATOM 5541 C CA . SER A 1 711 ? 22.002 -2.390 -17.319 1.00 93.69 711 SER A CA 1
ATOM 5542 C C . SER A 1 711 ? 22.359 -3.887 -17.385 1.00 93.69 711 SER A C 1
ATOM 5544 O O . SER A 1 711 ? 23.519 -4.254 -17.175 1.00 93.69 711 SER A O 1
ATOM 5546 N N . LYS A 1 712 ? 21.370 -4.751 -17.649 1.00 94.69 712 LYS A N 1
ATOM 5547 C CA . LYS A 1 712 ? 21.492 -6.214 -17.749 1.00 94.69 712 LYS A CA 1
ATOM 5548 C C . LYS A 1 712 ? 21.139 -6.779 -19.123 1.00 94.69 712 LYS A C 1
ATOM 5550 O O . LYS A 1 712 ? 21.198 -7.990 -19.275 1.00 94.69 712 LYS A O 1
ATOM 5555 N N . THR A 1 713 ? 20.787 -5.920 -20.074 1.00 97.06 713 THR A N 1
ATOM 5556 C CA . THR A 1 713 ? 20.338 -6.333 -21.404 1.00 97.06 713 THR A CA 1
ATOM 5557 C C . THR A 1 713 ? 21.509 -6.337 -22.368 1.00 97.06 713 THR A C 1
ATOM 5559 O O . THR A 1 713 ? 22.097 -5.284 -22.617 1.00 97.06 713 THR A O 1
ATOM 5562 N N . ASP A 1 714 ? 21.812 -7.505 -22.919 1.00 97.44 714 ASP A N 1
ATOM 5563 C CA . ASP A 1 714 ? 22.706 -7.658 -24.060 1.00 97.44 714 ASP A CA 1
ATOM 5564 C C . ASP A 1 714 ? 21.855 -7.773 -25.338 1.00 97.44 714 ASP A C 1
ATOM 5566 O O . ASP A 1 714 ? 20.780 -8.359 -25.316 1.00 97.44 714 ASP A O 1
ATOM 5570 N N . ILE A 1 715 ? 22.302 -7.148 -26.430 1.00 98.25 715 ILE A N 1
ATOM 5571 C CA . ILE A 1 715 ? 21.688 -7.258 -27.758 1.00 98.25 715 ILE A CA 1
ATOM 5572 C C . ILE A 1 715 ? 22.789 -7.652 -28.734 1.00 98.25 715 ILE A C 1
ATOM 5574 O O . ILE A 1 715 ? 23.767 -6.918 -28.901 1.00 98.25 715 ILE A O 1
ATOM 5578 N N . GLU A 1 716 ? 22.619 -8.781 -29.410 1.00 98.06 716 GLU A N 1
ATOM 5579 C CA . GLU A 1 716 ? 23.627 -9.336 -30.313 1.00 98.06 716 GLU A CA 1
ATOM 5580 C C . GLU A 1 716 ? 23.459 -8.837 -31.744 1.00 98.06 716 GLU A C 1
ATOM 5582 O O . GLU A 1 716 ? 24.430 -8.801 -32.496 1.00 98.06 716 GLU A O 1
ATOM 5587 N N . LYS A 1 717 ? 22.243 -8.473 -32.163 1.00 98.25 717 LYS A N 1
ATOM 5588 C CA . LYS A 1 717 ? 21.955 -8.183 -33.567 1.00 98.25 717 LYS A CA 1
ATOM 5589 C C . LYS A 1 717 ? 21.347 -6.806 -33.794 1.00 98.25 717 LYS A C 1
ATOM 5591 O O . LYS A 1 717 ? 20.431 -6.377 -33.096 1.00 98.25 717 LYS A O 1
ATOM 5596 N N . TYR A 1 718 ? 21.808 -6.146 -34.852 1.00 98.31 718 TYR A N 1
ATOM 5597 C CA . TYR A 1 718 ? 21.247 -4.885 -35.325 1.00 98.31 718 TYR A CA 1
ATOM 5598 C C . TYR A 1 718 ? 20.966 -4.922 -36.825 1.00 98.31 718 TYR A C 1
ATOM 5600 O O . TYR A 1 718 ? 21.833 -5.286 -37.626 1.00 98.31 718 TYR A O 1
ATOM 5608 N N . ILE A 1 719 ? 19.757 -4.510 -37.197 1.00 98.19 719 ILE A N 1
ATOM 5609 C CA . ILE A 1 719 ? 19.359 -4.238 -38.575 1.00 98.19 719 ILE A CA 1
ATOM 5610 C C . ILE A 1 719 ? 18.975 -2.764 -38.653 1.00 98.19 719 ILE A C 1
ATOM 5612 O O . ILE A 1 719 ? 18.024 -2.327 -38.009 1.00 98.19 719 ILE A O 1
ATOM 5616 N N . GLY A 1 720 ? 19.746 -2.014 -39.425 1.00 96.69 720 GLY A N 1
ATOM 5617 C CA . GLY A 1 720 ? 19.662 -0.572 -39.522 1.00 96.69 720 GLY A CA 1
ATOM 5618 C C . GLY A 1 720 ? 18.587 -0.047 -40.453 1.00 96.69 720 GLY A C 1
ATOM 5619 O O . GLY A 1 720 ? 17.877 -0.803 -41.123 1.00 96.69 720 GLY A O 1
ATOM 5620 N N . SER A 1 721 ? 18.453 1.273 -40.435 1.00 96.06 721 SER A N 1
ATOM 5621 C CA . SER A 1 721 ? 17.488 2.019 -41.232 1.00 96.06 721 SER A CA 1
ATOM 5622 C C . SER A 1 721 ? 17.965 2.173 -42.684 1.00 96.06 721 SER A C 1
ATOM 5624 O O . SER A 1 721 ? 19.002 1.659 -43.090 1.00 96.06 721 SER A O 1
ATOM 5626 N N . SER A 1 722 ? 17.196 2.872 -43.522 1.00 95.75 722 SER A N 1
ATOM 5627 C CA . SER A 1 722 ? 17.708 3.345 -44.820 1.00 95.75 722 SER A CA 1
ATOM 5628 C C . SER A 1 722 ? 18.275 4.775 -44.774 1.00 95.75 722 SER A C 1
ATOM 5630 O O . SER A 1 722 ? 18.426 5.398 -45.832 1.00 95.75 722 SER A O 1
ATOM 5632 N N . GLY A 1 723 ? 18.413 5.352 -43.578 1.00 95.44 723 GLY A N 1
ATOM 5633 C CA . GLY A 1 723 ? 19.068 6.633 -43.321 1.00 95.44 723 GLY A CA 1
ATOM 5634 C C . GLY A 1 723 ? 20.526 6.428 -42.909 1.00 95.44 723 GLY A C 1
ATOM 5635 O O . GLY A 1 723 ? 21.049 5.331 -43.006 1.00 95.44 723 GLY A O 1
ATOM 5636 N N . ASN A 1 724 ? 21.194 7.486 -42.444 1.00 96.81 724 ASN A N 1
ATOM 5637 C CA . ASN A 1 724 ? 22.556 7.335 -41.923 1.00 96.81 724 ASN A CA 1
ATOM 5638 C C . ASN A 1 724 ? 22.506 6.836 -40.475 1.00 96.81 724 ASN A C 1
ATOM 5640 O O . ASN A 1 724 ? 21.999 7.556 -39.604 1.00 96.81 724 ASN A O 1
ATOM 5644 N N . ASP A 1 725 ? 23.080 5.670 -40.212 1.00 97.31 725 ASP A N 1
ATOM 5645 C CA . ASP A 1 725 ? 23.113 5.060 -38.885 1.00 97.31 725 ASP A CA 1
ATOM 5646 C C . ASP A 1 725 ? 24.475 5.263 -38.199 1.00 97.31 725 ASP A C 1
ATOM 5648 O O . ASP A 1 725 ? 25.513 4.884 -38.735 1.00 97.31 725 ASP A O 1
ATOM 5652 N N . ASP A 1 726 ? 24.498 5.830 -36.987 1.00 97.31 726 ASP A N 1
ATOM 5653 C CA . ASP A 1 726 ? 25.689 5.866 -36.116 1.00 97.31 726 ASP A CA 1
ATOM 5654 C C . ASP A 1 726 ? 25.502 4.879 -34.958 1.00 97.31 726 ASP A C 1
ATOM 5656 O O . ASP A 1 726 ? 24.782 5.165 -34.002 1.00 97.31 726 ASP A O 1
ATOM 5660 N N . ILE A 1 727 ? 26.123 3.704 -35.048 1.00 97.88 727 ILE A N 1
ATOM 5661 C CA . ILE A 1 727 ? 25.968 2.609 -34.088 1.00 97.88 727 ILE A CA 1
ATOM 5662 C C . ILE A 1 727 ? 27.248 2.343 -33.291 1.00 97.88 727 ILE A C 1
ATOM 5664 O O . ILE A 1 727 ? 28.348 2.236 -33.835 1.00 97.88 727 ILE A O 1
ATOM 5668 N N . THR A 1 728 ? 27.089 2.165 -31.978 1.00 98.12 728 THR A N 1
ATOM 5669 C CA . THR A 1 728 ? 28.134 1.685 -31.061 1.00 98.12 728 THR A CA 1
ATOM 5670 C C . THR A 1 728 ? 27.811 0.278 -30.567 1.00 98.12 728 THR A C 1
ATOM 5672 O O . THR A 1 728 ? 26.739 0.055 -30.001 1.00 98.12 728 THR A O 1
ATOM 5675 N N . LEU A 1 729 ? 28.736 -0.665 -30.775 1.00 97.31 729 LEU A N 1
ATOM 5676 C CA . LEU A 1 729 ? 28.546 -2.084 -30.460 1.00 97.31 729 LEU A CA 1
ATOM 5677 C C . LEU A 1 729 ? 28.920 -2.445 -29.019 1.00 97.31 729 LEU A C 1
ATOM 5679 O O . LEU A 1 729 ? 29.746 -1.788 -28.378 1.00 97.31 729 LEU A O 1
ATOM 5683 N N . ASN A 1 730 ? 28.328 -3.529 -28.514 1.00 95.50 730 ASN A N 1
ATOM 5684 C CA . ASN A 1 730 ? 28.664 -4.078 -27.207 1.00 95.50 730 ASN A CA 1
ATOM 5685 C C . ASN A 1 730 ? 29.899 -4.977 -27.316 1.00 95.50 730 ASN A C 1
ATOM 5687 O O . ASN A 1 730 ? 29.861 -6.063 -27.884 1.00 95.50 730 ASN A O 1
ATOM 5691 N N . THR A 1 731 ? 31.001 -4.551 -26.706 1.00 93.56 731 THR A N 1
ATOM 5692 C CA . THR A 1 731 ? 32.272 -5.296 -26.738 1.00 93.56 731 THR A CA 1
ATOM 5693 C C . THR A 1 731 ? 32.312 -6.528 -25.822 1.00 93.56 731 THR A C 1
ATOM 5695 O O . THR A 1 731 ? 33.329 -7.223 -25.773 1.00 93.56 731 THR A O 1
ATOM 5698 N N . SER A 1 732 ? 31.237 -6.808 -25.080 1.00 93.25 732 SER A N 1
ATOM 5699 C CA . SER A 1 732 ? 31.134 -7.986 -24.205 1.00 93.25 732 SER A CA 1
ATOM 5700 C C . SER A 1 732 ? 30.502 -9.200 -24.892 1.00 93.25 732 SER A C 1
ATOM 5702 O O . SER A 1 732 ? 30.615 -10.310 -24.369 1.00 93.25 732 SER A O 1
ATOM 5704 N N . VAL A 1 733 ? 29.886 -9.007 -26.062 1.00 94.69 733 VAL A N 1
ATOM 5705 C CA . VAL A 1 733 ? 29.212 -10.050 -26.849 1.00 94.69 733 VAL A CA 1
ATOM 5706 C C . VAL A 1 733 ? 29.721 -10.063 -28.291 1.00 94.69 733 VAL A C 1
ATOM 5708 O O . VAL A 1 733 ? 30.528 -9.224 -28.690 1.00 94.69 733 VAL A O 1
ATOM 5711 N N . ILE A 1 734 ? 29.296 -11.066 -29.061 1.00 95.19 734 ILE A N 1
ATOM 5712 C CA . ILE A 1 734 ? 29.536 -11.114 -30.506 1.00 95.19 734 ILE A CA 1
ATOM 5713 C C . ILE A 1 734 ? 28.363 -10.421 -31.187 1.00 95.19 734 ILE A C 1
ATOM 5715 O O . ILE A 1 734 ? 27.227 -10.844 -30.998 1.00 95.19 734 ILE A O 1
ATOM 5719 N N . ASN A 1 735 ? 28.650 -9.409 -31.998 1.00 96.81 735 ASN A N 1
ATOM 5720 C CA . ASN A 1 735 ? 27.629 -8.616 -32.671 1.00 96.81 735 ASN A CA 1
ATOM 5721 C C . ASN A 1 735 ? 27.450 -9.064 -34.138 1.00 96.81 735 ASN A C 1
ATOM 5723 O O . ASN A 1 735 ? 28.435 -9.306 -34.842 1.00 96.81 735 ASN A O 1
ATOM 5727 N N . ASP A 1 736 ? 26.205 -9.140 -34.615 1.00 96.88 736 ASP A N 1
ATOM 5728 C CA . ASP A 1 736 ? 25.807 -9.320 -36.023 1.00 96.88 736 ASP A CA 1
ATOM 5729 C C . ASP A 1 736 ? 25.093 -8.049 -36.508 1.00 96.88 736 ASP A C 1
ATOM 5731 O O . ASP A 1 736 ? 23.978 -7.738 -36.093 1.00 96.88 736 ASP A O 1
ATOM 5735 N N . VAL A 1 737 ? 25.753 -7.267 -37.357 1.00 96.94 737 VAL A N 1
ATOM 5736 C CA . VAL A 1 737 ? 25.345 -5.893 -37.670 1.00 96.94 737 VAL A CA 1
ATOM 5737 C C . VAL A 1 737 ? 25.154 -5.728 -39.167 1.00 96.94 737 VAL A C 1
ATOM 5739 O O . VAL A 1 737 ? 26.062 -6.000 -39.954 1.00 96.94 737 VAL A O 1
ATOM 5742 N N . SER A 1 738 ? 23.986 -5.221 -39.552 1.00 96.56 738 SER A N 1
ATOM 5743 C CA . SER A 1 738 ? 23.651 -4.848 -40.924 1.00 96.56 738 SER A CA 1
ATOM 5744 C C . SER A 1 738 ? 23.032 -3.452 -40.945 1.00 96.56 738 SER A C 1
ATOM 5746 O O . SER A 1 738 ? 21.846 -3.344 -40.662 1.00 96.56 738 SER A O 1
ATOM 5748 N N . THR A 1 739 ? 23.778 -2.399 -41.288 1.00 95.19 739 THR A N 1
ATOM 5749 C CA . THR A 1 739 ? 23.260 -1.011 -41.232 1.00 95.19 739 THR A CA 1
ATOM 5750 C C . THR A 1 739 ? 22.374 -0.642 -42.421 1.00 95.19 739 THR A C 1
ATOM 5752 O O . THR A 1 739 ? 21.385 0.046 -42.239 1.00 95.19 739 THR A O 1
ATOM 5755 N N . GLY A 1 740 ? 22.598 -1.223 -43.603 1.00 91.50 740 GLY A N 1
ATOM 5756 C CA . GLY A 1 740 ? 21.653 -1.113 -44.715 1.00 91.50 740 GLY A CA 1
ATOM 5757 C C . GLY A 1 740 ? 22.104 -0.141 -45.797 1.00 91.50 740 GLY A C 1
ATOM 5758 O O . GLY A 1 740 ? 22.986 -0.476 -46.576 1.00 91.50 740 GLY A O 1
ATOM 5759 N N . ALA A 1 741 ? 21.411 0.974 -45.988 1.00 93.44 741 ALA A N 1
ATOM 5760 C CA . ALA A 1 741 ? 21.807 1.982 -46.971 1.00 93.44 741 ALA A CA 1
ATOM 5761 C C . ALA A 1 741 ? 21.896 3.330 -46.273 1.00 93.44 741 ALA A C 1
ATOM 5763 O O . ALA A 1 741 ? 20.998 3.645 -45.509 1.00 93.44 741 ALA A O 1
ATOM 5764 N N . GLY A 1 742 ? 22.889 4.145 -46.607 1.00 94.94 742 GLY A N 1
ATOM 5765 C CA . GLY A 1 742 ? 23.203 5.346 -45.838 1.00 94.94 742 GLY A CA 1
ATOM 5766 C C . GLY A 1 742 ? 24.709 5.538 -45.769 1.00 94.94 742 GLY A C 1
ATOM 5767 O O . GLY A 1 742 ? 25.459 4.663 -46.174 1.00 94.94 742 GLY A O 1
ATOM 5768 N N . ASP A 1 743 ? 25.166 6.705 -45.324 1.00 96.62 743 ASP A N 1
ATOM 5769 C CA . ASP A 1 743 ? 26.576 6.875 -44.961 1.00 96.62 743 ASP A CA 1
ATOM 5770 C C . ASP A 1 743 ? 26.732 6.492 -43.481 1.00 96.62 743 ASP A C 1
ATOM 5772 O O . ASP A 1 743 ? 26.595 7.352 -42.600 1.00 96.62 743 ASP A O 1
ATOM 5776 N N . ASP A 1 744 ? 26.978 5.209 -43.214 1.00 97.31 744 ASP A N 1
ATOM 5777 C CA . ASP A 1 744 ? 26.872 4.634 -41.871 1.00 97.31 744 ASP A CA 1
ATOM 5778 C C . ASP A 1 744 ? 28.187 4.688 -41.087 1.00 97.31 744 ASP A C 1
ATOM 5780 O O . ASP A 1 744 ? 29.298 4.677 -41.630 1.00 97.31 744 ASP A O 1
ATOM 5784 N N . VAL A 1 745 ? 28.082 4.724 -39.761 1.00 97.75 745 VAL A N 1
ATOM 5785 C CA . VAL A 1 745 ? 29.216 4.702 -38.839 1.00 97.75 745 VAL A CA 1
ATOM 5786 C C . VAL A 1 745 ? 29.046 3.571 -37.836 1.00 97.75 745 VAL A C 1
ATOM 5788 O O . VAL A 1 745 ? 28.145 3.592 -37.011 1.00 97.75 745 VAL A O 1
ATOM 5791 N N . ILE A 1 746 ? 29.968 2.609 -37.859 1.00 97.44 746 ILE A N 1
ATOM 5792 C CA . ILE A 1 746 ? 29.948 1.434 -36.981 1.00 97.44 746 ILE A CA 1
ATOM 5793 C C . ILE A 1 746 ? 31.160 1.496 -36.056 1.00 97.44 746 ILE A C 1
ATOM 5795 O O . ILE A 1 746 ? 32.306 1.507 -36.518 1.00 97.44 746 ILE A O 1
ATOM 5799 N N . ARG A 1 747 ? 30.924 1.577 -34.746 1.00 96.94 747 ARG A N 1
ATOM 5800 C CA . ARG A 1 747 ? 31.954 1.786 -33.719 1.00 96.94 747 ARG A CA 1
ATOM 5801 C C . ARG A 1 747 ? 32.153 0.558 -32.847 1.00 96.94 747 ARG A C 1
ATOM 5803 O O . ARG A 1 747 ? 31.222 -0.196 -32.597 1.00 96.94 747 ARG A O 1
ATOM 5810 N N . ASP A 1 748 ? 33.378 0.423 -32.348 1.00 94.69 748 ASP A N 1
ATOM 5811 C CA . ASP A 1 748 ? 33.795 -0.632 -31.423 1.00 94.69 748 ASP A CA 1
ATOM 5812 C C . ASP A 1 748 ? 33.678 -2.061 -31.965 1.00 94.69 748 ASP A C 1
ATOM 5814 O O . ASP A 1 748 ? 33.510 -3.014 -31.210 1.00 94.69 748 ASP A O 1
ATOM 5818 N N . VAL A 1 749 ? 33.880 -2.221 -33.277 1.00 93.62 749 VAL A N 1
ATOM 5819 C CA . VAL A 1 749 ? 33.891 -3.534 -33.931 1.00 93.62 749 VAL A CA 1
ATOM 5820 C C . VAL A 1 749 ? 35.055 -4.377 -33.424 1.00 93.62 749 VAL A C 1
ATOM 5822 O O . VAL A 1 749 ? 36.225 -4.005 -33.572 1.00 93.62 749 VAL A O 1
ATOM 5825 N N . LEU A 1 750 ? 34.736 -5.541 -32.873 1.00 91.25 750 LEU A N 1
ATOM 5826 C CA . LEU A 1 750 ? 35.678 -6.578 -32.498 1.00 91.25 750 LEU A CA 1
ATOM 5827 C C . LEU A 1 750 ? 35.931 -7.546 -33.663 1.00 91.25 750 LEU A C 1
ATOM 5829 O O . LEU A 1 750 ? 35.101 -7.717 -34.553 1.00 91.25 750 LEU A O 1
ATOM 5833 N N . PRO A 1 751 ? 37.065 -8.267 -33.658 1.00 88.50 751 PRO A N 1
ATOM 5834 C CA . PRO A 1 751 ? 37.356 -9.268 -34.685 1.00 88.50 751 PRO A CA 1
ATOM 5835 C C . PRO A 1 751 ? 36.369 -10.434 -34.764 1.00 88.50 751 PRO A C 1
ATOM 5837 O O . PRO A 1 751 ? 36.350 -11.147 -35.765 1.00 88.50 751 PRO A O 1
ATOM 5840 N N . THR A 1 752 ? 35.608 -10.666 -33.697 1.00 90.06 752 THR A N 1
ATOM 5841 C CA . THR A 1 752 ? 34.580 -11.705 -33.626 1.00 90.06 752 THR A CA 1
ATOM 5842 C C . THR A 1 752 ? 33.257 -11.286 -34.253 1.00 90.06 752 THR A C 1
ATOM 5844 O O . THR A 1 752 ? 32.447 -12.168 -34.525 1.00 90.06 752 THR A O 1
ATOM 5847 N N . ASP A 1 753 ? 33.047 -9.990 -34.485 1.00 94.00 753 ASP A N 1
ATOM 5848 C CA . ASP A 1 753 ? 31.784 -9.458 -34.988 1.00 94.00 753 ASP A CA 1
ATOM 5849 C C . ASP A 1 753 ? 31.609 -9.714 -36.488 1.00 94.00 753 ASP A C 1
ATOM 5851 O O . ASP A 1 753 ? 32.572 -9.841 -37.257 1.00 94.00 753 ASP A O 1
ATOM 5855 N N . ILE A 1 754 ? 30.349 -9.766 -36.908 1.00 94.06 754 ILE A N 1
ATOM 5856 C CA . ILE A 1 754 ? 29.932 -9.870 -38.302 1.00 94.06 754 ILE A CA 1
ATOM 5857 C C . ILE A 1 754 ? 29.361 -8.513 -38.698 1.00 94.06 754 ILE A C 1
ATOM 5859 O O . ILE A 1 754 ? 28.374 -8.064 -38.126 1.00 94.06 754 ILE A O 1
ATOM 5863 N N . VAL A 1 755 ? 29.989 -7.849 -39.671 1.00 95.00 755 VAL A N 1
ATOM 5864 C CA . VAL A 1 755 ? 29.602 -6.493 -40.082 1.00 95.00 755 VAL A CA 1
ATOM 5865 C C . VAL A 1 755 ? 29.302 -6.438 -41.574 1.00 95.00 755 VAL A C 1
ATOM 5867 O O . VAL A 1 755 ? 30.162 -6.753 -42.405 1.00 95.00 755 VAL A O 1
ATOM 5870 N N . SER A 1 756 ? 28.095 -5.981 -41.899 1.00 95.12 756 SER A N 1
ATOM 5871 C CA . SER A 1 756 ? 27.650 -5.590 -43.234 1.00 95.12 756 SER A CA 1
ATOM 5872 C C . SER A 1 756 ? 27.223 -4.122 -43.209 1.00 95.12 756 SER A C 1
ATOM 5874 O O . SER A 1 756 ? 26.208 -3.775 -42.615 1.00 95.12 756 SER A O 1
ATOM 5876 N N . ALA A 1 757 ? 28.013 -3.246 -43.825 1.00 92.12 757 ALA A N 1
ATOM 5877 C CA . ALA A 1 757 ? 27.701 -1.814 -43.860 1.00 92.12 757 ALA A CA 1
ATOM 5878 C C . ALA A 1 757 ? 26.693 -1.464 -44.973 1.00 92.12 757 ALA A C 1
ATOM 5880 O O . ALA A 1 757 ? 25.958 -0.495 -44.887 1.00 92.12 757 ALA A O 1
ATOM 5881 N N . GLY A 1 758 ? 26.592 -2.318 -45.995 1.00 90.69 758 GLY A N 1
ATOM 5882 C CA . GLY A 1 758 ? 25.647 -2.124 -47.086 1.00 90.69 758 GLY A CA 1
ATOM 5883 C C . GLY A 1 758 ? 26.020 -0.951 -48.003 1.00 90.69 758 GLY A C 1
ATOM 5884 O O . GLY A 1 758 ? 27.176 -0.822 -48.387 1.00 90.69 758 GLY A O 1
ATOM 5885 N N . ALA A 1 759 ? 25.041 -0.212 -48.523 1.00 91.94 759 ALA A N 1
ATOM 5886 C CA . ALA A 1 759 ? 25.270 0.744 -49.609 1.00 91.94 759 ALA A CA 1
ATOM 5887 C C . ALA A 1 759 ? 25.466 2.183 -49.106 1.00 91.94 759 ALA A C 1
ATOM 5889 O O . ALA A 1 759 ? 24.490 2.835 -48.743 1.00 91.94 759 ALA A O 1
ATOM 5890 N N . GLY A 1 760 ? 26.672 2.728 -49.268 1.00 92.50 760 GLY A N 1
ATOM 5891 C CA . GLY A 1 760 ? 26.967 4.145 -49.052 1.00 92.50 760 GLY A CA 1
ATOM 5892 C C . GLY A 1 760 ? 28.438 4.396 -48.742 1.00 92.50 760 GLY A C 1
ATOM 5893 O O . GLY A 1 760 ? 29.307 3.611 -49.130 1.00 92.50 760 GLY A O 1
ATOM 5894 N N . ALA A 1 761 ? 28.756 5.553 -48.156 1.00 94.81 761 ALA A N 1
ATOM 5895 C CA . ALA A 1 761 ? 30.113 5.889 -47.734 1.00 94.81 761 ALA A CA 1
ATOM 5896 C C . ALA A 1 761 ? 30.326 5.570 -46.247 1.00 94.81 761 ALA A C 1
ATOM 5898 O O . ALA A 1 761 ? 30.408 6.473 -45.412 1.00 94.81 761 ALA A O 1
ATOM 5899 N N . ASP A 1 762 ? 30.487 4.285 -45.943 1.00 95.81 762 ASP A N 1
ATOM 5900 C CA . ASP A 1 762 ? 30.493 3.799 -44.563 1.00 95.81 762 ASP A CA 1
ATOM 5901 C C . ASP A 1 762 ? 31.862 3.881 -43.881 1.00 95.81 762 ASP A C 1
ATOM 5903 O O . ASP A 1 762 ? 32.929 3.764 -44.498 1.00 95.81 762 ASP A O 1
ATOM 5907 N N . THR A 1 763 ? 31.841 4.052 -42.561 1.00 95.94 763 THR A N 1
ATOM 5908 C CA . THR A 1 763 ? 33.028 4.107 -41.707 1.00 95.94 763 THR A CA 1
ATOM 5909 C C . THR A 1 763 ? 32.942 3.075 -40.592 1.00 95.94 763 THR A C 1
ATOM 5911 O O . THR A 1 763 ? 32.081 3.153 -39.723 1.00 95.94 763 THR A O 1
ATOM 5914 N N . VAL A 1 764 ? 33.910 2.156 -40.549 1.00 94.56 764 VAL A N 1
ATOM 5915 C CA . VAL A 1 764 ? 34.006 1.133 -39.499 1.00 94.56 764 VAL A CA 1
ATOM 5916 C C . VAL A 1 764 ? 35.223 1.384 -38.607 1.00 94.56 764 VAL A C 1
ATOM 5918 O O . VAL A 1 764 ? 36.365 1.380 -39.078 1.00 94.56 764 VAL A O 1
ATOM 5921 N N . TYR A 1 765 ? 34.991 1.586 -37.309 1.00 93.38 765 TYR A N 1
ATOM 5922 C CA . TYR A 1 765 ? 36.027 1.709 -36.284 1.00 93.38 765 TYR A CA 1
ATOM 5923 C C . TYR A 1 765 ? 36.225 0.369 -35.575 1.00 93.38 765 TYR A C 1
ATOM 5925 O O . TYR A 1 765 ? 35.351 -0.106 -34.855 1.00 93.38 765 TYR A O 1
ATOM 5933 N N . ILE A 1 766 ? 37.405 -0.218 -35.770 1.00 88.88 766 ILE A N 1
ATOM 5934 C CA . ILE A 1 766 ? 37.791 -1.496 -35.165 1.00 88.88 766 ILE A CA 1
ATOM 5935 C C . ILE A 1 766 ? 38.472 -1.237 -33.818 1.00 88.88 766 ILE A C 1
ATOM 5937 O O . ILE A 1 766 ? 39.453 -0.488 -33.756 1.00 88.88 766 ILE A O 1
ATOM 5941 N N . SER A 1 767 ? 38.002 -1.912 -32.771 1.00 84.81 767 SER A N 1
ATOM 5942 C CA . SER A 1 767 ? 38.549 -1.856 -31.415 1.00 84.81 767 SER A CA 1
ATOM 5943 C C . SER A 1 767 ? 39.309 -3.146 -31.080 1.00 84.81 767 SER A C 1
ATOM 5945 O O . SER A 1 767 ? 38.884 -4.256 -31.389 1.00 84.81 767 SER A O 1
ATOM 5947 N N . TYR A 1 768 ? 40.489 -3.018 -30.465 1.00 76.81 768 TYR A N 1
ATOM 5948 C CA . TYR A 1 768 ? 41.328 -4.152 -30.062 1.00 76.81 768 TYR A CA 1
ATOM 5949 C C . TYR A 1 768 ? 42.062 -3.855 -28.751 1.00 76.81 768 TYR A C 1
ATOM 5951 O O . TYR A 1 768 ? 42.576 -2.758 -28.536 1.00 76.81 768 TYR A O 1
ATOM 5959 N N . THR A 1 769 ? 42.167 -4.857 -27.876 1.00 69.69 769 THR A N 1
ATOM 5960 C CA . THR A 1 769 ? 42.928 -4.761 -26.615 1.00 69.69 769 THR A CA 1
ATOM 5961 C C . THR A 1 769 ? 44.412 -5.076 -26.816 1.00 69.69 769 THR A C 1
ATOM 5963 O O . THR A 1 769 ? 45.276 -4.471 -26.178 1.00 69.69 769 THR A O 1
ATOM 5966 N N . THR A 1 770 ? 44.732 -5.969 -27.756 1.00 69.81 770 THR A N 1
ATOM 5967 C CA . THR A 1 770 ? 46.098 -6.290 -28.189 1.00 69.81 770 THR A CA 1
ATOM 5968 C C . THR A 1 770 ? 46.143 -6.507 -29.699 1.00 69.81 770 THR A C 1
ATOM 5970 O O . THR A 1 770 ? 45.373 -7.301 -30.228 1.00 69.81 770 THR A O 1
ATOM 5973 N N . LEU A 1 771 ? 47.071 -5.835 -30.389 1.00 62.09 771 LEU A N 1
ATOM 5974 C CA . LEU A 1 771 ? 47.371 -6.078 -31.806 1.00 62.09 771 LEU A CA 1
ATOM 5975 C C . LEU A 1 771 ? 48.113 -7.413 -31.960 1.00 62.09 771 LEU A C 1
ATOM 5977 O O . LEU A 1 771 ? 49.345 -7.443 -31.950 1.00 62.09 771 LEU A O 1
ATOM 5981 N N . ASP A 1 772 ? 47.369 -8.510 -32.077 1.00 70.06 772 ASP A N 1
ATOM 5982 C CA . ASP A 1 772 ? 47.910 -9.776 -32.571 1.00 70.06 772 ASP A CA 1
ATOM 5983 C C . ASP A 1 772 ? 47.907 -9.742 -34.115 1.00 70.06 772 ASP A C 1
ATOM 5985 O O . ASP A 1 772 ? 46.836 -9.575 -34.707 1.00 70.06 772 ASP A O 1
ATOM 5989 N N . PRO A 1 773 ? 49.071 -9.864 -34.787 1.00 65.56 773 PRO A N 1
ATOM 5990 C CA . PRO A 1 773 ? 49.166 -9.851 -36.248 1.00 65.56 773 PRO A CA 1
ATOM 5991 C C . PRO A 1 773 ? 48.373 -10.964 -36.953 1.00 65.56 773 PRO A C 1
ATOM 5993 O O . PRO A 1 773 ? 48.165 -10.850 -38.161 1.00 65.56 773 PRO A O 1
ATOM 5996 N N . ASP A 1 774 ? 47.923 -11.997 -36.234 1.00 72.19 774 ASP A N 1
ATOM 5997 C CA . ASP A 1 774 ? 47.089 -13.075 -36.777 1.00 72.19 774 ASP A CA 1
ATOM 5998 C C . ASP A 1 774 ? 45.571 -12.800 -36.644 1.00 72.19 774 ASP A C 1
ATOM 6000 O O . ASP A 1 774 ? 44.750 -13.608 -37.079 1.00 72.19 774 ASP A O 1
ATOM 6004 N N . THR A 1 775 ? 45.174 -11.650 -36.084 1.00 70.44 775 THR A N 1
ATOM 6005 C CA . THR A 1 775 ? 43.764 -11.236 -35.973 1.00 70.44 775 THR A CA 1
ATOM 6006 C C . THR A 1 775 ? 43.222 -10.727 -37.310 1.00 70.44 775 THR A C 1
ATOM 6008 O O . THR A 1 775 ? 43.748 -9.767 -37.874 1.00 70.44 775 THR A O 1
ATOM 6011 N N . SER A 1 776 ? 42.128 -11.315 -37.801 1.00 71.50 776 SER A N 1
ATOM 6012 C CA . SER A 1 776 ? 41.410 -10.853 -38.997 1.00 71.50 776 SER A CA 1
ATOM 6013 C C . SER A 1 776 ? 39.987 -10.411 -38.661 1.00 71.50 776 SER A C 1
ATOM 6015 O O . SER A 1 776 ? 39.282 -11.157 -37.990 1.00 71.50 776 SER A O 1
ATOM 6017 N N . VAL A 1 777 ? 39.553 -9.259 -39.185 1.00 72.81 777 VAL A N 1
ATOM 6018 C CA . VAL A 1 777 ? 38.157 -8.780 -39.120 1.00 72.81 777 VAL A CA 1
ATOM 6019 C C . VAL A 1 777 ? 37.522 -8.930 -40.504 1.00 72.81 777 VAL A C 1
ATOM 6021 O O . VAL A 1 777 ? 38.143 -8.555 -41.503 1.00 72.81 777 VAL A O 1
ATOM 6024 N N . SER A 1 778 ? 36.315 -9.493 -40.580 1.00 77.38 778 SER A N 1
ATOM 6025 C CA . SER A 1 778 ? 35.566 -9.653 -41.832 1.00 77.38 778 SER A CA 1
ATOM 6026 C C . SER A 1 778 ? 34.495 -8.571 -41.936 1.00 77.38 778 SER A C 1
ATOM 6028 O O . SER A 1 778 ? 33.508 -8.622 -41.215 1.00 77.38 778 SER A O 1
ATOM 6030 N N . ILE A 1 779 ? 34.689 -7.611 -42.842 1.00 82.00 779 ILE A N 1
ATOM 6031 C CA . ILE A 1 779 ? 33.750 -6.508 -43.086 1.00 82.00 779 ILE A CA 1
ATOM 6032 C C . ILE A 1 779 ? 33.270 -6.601 -44.533 1.00 82.00 779 ILE A C 1
ATOM 6034 O O . ILE A 1 779 ? 34.091 -6.579 -45.456 1.00 82.00 779 ILE A O 1
ATOM 6038 N N . ASP A 1 780 ? 31.957 -6.691 -44.728 1.00 86.44 780 ASP A N 1
ATOM 6039 C CA . ASP A 1 780 ? 31.324 -6.487 -46.029 1.00 86.44 780 ASP A CA 1
ATOM 6040 C C . ASP A 1 780 ? 30.897 -5.020 -46.150 1.00 86.44 780 ASP A C 1
ATOM 6042 O O . ASP A 1 780 ? 29.892 -4.600 -45.581 1.00 86.44 780 ASP A O 1
ATOM 6046 N N . GLY A 1 781 ? 31.693 -4.225 -46.864 1.00 73.25 781 GLY A N 1
ATOM 6047 C CA . GLY A 1 781 ? 31.427 -2.798 -47.079 1.00 73.25 781 GLY A CA 1
ATOM 6048 C C . GLY A 1 781 ? 30.362 -2.501 -48.138 1.00 73.25 781 GLY A C 1
ATOM 6049 O O . GLY A 1 781 ? 30.286 -1.361 -48.573 1.00 73.25 781 GLY A O 1
ATOM 6050 N N . GLY A 1 782 ? 29.637 -3.522 -48.619 1.00 67.69 782 GLY A N 1
ATOM 6051 C CA . GLY A 1 782 ? 28.609 -3.405 -49.652 1.00 67.69 782 GLY A CA 1
ATOM 6052 C C . GLY A 1 782 ? 29.094 -2.802 -50.980 1.00 67.69 782 GLY A C 1
ATOM 6053 O O . GLY A 1 782 ? 30.290 -2.808 -51.287 1.00 67.69 782 GLY A O 1
ATOM 6054 N N . SER A 1 783 ? 28.153 -2.409 -51.852 1.00 57.50 783 SER A N 1
ATOM 6055 C CA . SER A 1 783 ? 28.415 -2.038 -53.259 1.00 57.50 783 SER A CA 1
ATOM 6056 C C . SER A 1 783 ? 27.855 -0.690 -53.671 1.00 57.50 783 SER A C 1
ATOM 6058 O O . SER A 1 783 ? 26.628 -0.526 -53.475 1.00 57.50 783 SER A O 1
#

Foldseek 3Di:
DAEDEDDLEEEEAEAADAPYEYEYDQYAYEYEYEPNHDFQGEYEYEYAHHAYEYEDAAFWFFQKKKAALAKIWTQTPSRYIYIYGRLQSYWYFFNDDVVVPRGADTDGSQLVCVLQVFNCRNHGIGMGHGGDGTDRAPHEDEAADFDKDKDQCVVVDDDPQKDKDFPDKDWVPPVQQPQPQQNVQWDDDPSITMGHAAHAPDWIKMKTKMWIARPVPRDIDIGIYIYIHHGNVPPPQAQWDWPDDDLAETEIAGAFQRAFHFHDFQLVVQFDWPFKDWAWKFALQDIDGQVNCVPPPPNPPGCVQFWDDTNTTTTGHRQWTQDPLQSWTWGWGADDDDDDQFIDIDIPDDPDGAFFRTKIKMWGDHVRHIGIHMYTHGYYDYDQFHFLQFQGRLQQKDFFDDDPDLLLVLFFDDRIFGAQPPRDLAREFEAEEADQVPQPSLDDDDGDDPDDDDRSPPPQKGWDDDVLLVVLLVLLQVQLVLWFSYDYHYDDNVVNSRGLEYEIEMEGPDPSDDWAWAADDSGHRIYTYAYAYPDPPGADSPQFGPSSLVSNQRVSRPRRTAQQPPDRHDQQQQQECLAFSSHLAPDHDPPDRNVPPDDDDSDWWFDDPPPCPVAGGGDRHGGQSSSVNSCSRGNTDLPNQAEAEEDEDDPVYAAREEDDDNHYAYEDAAQVAQAEWEEEQQAQDKIFGHWQPTDIPPDPGTGGGIYTYHNNDGHAEYHAYQEEYEYEHYPVDAHEYAHAHYQYEYPADELRHHEEPAHDNYYYHHDDPDPDVPRDHDYHPHD